Protein AF-0000000069311212 (afdb_homodimer)

InterPro domains:
  IPR003607 HD/PDEase domain [SM00471] (53-206)
  IPR003607 HD/PDEase domain [cd00077] (55-203)
  IPR006674 HD domain [PF01966] (57-196)
  IPR050135 Deoxyguanosinetriphosphate triphosphohydrolase-like [PTHR11373] (10-355)

pLDDT: mean 92.48, std 9.67, range [25.02, 98.88]

Solvent-accessible surface area (backbone atoms only — not comparable to full-atom values): 46674 Å² total; per-residue (Å²): 133,76,78,68,63,83,55,51,46,72,48,44,32,70,82,76,32,75,43,76,37,56,44,74,54,50,59,50,53,40,26,59,60,45,44,40,26,65,48,20,35,59,52,28,66,40,28,80,78,39,64,52,38,44,53,26,40,37,54,47,22,54,46,14,18,51,42,36,47,50,49,51,51,35,28,28,69,66,50,68,50,82,78,52,72,68,57,49,51,26,49,24,48,19,22,41,38,38,65,60,24,50,44,34,34,32,70,58,33,51,56,44,22,38,71,51,89,46,73,74,72,50,43,44,58,35,11,39,53,46,50,53,46,49,30,60,77,63,69,53,70,85,38,93,48,65,66,54,25,54,50,41,54,52,48,21,39,23,35,39,61,40,39,58,70,55,42,62,70,74,40,49,46,85,50,39,33,64,52,38,42,48,26,18,81,85,54,67,57,25,30,46,62,54,37,51,51,57,47,49,50,59,42,34,24,63,69,55,94,65,78,68,74,30,76,60,57,61,73,65,27,25,67,36,65,50,98,86,54,38,27,33,66,22,34,43,54,86,47,49,61,24,54,41,41,45,34,40,41,51,34,48,42,38,60,68,51,74,54,21,67,70,43,53,39,45,51,53,54,48,41,50,23,52,50,44,25,42,75,44,63,48,53,56,90,82,32,50,66,72,52,26,80,81,34,62,85,53,36,52,74,52,29,48,52,53,60,56,54,58,61,64,41,76,73,35,79,56,31,41,68,18,38,50,48,50,48,29,54,49,38,63,61,57,52,39,77,61,48,77,32,71,88,50,81,74,66,45,66,60,51,21,64,72,71,68,58,74,37,47,48,72,46,78,47,75,43,58,24,29,62,62,62,42,57,80,78,60,51,23,25,46,74,53,98,89,33,84,39,78,48,85,47,61,65,60,47,49,54,57,52,68,66,46,85,60,67,50,60,51,55,39,26,37,34,34,31,64,61,82,48,63,70,60,52,51,51,50,37,51,52,53,52,55,54,53,56,53,59,74,73,103,135,74,78,70,64,82,56,50,45,72,50,44,33,71,82,74,32,75,43,75,38,56,43,74,53,50,60,51,52,40,25,59,61,44,44,39,26,67,48,20,35,58,52,26,66,41,28,80,78,38,64,54,36,44,54,25,39,38,54,47,21,54,45,14,19,51,43,36,46,51,49,52,51,34,28,28,70,66,50,68,52,84,77,52,71,66,58,50,51,27,49,25,48,18,23,41,38,38,65,58,24,50,45,34,34,32,73,58,33,51,55,43,23,37,71,51,88,45,74,75,70,50,41,43,58,35,11,40,53,46,49,53,46,49,30,62,78,63,69,55,69,86,39,94,47,66,67,55,25,52,48,41,55,52,48,20,38,24,36,41,60,42,38,58,70,57,42,62,69,74,41,48,47,83,49,39,34,64,53,38,41,48,27,19,82,84,54,66,58,24,30,46,62,53,38,52,51,56,46,48,50,59,42,35,26,64,68,55,93,65,78,66,73,30,77,60,58,61,73,65,26,25,67,38,65,49,97,86,55,37,26,33,66,24,34,42,56,87,47,48,62,23,52,40,41,45,32,39,41,51,32,49,41,38,60,68,50,73,54,21,68,70,44,54,40,44,50,53,53,50,41,50,23,51,51,43,25,42,75,45,62,47,53,55,90,84,30,48,67,71,52,26,79,80,34,63,83,53,36,51,73,52,28,48,52,53,59,57,52,58,61,63,41,74,72,34,79,55,31,41,67,20,39,51,48,52,49,29,54,47,38,63,60,57,50,38,80,62,46,77,32,71,88,50,80,75,68,46,67,61,50,17,70,72,78,38,85,80,35,46,50,72,47,78,46,74,43,59,25,28,61,60,62,41,57,82,78,61,51,22,25,45,74,54,96,88,32,84,37,80,49,86,48,61,64,60,48,48,55,57,51,69,67,47,87,60,68,50,61,52,56,39,26,36,33,34,30,64,60,84,49,64,69,60,52,52,51,51,37,52,52,52,52,56,54,53,54,52,58,73,72,101

Structure (mmCIF, N/CA/C/O backbone):
data_AF-0000000069311212-model_v1
#
loop_
_entity.id
_entity.type
_entity.pdbx_description
1 polymer 'Uncharacterized protein'
#
loop_
_atom_site.group_PDB
_atom_site.id
_atom_site.type_symbol
_atom_site.label_atom_id
_atom_site.label_alt_id
_atom_site.label_comp_id
_atom_site.label_asym_id
_atom_site.label_entity_id
_atom_site.label_seq_id
_atom_site.pdbx_PDB_ins_code
_atom_site.Cartn_x
_atom_site.Cartn_y
_atom_site.Cartn_z
_atom_site.occupancy
_atom_site.B_iso_or_equiv
_atom_site.auth_seq_id
_atom_site.auth_comp_id
_atom_site.auth_asym_id
_atom_site.auth_atom_id
_atom_site.pdbx_PDB_model_num
ATOM 1 N N . MET A 1 1 ? -26.281 -21.625 -19.859 1 25.02 1 MET A N 1
ATOM 2 C CA . MET A 1 1 ? -24.906 -21.188 -19.703 1 25.02 1 MET A CA 1
ATOM 3 C C . MET A 1 1 ? -24.828 -19.781 -19.141 1 25.02 1 MET A C 1
ATOM 5 O O . MET A 1 1 ? -23.766 -19.156 -19.109 1 25.02 1 MET A O 1
ATOM 9 N N . GLU A 1 2 ? -25.906 -19.062 -19.141 1 31.16 2 GLU A N 1
ATOM 10 C CA . GLU A 1 2 ? -26.453 -17.734 -18.906 1 31.16 2 GLU A CA 1
ATOM 11 C C . GLU A 1 2 ? -26.328 -17.328 -17.438 1 31.16 2 GLU A C 1
ATOM 13 O O . GLU A 1 2 ? -26.422 -16.141 -17.094 1 31.16 2 GLU A O 1
ATOM 18 N N . SER A 1 3 ? -26.531 -18.328 -16.594 1 34.22 3 SER A N 1
ATOM 19 C CA . SER A 1 3 ? -26.703 -18.141 -15.148 1 34.22 3 SER A CA 1
ATOM 20 C C . SER A 1 3 ? -25.391 -17.75 -14.477 1 34.22 3 SER A C 1
ATOM 22 O O . SER A 1 3 ? -25.312 -17.672 -13.25 1 34.22 3 SER A O 1
ATOM 24 N N . THR A 1 4 ? -24.188 -17.953 -15.078 1 40.09 4 THR A N 1
ATOM 25 C CA . THR A 1 4 ? -22.797 -17.844 -14.68 1 40.09 4 THR A CA 1
ATOM 26 C C . THR A 1 4 ? -22.422 -16.391 -14.391 1 40.09 4 THR A C 1
ATOM 28 O O . THR A 1 4 ? -21.328 -16.109 -13.891 1 40.09 4 THR A O 1
ATOM 31 N N . THR A 1 5 ? -23.094 -15.406 -15.031 1 45.78 5 THR A N 1
ATOM 32 C CA . THR A 1 5 ? -22.828 -13.977 -15.07 1 45.78 5 THR A CA 1
ATOM 33 C C . THR A 1 5 ? -23.188 -13.312 -13.75 1 45.78 5 THR A C 1
ATOM 35 O O . THR A 1 5 ? -22.656 -12.258 -13.406 1 45.78 5 THR A O 1
ATOM 38 N N . ALA A 1 6 ? -24.406 -13.781 -13.156 1 51.44 6 ALA A N 1
ATOM 39 C CA . ALA A 1 6 ? -25.078 -13.047 -12.094 1 51.44 6 ALA A CA 1
ATOM 40 C C . ALA A 1 6 ? -24.172 -12.867 -10.883 1 51.44 6 ALA A C 1
ATOM 42 O O . ALA A 1 6 ? -24.359 -11.945 -10.086 1 51.44 6 ALA A O 1
ATOM 43 N N . ASN A 1 7 ? -22.969 -13.734 -10.656 1 73.12 7 ASN A N 1
ATOM 44 C CA . ASN A 1 7 ? -22.25 -13.555 -9.398 1 73.12 7 ASN A CA 1
ATOM 45 C C . ASN A 1 7 ? -20.781 -13.219 -9.633 1 73.12 7 ASN A C 1
ATOM 47 O O . ASN A 1 7 ? -19.906 -13.672 -8.891 1 73.12 7 ASN A O 1
ATOM 51 N N . ALA A 1 8 ? -20.594 -12.516 -10.703 1 81.5 8 ALA A N 1
ATOM 52 C CA . ALA A 1 8 ? -19.25 -12.047 -11.016 1 81.5 8 ALA A CA 1
ATOM 53 C C . ALA A 1 8 ? -18.812 -10.961 -10.039 1 81.5 8 ALA A C 1
ATOM 55 O O . ALA A 1 8 ? -19.641 -10.266 -9.453 1 81.5 8 ALA A O 1
ATOM 56 N N . TRP A 1 9 ? -17.5 -11.039 -9.719 1 90.25 9 TRP A N 1
ATOM 57 C CA . TRP A 1 9 ? -16.875 -10.125 -8.773 1 90.25 9 TRP A CA 1
ATOM 58 C C . TRP A 1 9 ? -15.922 -9.172 -9.492 1 90.25 9 TRP A C 1
ATOM 60 O O . TRP A 1 9 ? -15.016 -9.602 -10.211 1 90.25 9 TRP A O 1
ATOM 70 N N . THR A 1 10 ? -16.25 -7.898 -9.422 1 91.5 10 THR A N 1
ATOM 71 C CA . THR A 1 10 ? -15.469 -6.91 -10.156 1 91.5 10 THR A CA 1
ATOM 72 C C . THR A 1 10 ? -14.688 -6.012 -9.203 1 91.5 10 THR A C 1
ATOM 74 O O . THR A 1 10 ? -15.211 -5.586 -8.172 1 91.5 10 THR A O 1
ATOM 77 N N . ILE A 1 11 ? -13.422 -5.812 -9.531 1 91.31 11 ILE A N 1
ATOM 78 C CA . ILE A 1 11 ? -12.602 -4.871 -8.773 1 91.31 11 ILE A CA 1
ATOM 79 C C . ILE A 1 11 ? -11.852 -3.951 -9.734 1 91.31 11 ILE A C 1
ATOM 81 O O . ILE A 1 11 ? -11.719 -4.254 -10.922 1 91.31 11 ILE A O 1
ATOM 85 N N . CYS A 1 12 ? -11.398 -2.834 -9.203 1 90.5 12 CYS A N 1
ATOM 86 C CA . CYS A 1 12 ? -10.547 -1.93 -9.961 1 90.5 12 CYS A CA 1
ATOM 87 C C . CYS A 1 12 ? -9.086 -2.088 -9.547 1 90.5 12 CYS A C 1
ATOM 89 O O . CYS A 1 12 ? -8.758 -1.981 -8.367 1 90.5 12 CYS A O 1
ATOM 91 N N . ASP A 1 13 ? -8.258 -2.4 -10.484 1 93.5 13 ASP A N 1
ATOM 92 C CA . ASP A 1 13 ? -6.824 -2.607 -10.305 1 93.5 13 ASP A CA 1
ATOM 93 C C . ASP A 1 13 ? -6.02 -1.536 -11.039 1 93.5 13 ASP A C 1
ATOM 95 O O . ASP A 1 13 ? -6.23 -1.304 -12.234 1 93.5 13 ASP A O 1
ATOM 99 N N . PRO A 1 14 ? -5.125 -0.872 -10.32 1 91.31 14 PRO A N 1
ATOM 100 C CA . PRO A 1 14 ? -4.391 0.217 -10.977 1 91.31 14 PRO A CA 1
ATOM 101 C C . PRO A 1 14 ? -3.535 -0.263 -12.148 1 91.31 14 PRO A C 1
ATOM 103 O O . PRO A 1 14 ? -3.205 0.523 -13.039 1 91.31 14 PRO A O 1
ATOM 106 N N . VAL A 1 15 ? -3.148 -1.5 -12.188 1 93.38 15 VAL A N 1
ATOM 107 C CA . VAL A 1 15 ? -2.295 -2.043 -13.234 1 93.38 15 VAL A CA 1
ATOM 108 C C . VAL A 1 15 ? -3.156 -2.57 -14.383 1 93.38 15 VAL A C 1
ATOM 110 O O . VAL A 1 15 ? -2.857 -2.33 -15.555 1 93.38 15 VAL A O 1
ATOM 113 N N . HIS A 1 16 ? -4.301 -3.215 -14.047 1 94.94 16 HIS A N 1
ATOM 114 C CA . HIS A 1 16 ? -5.059 -3.955 -15.047 1 94.94 16 HIS A CA 1
ATOM 115 C C . HIS A 1 16 ? -6.387 -3.27 -15.352 1 94.94 16 HIS A C 1
ATOM 117 O O . HIS A 1 16 ? -7.113 -3.689 -16.25 1 94.94 16 HIS A O 1
ATOM 123 N N . GLY A 1 17 ? -6.711 -2.229 -14.664 1 92.12 17 GLY A N 1
ATOM 124 C CA . GLY A 1 17 ? -8.008 -1.598 -14.844 1 92.12 17 GLY A CA 1
ATOM 125 C C . GLY A 1 17 ? -9.141 -2.363 -14.18 1 92.12 17 GLY A C 1
ATOM 126 O O . GLY A 1 17 ? -8.945 -2.988 -13.141 1 92.12 17 GLY A O 1
ATOM 127 N N . LYS A 1 18 ? -10.32 -2.203 -14.719 1 92.12 18 LYS A N 1
ATOM 128 C CA . LYS A 1 18 ? -11.477 -2.924 -14.195 1 92.12 18 LYS A CA 1
ATOM 129 C C . LYS A 1 18 ? -11.398 -4.406 -14.539 1 92.12 18 LYS A C 1
ATOM 131 O O . LYS A 1 18 ? -11.344 -4.773 -15.719 1 92.12 18 LYS A O 1
ATOM 136 N N . VAL A 1 19 ? -11.375 -5.207 -13.562 1 95 19 VAL A N 1
ATOM 137 C CA . VAL A 1 19 ? -11.211 -6.645 -13.742 1 95 19 VAL A CA 1
ATOM 138 C C . VAL A 1 19 ? -12.406 -7.383 -13.148 1 95 19 VAL A C 1
ATOM 140 O O . VAL A 1 19 ? -12.812 -7.109 -12.016 1 95 19 VAL A O 1
ATOM 143 N N . THR A 1 20 ? -12.938 -8.258 -13.883 1 95.5 20 THR A N 1
ATOM 144 C CA . THR A 1 20 ? -14.039 -9.086 -13.414 1 95.5 20 THR A CA 1
ATOM 145 C C . THR A 1 20 ? -13.602 -10.539 -13.266 1 95.5 20 THR A C 1
ATOM 147 O O . THR A 1 20 ? -12.992 -11.102 -14.18 1 95.5 20 THR A O 1
ATOM 150 N N . TYR A 1 21 ? -13.93 -11.125 -12.148 1 96.62 21 TYR A N 1
ATOM 151 C CA . TYR A 1 21 ? -13.57 -12.508 -11.836 1 96.62 21 TYR A CA 1
ATOM 152 C C . TYR A 1 21 ? -14.797 -13.398 -11.797 1 96.62 21 TYR A C 1
ATOM 154 O O . TYR A 1 21 ? -15.883 -12.953 -11.422 1 96.62 21 TYR A O 1
ATOM 162 N N . PRO A 1 22 ? -14.609 -14.688 -12.188 1 95 22 PRO A N 1
ATOM 163 C CA . PRO A 1 22 ? -15.719 -15.633 -12.016 1 95 22 PRO A CA 1
ATOM 164 C C . PRO A 1 22 ? -16.047 -15.891 -10.547 1 95 22 PRO A C 1
ATOM 166 O O . PRO A 1 22 ? -15.219 -15.633 -9.664 1 95 22 PRO A O 1
ATOM 169 N N . ALA A 1 23 ? -17.172 -16.422 -10.312 1 94.12 23 ALA A N 1
ATOM 170 C CA . ALA A 1 23 ? -17.703 -16.625 -8.961 1 94.12 23 ALA A CA 1
ATOM 171 C C . ALA A 1 23 ? -16.797 -17.547 -8.148 1 94.12 23 ALA A C 1
ATOM 173 O O . ALA A 1 23 ? -16.625 -17.375 -6.945 1 94.12 23 ALA A O 1
ATOM 174 N N . TYR A 1 24 ? -16.25 -18.547 -8.828 1 95.38 24 TYR A N 1
ATOM 175 C CA . TYR A 1 24 ? -15.461 -19.516 -8.094 1 95.38 24 TYR A CA 1
ATOM 176 C C . TYR A 1 24 ? -14.172 -18.891 -7.574 1 95.38 24 TYR A C 1
ATOM 178 O O . TYR A 1 24 ? -13.594 -19.375 -6.59 1 95.38 24 TYR A O 1
ATOM 186 N N . VAL A 1 25 ? -13.711 -17.812 -8.234 1 97.5 25 VAL A N 1
ATOM 187 C CA . VAL A 1 25 ? -12.539 -17.078 -7.754 1 97.5 25 VAL A CA 1
ATOM 188 C C . VAL A 1 25 ? -12.891 -16.344 -6.469 1 97.5 25 VAL A C 1
ATOM 190 O O . VAL A 1 25 ? -12.125 -16.359 -5.504 1 97.5 25 VAL A O 1
ATOM 193 N N . ARG A 1 26 ? -14 -15.703 -6.453 1 94.94 26 ARG A N 1
ATOM 194 C CA . ARG A 1 26 ? -14.445 -14.961 -5.277 1 94.94 26 ARG A CA 1
ATOM 195 C C . ARG A 1 26 ? -14.562 -15.875 -4.066 1 94.94 26 ARG A C 1
ATOM 197 O O . ARG A 1 26 ? -14.219 -15.477 -2.947 1 94.94 26 ARG A O 1
ATOM 204 N N . GLU A 1 27 ? -15.055 -17.047 -4.289 1 95 27 GLU A N 1
ATOM 205 C CA . GLU A 1 27 ? -15.203 -18.016 -3.211 1 95 27 GLU A CA 1
ATOM 206 C C . GLU A 1 27 ? -13.859 -18.312 -2.541 1 95 27 GLU A C 1
ATOM 208 O O . GLU A 1 27 ? -13.805 -18.516 -1.327 1 95 27 GLU A O 1
ATOM 213 N N . ILE A 1 28 ? -12.844 -18.328 -3.328 1 97.19 28 ILE A N 1
ATOM 214 C CA . ILE A 1 28 ? -11.508 -18.609 -2.812 1 97.19 28 ILE A CA 1
ATOM 215 C C . ILE A 1 28 ? -10.961 -17.359 -2.111 1 97.19 28 ILE A C 1
ATOM 217 O O . ILE A 1 28 ? -10.383 -17.453 -1.027 1 97.19 28 ILE A O 1
ATOM 221 N N . VAL A 1 29 ? -11.18 -16.203 -2.703 1 96.62 29 VAL A N 1
ATOM 222 C CA . VAL A 1 29 ? -10.68 -14.945 -2.178 1 96.62 29 VAL A CA 1
ATOM 223 C C . VAL A 1 29 ? -11.266 -14.695 -0.79 1 96.62 29 VAL A C 1
ATOM 225 O O . VAL A 1 29 ? -10.586 -14.141 0.083 1 96.62 29 VAL A O 1
ATOM 228 N N . ASP A 1 30 ? -12.5 -15.156 -0.562 1 94.38 30 ASP A N 1
ATOM 229 C CA . ASP A 1 30 ? -13.203 -14.906 0.689 1 94.38 30 ASP A CA 1
ATOM 230 C C . ASP A 1 30 ? -12.914 -16 1.714 1 94.38 30 ASP A C 1
ATOM 232 O O . ASP A 1 30 ? -13.828 -16.5 2.373 1 94.38 30 ASP A O 1
ATOM 236 N N . THR A 1 31 ? -11.742 -16.516 1.776 1 95.62 31 THR A N 1
ATOM 237 C CA . THR A 1 31 ? -11.281 -17.469 2.777 1 95.62 31 THR A CA 1
ATOM 238 C C . THR A 1 31 ? -10.211 -16.844 3.664 1 95.62 31 THR A C 1
ATOM 240 O O . THR A 1 31 ? -9.578 -15.859 3.283 1 95.62 31 THR A O 1
ATOM 243 N N . LEU A 1 32 ? -10.008 -17.422 4.887 1 93.19 32 LEU A N 1
ATOM 244 C CA . LEU A 1 32 ? -9.008 -16.922 5.824 1 93.19 32 LEU A CA 1
ATOM 245 C C . LEU A 1 32 ? -7.609 -17.031 5.234 1 93.19 32 LEU A C 1
ATOM 247 O O . LEU A 1 32 ? -6.785 -16.125 5.41 1 93.19 32 LEU A O 1
ATOM 251 N N . GLN A 1 33 ? -7.414 -18.156 4.516 1 94.94 33 GLN A N 1
ATOM 252 C CA . GLN A 1 33 ? -6.102 -18.422 3.947 1 94.94 33 GLN A CA 1
ATOM 253 C C . GLN A 1 33 ? -5.707 -17.344 2.941 1 94.94 33 GLN A C 1
ATOM 255 O O . GLN A 1 33 ? -4.598 -16.812 3.002 1 94.94 33 GLN A O 1
ATOM 260 N N . PHE A 1 34 ? -6.648 -16.984 2.066 1 97 34 PHE A N 1
ATOM 261 C CA . PHE A 1 34 ? -6.312 -16.031 1.017 1 97 34 PHE A CA 1
ATOM 262 C C . PHE A 1 34 ? -6.258 -14.617 1.571 1 97 34 PHE A C 1
ATOM 264 O O . PHE A 1 34 ? -5.391 -13.828 1.188 1 97 34 PHE A O 1
ATOM 271 N N . GLN A 1 35 ? -7.191 -14.242 2.492 1 95.94 35 GLN A N 1
ATOM 272 C CA . GLN A 1 35 ? -7.266 -12.898 3.059 1 95.94 35 GLN A CA 1
ATOM 273 C C . GLN A 1 35 ? -6.004 -12.57 3.848 1 95.94 35 GLN A C 1
ATOM 275 O O . GLN A 1 35 ? -5.668 -11.391 4.023 1 95.94 35 GLN A O 1
ATOM 280 N N . ARG A 1 36 ? -5.277 -13.57 4.305 1 94.81 36 ARG A N 1
ATOM 281 C CA . ARG A 1 36 ? -4 -13.398 4.988 1 94.81 36 ARG A CA 1
ATOM 282 C C . ARG A 1 36 ? -3.021 -12.609 4.121 1 94.81 36 ARG A C 1
ATOM 284 O O . ARG A 1 36 ? -2.203 -11.844 4.641 1 94.81 36 ARG A O 1
ATOM 291 N N . LEU A 1 37 ? -3.162 -12.727 2.836 1 96.69 37 LEU A N 1
ATOM 292 C CA . LEU A 1 37 ? -2.229 -12.133 1.887 1 96.69 37 LEU A CA 1
ATOM 293 C C . LEU A 1 37 ? -2.293 -10.609 1.943 1 96.69 37 LEU A C 1
ATOM 295 O O . LEU A 1 37 ? -1.37 -9.922 1.492 1 96.69 37 LEU A O 1
ATOM 299 N N . ARG A 1 38 ? -3.365 -10.023 2.539 1 95.56 38 ARG A N 1
ATOM 300 C CA . ARG A 1 38 ? -3.504 -8.578 2.674 1 95.56 38 ARG A CA 1
ATOM 301 C C . ARG A 1 38 ? -2.432 -8.008 3.596 1 95.56 38 ARG A C 1
ATOM 303 O O . ARG A 1 38 ? -2.109 -6.82 3.521 1 95.56 38 ARG A O 1
ATOM 310 N N . ASN A 1 39 ? -1.899 -8.844 4.406 1 95 39 ASN A N 1
ATOM 311 C CA . ASN A 1 39 ? -0.939 -8.383 5.406 1 95 39 ASN A CA 1
ATOM 312 C C . ASN A 1 39 ? 0.479 -8.836 5.066 1 95 39 ASN A C 1
ATOM 314 O O . ASN A 1 39 ? 1.365 -8.805 5.926 1 95 39 ASN A O 1
ATOM 318 N N . LEU A 1 40 ? 0.654 -9.328 3.891 1 96.44 40 LEU A N 1
ATOM 319 C CA . LEU A 1 40 ? 1.978 -9.664 3.375 1 96.44 40 LEU A CA 1
ATOM 320 C C . LEU A 1 40 ? 2.385 -8.703 2.258 1 96.44 40 LEU A C 1
ATOM 322 O O . LEU A 1 40 ? 1.844 -8.773 1.152 1 96.44 40 LEU A O 1
ATOM 326 N N . LYS A 1 41 ? 3.336 -7.848 2.586 1 96 41 LYS A N 1
ATOM 327 C CA . LYS A 1 41 ? 3.82 -6.926 1.559 1 96 41 LYS A CA 1
ATOM 328 C C . LYS A 1 41 ? 4.527 -7.68 0.437 1 96 41 LYS A C 1
ATOM 330 O O . LYS A 1 41 ? 5.297 -8.609 0.694 1 96 41 LYS A O 1
ATOM 335 N N . GLN A 1 42 ? 4.281 -7.277 -0.803 1 96.75 42 GLN A N 1
ATOM 336 C CA . GLN A 1 42 ? 4.887 -7.898 -1.976 1 96.75 42 GLN A CA 1
ATOM 337 C C . GLN A 1 42 ? 6.402 -7.727 -1.97 1 96.75 42 GLN A C 1
ATOM 339 O O . GLN A 1 42 ? 7.141 -8.625 -2.375 1 96.75 42 GLN A O 1
ATOM 344 N N . LEU A 1 43 ? 6.844 -6.594 -1.499 1 95.62 43 LEU A N 1
ATOM 345 C CA . LEU A 1 43 ? 8.266 -6.266 -1.585 1 95.62 43 LEU A CA 1
ATOM 346 C C . LEU A 1 43 ? 8.938 -6.406 -0.225 1 95.62 43 LEU A C 1
ATOM 348 O O . LEU A 1 43 ? 9.992 -5.816 0.013 1 95.62 43 LEU A O 1
ATOM 352 N N . GLY A 1 44 ? 8.281 -7.098 0.658 1 94.25 44 GLY A N 1
ATOM 353 C CA . GLY A 1 44 ? 8.875 -7.402 1.949 1 94.25 44 GLY A CA 1
ATOM 354 C C . GLY A 1 44 ? 9.352 -6.172 2.695 1 94.25 44 GLY A C 1
ATOM 355 O O . GLY A 1 44 ? 8.578 -5.227 2.896 1 94.25 44 GLY A O 1
ATOM 356 N N . THR A 1 45 ? 10.672 -6.125 2.949 1 94.69 45 THR A N 1
ATOM 357 C CA . THR A 1 45 ? 11.242 -5.059 3.768 1 94.69 45 THR A CA 1
ATOM 358 C C . THR A 1 45 ? 11.562 -3.832 2.918 1 94.69 45 THR A C 1
ATOM 360 O O . THR A 1 45 ? 11.914 -2.777 3.449 1 94.69 45 THR A O 1
ATOM 363 N N . SER A 1 46 ? 11.359 -3.879 1.63 1 93.94 46 SER A N 1
ATOM 364 C CA . SER A 1 46 ? 11.75 -2.801 0.73 1 93.94 46 SER A CA 1
ATOM 365 C C . SER A 1 46 ? 10.977 -1.522 1.025 1 93.94 46 SER A C 1
ATOM 367 O O . SER A 1 46 ? 11.445 -0.422 0.728 1 93.94 46 SER A O 1
ATOM 369 N N . SER A 1 47 ? 9.766 -1.644 1.619 1 91.81 47 SER A N 1
ATOM 370 C CA . SER A 1 47 ? 8.969 -0.468 1.941 1 91.81 47 SER A CA 1
ATOM 371 C C . SER A 1 47 ? 9.656 0.396 2.994 1 91.81 47 SER A C 1
ATOM 373 O O . SER A 1 47 ? 9.305 1.564 3.172 1 91.81 47 SER A O 1
ATOM 375 N N . LYS A 1 48 ? 10.586 -0.184 3.701 1 93.19 48 LYS A N 1
ATOM 376 C CA . LYS A 1 48 ? 11.336 0.568 4.703 1 93.19 48 LYS A CA 1
ATOM 377 C C . LYS A 1 48 ? 12.359 1.489 4.047 1 93.19 48 LYS A C 1
ATOM 379 O O . LYS A 1 48 ? 12.852 2.426 4.676 1 93.19 48 LYS A O 1
ATOM 384 N N . VAL A 1 49 ? 12.688 1.229 2.797 1 93.56 49 VAL A N 1
ATOM 385 C CA . VAL A 1 49 ? 13.625 2.049 2.033 1 93.56 49 VAL A CA 1
ATOM 386 C C . VAL A 1 49 ? 12.867 2.859 0.984 1 93.56 49 VAL A C 1
ATOM 388 O O . VAL A 1 49 ? 13.18 4.031 0.75 1 93.56 49 VAL A O 1
ATOM 391 N N . PHE A 1 50 ? 11.93 2.234 0.366 1 94.44 50 PHE A N 1
ATOM 392 C CA . PHE A 1 50 ? 11.047 2.855 -0.612 1 94.44 50 PHE A CA 1
ATOM 393 C C . PHE A 1 50 ? 9.617 2.922 -0.083 1 94.44 50 PHE A C 1
ATOM 395 O O . PHE A 1 50 ? 8.82 2.01 -0.316 1 94.44 50 PHE A O 1
ATOM 402 N N . PRO A 1 51 ? 9.203 4.004 0.464 1 93.5 51 PRO A N 1
ATOM 403 C CA . PRO A 1 51 ? 7.961 4.094 1.229 1 93.5 51 PRO A CA 1
ATOM 404 C C . PRO A 1 51 ? 6.73 3.736 0.398 1 93.5 51 PRO A C 1
ATOM 406 O O . PRO A 1 51 ? 5.723 3.279 0.944 1 93.5 51 PRO A O 1
ATOM 409 N N . SER A 1 52 ? 6.805 3.854 -0.906 1 92.94 52 SER A N 1
ATOM 410 C CA . SER A 1 52 ? 5.637 3.621 -1.751 1 92.94 52 SER A CA 1
ATOM 411 C C . SER A 1 52 ? 5.457 2.137 -2.049 1 92.94 52 SER A C 1
ATOM 413 O O . SER A 1 52 ? 4.426 1.725 -2.584 1 92.94 52 SER A O 1
ATOM 415 N N . GLY A 1 53 ? 6.457 1.3 -1.807 1 94 53 GLY A N 1
ATOM 416 C CA . GLY A 1 53 ? 6.359 -0.129 -2.057 1 94 53 GLY A CA 1
ATOM 417 C C . GLY A 1 53 ? 5.48 -0.851 -1.055 1 94 53 GLY A C 1
ATOM 418 O O . GLY A 1 53 ? 5.918 -1.801 -0.404 1 94 53 GLY A O 1
ATOM 419 N N . THR A 1 54 ? 4.176 -0.443 -0.949 1 94.69 54 THR A N 1
ATOM 420 C CA . THR A 1 54 ? 3.324 -0.905 0.141 1 94.69 54 THR A CA 1
ATOM 421 C C . THR A 1 54 ? 2.324 -1.945 -0.358 1 94.69 54 THR A C 1
ATOM 423 O O . THR A 1 54 ? 1.586 -2.533 0.434 1 94.69 54 THR A O 1
ATOM 426 N N . HIS A 1 55 ? 2.289 -2.191 -1.698 1 96.06 55 HIS A N 1
ATOM 427 C CA . HIS A 1 55 ? 1.32 -3.146 -2.225 1 96.06 55 HIS A CA 1
ATOM 428 C C . HIS A 1 55 ? 1.565 -4.543 -1.665 1 96.06 55 HIS A C 1
ATOM 430 O O . HIS A 1 55 ? 2.648 -4.828 -1.15 1 96.06 55 HIS A O 1
ATOM 436 N N . THR A 1 56 ? 0.537 -5.383 -1.71 1 97.12 56 THR A N 1
ATOM 437 C CA . THR A 1 56 ? 0.562 -6.656 -0.996 1 97.12 56 THR A CA 1
ATOM 438 C C . THR A 1 56 ? 0.485 -7.828 -1.973 1 97.12 56 THR A C 1
ATOM 440 O O . THR A 1 56 ? 0.223 -7.633 -3.162 1 97.12 56 THR A O 1
ATOM 443 N N . ARG A 1 57 ? 0.741 -9.008 -1.448 1 97.69 57 ARG A N 1
ATOM 444 C CA . ARG A 1 57 ? 0.618 -10.219 -2.252 1 97.69 57 ARG A CA 1
ATOM 445 C C . ARG A 1 57 ? -0.836 -10.484 -2.629 1 97.69 57 ARG A C 1
ATOM 447 O O . ARG A 1 57 ? -1.113 -11.18 -3.611 1 97.69 57 ARG A O 1
ATOM 454 N N . PHE A 1 58 ? -1.772 -9.961 -1.844 1 97.69 58 PHE A N 1
ATOM 455 C CA . PHE A 1 58 ? -3.184 -10.055 -2.203 1 97.69 58 PHE A CA 1
ATOM 456 C C . PHE A 1 58 ? -3.432 -9.445 -3.578 1 97.69 58 PHE A C 1
ATOM 458 O O . PHE A 1 58 ? -4.023 -10.086 -4.449 1 97.69 58 PHE A O 1
ATOM 465 N N . GLU A 1 59 ? -2.957 -8.195 -3.781 1 97.38 59 GLU A N 1
ATOM 466 C CA . GLU A 1 59 ? -3.094 -7.512 -5.062 1 97.38 59 GLU A CA 1
ATOM 467 C C . GLU A 1 59 ? -2.41 -8.289 -6.184 1 97.38 59 GLU A C 1
ATOM 469 O O . GLU A 1 59 ? -2.975 -8.453 -7.266 1 97.38 59 GLU A O 1
ATOM 474 N N . HIS A 1 60 ? -1.259 -8.742 -5.871 1 98.31 60 HIS A N 1
ATOM 475 C CA . HIS A 1 60 ? -0.455 -9.461 -6.855 1 98.31 60 HIS A CA 1
ATOM 476 C C . HIS A 1 60 ? -1.154 -10.734 -7.312 1 98.31 60 HIS A C 1
ATOM 478 O O . HIS A 1 60 ? -1.269 -10.992 -8.516 1 98.31 60 HIS A O 1
ATOM 484 N N . CYS A 1 61 ? -1.632 -11.492 -6.348 1 98.62 61 CYS A N 1
ATOM 485 C CA . CYS A 1 61 ? -2.287 -12.758 -6.676 1 98.62 61 CYS A CA 1
ATOM 486 C C . CYS A 1 61 ? -3.533 -12.516 -7.523 1 98.62 61 CYS A C 1
ATOM 488 O O . CYS A 1 61 ? -3.801 -13.266 -8.461 1 98.62 61 CYS A O 1
ATOM 490 N N . LEU A 1 62 ? -4.285 -11.5 -7.207 1 98.38 62 LEU A N 1
ATOM 491 C CA . LEU A 1 62 ? -5.445 -11.156 -8.016 1 98.38 62 LEU A CA 1
ATOM 492 C C . LEU A 1 62 ? -5.031 -10.781 -9.438 1 98.38 62 LEU A C 1
ATOM 494 O O . LEU A 1 62 ? -5.703 -11.156 -10.398 1 98.38 62 LEU A O 1
ATOM 498 N N . GLY A 1 63 ? -3.949 -10.008 -9.508 1 98.38 63 GLY A N 1
ATOM 499 C CA . GLY A 1 63 ? -3.438 -9.648 -10.82 1 98.38 63 GLY A CA 1
ATOM 500 C C . GLY A 1 63 ? -3.004 -10.844 -11.648 1 98.38 63 GLY A C 1
ATOM 501 O O . GLY A 1 63 ? -3.295 -10.922 -12.844 1 98.38 63 GLY A O 1
ATOM 502 N N . VAL A 1 64 ? -2.342 -11.773 -11.016 1 98.81 64 VAL A N 1
ATOM 503 C CA . VAL A 1 64 ? -1.877 -12.969 -11.711 1 98.81 64 VAL A CA 1
ATOM 504 C C . VAL A 1 64 ? -3.074 -13.812 -12.148 1 98.81 64 VAL A C 1
ATOM 506 O O . VAL A 1 64 ? -3.09 -14.344 -13.266 1 98.81 64 VAL A O 1
ATOM 509 N N . CYS A 1 65 ? -4.02 -13.953 -11.281 1 98.75 65 CYS A N 1
ATOM 510 C CA . CYS A 1 65 ? -5.262 -14.648 -11.594 1 98.75 65 CYS A CA 1
ATOM 511 C C . CYS A 1 65 ? -5.898 -14.086 -12.859 1 98.75 65 CYS A C 1
ATOM 513 O O . CYS A 1 65 ? -6.215 -14.828 -13.789 1 98.75 65 CYS A O 1
ATOM 515 N N . HIS A 1 66 ? -6.027 -12.812 -12.891 1 98.31 66 HIS A N 1
ATOM 516 C CA . HIS A 1 66 ? -6.602 -12.125 -14.047 1 98.31 66 HIS A CA 1
ATOM 517 C C . HIS A 1 66 ? -5.754 -12.336 -15.297 1 98.31 66 HIS A C 1
ATOM 519 O O . HIS A 1 66 ? -6.285 -12.617 -16.375 1 98.31 66 HIS A O 1
ATOM 525 N N . SER A 1 67 ? -4.469 -12.211 -15.164 1 98.44 67 SER A N 1
ATOM 526 C CA . SER A 1 67 ? -3.549 -12.336 -16.281 1 98.44 67 SER A CA 1
ATOM 527 C C . SER A 1 67 ? -3.568 -13.75 -16.859 1 98.44 67 SER A C 1
ATOM 529 O O . SER A 1 67 ? -3.432 -13.93 -18.078 1 98.44 67 SER A O 1
ATOM 531 N N . ALA A 1 68 ? -3.691 -14.711 -15.984 1 98.81 68 ALA A N 1
ATOM 532 C CA . ALA A 1 68 ? -3.793 -16.094 -16.438 1 98.81 68 ALA A CA 1
ATOM 533 C C . ALA A 1 68 ? -5.023 -16.297 -17.328 1 98.81 68 ALA A C 1
ATOM 535 O O . ALA A 1 68 ? -4.93 -16.859 -18.406 1 98.81 68 ALA A O 1
ATOM 536 N N . ASP A 1 69 ? -6.141 -15.82 -16.859 1 98.38 69 ASP A N 1
ATOM 537 C CA . ASP A 1 69 ? -7.375 -15.938 -17.641 1 98.38 69 ASP A CA 1
ATOM 538 C C . ASP A 1 69 ? -7.266 -15.188 -18.953 1 98.38 69 ASP A C 1
ATOM 540 O O . ASP A 1 69 ? -7.727 -15.672 -20 1 98.38 69 ASP A O 1
ATOM 544 N N . LYS A 1 70 ? -6.719 -14.031 -18.891 1 98 70 LYS A N 1
ATOM 545 C CA . LYS A 1 70 ? -6.531 -13.219 -20.094 1 98 70 LYS A CA 1
ATOM 546 C C . LYS A 1 70 ? -5.656 -13.945 -21.109 1 98 70 LYS A C 1
ATOM 548 O O . LYS A 1 70 ? -5.949 -13.93 -22.312 1 98 70 LYS A O 1
ATOM 553 N N . LEU A 1 71 ? -4.578 -14.516 -20.656 1 98.69 71 LEU A N 1
ATOM 554 C CA . LEU A 1 71 ? -3.695 -15.242 -21.562 1 98.69 71 LEU A CA 1
ATOM 555 C C . LEU A 1 71 ? -4.406 -16.453 -22.172 1 98.69 71 LEU A C 1
ATOM 557 O O . LEU A 1 71 ? -4.258 -16.734 -23.359 1 98.69 71 LEU A O 1
ATOM 561 N N . LEU A 1 72 ? -5.176 -17.172 -21.359 1 98.81 72 LEU A N 1
ATOM 562 C CA . LEU A 1 72 ? -5.953 -18.297 -21.875 1 98.81 72 LEU A CA 1
ATOM 563 C C . LEU A 1 72 ? -6.879 -17.844 -23.016 1 98.81 72 LEU A C 1
ATOM 565 O O . LEU A 1 72 ? -6.957 -18.5 -24.047 1 98.81 72 LEU A O 1
ATOM 569 N N . LYS A 1 73 ? -7.562 -16.766 -22.781 1 98.5 73 LYS A N 1
ATOM 570 C CA . LYS A 1 73 ? -8.461 -16.234 -23.797 1 98.5 73 LYS A CA 1
ATOM 571 C C . LYS A 1 73 ? -7.695 -15.828 -25.062 1 98.5 73 LYS A C 1
ATOM 573 O O . LYS A 1 73 ? -8.172 -16.047 -26.172 1 98.5 73 LYS A O 1
ATOM 578 N N . THR A 1 74 ? -6.562 -15.219 -24.859 1 98.5 74 THR A N 1
ATOM 579 C CA . THR A 1 74 ? -5.719 -14.836 -25.969 1 98.5 74 THR A CA 1
ATOM 580 C C . THR A 1 74 ? -5.301 -16.047 -26.797 1 98.5 74 THR A C 1
ATOM 582 O O . THR A 1 74 ? -5.352 -16.031 -28.016 1 98.5 74 THR A O 1
ATOM 585 N N . LEU A 1 75 ? -4.887 -17.109 -26.125 1 98.62 75 LEU A N 1
ATOM 586 C CA . LEU A 1 75 ? -4.465 -18.328 -26.797 1 98.62 75 LEU A CA 1
ATOM 587 C C . LEU A 1 75 ? -5.621 -18.953 -27.562 1 98.62 75 LEU A C 1
ATOM 589 O O . LEU A 1 75 ? -5.441 -19.438 -28.688 1 98.62 75 LEU A O 1
ATOM 593 N N . GLU A 1 76 ? -6.812 -18.984 -26.938 1 98.62 76 GLU A N 1
ATOM 594 C CA . GLU A 1 76 ? -7.992 -19.484 -27.641 1 98.62 76 GLU A CA 1
ATOM 595 C C . GLU A 1 76 ? -8.281 -18.656 -28.891 1 98.62 76 GLU A C 1
ATOM 597 O O . GLU A 1 76 ? -8.523 -19.219 -29.953 1 98.62 76 GLU A O 1
ATOM 602 N N . ARG A 1 77 ? -8.234 -17.422 -28.719 1 97.88 77 ARG A N 1
ATOM 603 C CA . ARG A 1 77 ? -8.547 -16.516 -29.812 1 97.88 77 ARG A CA 1
ATOM 604 C C . ARG A 1 77 ? -7.52 -16.641 -30.938 1 97.88 77 ARG A C 1
ATOM 606 O O . ARG A 1 77 ? -7.887 -16.75 -32.125 1 97.88 77 ARG A O 1
ATOM 613 N N . ASN A 1 78 ? -6.273 -16.672 -30.594 1 97 78 ASN A N 1
ATOM 614 C CA . ASN A 1 78 ? -5.199 -16.594 -31.578 1 97 78 ASN A CA 1
ATOM 615 C C . ASN A 1 78 ? -4.926 -17.953 -32.219 1 97 78 ASN A C 1
ATOM 617 O O . ASN A 1 78 ? -4.359 -18.016 -33.312 1 97 78 ASN A O 1
ATOM 621 N N . SER A 1 79 ? -5.25 -19.078 -31.562 1 96.62 79 SER A N 1
ATOM 622 C CA . SER A 1 79 ? -4.836 -20.391 -32.031 1 96.62 79 SER A CA 1
ATOM 623 C C . SER A 1 79 ? -6.047 -21.266 -32.344 1 96.62 79 SER A C 1
ATOM 625 O O . SER A 1 79 ? -5.898 -22.359 -32.906 1 96.62 79 SER A O 1
ATOM 627 N N . GLY A 1 80 ? -7.254 -20.859 -31.953 1 95.12 80 GLY A N 1
ATOM 628 C CA . GLY A 1 80 ? -8.469 -21.625 -32.188 1 95.12 80 GLY A CA 1
ATOM 629 C C . GLY A 1 80 ? -8.578 -22.844 -31.312 1 95.12 80 GLY A C 1
ATOM 630 O O . GLY A 1 80 ? -9.375 -23.75 -31.578 1 95.12 80 GLY A O 1
ATOM 631 N N . VAL A 1 81 ? -7.738 -22.922 -30.359 1 96.19 81 VAL A N 1
ATOM 632 C CA . VAL A 1 81 ? -7.82 -24.047 -29.438 1 96.19 81 VAL A CA 1
ATOM 633 C C . VAL A 1 81 ? -9.008 -23.859 -28.484 1 96.19 81 VAL A C 1
ATOM 635 O O . VAL A 1 81 ? -9.445 -22.734 -28.25 1 96.19 81 VAL A O 1
ATOM 638 N N . GLN A 1 82 ? -9.531 -24.953 -28.047 1 96.81 82 GLN A N 1
ATOM 639 C CA . GLN A 1 82 ? -10.578 -24.938 -27.031 1 96.81 82 GLN A CA 1
ATOM 640 C C . GLN A 1 82 ? -10.062 -25.469 -25.688 1 96.81 82 GLN A C 1
ATOM 642 O O . GLN A 1 82 ? -9.695 -26.641 -25.594 1 96.81 82 GLN A O 1
ATOM 647 N N . ILE A 1 83 ? -10.047 -24.688 -24.75 1 98 83 ILE A N 1
ATOM 648 C CA . ILE A 1 83 ? -9.578 -25.062 -23.422 1 98 83 ILE A CA 1
ATOM 649 C C . ILE A 1 83 ? -10.766 -25.5 -22.562 1 98 83 ILE A C 1
ATOM 651 O O . ILE A 1 83 ? -11.758 -24.766 -22.453 1 98 83 ILE A O 1
ATOM 655 N N . SER A 1 84 ? -10.68 -26.703 -21.984 1 97.75 84 SER A N 1
ATOM 656 C CA . SER A 1 84 ? -11.773 -27.234 -21.172 1 97.75 84 SER A CA 1
ATOM 657 C C . SER A 1 84 ? -12.023 -26.359 -19.938 1 97.75 84 SER A C 1
ATOM 659 O O . SER A 1 84 ? -11.133 -25.641 -19.5 1 97.75 84 SER A O 1
ATOM 661 N N . HIS A 1 85 ? -13.211 -26.484 -19.438 1 96.69 85 HIS A N 1
ATOM 662 C CA . HIS A 1 85 ? -13.586 -25.703 -18.266 1 96.69 85 HIS A CA 1
ATOM 663 C C . HIS A 1 85 ? -12.695 -26.031 -17.078 1 96.69 85 HIS A C 1
ATOM 665 O O . HIS A 1 85 ? -12.273 -25.141 -16.344 1 96.69 85 HIS A O 1
ATOM 671 N N . ILE A 1 86 ? -12.375 -27.297 -16.891 1 97.88 86 ILE A N 1
ATOM 672 C CA . ILE A 1 86 ? -11.594 -27.719 -15.742 1 97.88 86 ILE A CA 1
ATOM 673 C C . ILE A 1 86 ? -10.156 -27.219 -15.875 1 97.88 86 ILE A C 1
ATOM 675 O O . ILE A 1 86 ? -9.539 -26.812 -14.891 1 97.88 86 ILE A O 1
ATOM 679 N N . HIS A 1 87 ? -9.594 -27.266 -17.094 1 98.75 87 HIS A N 1
ATOM 680 C CA . HIS A 1 87 ? -8.242 -26.766 -17.312 1 98.75 87 HIS A CA 1
ATOM 681 C C . HIS A 1 87 ? -8.172 -25.266 -17.094 1 98.75 87 HIS A C 1
ATOM 683 O O . HIS A 1 87 ? -7.234 -24.766 -16.453 1 98.75 87 HIS A O 1
ATOM 689 N N . ARG A 1 88 ? -9.164 -24.562 -17.609 1 98.5 88 ARG A N 1
ATOM 690 C CA . ARG A 1 88 ? -9.219 -23.109 -17.391 1 98.5 88 ARG A CA 1
ATOM 691 C C . ARG A 1 88 ? -9.281 -22.797 -15.891 1 98.5 88 ARG A C 1
ATOM 693 O O . ARG A 1 88 ? -8.523 -21.953 -15.406 1 98.5 88 ARG A O 1
ATOM 700 N N . LYS A 1 89 ? -10.164 -23.484 -15.219 1 98.44 89 LYS A N 1
ATOM 701 C CA . LYS A 1 89 ? -10.328 -23.281 -13.781 1 98.44 89 LYS A CA 1
ATOM 702 C C . LYS A 1 89 ? -9.016 -23.547 -13.039 1 98.44 89 LYS A C 1
ATOM 704 O O . LYS A 1 89 ? -8.625 -22.766 -12.164 1 98.44 89 LYS A O 1
ATOM 709 N N . CYS A 1 90 ? -8.344 -24.578 -13.406 1 98.81 90 CYS A N 1
ATOM 710 C CA . CYS A 1 90 ? -7.102 -24.953 -12.742 1 98.81 90 CYS A CA 1
ATOM 711 C C . CYS A 1 90 ? -6.027 -23.891 -12.977 1 98.81 90 CYS A C 1
ATOM 713 O O . CYS A 1 90 ? -5.316 -23.516 -12.039 1 98.81 90 CYS A O 1
ATOM 715 N N . VAL A 1 91 ? -5.875 -23.391 -14.195 1 98.88 91 VAL A N 1
ATOM 716 C CA . VAL A 1 91 ? -4.848 -22.406 -14.516 1 98.88 91 VAL A CA 1
ATOM 717 C C . VAL A 1 91 ? -5.141 -21.109 -13.789 1 98.88 91 VAL A C 1
ATOM 719 O O . VAL A 1 91 ? -4.242 -20.5 -13.195 1 98.88 91 VAL A O 1
ATOM 722 N N . VAL A 1 92 ? -6.363 -20.703 -13.82 1 98.75 92 VAL A N 1
ATOM 723 C CA . VAL A 1 92 ? -6.797 -19.469 -13.195 1 98.75 92 VAL A CA 1
ATOM 724 C C . VAL A 1 92 ? -6.566 -19.547 -11.688 1 98.75 92 VAL A C 1
ATOM 726 O O . VAL A 1 92 ? -6.008 -18.609 -11.086 1 98.75 92 VAL A O 1
ATOM 729 N N . LEU A 1 93 ? -6.914 -20.625 -11.078 1 98.81 93 LEU A N 1
ATOM 730 C CA . LEU A 1 93 ? -6.766 -20.797 -9.633 1 98.81 93 LEU A CA 1
ATOM 731 C C . LEU A 1 93 ? -5.301 -20.969 -9.258 1 98.81 93 LEU A C 1
ATOM 733 O O . LEU A 1 93 ? -4.871 -20.531 -8.188 1 98.81 93 LEU A O 1
ATOM 737 N N . ALA A 1 94 ? -4.527 -21.641 -10.117 1 98.88 94 ALA A N 1
ATOM 738 C CA . ALA A 1 94 ? -3.088 -21.703 -9.867 1 98.88 94 ALA A CA 1
ATOM 739 C C . ALA A 1 94 ? -2.477 -20.312 -9.82 1 98.88 94 ALA A C 1
ATOM 741 O O . ALA A 1 94 ? -1.622 -20.031 -8.977 1 98.88 94 ALA A O 1
ATOM 742 N N . GLY A 1 95 ? -2.902 -19.469 -10.766 1 98.81 95 GLY A N 1
ATOM 743 C CA . GLY A 1 95 ? -2.461 -18.094 -10.727 1 98.81 95 GLY A CA 1
ATOM 744 C C . GLY A 1 95 ? -2.869 -17.359 -9.453 1 98.81 95 GLY A C 1
ATOM 745 O O . GLY A 1 95 ? -2.066 -16.641 -8.859 1 98.81 95 GLY A O 1
ATOM 746 N N . LEU A 1 96 ? -4.059 -17.578 -8.984 1 98.81 96 LEU A N 1
ATOM 747 C CA . LEU A 1 96 ? -4.605 -16.938 -7.793 1 98.81 96 LEU A CA 1
ATOM 748 C C . LEU A 1 96 ? -3.865 -17.391 -6.543 1 98.81 96 LEU A C 1
ATOM 750 O O . LEU A 1 96 ? -3.621 -16.594 -5.633 1 98.81 96 LEU A O 1
ATOM 754 N N . LEU A 1 97 ? -3.457 -18.672 -6.504 1 98.75 97 LEU A N 1
ATOM 755 C CA . LEU A 1 97 ? -3.055 -19.297 -5.246 1 98.75 97 LEU A CA 1
ATOM 756 C C . LEU A 1 97 ? -1.546 -19.5 -5.203 1 98.75 97 LEU A C 1
ATOM 758 O O . LEU A 1 97 ? -1.011 -19.984 -4.203 1 98.75 97 LEU A O 1
ATOM 762 N N . HIS A 1 98 ? -0.845 -19.125 -6.246 1 98.56 98 HIS A N 1
ATOM 763 C CA . HIS A 1 98 ? 0.557 -19.5 -6.387 1 98.56 98 HIS A CA 1
ATOM 764 C C . HIS A 1 98 ? 1.396 -18.953 -5.242 1 98.56 98 HIS A C 1
ATOM 766 O O . HIS A 1 98 ? 2.404 -19.547 -4.859 1 98.56 98 HIS A O 1
ATOM 772 N N . ASP A 1 99 ? 0.97 -17.828 -4.66 1 97.31 99 ASP A N 1
ATOM 773 C CA . ASP A 1 99 ? 1.767 -17.156 -3.645 1 97.31 99 ASP A CA 1
ATOM 774 C C . ASP A 1 99 ? 1.105 -17.25 -2.271 1 97.31 99 ASP A C 1
ATOM 776 O O . ASP A 1 99 ? 1.519 -16.562 -1.329 1 97.31 99 ASP A O 1
ATOM 780 N N . ILE A 1 100 ? 0.076 -18.078 -2.068 1 97 100 ILE A N 1
ATOM 781 C CA . ILE A 1 100 ? -0.704 -18.109 -0.835 1 97 100 ILE A CA 1
ATOM 782 C C . ILE A 1 100 ? 0.156 -18.672 0.299 1 97 100 ILE A C 1
ATOM 784 O O . ILE A 1 100 ? -0.149 -18.469 1.476 1 97 100 ILE A O 1
ATOM 788 N N . GLY A 1 101 ? 1.267 -19.297 -0.017 1 95.88 101 GLY A N 1
ATOM 789 C CA . GLY A 1 101 ? 2.113 -19.953 0.968 1 95.88 101 GLY A CA 1
ATOM 790 C C . GLY A 1 101 ? 3.283 -19.094 1.412 1 95.88 101 GLY A C 1
ATOM 791 O O . GLY A 1 101 ? 4.109 -19.531 2.215 1 95.88 101 GLY A O 1
ATOM 792 N N . HIS A 1 102 ? 3.4 -17.875 0.963 1 95.88 102 HIS A N 1
ATOM 793 C CA . HIS A 1 102 ? 4.473 -16.984 1.399 1 95.88 102 HIS A CA 1
ATOM 794 C C . HIS A 1 102 ? 4.344 -16.656 2.883 1 95.88 102 HIS A C 1
ATOM 796 O O . HIS A 1 102 ? 3.232 -16.516 3.398 1 95.88 102 HIS A O 1
ATOM 802 N N . GLY A 1 103 ? 5.488 -16.547 3.555 1 94.88 103 GLY A N 1
ATOM 803 C CA . GLY A 1 103 ? 5.527 -16.047 4.922 1 94.88 103 GLY A CA 1
ATOM 804 C C . GLY A 1 103 ? 5.789 -14.562 5.012 1 94.88 103 GLY A C 1
ATOM 805 O O . GLY A 1 103 ? 5.781 -13.859 3.996 1 94.88 103 GLY A O 1
ATOM 806 N N . PRO A 1 104 ? 6.004 -14.086 6.281 1 95.69 104 PRO A N 1
ATOM 807 C CA . PRO A 1 104 ? 6.25 -12.656 6.484 1 95.69 104 PRO A CA 1
ATOM 808 C C . PRO A 1 104 ? 7.438 -12.141 5.676 1 95.69 104 PRO A C 1
ATOM 810 O O . PRO A 1 104 ? 8.445 -12.836 5.547 1 95.69 104 PRO A O 1
ATOM 813 N N . PHE A 1 105 ? 7.32 -10.953 5.074 1 94.06 105 PHE A N 1
ATOM 814 C CA . PHE A 1 105 ? 8.367 -10.219 4.379 1 94.06 105 PHE A CA 1
ATOM 815 C C . PHE A 1 105 ? 8.906 -11.023 3.205 1 94.06 105 PHE A C 1
ATOM 817 O O . PHE A 1 105 ? 10.078 -10.883 2.832 1 94.06 105 PHE A O 1
ATOM 824 N N . SER A 1 106 ? 8.102 -11.883 2.717 1 85.88 106 SER A N 1
ATOM 825 C CA . SER A 1 106 ? 8.258 -12.562 1.437 1 85.88 106 SER A CA 1
ATOM 826 C C . SER A 1 106 ? 9.523 -13.422 1.42 1 85.88 106 SER A C 1
ATOM 828 O O . SER A 1 106 ? 9.688 -14.312 2.252 1 85.88 106 SER A O 1
ATOM 830 N N . HIS A 1 107 ? 10.5 -13.109 0.583 1 84.81 107 HIS A N 1
ATOM 831 C CA . HIS A 1 107 ? 11.633 -13.992 0.343 1 84.81 107 HIS A CA 1
ATOM 832 C C . HIS A 1 107 ? 12.602 -13.992 1.525 1 84.81 107 HIS A C 1
ATOM 834 O O . HIS A 1 107 ? 13.289 -14.977 1.771 1 84.81 107 HIS A O 1
ATOM 840 N N . MET A 1 108 ? 12.578 -12.953 2.252 1 91 108 MET A N 1
ATOM 841 C CA . MET A 1 108 ? 13.398 -12.922 3.459 1 91 108 MET A CA 1
ATOM 842 C C . MET A 1 108 ? 13.008 -14.055 4.41 1 91 108 MET A C 1
ATOM 844 O O . MET A 1 108 ? 13.867 -14.617 5.09 1 91 108 MET A O 1
ATOM 848 N N . TRP A 1 109 ? 11.742 -14.398 4.414 1 93.25 109 TRP A N 1
ATOM 849 C CA . TRP A 1 109 ? 11.242 -15.43 5.32 1 93.25 109 TRP A CA 1
ATOM 850 C C . TRP A 1 109 ? 11.859 -16.781 4.996 1 93.25 109 TRP A C 1
ATOM 852 O O . TRP A 1 109 ? 12.125 -17.578 5.898 1 93.25 109 TRP A O 1
ATOM 862 N N . GLU A 1 110 ? 12.023 -17.031 3.697 1 91.38 110 GLU A N 1
ATOM 863 C CA . GLU A 1 110 ? 12.656 -18.281 3.285 1 91.38 110 GLU A CA 1
ATOM 864 C C . GLU A 1 110 ? 14.062 -18.406 3.863 1 91.38 110 GLU A C 1
ATOM 866 O O . GLU A 1 110 ? 14.445 -19.469 4.352 1 91.38 110 GLU A O 1
ATOM 871 N N . ASP A 1 111 ? 14.773 -17.312 3.826 1 91.31 111 ASP A N 1
ATOM 872 C CA . ASP A 1 111 ? 16.125 -17.297 4.391 1 91.31 111 ASP A CA 1
ATOM 873 C C . ASP A 1 111 ? 16.078 -17.547 5.898 1 91.31 111 ASP A C 1
ATOM 875 O O . ASP A 1 111 ? 16.938 -18.25 6.441 1 91.31 111 ASP A O 1
ATOM 879 N N . PHE A 1 112 ? 15.141 -17.031 6.574 1 94.88 112 PHE A N 1
ATOM 880 C CA . PHE A 1 112 ? 14.969 -17.203 8.016 1 94.88 112 PHE A CA 1
ATOM 881 C C . PHE A 1 112 ? 14.68 -18.672 8.344 1 94.88 112 PHE A C 1
ATOM 883 O O . PHE A 1 112 ? 15.328 -19.25 9.219 1 94.88 112 PHE A O 1
ATOM 890 N N . VAL A 1 113 ? 13.719 -19.266 7.551 1 93.25 113 VAL A N 1
ATOM 891 C CA . VAL A 1 113 ? 13.352 -20.656 7.781 1 93.25 113 VAL A CA 1
ATOM 892 C C . VAL A 1 113 ? 14.555 -21.562 7.512 1 93.25 113 VAL A C 1
ATOM 894 O O . VAL A 1 113 ? 14.797 -22.5 8.258 1 93.25 113 VAL A O 1
ATOM 897 N N . HIS A 1 114 ? 15.305 -21.219 6.508 1 91.25 114 HIS A N 1
ATOM 898 C CA . HIS A 1 114 ? 16.469 -22.016 6.141 1 91.25 114 HIS A CA 1
ATOM 899 C C . HIS A 1 114 ? 17.562 -21.906 7.199 1 91.25 114 HIS A C 1
ATOM 901 O O . HIS A 1 114 ? 18.438 -22.781 7.301 1 91.25 114 HIS A O 1
ATOM 907 N N . SER A 1 115 ? 17.547 -20.781 7.871 1 85.5 115 SER A N 1
ATOM 908 C CA . SER A 1 115 ? 18.516 -20.625 8.945 1 85.5 115 SER A CA 1
ATOM 909 C C . SER A 1 115 ? 18.188 -21.516 10.141 1 85.5 115 SER A C 1
ATOM 911 O O . SER A 1 115 ? 19.047 -21.766 10.984 1 85.5 115 SER A O 1
ATOM 913 N N . GLY A 1 116 ? 16.969 -21.953 10.117 1 81.12 116 GLY A N 1
ATOM 914 C CA . GLY A 1 116 ? 16.562 -22.906 11.133 1 81.12 116 GLY A CA 1
ATOM 915 C C . GLY A 1 116 ? 16.75 -24.344 10.703 1 81.12 116 GLY A C 1
ATOM 916 O O . GLY A 1 116 ? 17.797 -24.719 10.164 1 81.12 116 GLY A O 1
ATOM 917 N N . SER A 1 117 ? 15.695 -25.094 10.984 1 73.62 117 SER A N 1
ATOM 918 C CA . SER A 1 117 ? 15.859 -26.531 10.82 1 73.62 117 SER A CA 1
ATOM 919 C C . SER A 1 117 ? 15.461 -26.984 9.414 1 73.62 117 SER A C 1
ATOM 921 O O . SER A 1 117 ? 15.93 -28.016 8.938 1 73.62 117 SER A O 1
ATOM 923 N N . ASP A 1 118 ? 14.727 -26.266 8.75 1 84.75 118 ASP A N 1
ATOM 924 C CA . ASP A 1 118 ? 14.234 -26.688 7.445 1 84.75 118 ASP A CA 1
ATOM 925 C C . ASP A 1 118 ? 15 -26.016 6.312 1 84.75 118 ASP A C 1
ATOM 927 O O . ASP A 1 118 ? 14.633 -24.906 5.887 1 84.75 118 ASP A O 1
ATOM 931 N N . LYS A 1 119 ? 15.867 -26.656 5.664 1 86 119 LYS A N 1
ATOM 932 C CA . LYS A 1 119 ? 16.766 -26.078 4.664 1 86 119 LYS A CA 1
ATOM 933 C C . LYS A 1 119 ? 16.156 -26.188 3.264 1 86 119 LYS A C 1
ATOM 935 O O . LYS A 1 119 ? 16.656 -25.562 2.322 1 86 119 LYS A O 1
ATOM 940 N N . HIS A 1 120 ? 15.023 -26.828 3.121 1 88.19 120 HIS A N 1
ATOM 941 C CA . HIS A 1 120 ? 14.531 -27.125 1.779 1 88.19 120 HIS A CA 1
ATOM 942 C C . HIS A 1 120 ? 13.141 -26.531 1.563 1 88.19 120 HIS A C 1
ATOM 944 O O . HIS A 1 120 ? 12.602 -26.594 0.456 1 88.19 120 HIS A O 1
ATOM 950 N N . TRP A 1 121 ? 12.664 -25.969 2.547 1 90.12 121 TRP A N 1
ATOM 951 C CA . TRP A 1 121 ? 11.312 -25.422 2.459 1 90.12 121 TRP A CA 1
ATOM 952 C C . TRP A 1 121 ? 11.242 -24.328 1.407 1 90.12 121 TRP A C 1
ATOM 954 O O . TRP A 1 121 ? 12.148 -23.5 1.296 1 90.12 121 TRP A O 1
ATOM 964 N N . THR A 1 122 ? 10.172 -24.359 0.601 1 90.19 122 THR A N 1
ATOM 965 C CA . THR A 1 122 ? 9.867 -23.281 -0.331 1 90.19 122 THR A CA 1
ATOM 966 C C . THR A 1 122 ? 8.445 -22.766 -0.122 1 90.19 122 THR A C 1
ATOM 968 O O . THR A 1 122 ? 7.57 -23.516 0.333 1 90.19 122 THR A O 1
ATOM 971 N N . HIS A 1 123 ? 8.18 -21.5 -0.422 1 91.19 123 HIS A N 1
ATOM 972 C CA . HIS A 1 123 ? 6.828 -20.953 -0.307 1 91.19 123 HIS A CA 1
ATOM 973 C C . HIS A 1 123 ? 5.867 -21.672 -1.257 1 91.19 123 HIS A C 1
ATOM 975 O O . HIS A 1 123 ? 4.672 -21.766 -0.979 1 91.19 123 HIS A O 1
ATOM 981 N N . GLU A 1 124 ? 6.367 -22.219 -2.412 1 90.94 124 GLU A N 1
ATOM 982 C CA . GLU A 1 124 ? 5.516 -22.953 -3.348 1 90.94 124 GLU A CA 1
ATOM 983 C C . GLU A 1 124 ? 4.941 -24.219 -2.705 1 90.94 124 GLU A C 1
ATOM 985 O O . GLU A 1 124 ? 3.768 -24.531 -2.906 1 90.94 124 GLU A O 1
ATOM 990 N N . GLN A 1 125 ? 5.77 -24.859 -1.94 1 90.31 125 GLN A N 1
ATOM 991 C CA . GLN A 1 125 ? 5.289 -26.031 -1.211 1 90.31 125 GLN A CA 1
ATOM 992 C C . GLN A 1 125 ? 4.176 -25.656 -0.236 1 90.31 125 GLN A C 1
ATOM 994 O O . GLN A 1 125 ? 3.145 -26.328 -0.17 1 90.31 125 GLN A O 1
ATOM 999 N N . SER A 1 126 ? 4.418 -24.609 0.472 1 93.12 126 SER A N 1
ATOM 1000 C CA . SER A 1 126 ? 3.406 -24.141 1.413 1 93.12 126 SER A CA 1
ATOM 1001 C C . SER A 1 126 ? 2.154 -23.656 0.687 1 93.12 126 SER A C 1
ATOM 1003 O O . SER A 1 126 ? 1.044 -23.781 1.212 1 93.12 126 SER A O 1
ATOM 1005 N N . SER A 1 127 ? 2.35 -23.109 -0.539 1 96.06 127 SER A N 1
ATOM 1006 C CA . SER A 1 127 ? 1.187 -22.703 -1.316 1 96.06 127 SER A CA 1
ATOM 1007 C C . SER A 1 127 ? 0.289 -23.891 -1.647 1 96.06 127 SER A C 1
ATOM 1009 O O . SER A 1 127 ? -0.935 -23.797 -1.534 1 96.06 127 SER A O 1
ATOM 1011 N N . CYS A 1 128 ? 0.878 -25 -2.021 1 96.62 128 CYS A N 1
ATOM 1012 C CA . CYS A 1 128 ? 0.101 -26.203 -2.309 1 96.62 128 CYS A CA 1
ATOM 1013 C C . CYS A 1 128 ? -0.6 -26.703 -1.056 1 96.62 128 CYS A C 1
ATOM 1015 O O . CYS A 1 128 ? -1.781 -27.047 -1.097 1 96.62 128 CYS A O 1
ATOM 1017 N N . ASP A 1 129 ? 0.15 -26.734 0.057 1 94.94 129 ASP A N 1
ATOM 1018 C CA . ASP A 1 129 ? -0.431 -27.203 1.312 1 94.94 129 ASP A CA 1
ATOM 1019 C C . ASP A 1 129 ? -1.604 -26.312 1.736 1 94.94 129 ASP A C 1
ATOM 1021 O O . ASP A 1 129 ? -2.658 -26.828 2.127 1 94.94 129 ASP A O 1
ATOM 1025 N N . MET A 1 130 ? -1.409 -25.094 1.649 1 95.62 130 MET A N 1
ATOM 1026 C CA . MET A 1 130 ? -2.449 -24.141 2.051 1 95.62 130 MET A CA 1
ATOM 1027 C C . MET A 1 130 ? -3.643 -24.219 1.105 1 95.62 130 MET A C 1
ATOM 1029 O O . MET A 1 130 ? -4.789 -24.062 1.532 1 95.62 130 MET A O 1
ATOM 1033 N N . ALA A 1 131 ? -3.379 -24.391 -0.212 1 96.81 131 ALA A N 1
ATOM 1034 C CA . ALA A 1 131 ? -4.469 -24.531 -1.172 1 96.81 131 ALA A CA 1
ATOM 1035 C C . ALA A 1 131 ? -5.344 -25.734 -0.837 1 96.81 131 ALA A C 1
ATOM 1037 O O . ALA A 1 131 ? -6.57 -25.641 -0.833 1 96.81 131 ALA A O 1
ATOM 1038 N N . ARG A 1 132 ? -4.711 -26.859 -0.535 1 95.44 132 ARG A N 1
ATOM 1039 C CA . ARG A 1 132 ? -5.449 -28.062 -0.189 1 95.44 132 ARG A CA 1
ATOM 1040 C C . ARG A 1 132 ? -6.277 -27.859 1.076 1 95.44 132 ARG A C 1
ATOM 1042 O O . ARG A 1 132 ? -7.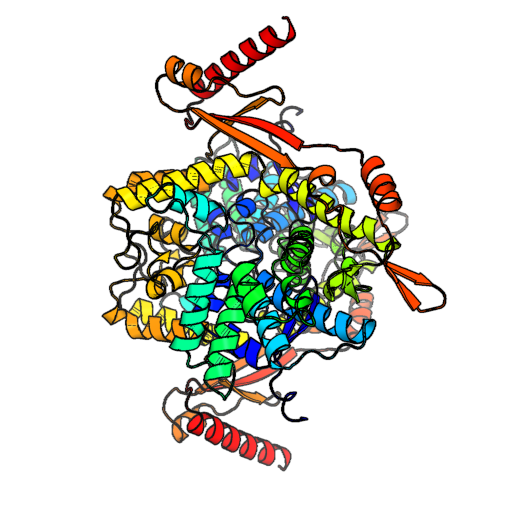434 -28.281 1.145 1 95.44 132 ARG A O 1
ATOM 1049 N N . GLN A 1 133 ? -5.656 -27.234 2.025 1 94.56 133 GLN A N 1
ATOM 1050 C CA . GLN A 1 133 ? -6.371 -26.938 3.264 1 94.56 133 GLN A CA 1
ATOM 1051 C C . GLN A 1 133 ? -7.551 -26 3.01 1 94.56 133 GLN A C 1
ATOM 1053 O O . GLN A 1 133 ? -8.625 -26.172 3.596 1 94.56 133 GLN A O 1
ATOM 1058 N N . LEU A 1 134 ? -7.266 -25.062 2.205 1 95.94 134 LEU A N 1
ATOM 1059 C CA . LEU A 1 134 ? -8.297 -24.094 1.841 1 95.94 134 LEU A CA 1
ATOM 1060 C C . LEU A 1 134 ? -9.5 -24.781 1.225 1 95.94 134 LEU A C 1
ATOM 1062 O O . LEU A 1 134 ? -10.641 -24.531 1.622 1 95.94 134 LEU A O 1
ATOM 1066 N N . PHE A 1 135 ? -9.297 -25.688 0.263 1 96.94 135 PHE A N 1
ATOM 1067 C CA . PHE A 1 135 ? -10.383 -26.406 -0.376 1 96.94 135 PHE A CA 1
ATOM 1068 C C . PHE A 1 135 ? -11.117 -27.281 0.633 1 96.94 135 PHE A C 1
ATOM 1070 O O . PHE A 1 135 ? -12.344 -27.281 0.691 1 96.94 135 PHE A O 1
ATOM 1077 N N . ALA A 1 136 ? -10.359 -27.922 1.431 1 94.69 136 ALA A N 1
ATOM 1078 C CA . ALA A 1 136 ? -10.938 -28.875 2.379 1 94.69 136 ALA A CA 1
ATOM 1079 C C . ALA A 1 136 ? -11.719 -28.156 3.473 1 94.69 136 ALA A C 1
ATOM 1081 O O . ALA A 1 136 ? -12.883 -28.484 3.73 1 94.69 136 ALA A O 1
ATOM 1082 N N . ASN A 1 137 ? -11.07 -27.141 4.109 1 92.31 137 ASN A N 1
ATOM 1083 C CA . ASN A 1 137 ? -11.648 -26.453 5.258 1 92.31 137 ASN A CA 1
ATOM 1084 C C . ASN A 1 137 ? -12.898 -25.672 4.867 1 92.31 137 ASN A C 1
ATOM 1086 O O . ASN A 1 137 ? -13.773 -25.438 5.703 1 92.31 137 ASN A O 1
ATOM 1090 N N . ASN A 1 138 ? -12.984 -25.328 3.648 1 93.19 138 ASN A N 1
ATOM 1091 C CA . ASN A 1 138 ? -14.109 -24.5 3.232 1 93.19 138 ASN A CA 1
ATOM 1092 C C . ASN A 1 138 ? -15.078 -25.266 2.34 1 93.19 138 ASN A C 1
ATOM 1094 O O . ASN A 1 138 ? -15.969 -24.672 1.726 1 93.19 138 ASN A O 1
ATOM 1098 N N . GLU A 1 139 ? -14.859 -26.531 2.182 1 94.19 139 GLU A N 1
ATOM 1099 C CA . GLU A 1 139 ? -15.719 -27.422 1.402 1 94.19 139 GLU A CA 1
ATOM 1100 C C . GLU A 1 139 ? -15.883 -26.922 -0.027 1 94.19 139 GLU A C 1
ATOM 1102 O O . GLU A 1 139 ? -17 -26.859 -0.548 1 94.19 139 GLU A O 1
ATOM 1107 N N . ILE A 1 140 ? -14.82 -26.453 -0.53 1 95.5 140 ILE A N 1
ATOM 1108 C CA . ILE A 1 140 ? -14.82 -25.969 -1.908 1 95.5 140 ILE A CA 1
ATOM 1109 C C . ILE A 1 140 ? -14.562 -27.141 -2.861 1 95.5 140 ILE A C 1
ATOM 1111 O O . ILE A 1 140 ? -13.547 -27.812 -2.752 1 95.5 140 ILE A O 1
ATOM 1115 N N . GLN A 1 141 ? -15.539 -27.328 -3.744 1 95.12 141 GLN A N 1
ATOM 1116 C CA . GLN A 1 141 ? -15.398 -28.359 -4.77 1 95.12 141 GLN A CA 1
ATOM 1117 C C . GLN A 1 141 ? -15.031 -27.75 -6.117 1 95.12 141 GLN A C 1
ATOM 1119 O O . GLN A 1 141 ? -15.789 -26.953 -6.672 1 95.12 141 GLN A O 1
ATOM 1124 N N . LEU A 1 142 ? -13.938 -28.203 -6.602 1 96.69 142 LEU A N 1
ATOM 1125 C CA . LEU A 1 142 ? -13.469 -27.719 -7.891 1 96.69 142 LEU A CA 1
ATOM 1126 C C . LEU A 1 142 ? -14.281 -28.312 -9.031 1 96.69 142 LEU A C 1
ATOM 1128 O O . LEU A 1 142 ? -14.328 -27.75 -10.133 1 96.69 142 LEU A O 1
ATOM 1132 N N . SER A 1 143 ? -14.828 -29.453 -8.812 1 95.81 143 SER A N 1
ATOM 1133 C CA . SER A 1 143 ? -15.75 -30.156 -9.695 1 95.81 143 SER A CA 1
ATOM 1134 C C . SER A 1 143 ? -16.766 -30.984 -8.906 1 95.81 143 SER A C 1
ATOM 1136 O O . SER A 1 143 ? -16.5 -31.359 -7.762 1 95.81 143 SER A O 1
ATOM 1138 N N . GLN A 1 144 ? -17.891 -31.266 -9.547 1 94.12 144 GLN A N 1
ATOM 1139 C CA . GLN A 1 144 ? -18.906 -32.094 -8.906 1 94.12 144 GLN A CA 1
ATOM 1140 C C . GLN A 1 144 ? -18.438 -33.562 -8.828 1 94.12 144 GLN A C 1
ATOM 1142 O O . GLN A 1 144 ? -18.844 -34.281 -7.922 1 94.12 144 GLN A O 1
ATOM 1147 N N . GLU A 1 145 ? -17.656 -33.875 -9.75 1 95.88 145 GLU A N 1
ATOM 1148 C CA . GLU A 1 145 ? -17.125 -35.25 -9.766 1 95.88 145 GLU A CA 1
ATOM 1149 C C . GLU A 1 145 ? -15.867 -35.344 -8.898 1 95.88 145 GLU A C 1
ATOM 1151 O O . GLU A 1 145 ? -14.906 -34.594 -9.094 1 95.88 145 GLU A O 1
ATOM 1156 N N . ALA A 1 146 ? -15.836 -36.312 -8.055 1 94.25 146 ALA A N 1
ATOM 1157 C CA . ALA A 1 146 ? -14.773 -36.469 -7.062 1 94.25 146 ALA A CA 1
ATOM 1158 C C . ALA A 1 146 ? -13.414 -36.656 -7.738 1 94.25 146 ALA A C 1
ATOM 1160 O O . ALA A 1 146 ? -12.414 -36.062 -7.297 1 94.25 146 ALA A O 1
ATOM 1161 N N . TYR A 1 147 ? -13.43 -37.438 -8.703 1 96.12 147 TYR A N 1
ATOM 1162 C CA . TYR A 1 147 ? -12.172 -37.688 -9.398 1 96.12 147 TYR A CA 1
ATOM 1163 C C . TYR A 1 147 ? -11.641 -36.438 -10.047 1 96.12 147 TYR A C 1
ATOM 1165 O O . TYR A 1 147 ? -10.438 -36.156 -10.016 1 96.12 147 TYR A O 1
ATOM 1173 N N . GLU A 1 148 ? -12.5 -35.719 -10.633 1 96.94 148 GLU A N 1
ATOM 1174 C CA . GLU A 1 148 ? -12.109 -34.5 -11.297 1 96.94 148 GLU A CA 1
ATOM 1175 C C . GLU A 1 148 ? -11.648 -33.438 -10.281 1 96.94 148 GLU A C 1
ATOM 1177 O O . GLU A 1 148 ? -10.742 -32.656 -10.562 1 96.94 148 GLU A O 1
ATOM 1182 N N . HIS A 1 149 ? -12.312 -33.406 -9.148 1 97.19 149 HIS A N 1
ATOM 1183 C CA . HIS A 1 149 ? -11.852 -32.531 -8.07 1 97.19 149 HIS A CA 1
ATOM 1184 C C . HIS A 1 149 ? -10.414 -32.875 -7.672 1 97.19 149 HIS A C 1
ATOM 1186 O O . HIS A 1 149 ? -9.586 -31.984 -7.527 1 97.19 149 HIS A O 1
ATOM 1192 N N . TYR A 1 150 ? -10.195 -34.156 -7.465 1 97.19 150 TYR A N 1
ATOM 1193 C CA . TYR A 1 150 ? -8.859 -34.594 -7.09 1 97.19 150 TYR A CA 1
ATOM 1194 C C . TYR A 1 150 ? -7.84 -34.25 -8.164 1 97.19 150 TYR A C 1
ATOM 1196 O O . TYR A 1 150 ? -6.758 -33.75 -7.867 1 97.19 150 TYR A O 1
ATOM 1204 N N . TYR A 1 151 ? -8.203 -34.531 -9.406 1 98.12 151 TYR A N 1
ATOM 1205 C CA . TYR A 1 151 ? -7.363 -34.188 -10.547 1 98.12 151 TYR A CA 1
ATOM 1206 C C . TYR A 1 151 ? -7.031 -32.688 -10.555 1 98.12 151 TYR A C 1
ATOM 1208 O O . TYR A 1 151 ? -5.871 -32.312 -10.727 1 98.12 151 TYR A O 1
ATOM 1216 N N . ALA A 1 152 ? -8.023 -31.906 -10.352 1 98.5 152 ALA A N 1
ATOM 1217 C CA . ALA A 1 152 ? -7.859 -30.453 -10.375 1 98.5 152 ALA A CA 1
ATOM 1218 C C . ALA A 1 152 ? -6.902 -30 -9.273 1 98.5 152 ALA A C 1
ATOM 1220 O O . ALA A 1 152 ? -6.055 -29.125 -9.508 1 98.5 152 ALA A O 1
ATOM 1221 N N . GLU A 1 153 ? -7.055 -30.547 -8.117 1 98.19 153 GLU A N 1
ATOM 1222 C CA . GLU A 1 153 ? -6.16 -30.203 -7.016 1 98.19 153 GLU A CA 1
ATOM 1223 C C . GLU A 1 153 ? -4.707 -30.5 -7.371 1 98.19 153 GLU A C 1
ATOM 1225 O O . GLU A 1 153 ? -3.82 -29.688 -7.113 1 98.19 153 GLU A O 1
ATOM 1230 N N . GLN A 1 154 ? -4.52 -31.672 -7.941 1 98.56 154 GLN A N 1
ATOM 1231 C CA . GLN A 1 154 ? -3.17 -32.062 -8.336 1 98.56 154 GLN A CA 1
ATOM 1232 C C . GLN A 1 154 ? -2.615 -31.141 -9.414 1 98.56 154 GLN A C 1
ATOM 1234 O O . GLN A 1 154 ? -1.45 -30.75 -9.359 1 98.56 154 GLN A O 1
ATOM 1239 N N . LEU A 1 155 ? -3.441 -30.844 -10.367 1 98.81 155 LEU A N 1
ATOM 1240 C CA . LEU A 1 155 ? -2.988 -30 -11.469 1 98.81 155 LEU A CA 1
ATOM 1241 C C . LEU A 1 155 ? -2.664 -28.594 -10.984 1 98.81 155 LEU A C 1
ATOM 1243 O O . LEU A 1 155 ? -1.652 -28.016 -11.383 1 98.81 155 LEU A O 1
ATOM 1247 N N . ILE A 1 156 ? -3.516 -28.016 -10.109 1 98.81 156 ILE A N 1
ATOM 1248 C CA . ILE A 1 156 ? -3.275 -26.688 -9.562 1 98.81 156 ILE A CA 1
ATOM 1249 C C . ILE A 1 156 ? -1.921 -26.656 -8.852 1 98.81 156 ILE A C 1
ATOM 1251 O O . ILE A 1 156 ? -1.102 -25.766 -9.102 1 98.81 156 ILE A O 1
ATOM 1255 N N . CYS A 1 157 ? -1.67 -27.641 -8.039 1 98.62 157 CYS A N 1
ATOM 1256 C CA . CYS A 1 157 ? -0.409 -27.703 -7.305 1 98.62 157 CYS A CA 1
ATOM 1257 C C . CYS A 1 157 ? 0.77 -27.844 -8.258 1 98.62 157 CYS A C 1
ATOM 1259 O O . CYS A 1 157 ? 1.821 -27.234 -8.055 1 98.62 157 CYS A O 1
ATOM 1261 N N . ALA A 1 158 ? 0.586 -28.672 -9.289 1 98.69 158 ALA A N 1
ATOM 1262 C CA . ALA A 1 158 ? 1.651 -28.859 -10.266 1 98.69 158 ALA A CA 1
ATOM 1263 C C . ALA A 1 158 ? 1.945 -27.562 -11.008 1 98.69 158 ALA A C 1
ATOM 1265 O O . ALA A 1 158 ? 3.105 -27.234 -11.273 1 98.69 158 ALA A O 1
ATOM 1266 N N . LEU A 1 159 ? 0.921 -26.844 -11.359 1 98.75 159 LEU A N 1
ATOM 1267 C CA . LEU A 1 159 ? 1.073 -25.562 -12.055 1 98.75 159 LEU A CA 1
ATOM 1268 C C . LEU A 1 159 ? 1.74 -24.531 -11.156 1 98.75 159 LEU A C 1
ATOM 1270 O O . LEU A 1 159 ? 2.49 -23.672 -11.633 1 98.75 159 LEU A O 1
ATOM 1274 N N . ILE A 1 160 ? 1.462 -24.578 -9.836 1 98.5 160 ILE A N 1
ATOM 1275 C CA . ILE A 1 160 ? 2.041 -23.656 -8.867 1 98.5 160 ILE A CA 1
ATOM 1276 C C . ILE A 1 160 ? 3.533 -23.938 -8.711 1 98.5 160 ILE A C 1
ATOM 1278 O O . ILE A 1 160 ? 4.352 -23.016 -8.734 1 98.5 160 ILE A O 1
ATOM 1282 N N . THR A 1 161 ? 3.898 -25.188 -8.625 1 97.25 161 THR A N 1
ATOM 1283 C CA . THR A 1 161 ? 5.273 -25.562 -8.32 1 97.25 161 THR A CA 1
ATOM 1284 C C . THR A 1 161 ? 6.105 -25.625 -9.594 1 97.25 161 THR A C 1
ATOM 1286 O O . THR A 1 161 ? 7.34 -25.594 -9.547 1 97.25 161 THR A O 1
ATOM 1289 N N . GLY A 1 162 ? 5.441 -25.734 -10.719 1 96.38 162 GLY A N 1
ATOM 1290 C CA . GLY A 1 162 ? 6.164 -25.984 -11.953 1 96.38 162 GLY A CA 1
ATOM 1291 C C . GLY A 1 162 ? 6.781 -27.375 -12 1 96.38 162 GLY A C 1
ATOM 1292 O O . GLY A 1 162 ? 7.785 -27.594 -12.688 1 96.38 162 GLY A O 1
ATOM 1293 N N . ASN A 1 163 ? 6.211 -28.281 -11.273 1 96.56 163 ASN A N 1
ATOM 1294 C CA . ASN A 1 163 ? 6.719 -29.641 -11.242 1 96.56 163 ASN A CA 1
ATOM 1295 C C . ASN A 1 163 ? 6.496 -30.359 -12.57 1 96.56 163 ASN A C 1
ATOM 1297 O O . ASN A 1 163 ? 5.414 -30.891 -12.82 1 96.56 163 ASN A O 1
ATOM 1301 N N . GLN A 1 164 ? 7.496 -30.547 -13.32 1 95.88 164 GLN A N 1
ATOM 1302 C CA . GLN A 1 164 ? 7.402 -31.047 -14.688 1 95.88 164 GLN A CA 1
ATOM 1303 C C . GLN A 1 164 ? 6.949 -32.5 -14.711 1 95.88 164 GLN A C 1
ATOM 1305 O O . GLN A 1 164 ? 6.207 -32.906 -15.602 1 95.88 164 GLN A O 1
ATOM 1310 N N . GLU A 1 165 ? 7.445 -33.25 -13.766 1 97.19 165 GLU A N 1
ATOM 1311 C CA . GLU A 1 165 ? 7.027 -34.656 -13.703 1 97.19 165 GLU A CA 1
ATOM 1312 C C . GLU A 1 165 ? 5.52 -34.781 -13.5 1 97.19 165 GLU A C 1
ATOM 1314 O O . GLU A 1 165 ? 4.855 -35.562 -14.188 1 97.19 165 GLU A O 1
ATOM 1319 N N . ALA A 1 166 ? 5.051 -34.031 -12.562 1 97.81 166 ALA A N 1
ATOM 1320 C CA . ALA A 1 166 ? 3.613 -34.062 -12.297 1 97.81 166 ALA A CA 1
ATOM 1321 C C . ALA A 1 166 ? 2.828 -33.531 -13.5 1 97.81 166 ALA A C 1
ATOM 1323 O O . ALA A 1 166 ? 1.798 -34.094 -13.867 1 97.81 166 ALA A O 1
ATOM 1324 N N . LEU A 1 167 ? 3.305 -32.5 -14.133 1 98.31 167 LEU A N 1
ATOM 1325 C CA . LEU A 1 167 ? 2.617 -31.891 -15.273 1 98.31 167 LEU A CA 1
ATOM 1326 C C . LEU A 1 167 ? 2.586 -32.844 -16.453 1 98.31 167 LEU A C 1
ATOM 1328 O O . LEU A 1 167 ? 1.569 -32.969 -17.156 1 98.31 167 LEU A O 1
ATOM 1332 N N . ASN A 1 168 ? 3.666 -33.594 -16.672 1 97.19 168 ASN A N 1
ATOM 1333 C CA . ASN A 1 168 ? 3.73 -34.562 -17.766 1 97.19 168 ASN A CA 1
ATOM 1334 C C . ASN A 1 168 ? 2.734 -35.688 -17.547 1 97.19 168 ASN A C 1
ATOM 1336 O O . ASN A 1 168 ? 2.291 -36.312 -18.516 1 97.19 168 ASN A O 1
ATOM 1340 N N . THR A 1 169 ? 2.461 -35.938 -16.297 1 98.12 169 THR A N 1
ATOM 1341 C CA . THR A 1 169 ? 1.509 -37 -15.969 1 98.12 169 THR A CA 1
ATOM 1342 C C . THR A 1 169 ? 0.075 -36.469 -16.094 1 98.12 169 THR A C 1
ATOM 1344 O O . THR A 1 169 ? -0.814 -37.219 -16.531 1 98.12 169 THR A O 1
ATOM 1347 N N . LEU A 1 170 ? -0.193 -35.25 -15.781 1 98.5 170 LEU A N 1
ATOM 1348 C CA . LEU A 1 170 ? -1.544 -34.719 -15.625 1 98.5 170 LEU A CA 1
ATOM 1349 C C . LEU A 1 170 ? -2.035 -34.094 -16.922 1 98.5 170 LEU A C 1
ATOM 1351 O O . LEU A 1 170 ? -3.24 -33.938 -17.109 1 98.5 170 LEU A O 1
ATOM 1355 N N . LEU A 1 171 ? -1.131 -33.719 -17.781 1 98.5 171 LEU A N 1
ATOM 1356 C CA . LEU A 1 171 ? -1.492 -33.094 -19.047 1 98.5 171 LEU A CA 1
ATOM 1357 C C . LEU A 1 171 ? -1.104 -34 -20.234 1 98.5 171 LEU A C 1
ATOM 1359 O O . LEU A 1 171 ? -0.317 -34.938 -20.078 1 98.5 171 LEU A O 1
ATOM 1363 N N . THR A 1 172 ? -1.687 -33.688 -21.406 1 98 172 THR A N 1
ATOM 1364 C CA . THR A 1 172 ? -1.358 -34.406 -22.641 1 98 172 THR A CA 1
ATOM 1365 C C . THR A 1 172 ? -0.476 -33.531 -23.531 1 98 172 THR A C 1
ATOM 1367 O O . THR A 1 172 ? -0.355 -32.312 -23.312 1 98 172 THR A O 1
ATOM 1370 N N . PRO A 1 173 ? 0.156 -34.094 -24.5 1 97.56 173 PRO A N 1
ATOM 1371 C CA . PRO A 1 173 ? 0.949 -33.312 -25.438 1 97.56 173 PRO A CA 1
ATOM 1372 C C . PRO A 1 173 ? 0.161 -32.156 -26.047 1 97.56 173 PRO A C 1
ATOM 1374 O O . PRO A 1 173 ? 0.735 -31.094 -26.344 1 97.56 173 PRO A O 1
ATOM 1377 N N . ASP A 1 174 ? -1.146 -32.281 -26.141 1 97.69 174 ASP A N 1
ATOM 1378 C CA . ASP A 1 174 ? -1.998 -31.266 -26.75 1 97.69 174 ASP A CA 1
ATOM 1379 C C . ASP A 1 174 ? -2.271 -30.125 -25.781 1 97.69 174 ASP A C 1
ATOM 1381 O O . ASP A 1 174 ? -2.646 -29.031 -26.203 1 97.69 174 ASP A O 1
ATOM 1385 N N . THR A 1 175 ? -2.092 -30.375 -24.438 1 98.5 175 THR A N 1
ATOM 1386 C CA . THR A 1 175 ? -2.475 -29.359 -23.469 1 98.5 175 THR A CA 1
ATOM 1387 C C . THR A 1 175 ? -1.268 -28.906 -22.656 1 98.5 175 THR A C 1
ATOM 1389 O O . THR A 1 175 ? -1.409 -28.141 -21.688 1 98.5 175 THR A O 1
ATOM 1392 N N . MET A 1 176 ? -0.066 -29.297 -23.094 1 98.38 176 MET A N 1
ATOM 1393 C CA . MET A 1 176 ? 1.141 -29.047 -22.312 1 98.38 176 MET A CA 1
ATOM 1394 C C . MET A 1 176 ? 1.442 -27.547 -22.25 1 98.38 176 MET A C 1
ATOM 1396 O O . MET A 1 176 ? 2.135 -27.094 -21.328 1 98.38 176 MET A O 1
ATOM 1400 N N . TYR A 1 177 ? 0.896 -26.688 -23.219 1 98.44 177 TYR A N 1
ATOM 1401 C CA . TYR A 1 177 ? 1.107 -25.25 -23.203 1 98.44 177 TYR A CA 1
ATOM 1402 C C . TYR A 1 177 ? 0.534 -24.625 -21.922 1 98.44 177 TYR A C 1
ATOM 1404 O O . TYR A 1 177 ? 0.96 -23.547 -21.5 1 98.44 177 TYR A O 1
ATOM 1412 N N . LEU A 1 178 ? -0.393 -25.297 -21.234 1 98.81 178 LEU A N 1
ATOM 1413 C CA . LEU A 1 178 ? -0.988 -24.812 -20 1 98.81 178 LEU A CA 1
ATOM 1414 C C . LEU A 1 178 ? 0.054 -24.734 -18.891 1 98.81 178 LEU A C 1
ATOM 1416 O O . LEU A 1 178 ? -0.043 -23.891 -17.984 1 98.81 178 LEU A O 1
ATOM 1420 N N . ALA A 1 179 ? 1.077 -25.609 -18.953 1 98.5 179 ALA A N 1
ATOM 1421 C CA . ALA A 1 179 ? 2.135 -25.688 -17.953 1 98.5 179 ALA A CA 1
ATOM 1422 C C . ALA A 1 179 ? 3.039 -24.469 -18 1 98.5 179 ALA A C 1
ATOM 1424 O O . ALA A 1 179 ? 3.82 -24.219 -17.078 1 98.5 179 ALA A O 1
ATOM 1425 N N . GLU A 1 180 ? 2.883 -23.641 -19.016 1 98.5 180 GLU A N 1
ATOM 1426 C CA . GLU A 1 180 ? 3.809 -22.547 -19.234 1 98.5 180 GLU A CA 1
ATOM 1427 C C . GLU A 1 180 ? 3.17 -21.203 -18.875 1 98.5 180 GLU A C 1
ATOM 1429 O O . GLU A 1 180 ? 3.754 -20.141 -19.125 1 98.5 180 GLU A O 1
ATOM 1434 N N . ILE A 1 181 ? 2.014 -21.219 -18.25 1 98.81 181 ILE A N 1
ATOM 1435 C CA . ILE A 1 181 ? 1.234 -19.984 -18.062 1 98.81 181 ILE A CA 1
ATOM 1436 C C . ILE A 1 181 ? 1.541 -19.375 -16.703 1 98.81 181 ILE A C 1
ATOM 1438 O O . ILE A 1 181 ? 1.877 -18.188 -16.609 1 98.81 181 ILE A O 1
ATOM 1442 N N . VAL A 1 182 ? 1.531 -20.156 -15.633 1 98.69 182 VAL A N 1
ATOM 1443 C CA . VAL A 1 182 ? 1.635 -19.609 -14.281 1 98.69 182 VAL A CA 1
ATOM 1444 C C . VAL A 1 182 ? 3.09 -19.656 -13.812 1 98.69 182 VAL A C 1
ATOM 1446 O O . VAL A 1 182 ? 3.623 -18.656 -13.328 1 98.69 182 VAL A O 1
ATOM 1449 N N . HIS A 1 183 ? 3.689 -20.766 -13.898 1 97.69 183 HIS A N 1
ATOM 1450 C CA . HIS A 1 183 ? 5.082 -21 -13.539 1 97.69 183 HIS A CA 1
ATOM 1451 C C . HIS A 1 183 ? 5.824 -21.734 -14.656 1 97.69 183 HIS A C 1
ATOM 1453 O O . HIS A 1 183 ? 5.82 -22.969 -14.703 1 97.69 183 HIS A O 1
ATOM 1459 N N . ASN A 1 184 ? 6.5 -20.969 -15.453 1 97 184 ASN A N 1
ATOM 1460 C CA . ASN A 1 184 ? 7.188 -21.531 -16.609 1 97 184 ASN A CA 1
ATOM 1461 C C . ASN A 1 184 ? 8.68 -21.703 -16.344 1 97 184 ASN A C 1
ATOM 1463 O O . ASN A 1 184 ? 9.469 -20.781 -16.547 1 97 184 ASN A O 1
ATOM 1467 N N . LYS A 1 185 ? 9.07 -22.859 -15.977 1 92.69 185 LYS A N 1
ATOM 1468 C CA . LYS A 1 185 ? 10.461 -23.156 -15.664 1 92.69 185 LYS A CA 1
ATOM 1469 C C . LYS A 1 185 ? 11.312 -23.234 -16.922 1 92.69 185 LYS A C 1
ATOM 1471 O O . LYS A 1 185 ? 12.516 -22.984 -16.891 1 92.69 185 LYS A O 1
ATOM 1476 N N . ARG A 1 186 ? 10.688 -23.531 -17.984 1 92.62 186 ARG A N 1
ATOM 1477 C CA . ARG A 1 186 ? 11.398 -23.781 -19.234 1 92.62 186 ARG A CA 1
ATOM 1478 C C . ARG A 1 186 ? 11.852 -22.469 -19.875 1 92.62 186 ARG A C 1
ATOM 1480 O O . ARG A 1 186 ? 13.031 -22.297 -20.188 1 92.62 186 ARG A O 1
ATOM 1487 N N . TYR A 1 187 ? 10.938 -21.547 -20.125 1 95.5 187 TYR A N 1
ATOM 1488 C CA . TYR A 1 187 ? 11.25 -20.312 -20.844 1 95.5 187 TYR A CA 1
ATOM 1489 C C . TYR A 1 187 ? 11.281 -19.125 -19.891 1 95.5 187 TYR A C 1
ATOM 1491 O O . TYR A 1 187 ? 11.727 -18.031 -20.281 1 95.5 187 TYR A O 1
ATOM 1499 N N . LYS A 1 188 ? 10.758 -19.281 -18.672 1 96.19 188 LYS A N 1
ATOM 1500 C CA . LYS A 1 188 ? 10.766 -18.266 -17.609 1 96.19 188 LYS A CA 1
ATOM 1501 C C . LYS A 1 188 ? 9.891 -17.078 -17.984 1 96.19 188 LYS A C 1
ATOM 1503 O O . LYS A 1 188 ? 10.172 -15.945 -17.562 1 96.19 188 LYS A O 1
ATOM 1508 N N . ILE A 1 189 ? 9.023 -17.281 -18.938 1 97.81 189 ILE A N 1
ATOM 1509 C CA . ILE A 1 189 ? 8.016 -16.281 -19.297 1 97.81 189 ILE A CA 1
ATOM 1510 C C . ILE A 1 189 ? 6.645 -16.734 -18.797 1 97.81 189 ILE A C 1
ATOM 1512 O O . ILE A 1 189 ? 6.062 -17.688 -19.328 1 97.81 189 ILE A O 1
ATOM 1516 N N . ASP A 1 190 ? 6.211 -16.078 -17.781 1 98.19 190 ASP A N 1
ATOM 1517 C CA . ASP A 1 190 ? 4.926 -16.469 -17.219 1 98.19 190 ASP A CA 1
ATOM 1518 C C . ASP A 1 190 ? 4.168 -15.258 -16.688 1 98.19 190 ASP A C 1
ATOM 1520 O O . ASP A 1 190 ? 4.719 -14.156 -16.641 1 98.19 190 ASP A O 1
ATOM 1524 N N . VAL A 1 191 ? 2.912 -15.438 -16.344 1 98.62 191 VAL A N 1
ATOM 1525 C CA . VAL A 1 191 ? 2.035 -14.336 -15.984 1 98.62 191 VAL A CA 1
ATOM 1526 C C . VAL A 1 191 ? 2.398 -13.828 -14.586 1 98.62 191 VAL A C 1
ATOM 1528 O O . VAL A 1 191 ? 2.137 -12.672 -14.258 1 98.62 191 VAL A O 1
ATOM 1531 N N . ASP A 1 192 ? 2.971 -14.703 -13.727 1 98.31 192 ASP A N 1
ATOM 1532 C CA . ASP A 1 192 ? 3.471 -14.242 -12.438 1 98.31 192 ASP A CA 1
ATOM 1533 C C . ASP A 1 192 ? 4.496 -13.125 -12.609 1 98.31 192 ASP A C 1
ATOM 1535 O O . ASP A 1 192 ? 4.285 -12 -12.148 1 98.31 192 ASP A O 1
ATOM 1539 N N . LYS A 1 193 ? 5.535 -13.422 -13.398 1 97.81 193 LYS A N 1
ATOM 1540 C CA . LYS A 1 193 ? 6.594 -12.453 -13.656 1 97.81 193 LYS A CA 1
ATOM 1541 C C . LYS A 1 193 ? 6.047 -11.211 -14.344 1 97.81 193 LYS A C 1
ATOM 1543 O O . LYS A 1 193 ? 6.461 -10.086 -14.031 1 97.81 193 LYS A O 1
ATOM 1548 N N . TRP A 1 194 ? 5.23 -11.422 -15.258 1 98.06 194 TRP A N 1
ATOM 1549 C CA . TRP A 1 194 ? 4.648 -10.328 -16.016 1 98.06 194 TRP A CA 1
ATOM 1550 C C . TRP A 1 194 ? 3.887 -9.367 -15.109 1 98.06 194 TRP A C 1
ATOM 1552 O O . TRP A 1 194 ? 4.074 -8.148 -15.188 1 98.06 194 TRP A O 1
ATOM 1562 N N . ASP A 1 195 ? 3.123 -9.891 -14.211 1 98.25 195 ASP A N 1
ATOM 1563 C CA . ASP A 1 195 ? 2.311 -9.055 -13.328 1 98.25 195 ASP A CA 1
ATOM 1564 C C . ASP A 1 195 ? 3.182 -8.312 -12.312 1 98.25 195 ASP A C 1
ATOM 1566 O O . ASP A 1 195 ? 3.045 -7.102 -12.141 1 98.25 195 ASP A O 1
ATOM 1570 N N . TYR A 1 196 ? 4.062 -9.094 -11.562 1 97.62 196 TYR A N 1
ATOM 1571 C CA . TYR A 1 196 ? 4.746 -8.422 -10.469 1 97.62 196 TYR A CA 1
ATOM 1572 C C . TYR A 1 196 ? 5.688 -7.344 -10.992 1 97.62 196 TYR A C 1
ATOM 1574 O O . TYR A 1 196 ? 5.906 -6.324 -10.336 1 97.62 196 TYR A O 1
ATOM 1582 N N . LEU A 1 197 ? 6.199 -7.523 -12.172 1 97.5 197 LEU A N 1
ATOM 1583 C CA . LEU A 1 197 ? 7.078 -6.5 -12.727 1 97.5 197 LEU A CA 1
ATOM 1584 C C . LEU A 1 197 ? 6.293 -5.23 -13.055 1 97.5 197 LEU A C 1
ATOM 1586 O O . LEU A 1 197 ? 6.73 -4.125 -12.719 1 97.5 197 LEU A O 1
ATOM 1590 N N . LEU A 1 198 ? 5.117 -5.383 -13.719 1 96.81 198 LEU A N 1
ATOM 1591 C CA . LEU A 1 198 ? 4.289 -4.223 -14.031 1 96.81 198 LEU A CA 1
ATOM 1592 C C . LEU A 1 198 ? 3.809 -3.537 -12.758 1 96.81 198 LEU A C 1
ATOM 1594 O O . LEU A 1 198 ? 3.818 -2.307 -12.672 1 96.81 198 LEU A O 1
ATOM 1598 N N . ARG A 1 199 ? 3.445 -4.336 -11.797 1 96.62 199 ARG A N 1
ATOM 1599 C CA . ARG A 1 199 ? 2.908 -3.822 -10.539 1 96.62 199 ARG A CA 1
ATOM 1600 C C . ARG A 1 199 ? 3.996 -3.139 -9.719 1 96.62 199 ARG A C 1
ATOM 1602 O O . ARG A 1 199 ? 3.773 -2.064 -9.156 1 96.62 199 ARG A O 1
ATOM 1609 N N . ASP A 1 200 ? 5.148 -3.777 -9.609 1 96.62 200 ASP A N 1
ATOM 1610 C CA . ASP A 1 200 ? 6.258 -3.178 -8.883 1 96.62 200 ASP A CA 1
ATOM 1611 C C . ASP A 1 200 ? 6.691 -1.862 -9.523 1 96.62 200 ASP A C 1
ATOM 1613 O O . ASP A 1 200 ? 7.004 -0.895 -8.828 1 96.62 200 ASP A O 1
ATOM 1617 N N . VAL A 1 201 ? 6.766 -1.855 -10.852 1 95.19 201 VAL A N 1
ATOM 1618 C CA . VAL A 1 201 ? 7.129 -0.633 -11.57 1 95.19 201 VAL A CA 1
ATOM 1619 C C . VAL A 1 201 ? 6.121 0.469 -11.242 1 95.19 201 VAL A C 1
ATOM 1621 O O . VAL A 1 201 ? 6.492 1.634 -11.094 1 95.19 201 VAL A O 1
ATOM 1624 N N . PHE A 1 202 ? 4.867 0.147 -11.125 1 93.12 202 PHE A N 1
ATOM 1625 C CA . PHE A 1 202 ? 3.822 1.112 -10.805 1 93.12 202 PHE A CA 1
ATOM 1626 C C . PHE A 1 202 ? 4.039 1.708 -9.422 1 93.12 202 PHE A C 1
ATOM 1628 O O . PHE A 1 202 ? 4.094 2.93 -9.266 1 93.12 202 PHE A O 1
ATOM 1635 N N . TYR A 1 203 ? 4.215 0.896 -8.43 1 93.62 203 TYR A N 1
ATOM 1636 C CA . TYR A 1 203 ? 4.273 1.355 -7.047 1 93.62 203 TYR A CA 1
ATOM 1637 C C . TYR A 1 203 ? 5.613 2.008 -6.742 1 93.62 203 TYR A C 1
ATOM 1639 O O . TYR A 1 203 ? 5.711 2.863 -5.859 1 93.62 203 TYR A O 1
ATOM 1647 N N . LEU A 1 204 ? 6.621 1.606 -7.426 1 93.31 204 LEU A N 1
ATOM 1648 C CA . LEU A 1 204 ? 7.953 2.166 -7.223 1 93.31 204 LEU A CA 1
ATOM 1649 C C . LEU A 1 204 ? 8.242 3.264 -8.242 1 93.31 204 LEU A C 1
ATOM 1651 O O . LEU A 1 204 ? 9.406 3.52 -8.57 1 93.31 204 LEU A O 1
ATOM 1655 N N . SER A 1 205 ? 7.191 3.789 -8.727 1 86.81 205 SER A N 1
ATOM 1656 C CA . SER A 1 205 ? 7.352 4.863 -9.703 1 86.81 205 SER A CA 1
ATOM 1657 C C . SER A 1 205 ? 8.25 5.969 -9.164 1 86.81 205 SER A C 1
ATOM 1659 O O . SER A 1 205 ? 8.102 6.398 -8.016 1 86.81 205 SER A O 1
ATOM 1661 N N . GLY A 1 206 ? 9.211 6.395 -10.008 1 81.69 206 GLY A N 1
ATOM 1662 C CA . GLY A 1 206 ? 10.148 7.438 -9.625 1 81.69 206 GLY A CA 1
ATOM 1663 C C . GLY A 1 206 ? 11.438 6.895 -9.031 1 81.69 206 GLY A C 1
ATOM 1664 O O . GLY A 1 206 ? 12.445 7.602 -8.984 1 81.69 206 GLY A O 1
ATOM 1665 N N . VAL A 1 207 ? 11.328 5.664 -8.477 1 84.12 207 VAL A N 1
ATOM 1666 C CA . VAL A 1 207 ? 12.523 5.051 -7.91 1 84.12 207 VAL A CA 1
ATOM 1667 C C . VAL A 1 207 ? 13.414 4.516 -9.031 1 84.12 207 VAL A C 1
ATOM 1669 O O . VAL A 1 207 ? 14.625 4.746 -9.031 1 84.12 207 VAL A O 1
ATOM 1672 N N . VAL A 1 208 ? 12.711 3.803 -9.906 1 84 208 VAL A N 1
ATOM 1673 C CA . VAL A 1 208 ? 13.43 3.205 -11.023 1 84 208 VAL A CA 1
ATOM 1674 C C . VAL A 1 208 ? 12.727 3.539 -12.336 1 84 208 VAL A C 1
ATOM 1676 O O . VAL A 1 208 ? 11.492 3.51 -12.406 1 84 208 VAL A O 1
ATOM 1679 N N . GLN A 1 209 ? 13.523 3.969 -13.211 1 85.25 209 GLN A N 1
ATOM 1680 C CA . GLN A 1 209 ? 12.977 4.203 -14.539 1 85.25 209 GLN A CA 1
ATOM 1681 C C . GLN A 1 209 ? 13.047 2.938 -15.398 1 85.25 209 GLN A C 1
ATOM 1683 O O . GLN A 1 209 ? 14.133 2.531 -15.82 1 85.25 209 GLN A O 1
ATOM 1688 N N . ILE A 1 210 ? 11.922 2.318 -15.523 1 89.81 210 ILE A N 1
ATOM 1689 C CA . ILE A 1 210 ? 11.852 1.078 -16.297 1 89.81 210 ILE A CA 1
ATOM 1690 C C . ILE A 1 210 ? 10.758 1.188 -17.359 1 89.81 210 ILE A C 1
ATOM 1692 O O . ILE A 1 210 ? 9.617 1.55 -17.047 1 89.81 210 ILE A O 1
ATOM 1696 N N . GLY A 1 211 ? 11.203 1.023 -18.578 1 87.06 211 GLY A N 1
ATOM 1697 C CA . GLY A 1 211 ? 10.203 0.956 -19.641 1 87.06 211 GLY A CA 1
ATOM 1698 C C . GLY A 1 211 ? 9.32 -0.272 -19.547 1 87.06 211 GLY A C 1
ATOM 1699 O O . GLY A 1 211 ? 9.75 -1.316 -19.047 1 87.06 211 GLY A O 1
ATOM 1700 N N . THR A 1 212 ? 8.039 -0.106 -19.938 1 87.5 212 THR A N 1
ATOM 1701 C CA . THR A 1 212 ? 7.098 -1.222 -19.891 1 87.5 212 THR A CA 1
ATOM 1702 C C . THR A 1 212 ? 6.777 -1.726 -21.281 1 87.5 212 THR A C 1
ATOM 1704 O O . THR A 1 212 ? 5.629 -2.055 -21.594 1 87.5 212 THR A O 1
ATOM 1707 N N . GLU A 1 213 ? 7.824 -1.842 -22.062 1 90.56 213 GLU A N 1
ATOM 1708 C CA . GLU A 1 213 ? 7.664 -2.301 -23.438 1 90.56 213 GLU A CA 1
ATOM 1709 C C . GLU A 1 213 ? 7.113 -3.723 -23.484 1 90.56 213 GLU A C 1
ATOM 1711 O O . GLU A 1 213 ? 6.578 -4.152 -24.516 1 90.56 213 GLU A O 1
ATOM 1716 N N . PHE A 1 214 ? 7.207 -4.434 -22.469 1 94.62 214 PHE A N 1
ATOM 1717 C CA . PHE A 1 214 ? 6.797 -5.832 -22.422 1 94.62 214 PHE A CA 1
ATOM 1718 C C . PHE A 1 214 ? 5.332 -5.953 -22.031 1 94.62 214 PHE A C 1
ATOM 1720 O O . PHE A 1 214 ? 4.801 -7.062 -21.922 1 94.62 214 PHE A O 1
ATOM 1727 N N . VAL A 1 215 ? 4.617 -4.836 -21.844 1 95.06 215 VAL A N 1
ATOM 1728 C CA . VAL A 1 215 ? 3.248 -4.824 -21.328 1 95.06 215 VAL A CA 1
ATOM 1729 C C . VAL A 1 215 ? 2.346 -5.621 -22.266 1 95.06 215 VAL A C 1
ATOM 1731 O O . VAL A 1 215 ? 1.396 -6.273 -21.828 1 95.06 215 VAL A O 1
ATOM 1734 N N . ARG A 1 216 ? 2.672 -5.695 -23.578 1 94.88 216 ARG A N 1
ATOM 1735 C CA . ARG A 1 216 ? 1.833 -6.379 -24.562 1 94.88 216 ARG A CA 1
ATOM 1736 C C . ARG A 1 216 ? 2.465 -7.695 -25 1 94.88 216 ARG A C 1
ATOM 1738 O O . ARG A 1 216 ? 2.154 -8.219 -26.062 1 94.88 216 ARG A O 1
ATOM 1745 N N . LEU A 1 217 ? 3.285 -8.211 -24.203 1 95.94 217 LEU A N 1
ATOM 1746 C CA . LEU A 1 217 ? 4.094 -9.375 -24.547 1 95.94 217 LEU A CA 1
ATOM 1747 C C . LEU A 1 217 ? 3.207 -10.562 -24.922 1 95.94 217 LEU A C 1
ATOM 1749 O O . LEU A 1 217 ? 3.551 -11.344 -25.812 1 95.94 217 LEU A O 1
ATOM 1753 N N . PHE A 1 218 ? 2.01 -10.688 -24.359 1 97.12 218 PHE A N 1
ATOM 1754 C CA . PHE A 1 218 ? 1.186 -11.875 -24.516 1 97.12 218 PHE A CA 1
ATOM 1755 C C . PHE A 1 218 ? 0.126 -11.656 -25.594 1 97.12 218 PHE A C 1
ATOM 1757 O O . PHE A 1 218 ? -0.612 -12.578 -25.953 1 97.12 218 PHE A O 1
ATOM 1764 N N . ASP A 1 219 ? 0.078 -10.477 -26.203 1 97.19 219 ASP A N 1
ATOM 1765 C CA . ASP A 1 219 ? -1.016 -10.109 -27.094 1 97.19 219 ASP A CA 1
ATOM 1766 C C . ASP A 1 219 ? -1.052 -11.016 -28.312 1 97.19 219 ASP A C 1
ATOM 1768 O O . ASP A 1 219 ? -2.125 -11.312 -28.844 1 97.19 219 ASP A O 1
ATOM 1772 N N . HIS A 1 220 ? 0.096 -11.453 -28.75 1 97.5 220 HIS A N 1
ATOM 1773 C CA . HIS A 1 220 ? 0.149 -12.25 -29.984 1 97.5 220 HIS A CA 1
ATOM 1774 C C . HIS A 1 220 ? 0.562 -13.688 -29.688 1 97.5 220 HIS A C 1
ATOM 1776 O O . HIS A 1 220 ? 0.922 -14.43 -30.594 1 97.5 220 HIS A O 1
ATOM 1782 N N . ALA A 1 221 ? 0.558 -14.086 -28.453 1 98.25 221 ALA A N 1
ATOM 1783 C CA . ALA A 1 221 ? 0.94 -15.445 -28.078 1 98.25 221 ALA A CA 1
ATOM 1784 C C . ALA A 1 221 ? 0.014 -16.469 -28.719 1 98.25 221 ALA A C 1
ATOM 1786 O O . ALA A 1 221 ? -1.186 -16.219 -28.875 1 98.25 221 ALA A O 1
ATOM 1787 N N . ARG A 1 222 ? 0.559 -17.641 -29.125 1 97.94 222 ARG A N 1
ATOM 1788 C CA . ARG A 1 222 ? -0.184 -18.719 -29.766 1 97.94 222 ARG A CA 1
ATOM 1789 C C . ARG A 1 222 ? 0.262 -20.078 -29.234 1 97.94 222 ARG A C 1
ATOM 1791 O O . ARG A 1 222 ? 1.344 -20.203 -28.656 1 97.94 222 ARG A O 1
ATOM 1798 N N . VAL A 1 223 ? -0.639 -21.016 -29.375 1 98 223 VAL A N 1
ATOM 1799 C CA . VAL A 1 223 ? -0.252 -22.406 -29.125 1 98 223 VAL A CA 1
ATOM 1800 C C . VAL A 1 223 ? 0.452 -22.984 -30.359 1 98 223 VAL A C 1
ATOM 1802 O O . VAL A 1 223 ? -0.083 -22.922 -31.469 1 98 223 VAL A O 1
ATOM 1805 N N . VAL A 1 224 ? 1.653 -23.453 -30.156 1 96.56 224 VAL A N 1
ATOM 1806 C CA . VAL A 1 224 ? 2.416 -24.062 -31.234 1 96.56 224 VAL A CA 1
ATOM 1807 C C . VAL A 1 224 ? 2.85 -25.469 -30.844 1 96.56 224 VAL A C 1
ATOM 1809 O O . VAL A 1 224 ? 2.807 -25.828 -29.656 1 96.56 224 VAL A O 1
ATOM 1812 N N . ARG A 1 225 ? 3.174 -26.25 -31.781 1 94.81 225 ARG A N 1
ATOM 1813 C CA . ARG A 1 225 ? 3.619 -27.625 -31.547 1 94.81 225 ARG A CA 1
ATOM 1814 C C . ARG A 1 225 ? 5.07 -27.797 -31.969 1 94.81 225 ARG A C 1
ATOM 1816 O O . ARG A 1 225 ? 5.469 -27.344 -33.031 1 94.81 225 ARG A O 1
ATOM 1823 N N . ASP A 1 226 ? 5.809 -28.375 -31.047 1 91.56 226 ASP A N 1
ATOM 1824 C CA . ASP A 1 226 ? 7.195 -28.641 -31.422 1 91.56 226 ASP A CA 1
ATOM 1825 C C . ASP A 1 226 ? 7.32 -29.922 -32.219 1 91.56 226 ASP A C 1
ATOM 1827 O O . ASP A 1 226 ? 6.316 -30.547 -32.594 1 91.56 226 ASP A O 1
ATOM 1831 N N . GLY A 1 227 ? 8.594 -30.281 -32.594 1 89.5 227 GLY A N 1
ATOM 1832 C CA . GLY A 1 227 ? 8.844 -31.438 -33.438 1 89.5 227 GLY A CA 1
ATOM 1833 C C . GLY A 1 227 ? 8.367 -32.75 -32.844 1 89.5 227 GLY A C 1
ATOM 1834 O O . GLY A 1 227 ? 8.07 -33.688 -33.562 1 89.5 227 GLY A O 1
ATOM 1835 N N . SER A 1 228 ? 8.211 -32.844 -31.531 1 92.31 228 SER A N 1
ATOM 1836 C CA . SER A 1 228 ? 7.789 -34.031 -30.844 1 92.31 228 SER A CA 1
ATOM 1837 C C . SER A 1 228 ? 6.277 -34.062 -30.641 1 92.31 228 SER A C 1
ATOM 1839 O O . SER A 1 228 ? 5.742 -35 -30.016 1 92.31 228 SER A O 1
ATOM 1841 N N . GLY A 1 229 ? 5.605 -33.094 -31.094 1 94.88 229 GLY A N 1
ATOM 1842 C CA . GLY A 1 229 ? 4.156 -33.031 -31 1 94.88 229 GLY A CA 1
ATOM 1843 C C . GLY A 1 229 ? 3.666 -32.406 -29.703 1 94.88 229 GLY A C 1
ATOM 1844 O O . GLY A 1 229 ? 2.461 -32.375 -29.453 1 94.88 229 GLY A O 1
ATOM 1845 N N . ILE A 1 230 ? 4.562 -31.938 -28.922 1 96.38 230 ILE A N 1
ATOM 1846 C CA . ILE A 1 230 ? 4.215 -31.312 -27.656 1 96.38 230 ILE A CA 1
ATOM 1847 C C . ILE A 1 230 ? 3.877 -29.844 -27.875 1 96.38 230 ILE A C 1
ATOM 1849 O O . ILE A 1 230 ? 4.57 -29.141 -28.609 1 96.38 230 ILE A O 1
ATOM 1853 N N . THR A 1 231 ? 2.789 -29.391 -27.266 1 97.69 231 THR A N 1
ATOM 1854 C CA . THR A 1 231 ? 2.355 -28.016 -27.469 1 97.69 231 THR A CA 1
ATOM 1855 C C . THR A 1 231 ? 3.084 -27.078 -26.5 1 97.69 231 THR A C 1
ATOM 1857 O O . THR A 1 231 ? 3.373 -27.453 -25.359 1 97.69 231 THR A O 1
ATOM 1860 N N . HIS A 1 232 ? 3.406 -25.906 -26.969 1 97.69 232 HIS A N 1
ATOM 1861 C CA . HIS A 1 232 ? 4.027 -24.812 -26.234 1 97.69 232 HIS A CA 1
ATOM 1862 C C . HIS A 1 232 ? 3.361 -23.469 -26.562 1 97.69 232 HIS A C 1
ATOM 1864 O O . HIS A 1 232 ? 2.564 -23.391 -27.5 1 97.69 232 HIS A O 1
ATOM 1870 N N . ILE A 1 233 ? 3.625 -22.516 -25.719 1 98.44 233 ILE A N 1
ATOM 1871 C CA . ILE A 1 233 ? 3.258 -21.141 -26.094 1 98.44 233 ILE A CA 1
ATOM 1872 C C . ILE A 1 233 ? 4.332 -20.547 -26.984 1 98.44 233 ILE A C 1
ATOM 1874 O O . ILE A 1 233 ? 5.512 -20.516 -26.625 1 98.44 233 ILE A O 1
ATOM 1878 N N . GLY A 1 234 ? 3.984 -20.172 -28.156 1 97.81 234 GLY A N 1
ATOM 1879 C CA . GLY A 1 234 ? 4.867 -19.5 -29.094 1 97.81 234 GLY A CA 1
ATOM 1880 C C . GLY A 1 234 ? 4.633 -18 -29.156 1 97.81 234 GLY A C 1
ATOM 1881 O O . GLY A 1 234 ? 3.545 -17.516 -28.828 1 97.81 234 GLY A O 1
ATOM 1882 N N . TYR A 1 235 ? 5.648 -17.281 -29.516 1 97.81 235 TYR A N 1
ATOM 1883 C CA . TYR A 1 235 ? 5.594 -15.836 -29.594 1 97.81 235 TYR A CA 1
ATOM 1884 C C . TYR A 1 235 ? 5.977 -15.352 -31 1 97.81 235 TYR A C 1
ATOM 1886 O O . TYR A 1 235 ? 6.738 -16.016 -31.703 1 97.81 235 TYR A O 1
ATOM 1894 N N . ARG A 1 236 ? 5.367 -14.234 -31.375 1 96.56 236 ARG A N 1
ATOM 1895 C CA . ARG A 1 236 ? 5.758 -13.641 -32.656 1 96.56 236 ARG A CA 1
ATOM 1896 C C . ARG A 1 236 ? 7.223 -13.219 -32.625 1 96.56 236 ARG A C 1
ATOM 1898 O O . ARG A 1 236 ? 7.695 -12.641 -31.656 1 96.56 236 ARG A O 1
ATOM 1905 N N . ALA A 1 237 ? 7.891 -13.492 -33.688 1 96.25 237 ALA A N 1
ATOM 1906 C CA . ALA A 1 237 ? 9.328 -13.242 -33.781 1 96.25 237 ALA A CA 1
ATOM 1907 C C . ALA A 1 237 ? 9.648 -11.781 -33.469 1 96.25 237 ALA A C 1
ATOM 1909 O O . ALA A 1 237 ? 10.633 -11.484 -32.781 1 96.25 237 ALA A O 1
ATOM 1910 N N . SER A 1 238 ? 8.836 -10.859 -33.938 1 93.81 238 SER A N 1
ATOM 1911 C CA . SER A 1 238 ? 9.055 -9.43 -33.75 1 93.81 238 SER A CA 1
ATOM 1912 C C . SER A 1 238 ? 8.844 -9.039 -32.281 1 93.81 238 SER A C 1
ATOM 1914 O O . SER A 1 238 ? 9.25 -7.953 -31.875 1 93.81 238 SER A O 1
ATOM 1916 N N . ASP A 1 239 ? 8.227 -9.898 -31.484 1 96.25 239 ASP A N 1
ATOM 1917 C CA . ASP A 1 239 ? 7.941 -9.602 -30.078 1 96.25 239 ASP A CA 1
ATOM 1918 C C . ASP A 1 239 ? 9.086 -10.047 -29.172 1 96.25 239 ASP A C 1
ATOM 1920 O O . ASP A 1 239 ? 9.039 -9.859 -27.953 1 96.25 239 ASP A O 1
ATOM 1924 N N . TYR A 1 240 ? 10.125 -10.633 -29.781 1 97.25 240 TYR A N 1
ATOM 1925 C CA . TYR A 1 240 ? 11.227 -11.148 -28.969 1 97.25 240 TYR A CA 1
ATOM 1926 C C . TYR A 1 240 ? 11.875 -10.039 -28.156 1 97.25 240 TYR A C 1
ATOM 1928 O O . TYR A 1 240 ? 12.32 -10.258 -27.031 1 97.25 240 TYR A O 1
ATOM 1936 N N . ARG A 1 241 ? 11.945 -8.883 -28.703 1 96.12 241 ARG A N 1
ATOM 1937 C CA . ARG A 1 241 ? 12.523 -7.758 -27.969 1 96.12 241 ARG A CA 1
ATOM 1938 C C . ARG A 1 241 ? 11.727 -7.465 -26.703 1 96.12 241 ARG A C 1
ATOM 1940 O O . ARG A 1 241 ? 12.289 -7.047 -25.688 1 96.12 241 ARG A O 1
ATOM 1947 N N . ALA A 1 242 ? 10.438 -7.605 -26.766 1 97 242 ALA A N 1
ATOM 1948 C CA . ALA A 1 242 ? 9.586 -7.414 -25.594 1 97 242 ALA A CA 1
ATOM 1949 C C . ALA A 1 242 ? 9.898 -8.445 -24.516 1 97 242 ALA A C 1
ATOM 1951 O O . ALA A 1 242 ? 9.852 -8.141 -23.328 1 97 242 ALA A O 1
ATOM 1952 N N . ILE A 1 243 ? 10.211 -9.664 -24.922 1 97.56 243 ILE A N 1
ATOM 1953 C CA . ILE A 1 243 ? 10.625 -10.695 -23.984 1 97.56 243 ILE A CA 1
ATOM 1954 C C . ILE A 1 243 ? 11.898 -10.258 -23.25 1 97.56 243 ILE A C 1
ATOM 1956 O O . ILE A 1 243 ? 11.977 -10.328 -22.031 1 97.56 243 ILE A O 1
ATOM 1960 N N . VAL A 1 244 ? 12.828 -9.797 -24.031 1 97.25 244 VAL A N 1
ATOM 1961 C CA . VAL A 1 244 ? 14.102 -9.367 -23.453 1 97.25 244 VAL A CA 1
ATOM 1962 C C . VAL A 1 244 ? 13.867 -8.18 -22.531 1 97.25 244 VAL A C 1
ATOM 1964 O O . VAL A 1 244 ? 14.469 -8.102 -21.453 1 97.25 244 VAL A O 1
ATOM 1967 N N . ALA A 1 245 ? 12.984 -7.258 -22.938 1 96.62 245 ALA A N 1
ATOM 1968 C CA . ALA A 1 245 ? 12.656 -6.098 -22.125 1 96.62 245 ALA A CA 1
ATOM 1969 C C . ALA A 1 245 ? 12.109 -6.523 -20.766 1 96.62 245 ALA A C 1
ATOM 1971 O O . ALA A 1 245 ? 12.352 -5.859 -19.75 1 96.62 245 ALA A O 1
ATOM 1972 N N . LEU A 1 246 ? 11.359 -7.582 -20.734 1 97.69 246 LEU A N 1
ATOM 1973 C CA . LEU A 1 246 ? 10.836 -8.141 -19.5 1 97.69 246 LEU A CA 1
ATOM 1974 C C . LEU A 1 246 ? 11.977 -8.492 -18.547 1 97.69 246 LEU A C 1
ATOM 1976 O O . LEU A 1 246 ? 11.93 -8.148 -17.359 1 97.69 246 LEU A O 1
ATOM 1980 N N . PHE A 1 247 ? 12.93 -9.133 -19.016 1 97.62 247 PHE A N 1
ATOM 1981 C CA . PHE A 1 247 ? 14.047 -9.562 -18.188 1 97.62 247 PHE A CA 1
ATOM 1982 C C . PHE A 1 247 ? 14.953 -8.383 -17.844 1 97.62 247 PHE A C 1
ATOM 1984 O O . PHE A 1 247 ? 15.586 -8.367 -16.797 1 97.62 247 PHE A O 1
ATOM 1991 N N . GLU A 1 248 ? 15.047 -7.383 -18.734 1 96.62 248 GLU A N 1
ATOM 1992 C CA . GLU A 1 248 ? 15.758 -6.152 -18.391 1 96.62 248 GLU A CA 1
ATOM 1993 C C . GLU A 1 248 ? 15.102 -5.441 -17.219 1 96.62 248 GLU A C 1
ATOM 1995 O O . GLU A 1 248 ? 15.789 -4.945 -16.328 1 96.62 248 GLU A O 1
ATOM 2000 N N . ALA A 1 249 ? 13.805 -5.395 -17.281 1 96.44 249 ALA A N 1
ATOM 2001 C CA . ALA A 1 249 ? 13.055 -4.793 -16.188 1 96.44 249 ALA A CA 1
ATOM 2002 C C . ALA A 1 249 ? 13.344 -5.52 -14.867 1 96.44 249 ALA A C 1
ATOM 2004 O O . ALA A 1 249 ? 13.555 -4.883 -13.836 1 96.44 249 ALA A O 1
ATOM 2005 N N . ARG A 1 250 ? 13.344 -6.832 -14.914 1 97.31 250 ARG A N 1
ATOM 2006 C CA . ARG A 1 250 ? 13.633 -7.637 -13.734 1 97.31 250 ARG A CA 1
ATOM 2007 C C . ARG A 1 250 ? 15.023 -7.328 -13.195 1 97.31 250 ARG A C 1
ATOM 2009 O O . ARG A 1 250 ? 15.203 -7.141 -11.984 1 97.31 250 ARG A O 1
ATOM 2016 N N . THR A 1 251 ? 15.961 -7.309 -14.062 1 96.94 251 THR A N 1
ATOM 2017 C CA . THR A 1 251 ? 17.344 -7.031 -13.68 1 96.94 251 THR A CA 1
ATOM 2018 C C . THR A 1 251 ? 17.438 -5.668 -13 1 96.94 251 THR A C 1
ATOM 2020 O O . THR A 1 251 ? 18.062 -5.539 -11.945 1 96.94 251 THR A O 1
ATOM 2023 N N . LYS A 1 252 ? 16.859 -4.723 -13.586 1 96.19 252 LYS A N 1
ATOM 2024 C CA . LYS A 1 252 ? 16.922 -3.363 -13.062 1 96.19 252 LYS A CA 1
ATOM 2025 C C . LYS A 1 252 ? 16.281 -3.27 -11.688 1 96.19 252 LYS A C 1
ATOM 2027 O O . LYS A 1 252 ? 16.797 -2.605 -10.789 1 96.19 252 LYS A O 1
ATOM 2032 N N . LEU A 1 253 ? 15.18 -3.861 -11.508 1 96.75 253 LEU A N 1
ATOM 2033 C CA . LEU A 1 253 ? 14.5 -3.857 -10.219 1 96.75 253 LEU A CA 1
ATOM 2034 C C . LEU A 1 253 ? 15.344 -4.555 -9.156 1 96.75 253 LEU A C 1
ATOM 2036 O O . LEU A 1 253 ? 15.383 -4.121 -8.008 1 96.75 253 LEU A O 1
ATOM 2040 N N . HIS A 1 254 ? 15.969 -5.637 -9.531 1 96.75 254 HIS A N 1
ATOM 2041 C CA . HIS A 1 254 ? 16.844 -6.324 -8.586 1 96.75 254 HIS A CA 1
ATOM 2042 C C . HIS A 1 254 ? 18.016 -5.445 -8.18 1 96.75 254 HIS A C 1
ATOM 2044 O O . HIS A 1 254 ? 18.391 -5.387 -7.004 1 96.75 254 HIS A O 1
ATOM 2050 N N . ILE A 1 255 ? 18.578 -4.824 -9.156 1 95.88 255 ILE A N 1
ATOM 2051 C CA . ILE A 1 255 ? 19.766 -4.023 -8.898 1 95.88 255 ILE A CA 1
ATOM 2052 C C . ILE A 1 255 ? 19.406 -2.797 -8.062 1 95.88 255 ILE A C 1
ATOM 2054 O O . ILE A 1 255 ? 20.047 -2.51 -7.055 1 95.88 255 ILE A O 1
ATOM 2058 N N . GLU A 1 256 ? 18.359 -2.164 -8.406 1 94.5 256 GLU A N 1
ATOM 2059 C CA . GLU A 1 256 ? 18.094 -0.839 -7.852 1 94.5 256 GLU A CA 1
ATOM 2060 C C . GLU A 1 256 ? 17.156 -0.919 -6.648 1 94.5 256 GLU A C 1
ATOM 2062 O O . GLU A 1 256 ? 17.156 -0.033 -5.793 1 94.5 256 GLU A O 1
ATOM 2067 N N . CYS A 1 257 ? 16.344 -1.995 -6.562 1 94.88 257 CYS A N 1
ATOM 2068 C CA . CYS A 1 257 ? 15.32 -1.997 -5.523 1 94.88 257 CYS A CA 1
ATOM 2069 C C . CYS A 1 257 ? 15.43 -3.246 -4.656 1 94.88 257 CYS A C 1
ATOM 2071 O O . CYS A 1 257 ? 15.844 -3.17 -3.498 1 94.88 257 CYS A O 1
ATOM 2073 N N . TYR A 1 258 ? 15.227 -4.445 -5.242 1 95.69 258 TYR A N 1
ATOM 2074 C CA . TYR A 1 258 ? 15.086 -5.664 -4.453 1 95.69 258 TYR A CA 1
ATOM 2075 C C . TYR A 1 258 ? 16.344 -5.926 -3.627 1 95.69 258 TYR A C 1
ATOM 2077 O O . TYR A 1 258 ? 16.25 -6.363 -2.477 1 95.69 258 TYR A O 1
ATOM 2085 N N . GLN A 1 259 ? 17.438 -5.68 -4.215 1 96 259 GLN A N 1
ATOM 2086 C CA . GLN A 1 259 ? 18.703 -5.98 -3.557 1 96 259 GLN A CA 1
ATOM 2087 C C . GLN A 1 259 ? 19.484 -4.707 -3.256 1 96 259 GLN A C 1
ATOM 2089 O O . GLN A 1 259 ? 20.719 -4.691 -3.344 1 96 259 GLN A O 1
ATOM 2094 N N . HIS A 1 260 ? 18.719 -3.607 -3.096 1 95.38 260 HIS A N 1
ATOM 2095 C CA . HIS A 1 260 ? 19.359 -2.396 -2.59 1 95.38 260 HIS A CA 1
ATOM 2096 C C . HIS A 1 260 ? 20.188 -2.688 -1.345 1 95.38 260 HIS A C 1
ATOM 2098 O O . HIS A 1 260 ? 19.75 -3.441 -0.468 1 95.38 260 HIS A O 1
ATOM 2104 N N . PRO A 1 261 ? 21.375 -2.127 -1.241 1 96.12 261 PRO A N 1
ATOM 2105 C CA . PRO A 1 261 ? 22.281 -2.475 -0.143 1 96.12 261 PRO A CA 1
ATOM 2106 C C . PRO A 1 261 ? 21.641 -2.266 1.231 1 96.12 261 PRO A C 1
ATOM 2108 O O . PRO A 1 261 ? 21.859 -3.068 2.143 1 96.12 261 PRO A O 1
ATOM 2111 N N . THR A 1 262 ? 20.891 -1.198 1.391 1 95.56 262 THR A N 1
ATOM 2112 C CA . THR A 1 262 ? 20.234 -0.938 2.664 1 95.56 262 THR A CA 1
ATOM 2113 C C . THR A 1 262 ? 19.266 -2.062 3.006 1 95.56 262 THR A C 1
ATOM 2115 O O . THR A 1 262 ? 19.125 -2.447 4.168 1 95.56 262 THR A O 1
ATOM 2118 N N . ILE A 1 263 ? 18.594 -2.594 2.018 1 95.69 263 ILE A N 1
ATOM 2119 C CA . ILE A 1 263 ? 17.625 -3.664 2.205 1 95.69 263 ILE A CA 1
ATOM 2120 C C . ILE A 1 263 ? 18.344 -4.953 2.592 1 95.69 263 ILE A C 1
ATOM 2122 O O . ILE A 1 263 ? 17.906 -5.668 3.496 1 95.69 263 ILE A O 1
ATOM 2126 N N . LEU A 1 264 ? 19.453 -5.223 1.918 1 96.19 264 LEU A N 1
ATOM 2127 C CA . LEU A 1 264 ? 20.219 -6.43 2.205 1 96.19 264 LEU A CA 1
ATOM 2128 C C . LEU A 1 264 ? 20.672 -6.449 3.658 1 96.19 264 LEU A C 1
ATOM 2130 O O . LEU A 1 264 ? 20.547 -7.469 4.34 1 96.19 264 LEU A O 1
ATOM 2134 N N . GLY A 1 265 ? 21.188 -5.324 4.102 1 95.81 265 GLY A N 1
ATOM 2135 C CA . GLY A 1 265 ? 21.594 -5.223 5.496 1 95.81 265 GLY A CA 1
ATOM 2136 C C . GLY A 1 265 ? 20.438 -5.332 6.461 1 95.81 265 GLY A C 1
ATOM 2137 O O . GLY A 1 265 ? 20.531 -6.02 7.48 1 95.81 265 GLY A O 1
ATOM 2138 N N . LEU A 1 266 ? 19.359 -4.672 6.129 1 96.25 266 LEU A N 1
ATOM 2139 C CA . LEU A 1 266 ? 18.141 -4.664 6.941 1 96.25 266 LEU A CA 1
ATOM 2140 C C . LEU A 1 266 ? 17.578 -6.07 7.086 1 96.25 266 LEU A C 1
ATOM 2142 O O . LEU A 1 266 ? 17.141 -6.461 8.172 1 96.25 266 LEU A O 1
ATOM 2146 N N . GLU A 1 267 ? 17.562 -6.836 6.031 1 96 267 GLU A N 1
ATOM 2147 C CA . GLU A 1 267 ? 17.016 -8.195 6.059 1 96 267 GLU A CA 1
ATOM 2148 C C . GLU A 1 267 ? 17.828 -9.094 6.98 1 96 267 GLU A C 1
ATOM 2150 O O . GLU A 1 267 ? 17.281 -9.938 7.691 1 96 267 GLU A O 1
ATOM 2155 N N . LYS A 1 268 ? 19.141 -8.906 6.961 1 95.62 268 LYS A N 1
ATOM 2156 C CA . LYS A 1 268 ? 19.969 -9.68 7.875 1 95.62 268 LYS A CA 1
ATOM 2157 C C . LYS A 1 268 ? 19.656 -9.336 9.328 1 95.62 268 LYS A C 1
ATOM 2159 O O . LYS A 1 268 ? 19.641 -10.219 10.188 1 95.62 268 LYS A O 1
ATOM 2164 N N . MET A 1 269 ? 19.484 -8.078 9.578 1 95.75 269 MET A N 1
ATOM 2165 C CA . MET A 1 269 ? 19.125 -7.617 10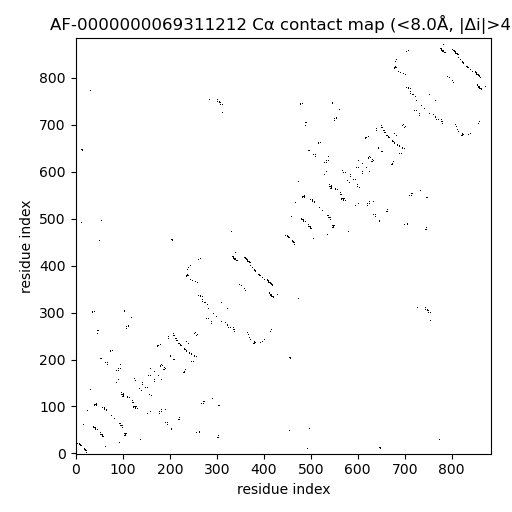.922 1 95.75 269 MET A CA 1
ATOM 2166 C C . MET A 1 269 ? 17.797 -8.211 11.359 1 95.75 269 MET A C 1
ATOM 2168 O O . MET A 1 269 ? 17.656 -8.648 12.5 1 95.75 269 MET A O 1
ATOM 2172 N N . MET A 1 270 ? 16.844 -8.258 10.516 1 96.25 270 MET A N 1
ATOM 2173 C CA . MET A 1 270 ? 15.516 -8.789 10.805 1 96.25 270 MET A CA 1
ATOM 2174 C C . MET A 1 270 ? 15.578 -10.289 11.07 1 96.25 270 MET A C 1
ATOM 2176 O O . MET A 1 270 ? 14.93 -10.789 11.992 1 96.25 270 MET A O 1
ATOM 2180 N N . ILE A 1 271 ? 16.312 -10.984 10.227 1 95.94 271 ILE A N 1
ATOM 2181 C CA . ILE A 1 271 ? 16.469 -12.422 10.414 1 95.94 271 ILE A CA 1
ATOM 2182 C C . ILE A 1 271 ? 17.094 -12.695 11.781 1 95.94 271 ILE A C 1
ATOM 2184 O O . ILE A 1 271 ? 16.656 -13.602 12.5 1 95.94 271 ILE A O 1
ATOM 2188 N N . GLU A 1 272 ? 18.078 -11.914 12.156 1 95.06 272 GLU A N 1
ATOM 2189 C CA . GLU A 1 272 ? 18.703 -12.055 13.469 1 95.06 272 GLU A CA 1
ATOM 2190 C C . GLU A 1 272 ? 17.688 -11.797 14.578 1 95.06 272 GLU A C 1
ATOM 2192 O O . GLU A 1 272 ? 17.672 -12.5 15.594 1 95.06 272 GLU A O 1
ATOM 2197 N N . ALA A 1 273 ? 16.859 -10.797 14.398 1 96.19 273 ALA A N 1
ATOM 2198 C CA . ALA A 1 273 ? 15.836 -10.477 15.391 1 96.19 273 ALA A CA 1
ATOM 2199 C C . ALA A 1 273 ? 14.852 -11.625 15.555 1 96.19 273 ALA A C 1
ATOM 2201 O O . ALA A 1 273 ? 14.484 -11.984 16.688 1 96.19 273 ALA A O 1
ATOM 2202 N N . PHE A 1 274 ? 14.422 -12.25 14.477 1 96 274 PHE A N 1
ATOM 2203 C CA . PHE A 1 274 ? 13.484 -13.359 14.523 1 96 274 PHE A CA 1
ATOM 2204 C C . PHE A 1 274 ? 14.125 -14.586 15.172 1 96 274 PHE A C 1
ATOM 2206 O O . PHE A 1 274 ? 13.484 -15.289 15.953 1 96 274 PHE A O 1
ATOM 2213 N N . THR A 1 275 ? 15.359 -14.781 14.82 1 95.19 275 THR A N 1
ATOM 2214 C CA . THR A 1 275 ? 16.094 -15.898 15.406 1 95.19 275 THR A CA 1
ATOM 2215 C C . THR A 1 275 ? 16.203 -15.742 16.922 1 95.19 275 THR A C 1
ATOM 2217 O O . THR A 1 275 ? 15.938 -16.672 17.672 1 95.19 275 THR A O 1
ATOM 2220 N N . LEU A 1 276 ? 16.594 -14.539 17.344 1 94.56 276 LEU A N 1
ATOM 2221 C CA . LEU A 1 276 ? 16.734 -14.242 18.766 1 94.56 276 LEU A CA 1
ATOM 2222 C C . LEU A 1 276 ? 15.391 -14.398 19.469 1 94.56 276 LEU A C 1
ATOM 2224 O O . LEU A 1 276 ? 15.336 -14.906 20.594 1 94.56 276 LEU A O 1
ATOM 2228 N N . ALA A 1 277 ? 14.312 -13.945 18.812 1 94.88 277 ALA A N 1
ATOM 2229 C CA . ALA A 1 277 ? 12.984 -14.062 19.406 1 94.88 277 ALA A CA 1
ATOM 2230 C C . ALA A 1 277 ? 12.609 -15.523 19.641 1 94.88 277 ALA A C 1
ATOM 2232 O O . ALA A 1 277 ? 12.164 -15.891 20.734 1 94.88 277 ALA A O 1
ATOM 2233 N N . GLU A 1 278 ? 12.812 -16.312 18.625 1 93.31 278 GLU A N 1
ATOM 2234 C CA . GLU A 1 278 ? 12.484 -17.719 18.734 1 93.31 278 GLU A CA 1
ATOM 2235 C C . GLU A 1 278 ? 13.336 -18.422 19.781 1 93.31 278 GLU A C 1
ATOM 2237 O O . GLU A 1 278 ? 12.836 -19.219 20.562 1 93.31 278 GLU A O 1
ATOM 2242 N N . GLU A 1 279 ? 14.594 -18.125 19.828 1 92.94 279 GLU A N 1
ATOM 2243 C CA . GLU A 1 279 ? 15.508 -18.719 20.797 1 92.94 279 GLU A CA 1
ATOM 2244 C C . GLU A 1 279 ? 15.156 -18.297 22.219 1 92.94 279 GLU A C 1
ATOM 2246 O O . GLU A 1 279 ? 15.383 -19.062 23.172 1 92.94 279 GLU A O 1
ATOM 2251 N N . SER A 1 280 ? 14.594 -17.141 22.297 1 93.12 280 SER A N 1
ATOM 2252 C CA . SER A 1 280 ? 14.242 -16.609 23.594 1 93.12 280 SER A CA 1
ATOM 2253 C C . SER A 1 280 ? 12.867 -17.078 24.047 1 93.12 280 SER A C 1
ATOM 2255 O O . SER A 1 280 ? 12.352 -16.625 25.078 1 93.12 280 SER A O 1
ATOM 2257 N N . GLY A 1 281 ? 12.234 -17.859 23.234 1 90.62 281 GLY A N 1
ATOM 2258 C CA . GLY A 1 281 ? 11.023 -18.531 23.688 1 90.62 281 GLY A CA 1
ATOM 2259 C C . GLY A 1 281 ? 9.766 -18 23.016 1 90.62 281 GLY A C 1
ATOM 2260 O O . GLY A 1 281 ? 8.664 -18.469 23.312 1 90.62 281 GLY A O 1
ATOM 2261 N N . PHE A 1 282 ? 9.898 -17.078 22.125 1 92.69 282 PHE A N 1
ATOM 2262 C CA . PHE A 1 282 ? 8.719 -16.578 21.438 1 92.69 282 PHE A CA 1
ATOM 2263 C C . PHE A 1 282 ? 8.062 -17.688 20.609 1 92.69 282 PHE A C 1
ATOM 2265 O O . PHE A 1 282 ? 8.75 -18.438 19.922 1 92.69 282 PHE A O 1
ATOM 2272 N N . ARG A 1 283 ? 6.797 -17.766 20.766 1 90.81 283 ARG A N 1
ATOM 2273 C CA . ARG A 1 283 ? 6.008 -18.734 20.016 1 90.81 283 ARG A CA 1
ATOM 2274 C C . ARG A 1 283 ? 4.727 -18.109 19.484 1 90.81 283 ARG A C 1
ATOM 2276 O O . ARG A 1 283 ? 4.164 -17.203 20.109 1 90.81 283 ARG A O 1
ATOM 2283 N N . LEU A 1 284 ? 4.363 -18.5 18.312 1 89.62 284 LEU A N 1
ATOM 2284 C CA . LEU A 1 284 ? 3.049 -18.156 17.781 1 89.62 284 LEU A CA 1
ATOM 2285 C C . LEU A 1 284 ? 2.055 -19.297 18.016 1 89.62 284 LEU A C 1
ATOM 2287 O O . LEU A 1 284 ? 2.154 -20.359 17.406 1 89.62 284 LEU A O 1
ATOM 2291 N N . ARG A 1 285 ? 1.133 -19.047 18.844 1 85.19 285 ARG A N 1
ATOM 2292 C CA . ARG A 1 285 ? 0.161 -20.062 19.25 1 85.19 285 ARG A CA 1
ATOM 2293 C C . ARG A 1 285 ? 0.854 -21.359 19.641 1 85.19 285 ARG A C 1
ATOM 2295 O O . ARG A 1 285 ? 0.485 -22.422 19.141 1 85.19 285 ARG A O 1
ATOM 2302 N N . GLY A 1 286 ? 1.879 -21.219 20.312 1 86.69 286 GLY A N 1
ATOM 2303 C CA . GLY A 1 286 ? 2.584 -22.359 20.875 1 86.69 286 GLY A CA 1
ATOM 2304 C C . GLY A 1 286 ? 3.59 -22.969 19.922 1 86.69 286 GLY A C 1
ATOM 2305 O O . GLY A 1 286 ? 4.297 -23.906 20.281 1 86.69 286 GLY A O 1
ATOM 2306 N N . THR A 1 287 ? 3.787 -22.406 18.766 1 91.44 287 THR A N 1
ATOM 2307 C CA . THR A 1 287 ? 4.645 -23 17.734 1 91.44 287 THR A CA 1
ATOM 2308 C C . THR A 1 287 ? 5.809 -22.078 17.406 1 91.44 287 THR A C 1
ATOM 2310 O O . THR A 1 287 ? 5.645 -20.844 17.359 1 91.44 287 THR A O 1
ATOM 2313 N N . LYS A 1 288 ? 6.973 -22.734 17.203 1 92.44 288 LYS A N 1
ATOM 2314 C CA . LYS A 1 288 ? 8.102 -21.953 16.703 1 92.44 288 LYS A CA 1
ATOM 2315 C C . LYS A 1 288 ? 7.762 -21.312 15.359 1 92.44 288 LYS A C 1
ATOM 2317 O O . LYS A 1 288 ? 7.203 -21.953 14.469 1 92.44 288 LYS A O 1
ATOM 2322 N N . ILE A 1 289 ? 8.18 -20.078 15.25 1 92.5 289 ILE A N 1
ATOM 2323 C CA . ILE A 1 289 ? 7.777 -19.359 14.039 1 92.5 289 ILE A CA 1
ATOM 2324 C C . ILE A 1 289 ? 8.5 -19.953 12.828 1 92.5 289 ILE A C 1
ATOM 2326 O O . ILE A 1 289 ? 7.957 -19.953 11.719 1 92.5 289 ILE A O 1
ATOM 2330 N N . SER A 1 290 ? 9.711 -20.5 12.945 1 93.38 290 SER A N 1
ATOM 2331 C CA . SER A 1 290 ? 10.461 -21.109 11.859 1 93.38 290 SER A CA 1
ATOM 2332 C C . SER A 1 290 ? 9.836 -22.438 11.43 1 93.38 290 SER A C 1
ATOM 2334 O O . SER A 1 290 ? 10.156 -22.969 10.367 1 93.38 290 SER A O 1
ATOM 2336 N N . GLU A 1 291 ? 8.883 -22.906 12.211 1 93.31 291 GLU A N 1
ATOM 2337 C CA . GLU A 1 291 ? 8.234 -24.188 11.922 1 93.31 291 GLU A CA 1
ATOM 2338 C C . GLU A 1 291 ? 6.738 -24 11.688 1 93.31 291 GLU A C 1
ATOM 2340 O O . GLU A 1 291 ? 5.996 -24.969 11.562 1 93.31 291 GLU A O 1
ATOM 2345 N N . ALA A 1 292 ? 6.352 -22.797 11.648 1 91.94 292 ALA A N 1
ATOM 2346 C CA . ALA A 1 292 ? 4.926 -22.5 11.523 1 91.94 292 ALA A CA 1
ATOM 2347 C C . ALA A 1 292 ? 4.359 -23.078 10.227 1 91.94 292 ALA A C 1
ATOM 2349 O O . ALA A 1 292 ? 3.184 -23.438 10.164 1 91.94 292 ALA A O 1
ATOM 2350 N N . HIS A 1 293 ? 5.195 -23.188 9.141 1 90.5 293 HIS A N 1
ATOM 2351 C CA . HIS A 1 293 ? 4.746 -23.656 7.84 1 90.5 293 HIS A CA 1
ATOM 2352 C C . HIS A 1 293 ? 4.316 -25.125 7.906 1 90.5 293 HIS A C 1
ATOM 2354 O O . HIS A 1 293 ? 3.613 -25.609 7.016 1 90.5 293 HIS A O 1
ATOM 2360 N N . LEU A 1 294 ? 4.641 -25.797 8.977 1 90.94 294 LEU A N 1
ATOM 2361 C CA . LEU A 1 294 ? 4.281 -27.188 9.141 1 90.94 294 LEU A CA 1
ATOM 2362 C C . LEU A 1 294 ? 2.848 -27.328 9.648 1 90.94 294 LEU A C 1
ATOM 2364 O O . LEU A 1 294 ? 2.268 -28.422 9.602 1 90.94 294 LEU A O 1
ATOM 2368 N N . SER A 1 295 ? 2.336 -26.266 10.125 1 88.75 295 SER A N 1
ATOM 2369 C CA . SER A 1 295 ? 0.954 -26.25 10.594 1 88.75 295 SER A CA 1
ATOM 2370 C C . SER A 1 295 ? 0.144 -25.172 9.875 1 88.75 295 SER A C 1
ATOM 2372 O O . SER A 1 295 ? 0.106 -24.016 10.305 1 88.75 295 SER A O 1
ATOM 2374 N N . PRO A 1 296 ? -0.603 -25.609 8.961 1 85.12 296 PRO A N 1
ATOM 2375 C CA . PRO A 1 296 ? -1.385 -24.641 8.195 1 85.12 296 PRO A CA 1
ATOM 2376 C C . PRO A 1 296 ? -2.336 -23.828 9.07 1 85.12 296 PRO A C 1
ATOM 2378 O O . PRO A 1 296 ? -2.613 -22.672 8.766 1 85.12 296 PRO A O 1
ATOM 2381 N N . ASP A 1 297 ? -2.785 -24.438 10.18 1 86.5 297 ASP A N 1
ATOM 2382 C CA . ASP A 1 297 ? -3.717 -23.75 11.07 1 86.5 297 ASP A CA 1
ATOM 2383 C C . ASP A 1 297 ? -3.035 -22.594 11.789 1 86.5 297 ASP A C 1
ATOM 2385 O O . ASP A 1 297 ? -3.693 -21.625 12.18 1 86.5 297 ASP A O 1
ATOM 2389 N N . ILE A 1 298 ? -1.77 -22.75 11.992 1 88.88 298 ILE A N 1
ATOM 2390 C CA . ILE A 1 298 ? -0.994 -21.688 12.633 1 88.88 298 ILE A CA 1
ATOM 2391 C C . ILE A 1 298 ? -0.495 -20.703 11.578 1 88.88 298 ILE A C 1
ATOM 2393 O O . ILE A 1 298 ? -0.465 -19.5 11.82 1 88.88 298 ILE A O 1
ATOM 2397 N N . TYR A 1 299 ? -0.168 -21.266 10.398 1 91.06 299 TYR A N 1
ATOM 2398 C CA . TYR A 1 299 ? 0.404 -20.484 9.312 1 91.06 299 TYR A CA 1
ATOM 2399 C C . TYR A 1 299 ? -0.576 -19.422 8.836 1 91.06 299 TYR A C 1
ATOM 2401 O O . TYR A 1 299 ? -0.166 -18.375 8.328 1 91.06 299 TYR A O 1
ATOM 2409 N N . LEU A 1 300 ? -1.867 -19.641 9.117 1 88.69 300 LEU A N 1
ATOM 2410 C CA . LEU A 1 300 ? -2.934 -18.719 8.727 1 88.69 300 LEU A CA 1
ATOM 2411 C C . LEU A 1 300 ? -2.787 -17.375 9.438 1 88.69 300 LEU A C 1
ATOM 2413 O O . LEU A 1 300 ? -3.305 -16.359 8.969 1 88.69 300 LEU A O 1
ATOM 2417 N N . TYR A 1 301 ? -2.029 -17.344 10.531 1 88.25 301 TYR A N 1
ATOM 2418 C CA . TYR A 1 301 ? -1.923 -16.141 11.344 1 88.25 301 TYR A CA 1
ATOM 2419 C C . TYR A 1 301 ? -0.542 -15.508 11.203 1 88.25 301 TYR A C 1
ATOM 2421 O O . TYR A 1 301 ? -0.238 -14.516 11.867 1 88.25 301 TYR A O 1
ATOM 2429 N N . LEU A 1 302 ? 0.224 -16.156 10.375 1 92.75 302 LEU A N 1
ATOM 2430 C CA . LEU A 1 302 ? 1.592 -15.68 10.211 1 92.75 302 LEU A CA 1
ATOM 2431 C C . LEU A 1 302 ? 1.68 -14.672 9.07 1 92.75 302 LEU A C 1
ATOM 2433 O O . LEU A 1 302 ? 1.525 -15.039 7.902 1 92.75 302 LEU A O 1
ATOM 2437 N N . ASP A 1 303 ? 1.876 -13.438 9.352 1 94.75 303 ASP A N 1
ATOM 2438 C CA . ASP A 1 303 ? 2.047 -12.367 8.375 1 94.75 303 ASP A CA 1
ATOM 2439 C C . ASP A 1 303 ? 3.004 -11.297 8.891 1 94.75 303 ASP A C 1
ATOM 2441 O O . ASP A 1 303 ? 3.73 -11.523 9.867 1 94.75 303 ASP A O 1
ATOM 2445 N N . ASP A 1 304 ? 3.092 -10.148 8.305 1 95.44 304 ASP A N 1
ATOM 2446 C CA . ASP A 1 304 ? 4.102 -9.141 8.609 1 95.44 304 ASP A CA 1
ATOM 2447 C C . ASP A 1 304 ? 3.885 -8.555 10 1 95.44 304 ASP A C 1
ATOM 2449 O O . ASP A 1 304 ? 4.77 -7.891 10.547 1 95.44 304 ASP A O 1
ATOM 2453 N N . SER A 1 305 ? 2.73 -8.82 10.609 1 92.88 305 SER A N 1
ATOM 2454 C CA . SER A 1 305 ? 2.443 -8.305 11.945 1 92.88 305 SER A CA 1
ATOM 2455 C C . SER A 1 305 ? 3.268 -9.023 13.008 1 92.88 305 SER A C 1
ATOM 2457 O O . SER A 1 305 ? 3.242 -8.648 14.18 1 92.88 305 SER A O 1
ATOM 2459 N N . ILE A 1 306 ? 4.043 -10.031 12.594 1 93.31 306 ILE A N 1
ATOM 2460 C CA . ILE A 1 306 ? 4.879 -10.797 13.508 1 93.31 306 ILE A CA 1
ATOM 2461 C C . ILE A 1 306 ? 5.832 -9.859 14.242 1 93.31 306 ILE A C 1
ATOM 2463 O O . ILE A 1 306 ? 6.164 -10.086 15.406 1 93.31 306 ILE A O 1
ATOM 2467 N N . VAL A 1 307 ? 6.262 -8.797 13.594 1 93.06 307 VAL A N 1
ATOM 2468 C CA . VAL A 1 307 ? 7.152 -7.816 14.211 1 93.06 307 VAL A CA 1
ATOM 2469 C C . VAL A 1 307 ? 6.477 -7.188 15.422 1 93.06 307 VAL A C 1
ATOM 2471 O O . VAL A 1 307 ? 7.059 -7.129 16.516 1 93.06 307 VAL A O 1
ATOM 2474 N N . ASN A 1 308 ? 5.238 -6.762 15.234 1 90.19 308 ASN A N 1
ATOM 2475 C CA . ASN A 1 308 ? 4.492 -6.148 16.328 1 90.19 308 ASN A CA 1
ATOM 2476 C C . ASN A 1 308 ? 4.176 -7.156 17.422 1 90.19 308 ASN A C 1
ATOM 2478 O O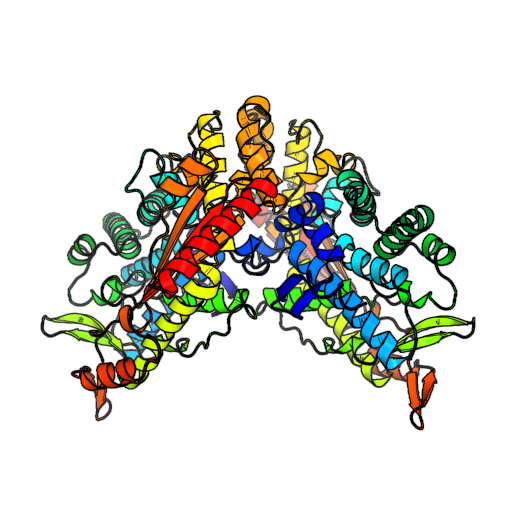 . ASN A 1 308 ? 4.113 -6.793 18.609 1 90.19 308 ASN A O 1
ATOM 2482 N N . LEU A 1 309 ? 3.914 -8.383 17.016 1 90.06 309 LEU A N 1
ATOM 2483 C CA . LEU A 1 309 ? 3.656 -9.438 18 1 90.06 309 LEU A CA 1
ATOM 2484 C C . LEU A 1 309 ? 4.863 -9.633 18.906 1 90.06 309 LEU A C 1
ATOM 2486 O O . LEU A 1 309 ? 4.707 -9.773 20.125 1 90.06 309 LEU A O 1
ATOM 2490 N N . ILE A 1 310 ? 6.004 -9.602 18.328 1 91.62 310 ILE A N 1
ATOM 2491 C CA . ILE A 1 310 ? 7.23 -9.766 19.094 1 91.62 310 ILE A CA 1
ATOM 2492 C C . ILE A 1 310 ? 7.465 -8.531 19.953 1 91.62 310 ILE A C 1
ATOM 2494 O O . ILE A 1 310 ? 7.777 -8.648 21.141 1 91.62 310 ILE A O 1
ATOM 2498 N N . GLU A 1 311 ? 7.266 -7.367 19.406 1 89.25 311 GLU A N 1
ATOM 2499 C CA . GLU A 1 311 ? 7.543 -6.105 20.094 1 89.25 311 GLU A CA 1
ATOM 2500 C C . GLU A 1 311 ? 6.637 -5.926 21.312 1 89.25 311 GLU A C 1
ATOM 2502 O O . GLU A 1 311 ? 7.047 -5.336 22.312 1 89.25 311 GLU A O 1
ATOM 2507 N N . THR A 1 312 ? 5.395 -6.422 21.219 1 85.56 312 THR A N 1
ATOM 2508 C CA . THR A 1 312 ? 4.418 -6.152 22.266 1 85.56 312 THR A CA 1
ATOM 2509 C C . THR A 1 312 ? 4.309 -7.34 23.219 1 85.56 312 THR A C 1
ATOM 2511 O O . THR A 1 312 ? 3.527 -7.305 24.172 1 85.56 312 THR A O 1
ATOM 2514 N N . SER A 1 313 ? 5.043 -8.375 22.969 1 83.81 313 SER A N 1
ATOM 2515 C CA . SER A 1 313 ? 4.98 -9.555 23.828 1 83.81 313 SER A CA 1
ATOM 2516 C C . SER A 1 313 ? 5.539 -9.258 25.219 1 83.81 313 SER A C 1
ATOM 2518 O O . SER A 1 313 ? 6.516 -8.516 25.344 1 83.81 313 SER A O 1
ATOM 2520 N N . SER A 1 314 ? 4.75 -9.531 26.312 1 69.88 314 SER A N 1
ATOM 2521 C CA . SER A 1 314 ? 5.074 -9.25 27.703 1 69.88 314 SER A CA 1
ATOM 2522 C C . SER A 1 314 ? 6.273 -10.078 28.156 1 69.88 314 SER A C 1
ATOM 2524 O O . SER A 1 314 ? 6.941 -9.719 29.141 1 69.88 314 SER A O 1
ATOM 2526 N N . GLU A 1 315 ? 6.41 -11.375 27.609 1 62.66 315 GLU A N 1
ATOM 2527 C CA . GLU A 1 315 ? 7.535 -12.156 28.109 1 62.66 315 GLU A CA 1
ATOM 2528 C C . GLU A 1 315 ? 8.859 -11.422 27.891 1 62.66 315 GLU A C 1
ATOM 2530 O O . GLU A 1 315 ? 9.859 -12.039 27.516 1 62.66 315 GLU A O 1
ATOM 2535 N N . SER A 1 316 ? 8.664 -10.125 28.203 1 61.16 316 SER A N 1
ATOM 2536 C CA . SER A 1 316 ? 9.516 -9.031 27.75 1 61.16 316 SER A CA 1
ATOM 2537 C C . SER A 1 316 ? 10.945 -9.211 28.25 1 61.16 316 SER A C 1
ATOM 2539 O O . SER A 1 316 ? 11.898 -8.969 27.5 1 61.16 316 SER A O 1
ATOM 2541 N N . SER A 1 317 ? 11.117 -9.875 29.297 1 73.56 317 SER A N 1
ATOM 2542 C CA . SER A 1 317 ? 12.523 -9.828 29.703 1 73.56 317 SER A CA 1
ATOM 2543 C C . SER A 1 317 ? 13.375 -10.766 28.859 1 73.56 317 SER A C 1
ATOM 2545 O O . SER A 1 317 ? 14.516 -10.445 28.516 1 73.56 317 SER A O 1
ATOM 2547 N N . GLN A 1 318 ? 12.742 -11.805 28.406 1 80.44 318 GLN A N 1
ATOM 2548 C CA . GLN A 1 318 ? 13.5 -12.781 27.625 1 80.44 318 GLN A CA 1
ATOM 2549 C C . GLN A 1 318 ? 13.648 -12.328 26.172 1 80.44 318 GLN A C 1
ATOM 2551 O O . GLN A 1 318 ? 14.656 -12.602 25.531 1 80.44 318 GLN A O 1
ATOM 2556 N N . LEU A 1 319 ? 12.656 -11.539 25.828 1 90.44 319 LEU A N 1
ATOM 2557 C CA . LEU A 1 319 ? 12.617 -11.156 24.406 1 90.44 319 LEU A CA 1
ATOM 2558 C C . LEU A 1 319 ? 13.297 -9.812 24.203 1 90.44 319 LEU A C 1
ATOM 2560 O O . LEU A 1 319 ? 13.25 -9.258 23.094 1 90.44 319 LEU A O 1
ATOM 2564 N N . LEU A 1 320 ? 13.992 -9.375 25.172 1 90.25 320 LEU A N 1
ATOM 2565 C CA . LEU A 1 320 ? 14.562 -8.031 25.156 1 90.25 320 LEU A CA 1
ATOM 2566 C C . LEU A 1 320 ? 15.539 -7.871 24 1 90.25 320 LEU A C 1
ATOM 2568 O O . LEU A 1 320 ? 15.547 -6.836 23.328 1 90.25 320 LEU A O 1
ATOM 2572 N N . GLY A 1 321 ? 16.375 -8.883 23.797 1 91.81 321 GLY A N 1
ATOM 2573 C CA . GLY A 1 321 ? 17.344 -8.805 22.703 1 91.81 321 GLY A CA 1
ATOM 2574 C C . GLY A 1 321 ? 16.688 -8.625 21.344 1 91.81 321 GLY A C 1
ATOM 2575 O O . GLY A 1 321 ? 17.109 -7.766 20.562 1 91.81 321 GLY A O 1
ATOM 2576 N N . ALA A 1 322 ? 15.703 -9.438 21.062 1 94.56 322 ALA A N 1
ATOM 2577 C CA . ALA A 1 322 ? 14.977 -9.359 19.797 1 94.56 322 ALA A CA 1
ATOM 2578 C C . ALA A 1 322 ? 14.242 -8.023 19.672 1 94.56 322 ALA A C 1
ATOM 2580 O O . ALA A 1 322 ? 14.258 -7.395 18.625 1 94.56 322 ALA A O 1
ATOM 2581 N N . GLN A 1 323 ? 13.633 -7.605 20.766 1 92.94 323 GLN A N 1
ATOM 2582 C CA . GLN A 1 323 ? 12.883 -6.352 20.797 1 92.94 323 GLN A CA 1
ATOM 2583 C C . GLN A 1 323 ? 13.805 -5.156 20.594 1 92.94 323 GLN A C 1
ATOM 2585 O O . GLN A 1 323 ? 13.445 -4.195 19.906 1 92.94 323 GLN A O 1
ATOM 2590 N N . GLN A 1 324 ? 14.992 -5.234 21.125 1 92.25 324 GLN A N 1
ATOM 2591 C CA . GLN A 1 324 ? 15.969 -4.16 20.953 1 92.25 324 GLN A CA 1
ATOM 2592 C C . GLN A 1 324 ? 16.422 -4.07 19.5 1 92.25 324 GLN A C 1
ATOM 2594 O O . GLN A 1 324 ? 16.594 -2.975 18.953 1 92.25 324 GLN A O 1
ATOM 2599 N N . LEU A 1 325 ? 16.641 -5.172 18.906 1 94.19 325 LEU A N 1
ATOM 2600 C CA . LEU A 1 325 ? 17.062 -5.18 17.5 1 94.19 325 LEU A CA 1
ATOM 2601 C C . LEU A 1 325 ? 15.961 -4.621 16.609 1 94.19 325 LEU A C 1
ATOM 2603 O O . LEU A 1 325 ? 16.234 -3.869 15.672 1 94.19 325 LEU A O 1
ATOM 2607 N N . LEU A 1 326 ? 14.742 -5.031 16.891 1 93.62 326 LEU A N 1
ATOM 2608 C CA . LEU A 1 326 ? 13.617 -4.512 16.125 1 93.62 326 LEU A CA 1
ATOM 2609 C C . LEU A 1 326 ? 13.469 -3.008 16.328 1 93.62 326 LEU A C 1
ATOM 2611 O O . LEU A 1 326 ? 13.148 -2.277 15.391 1 93.62 326 LEU A O 1
ATOM 2615 N N . ALA A 1 327 ? 13.711 -2.566 17.516 1 91.38 327 ALA A N 1
ATOM 2616 C CA . ALA A 1 327 ? 13.672 -1.133 17.797 1 91.38 327 ALA A CA 1
ATOM 2617 C C . ALA A 1 327 ? 14.742 -0.391 17.016 1 91.38 327 ALA A C 1
ATOM 2619 O O . ALA A 1 327 ? 14.516 0.716 16.516 1 91.38 327 ALA A O 1
ATOM 2620 N N . ARG A 1 328 ? 15.906 -0.988 16.922 1 93.62 328 ARG A N 1
ATOM 2621 C CA . ARG A 1 328 ? 16.969 -0.406 16.125 1 93.62 328 ARG A CA 1
ATOM 2622 C C . ARG A 1 328 ? 16.531 -0.22 14.672 1 93.62 328 ARG A C 1
ATOM 2624 O O . ARG A 1 328 ? 16.844 0.8 14.055 1 93.62 328 ARG A O 1
ATOM 2631 N N . ILE A 1 329 ? 15.859 -1.2 14.18 1 93.5 329 ILE A N 1
ATOM 2632 C CA . ILE A 1 329 ? 15.391 -1.139 12.805 1 93.5 329 ILE A CA 1
ATOM 2633 C C . ILE A 1 329 ? 14.406 0.021 12.648 1 93.5 329 ILE A C 1
ATOM 2635 O O . ILE A 1 329 ? 14.508 0.802 11.695 1 93.5 329 ILE A O 1
ATOM 2639 N N . ARG A 1 330 ? 13.492 0.174 13.594 1 89.69 330 ARG A N 1
ATOM 2640 C CA . ARG A 1 330 ? 12.516 1.263 13.555 1 89.69 330 ARG A CA 1
ATOM 2641 C C . ARG A 1 330 ? 13.211 2.619 13.633 1 89.69 330 ARG A C 1
ATOM 2643 O O . ARG A 1 330 ? 12.797 3.572 12.969 1 89.69 330 ARG A O 1
ATOM 2650 N N . LEU A 1 331 ? 14.297 2.674 14.367 1 89.75 331 LEU A N 1
ATOM 2651 C CA . LEU A 1 331 ? 15.031 3.916 14.586 1 89.75 331 LEU A CA 1
ATOM 2652 C C . LEU A 1 331 ? 16.016 4.168 13.453 1 89.75 331 LEU A C 1
ATOM 2654 O O . LEU A 1 331 ? 16.766 5.145 13.484 1 89.75 331 LEU A O 1
ATOM 2658 N N . ARG A 1 332 ? 16.078 3.291 12.555 1 90.88 332 ARG A N 1
ATOM 2659 C CA . ARG A 1 332 ? 16.953 3.365 11.391 1 90.88 332 ARG A CA 1
ATOM 2660 C C . ARG A 1 332 ? 18.422 3.303 11.805 1 90.88 332 ARG A C 1
ATOM 2662 O O . ARG A 1 332 ? 19.281 3.963 11.203 1 90.88 332 ARG A O 1
ATOM 2669 N N . LYS A 1 333 ? 18.641 2.723 12.898 1 92.88 333 LYS A N 1
ATOM 2670 C CA . LYS A 1 333 ? 20 2.379 13.297 1 92.88 333 LYS A CA 1
ATOM 2671 C C . LYS A 1 333 ? 20.406 1.012 12.75 1 92.88 333 LYS A C 1
ATOM 2673 O O . LYS A 1 333 ? 20.625 0.073 13.516 1 92.88 333 LYS A O 1
ATOM 2678 N N . LEU A 1 334 ? 20.609 0.989 11.461 1 95.19 334 LEU A N 1
ATOM 2679 C CA . LEU A 1 334 ? 20.797 -0.245 10.703 1 95.19 334 LEU A CA 1
ATOM 2680 C C . LEU A 1 334 ? 22.266 -0.649 10.68 1 95.19 334 LEU A C 1
ATOM 2682 O O . LEU A 1 334 ? 23.141 0.127 11.086 1 95.19 334 LEU A O 1
ATOM 2686 N N . TYR A 1 335 ? 22.5 -1.903 10.289 1 95.56 335 TYR A N 1
ATOM 2687 C CA . TYR A 1 335 ? 23.875 -2.297 10.008 1 95.56 335 TYR A CA 1
ATOM 2688 C C . TYR A 1 335 ? 24.5 -1.385 8.961 1 95.56 335 TYR A C 1
ATOM 2690 O O . TYR A 1 335 ? 23.859 -1.051 7.961 1 95.56 335 TYR A O 1
ATOM 2698 N N . THR A 1 336 ? 25.672 -0.975 9.219 1 95 336 THR A N 1
ATOM 2699 C CA . THR A 1 336 ? 26.297 0.051 8.391 1 95 336 THR A CA 1
ATOM 2700 C C . THR A 1 336 ? 27.078 -0.582 7.242 1 95 336 THR A C 1
ATOM 2702 O O . THR A 1 336 ? 27.875 -1.495 7.461 1 95 336 THR A O 1
ATOM 2705 N N . ARG A 1 337 ? 26.797 -0.097 6.051 1 95.31 337 ARG A N 1
ATOM 2706 C CA . ARG A 1 337 ? 27.594 -0.486 4.898 1 95.31 337 ARG A CA 1
ATOM 2707 C C . ARG A 1 337 ? 28.984 0.147 4.953 1 95.31 337 ARG A C 1
ATOM 2709 O O . ARG A 1 337 ? 29.109 1.372 4.98 1 95.31 337 ARG A O 1
ATOM 2716 N N . LEU A 1 338 ? 30 -0.622 4.883 1 94.69 338 LEU A N 1
ATOM 2717 C CA . LEU A 1 338 ? 31.359 -0.117 5.055 1 94.69 338 LEU A CA 1
ATOM 2718 C C . LEU A 1 338 ? 32.062 0.009 3.711 1 94.69 338 LEU A C 1
ATOM 2720 O O . LEU A 1 338 ? 32.875 0.929 3.508 1 94.69 338 LEU A O 1
ATOM 2724 N N . HIS A 1 339 ? 31.797 -1.008 2.953 1 92.94 339 HIS A N 1
ATOM 2725 C CA . HIS A 1 339 ? 32.562 -1.107 1.719 1 92.94 339 HIS A CA 1
ATOM 2726 C C . HIS A 1 339 ? 31.828 -1.928 0.669 1 92.94 339 HIS A C 1
ATOM 2728 O O . HIS A 1 339 ? 31.109 -2.877 1.006 1 92.94 339 HIS A O 1
ATOM 2734 N N . THR A 1 340 ? 31.938 -1.47 -0.562 1 94.12 340 THR A N 1
ATOM 2735 C CA . THR A 1 340 ? 31.422 -2.209 -1.708 1 94.12 340 THR A CA 1
ATOM 2736 C C . THR A 1 340 ? 32.531 -2.465 -2.73 1 94.12 340 THR A C 1
ATOM 2738 O O . THR A 1 340 ? 33.219 -1.535 -3.143 1 94.12 340 THR A O 1
ATOM 2741 N N . SER A 1 341 ? 32.688 -3.715 -3.09 1 92.75 341 SER A N 1
ATOM 2742 C CA . SER A 1 341 ? 33.719 -4.074 -4.066 1 92.75 341 SER A CA 1
ATOM 2743 C C . SER A 1 341 ? 33.094 -4.816 -5.254 1 92.75 341 SER A C 1
ATOM 2745 O O . SER A 1 341 ? 32.156 -5.598 -5.09 1 92.75 341 SER A O 1
ATOM 2747 N N . THR A 1 342 ? 33.656 -4.59 -6.418 1 91.75 342 THR A N 1
ATOM 2748 C CA . THR A 1 342 ? 33.25 -5.32 -7.609 1 91.75 342 THR A CA 1
ATOM 2749 C C . THR A 1 342 ? 34.312 -6.328 -8.023 1 91.75 342 THR A C 1
ATOM 2751 O O . THR A 1 342 ? 34.094 -7.148 -8.914 1 91.75 342 THR A O 1
ATOM 2754 N N . ASP A 1 343 ? 35.438 -6.293 -7.414 1 88.94 343 ASP A N 1
ATOM 2755 C CA . ASP A 1 343 ? 36.594 -7.086 -7.844 1 88.94 343 ASP A CA 1
ATOM 2756 C C . ASP A 1 343 ? 36.656 -8.422 -7.102 1 88.94 343 ASP A C 1
ATOM 2758 O O . ASP A 1 343 ? 37.406 -9.312 -7.465 1 88.94 343 ASP A O 1
ATOM 2762 N N . GLY A 1 344 ? 35.906 -8.562 -6.082 1 90.69 344 GLY A N 1
ATOM 2763 C CA . GLY A 1 344 ? 35.906 -9.797 -5.324 1 90.69 344 GLY A CA 1
ATOM 2764 C C . GLY A 1 344 ? 35.562 -9.609 -3.863 1 90.69 344 GLY A C 1
ATOM 2765 O O . GLY A 1 344 ? 35.312 -8.484 -3.422 1 90.69 344 GLY A O 1
ATOM 2766 N N . PRO A 1 345 ? 35.531 -10.734 -3.166 1 92.62 345 PRO A N 1
ATOM 2767 C CA . PRO A 1 345 ? 35.125 -10.68 -1.756 1 92.62 345 PRO A CA 1
ATOM 2768 C C . PRO A 1 345 ? 36.25 -10.109 -0.858 1 92.62 345 PRO A C 1
ATOM 2770 O O . PRO A 1 345 ? 37.438 -10.242 -1.169 1 92.62 345 PRO A O 1
ATOM 2773 N N . CYS A 1 346 ? 35.781 -9.469 0.221 1 90.69 346 CYS A N 1
ATOM 2774 C CA . CYS A 1 346 ? 36.656 -9.016 1.279 1 90.69 346 CYS A CA 1
ATOM 2775 C C . CYS A 1 346 ? 36.875 -10.117 2.316 1 90.69 346 CYS A C 1
ATOM 2777 O O . CYS A 1 346 ? 36.031 -10.977 2.496 1 90.69 346 CYS A O 1
ATOM 2779 N N . ASP A 1 347 ? 38 -10.156 2.926 1 90 347 ASP A N 1
ATOM 2780 C CA . ASP A 1 347 ? 38.281 -11.109 4.004 1 90 347 ASP A CA 1
ATOM 2781 C C . ASP A 1 347 ? 37.625 -10.656 5.305 1 90 347 ASP A C 1
ATOM 2783 O O . ASP A 1 347 ? 38.281 -10.094 6.18 1 90 347 ASP A O 1
ATOM 2787 N N . VAL A 1 348 ? 36.438 -10.977 5.41 1 91.5 348 VAL A N 1
ATOM 2788 C CA . VAL A 1 348 ? 35.656 -10.547 6.551 1 91.5 348 VAL A CA 1
ATOM 2789 C C . VAL A 1 348 ? 36.125 -11.234 7.82 1 91.5 348 VAL A C 1
ATOM 2791 O O . VAL A 1 348 ? 36.062 -10.672 8.914 1 91.5 348 VAL A O 1
ATOM 2794 N N . GLU A 1 349 ? 36.656 -12.422 7.691 1 91 349 GLU A N 1
ATOM 2795 C CA . GLU A 1 349 ? 37.188 -13.133 8.844 1 91 349 GLU A CA 1
ATOM 2796 C C . GLU A 1 349 ? 38.375 -12.367 9.453 1 91 349 GLU A C 1
ATOM 2798 O O . GLU A 1 349 ? 38.469 -12.273 10.68 1 91 349 GLU A O 1
ATOM 2803 N N . GLU A 1 350 ? 39.188 -11.945 8.625 1 89.69 350 GLU A N 1
ATOM 2804 C CA . GLU A 1 350 ? 40.312 -11.125 9.094 1 89.69 350 GLU A CA 1
ATOM 2805 C C . GLU A 1 350 ? 39.812 -9.859 9.789 1 89.69 350 GLU A C 1
ATOM 2807 O O . GLU A 1 350 ? 40.406 -9.438 10.797 1 89.69 350 GLU A O 1
ATOM 2812 N N . LEU A 1 351 ? 38.812 -9.305 9.203 1 89.69 351 LEU A N 1
ATOM 2813 C CA . LEU A 1 351 ? 38.25 -8.102 9.789 1 89.69 351 LEU A CA 1
ATOM 2814 C C . LEU A 1 351 ? 37.688 -8.398 11.18 1 89.69 351 LEU A C 1
ATOM 2816 O O . LEU A 1 351 ? 37.875 -7.609 12.109 1 89.69 351 LEU A O 1
ATOM 2820 N N . ASN A 1 352 ? 37 -9.469 11.305 1 93 352 ASN A N 1
ATOM 2821 C CA . ASN A 1 352 ? 36.406 -9.859 12.578 1 93 352 ASN A CA 1
ATOM 2822 C C . ASN A 1 352 ? 37.469 -10.188 13.617 1 93 352 ASN A C 1
ATOM 2824 O O . ASN A 1 352 ? 37.281 -9.938 14.812 1 93 352 ASN A O 1
ATOM 2828 N N . LYS A 1 353 ? 38.531 -10.773 13.203 1 89.88 353 LYS A N 1
ATOM 2829 C CA . LYS A 1 353 ? 39.625 -11.07 14.102 1 89.88 353 LYS A CA 1
ATOM 2830 C C . LYS A 1 353 ? 40.281 -9.789 14.609 1 89.88 353 LYS A C 1
ATOM 2832 O O . LYS A 1 353 ? 40.688 -9.703 15.773 1 89.88 353 LYS A O 1
ATOM 2837 N N . ARG A 1 354 ? 40.375 -8.922 13.773 1 87.12 354 ARG A N 1
ATOM 2838 C CA . ARG A 1 354 ? 41.062 -7.672 14.07 1 87.12 354 ARG A CA 1
ATOM 2839 C C . ARG A 1 354 ? 40.25 -6.824 15.047 1 87.12 354 ARG A C 1
ATOM 2841 O O . ARG A 1 354 ? 40.812 -6.18 15.938 1 87.12 354 ARG A O 1
ATOM 2848 N N . PHE A 1 355 ? 39 -6.84 14.875 1 86.38 355 PHE A N 1
ATOM 2849 C CA . PHE A 1 355 ? 38.188 -5.914 15.664 1 86.38 355 PHE A CA 1
ATOM 2850 C C . PHE A 1 355 ? 37.438 -6.652 16.766 1 86.38 355 PHE A C 1
ATOM 2852 O O . PHE A 1 355 ? 36.812 -6.027 17.625 1 86.38 355 PHE A O 1
ATOM 2859 N N . GLY A 1 356 ? 37.5 -8 16.953 1 70.81 356 GLY A N 1
ATOM 2860 C CA . GLY A 1 356 ? 37.125 -8.82 18.094 1 70.81 356 GLY A CA 1
ATOM 2861 C C . GLY A 1 356 ? 35.625 -9.078 18.172 1 70.81 356 GLY A C 1
ATOM 2862 O O . GLY A 1 356 ? 35.125 -9.617 19.172 1 70.81 356 GLY A O 1
ATOM 2863 N N . SER A 1 357 ? 34.688 -8.805 17.359 1 68.19 357 SER A N 1
ATOM 2864 C CA . SER A 1 357 ? 33.281 -8.938 17.812 1 68.19 357 SER A CA 1
ATOM 2865 C C . SER A 1 357 ? 32.406 -9.555 16.734 1 68.19 357 SER A C 1
ATOM 2867 O O . SER A 1 357 ? 31.188 -9.547 16.859 1 68.19 357 SER A O 1
ATOM 2869 N N . GLU A 1 358 ? 32.969 -10.383 15.953 1 86.5 358 GLU A N 1
ATOM 2870 C CA . GLU A 1 358 ? 32.125 -10.945 14.922 1 86.5 358 GLU A CA 1
ATOM 2871 C C . GLU A 1 358 ? 31.062 -9.938 14.461 1 86.5 358 GLU A C 1
ATOM 2873 O O . GLU A 1 358 ? 29.875 -10.258 14.367 1 86.5 358 GLU A O 1
ATOM 2878 N N . GLU A 1 359 ? 31.438 -8.789 14.328 1 90.88 359 GLU A N 1
ATOM 2879 C CA . GLU A 1 359 ? 30.562 -7.672 14.023 1 90.88 359 GLU A CA 1
ATOM 2880 C C . GLU A 1 359 ? 30.484 -7.422 12.516 1 90.88 359 GLU A C 1
ATOM 2882 O O . GLU A 1 359 ? 29.766 -6.531 12.062 1 90.88 359 GLU A O 1
ATOM 2887 N N . PHE A 1 360 ? 31.203 -8.25 11.789 1 94.81 360 PHE A N 1
ATOM 2888 C CA . PHE A 1 360 ? 31.234 -7.938 10.367 1 94.81 360 PHE A CA 1
ATOM 2889 C C . PHE A 1 360 ? 30.719 -9.109 9.547 1 94.81 360 PHE A C 1
ATOM 2891 O O . PHE A 1 360 ? 30.969 -10.273 9.883 1 94.81 360 PHE A O 1
ATOM 2898 N N . PHE A 1 361 ? 30 -8.781 8.516 1 95.38 361 PHE A N 1
ATOM 2899 C CA . PHE A 1 361 ? 29.562 -9.781 7.547 1 95.38 361 PHE A CA 1
ATOM 2900 C C . PHE A 1 361 ? 29.531 -9.203 6.141 1 95.38 361 PHE A C 1
ATOM 2902 O O . PHE A 1 361 ? 29.688 -7.992 5.961 1 95.38 361 PHE A O 1
ATOM 2909 N N . GLN A 1 362 ? 29.516 -10.031 5.176 1 96.06 362 GLN A N 1
ATOM 2910 C CA . 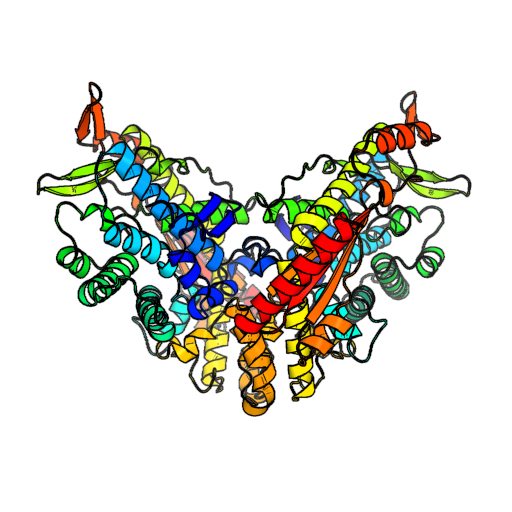GLN A 1 362 ? 29.5 -9.594 3.785 1 96.06 362 GLN A CA 1
ATOM 2911 C C . GLN A 1 362 ? 28.344 -10.242 3.02 1 96.06 362 GLN A C 1
ATOM 2913 O O . GLN A 1 362 ? 27.922 -11.352 3.361 1 96.06 362 GLN A O 1
ATOM 2918 N N . VAL A 1 363 ? 27.797 -9.531 2.1 1 96 363 VAL A N 1
ATOM 2919 C CA . VAL A 1 363 ? 26.75 -10.047 1.226 1 96 363 VAL A CA 1
ATOM 2920 C C . VAL A 1 363 ? 27.203 -9.961 -0.23 1 96 363 VAL A C 1
ATOM 2922 O O . VAL A 1 363 ? 27.734 -8.938 -0.664 1 96 363 VAL A O 1
ATOM 2925 N N . ARG A 1 364 ? 27.062 -11.055 -0.914 1 95.56 364 ARG A N 1
ATOM 2926 C CA . ARG A 1 364 ? 27.344 -11.078 -2.346 1 95.56 364 ARG A CA 1
ATOM 2927 C C . ARG A 1 364 ? 26.078 -10.789 -3.154 1 95.56 364 ARG A C 1
ATOM 2929 O O . ARG A 1 364 ? 25.094 -11.523 -3.057 1 95.56 364 ARG A O 1
ATOM 2936 N N . LYS A 1 365 ? 26.094 -9.727 -3.809 1 94.81 365 LYS A N 1
ATOM 2937 C CA . LYS A 1 365 ? 25.047 -9.367 -4.758 1 94.81 365 LYS A CA 1
ATOM 2938 C C . LYS A 1 365 ? 25.406 -9.812 -6.172 1 94.81 365 LYS A C 1
ATOM 2940 O O . LYS A 1 365 ? 26.25 -9.188 -6.824 1 94.81 365 LYS A O 1
ATOM 2945 N N . ARG A 1 366 ? 24.875 -10.906 -6.633 1 96.38 366 ARG A N 1
ATOM 2946 C CA . ARG A 1 366 ? 25.094 -11.406 -7.984 1 96.38 366 ARG A CA 1
ATOM 2947 C C . ARG A 1 366 ? 23.781 -11.516 -8.758 1 96.38 366 ARG A C 1
ATOM 2949 O O . ARG A 1 366 ? 22.984 -12.422 -8.508 1 96.38 366 ARG A O 1
ATOM 2956 N N . ILE A 1 367 ? 23.562 -10.664 -9.703 1 97.38 367 ILE A N 1
ATOM 2957 C CA . ILE A 1 367 ? 22.312 -10.555 -10.438 1 97.38 367 ILE A CA 1
ATOM 2958 C C . ILE A 1 367 ? 22.562 -10.773 -11.93 1 97.38 367 ILE A C 1
ATOM 2960 O O . ILE A 1 367 ? 23.344 -10.047 -12.547 1 97.38 367 ILE A O 1
ATOM 2964 N N . PRO A 1 368 ? 22 -11.789 -12.469 1 97.5 368 PRO A N 1
ATOM 2965 C CA . PRO A 1 368 ? 22.156 -11.969 -13.914 1 97.5 368 PRO A CA 1
ATOM 2966 C C . PRO A 1 368 ? 21.5 -10.859 -14.727 1 97.5 368 PRO A C 1
ATOM 2968 O O . PRO A 1 368 ? 20.391 -10.43 -14.406 1 97.5 368 PRO A O 1
ATOM 2971 N N . TYR A 1 369 ? 22.172 -10.344 -15.758 1 97.69 369 TYR A N 1
ATOM 2972 C CA . TYR A 1 369 ? 21.547 -9.422 -16.703 1 97.69 369 TYR A CA 1
ATOM 2973 C C . TYR A 1 369 ? 20.578 -10.148 -17.625 1 97.69 369 TYR A C 1
ATOM 2975 O O . TYR A 1 369 ? 20.531 -11.383 -17.625 1 97.69 369 TYR A O 1
ATOM 2983 N N . ALA A 1 370 ? 19.797 -9.414 -18.312 1 96.62 370 ALA A N 1
ATOM 2984 C CA . ALA A 1 370 ? 18.844 -9.984 -19.25 1 96.62 370 ALA A CA 1
ATOM 2985 C C . ALA A 1 370 ? 19.531 -10.906 -20.25 1 96.62 370 ALA A C 1
ATOM 2987 O O . ALA A 1 370 ? 18.969 -11.914 -20.672 1 96.62 370 ALA A O 1
ATOM 2988 N N . SER A 1 371 ? 20.781 -10.602 -20.609 1 96 371 SER A N 1
ATOM 2989 C CA . SER A 1 371 ? 21.562 -11.375 -21.562 1 96 371 SER A CA 1
ATOM 2990 C C . SER A 1 371 ? 21.75 -12.812 -21.094 1 96 371 SER A C 1
ATOM 2992 O O . SER A 1 371 ? 21.938 -13.727 -21.891 1 96 371 SER A O 1
ATOM 2994 N N . GLN A 1 372 ? 21.656 -13 -19.797 1 95 372 GLN A N 1
ATOM 2995 C CA . GLN A 1 372 ? 21.875 -14.32 -19.203 1 95 372 GLN A CA 1
ATOM 2996 C C . GLN A 1 372 ? 20.547 -15 -18.891 1 95 372 GLN A C 1
ATOM 2998 O O . GLN A 1 372 ? 20.469 -16.234 -18.812 1 95 372 GLN A O 1
ATOM 3003 N N . MET A 1 373 ? 19.531 -14.242 -18.688 1 95.5 373 MET A N 1
ATOM 3004 C CA . MET A 1 373 ? 18.312 -14.797 -18.125 1 95.5 373 MET A CA 1
ATOM 3005 C C . MET A 1 373 ? 17.266 -15.023 -19.219 1 95.5 373 MET A C 1
ATOM 3007 O O . MET A 1 373 ? 16.469 -15.961 -19.125 1 95.5 373 MET A O 1
ATOM 3011 N N . ALA A 1 374 ? 17.234 -14.125 -20.188 1 96.44 374 ALA A N 1
ATOM 3012 C CA . ALA A 1 374 ? 16.219 -14.234 -21.234 1 96.44 374 ALA A CA 1
ATOM 3013 C C . ALA A 1 374 ? 16.359 -15.547 -22 1 96.44 374 ALA A C 1
ATOM 3015 O O . ALA A 1 374 ? 17.469 -15.992 -22.281 1 96.44 374 ALA A O 1
ATOM 3016 N N . PRO A 1 375 ? 15.234 -16.172 -22.25 1 96.38 375 PRO A N 1
ATOM 3017 C CA . PRO A 1 375 ? 15.32 -17.453 -22.938 1 96.38 375 PRO A CA 1
ATOM 3018 C C . PRO A 1 375 ? 15.766 -17.328 -24.391 1 96.38 375 PRO A C 1
ATOM 3020 O O . PRO A 1 375 ? 15.312 -16.422 -25.094 1 96.38 375 PRO A O 1
ATOM 3023 N N . ARG A 1 376 ? 16.547 -18.234 -24.828 1 95.69 376 ARG A N 1
ATOM 3024 C CA . ARG A 1 376 ? 17.062 -18.219 -26.203 1 95.69 376 ARG A CA 1
ATOM 3025 C C . ARG A 1 376 ? 16.328 -19.25 -27.062 1 95.69 376 ARG A C 1
ATOM 3027 O O . ARG A 1 376 ? 16.438 -19.234 -28.281 1 95.69 376 ARG A O 1
ATOM 3034 N N . ASN A 1 377 ? 15.594 -20.109 -26.438 1 94 377 ASN A N 1
ATOM 3035 C CA . ASN A 1 377 ? 14.984 -21.234 -27.141 1 94 377 ASN A CA 1
ATOM 3036 C C . ASN A 1 377 ? 13.461 -21.109 -27.172 1 94 377 ASN A C 1
ATOM 3038 O O . ASN A 1 377 ? 12.766 -22.109 -27.344 1 94 377 ASN A O 1
ATOM 3042 N N . VAL A 1 378 ? 12.945 -19.953 -26.891 1 96 378 VAL A N 1
ATOM 3043 C CA . VAL A 1 378 ? 11.5 -19.766 -26.922 1 96 378 VAL A CA 1
ATOM 3044 C C . VAL A 1 378 ? 10.984 -19.953 -28.344 1 96 378 VAL A C 1
ATOM 3046 O O . VAL A 1 378 ? 11.617 -19.531 -29.312 1 96 378 VAL A O 1
ATOM 3049 N N . PRO A 1 379 ? 9.867 -20.703 -28.484 1 97 379 PRO A N 1
ATOM 3050 C CA . PRO A 1 379 ? 9.32 -20.859 -29.828 1 97 379 PRO A CA 1
ATOM 3051 C C . PRO A 1 379 ? 8.898 -19.531 -30.453 1 97 379 PRO A C 1
ATOM 3053 O O . PRO A 1 379 ? 8.094 -18.797 -29.875 1 97 379 PRO A O 1
ATOM 3056 N N . LEU A 1 380 ? 9.43 -19.266 -31.609 1 97.31 380 LEU A N 1
ATOM 3057 C CA . LEU A 1 380 ? 9.109 -18.047 -32.344 1 97.31 380 LEU A CA 1
ATOM 3058 C C . LEU A 1 380 ? 8.414 -18.359 -33.656 1 97.31 380 LEU A C 1
ATOM 3060 O O . LEU A 1 380 ? 8.734 -19.359 -34.312 1 97.31 380 LEU A O 1
ATOM 3064 N N . TYR A 1 381 ? 7.422 -17.594 -33.938 1 96.44 381 TYR A N 1
ATOM 3065 C CA . TYR A 1 381 ? 6.723 -17.797 -35.188 1 96.44 381 TYR A CA 1
ATOM 3066 C C . TYR A 1 381 ? 6.633 -16.5 -36 1 96.44 381 TYR A C 1
ATOM 3068 O O . TYR A 1 381 ? 6.879 -15.422 -35.438 1 96.44 381 TYR A O 1
ATOM 3076 N N . GLU A 1 382 ? 6.379 -16.609 -37.281 1 94.56 382 GLU A N 1
ATOM 3077 C CA . GLU A 1 382 ? 6.027 -15.5 -38.156 1 94.56 382 GLU A CA 1
ATOM 3078 C C . GLU A 1 382 ? 4.746 -15.805 -38.938 1 94.56 382 GLU A C 1
ATOM 3080 O O . GLU A 1 382 ? 4.332 -16.969 -39.031 1 94.56 382 GLU A O 1
ATOM 3085 N N . LEU A 1 383 ? 4.105 -14.742 -39.219 1 89.88 383 LEU A N 1
ATOM 3086 C CA . LEU A 1 383 ? 2.938 -14.906 -40.062 1 89.88 383 LEU A CA 1
ATOM 3087 C C . LEU A 1 383 ? 3.328 -14.805 -41.531 1 89.88 383 LEU A C 1
ATOM 3089 O O . LEU A 1 383 ? 3.873 -13.789 -41.969 1 89.88 383 LEU A O 1
ATOM 3093 N N . VAL A 1 384 ? 3.195 -15.93 -42.25 1 88.44 384 VAL A N 1
ATOM 3094 C CA . VAL A 1 384 ? 3.42 -15.977 -43.688 1 88.44 384 VAL A CA 1
ATOM 3095 C C . VAL A 1 384 ? 2.107 -16.281 -44.406 1 88.44 384 VAL A C 1
ATOM 3097 O O . VAL A 1 384 ? 1.543 -17.359 -44.25 1 88.44 384 VAL A O 1
ATOM 3100 N N . ASP A 1 385 ? 1.693 -15.422 -45.312 1 88.31 385 ASP A N 1
ATOM 3101 C CA . ASP A 1 385 ? 0.414 -15.555 -46 1 88.31 385 ASP A CA 1
ATOM 3102 C C . ASP A 1 385 ? -0.706 -15.891 -45 1 88.31 385 ASP A C 1
ATOM 3104 O O . ASP A 1 385 ? -1.457 -16.844 -45.219 1 88.31 385 ASP A O 1
ATOM 3108 N N . ASN A 1 386 ? -0.692 -15.25 -43.812 1 83.56 386 ASN A N 1
ATOM 3109 C CA . ASN A 1 386 ? -1.689 -15.352 -42.75 1 83.56 386 ASN A CA 1
ATOM 3110 C C . ASN A 1 386 ? -1.643 -16.719 -42.062 1 83.56 386 ASN A C 1
ATOM 3112 O O . ASN A 1 386 ? -2.609 -17.125 -41.438 1 83.56 386 ASN A O 1
ATOM 3116 N N . GLU A 1 387 ? -0.564 -17.375 -42.406 1 88.12 387 GLU A N 1
ATOM 3117 C CA . GLU A 1 387 ? -0.364 -18.656 -41.719 1 88.12 387 GLU A CA 1
ATOM 3118 C C . GLU A 1 387 ? 0.789 -18.594 -40.719 1 88.12 387 GLU A C 1
ATOM 3120 O O . GLU A 1 387 ? 1.803 -17.938 -41 1 88.12 387 GLU A O 1
ATOM 3125 N N . VAL A 1 388 ? 0.575 -19.266 -39.656 1 90.12 388 VAL A N 1
ATOM 3126 C CA . VAL A 1 388 ? 1.57 -19.281 -38.594 1 90.12 388 VAL A CA 1
ATOM 3127 C C . VAL A 1 388 ? 2.666 -20.297 -38.938 1 90.12 388 VAL A C 1
ATOM 3129 O O . VAL A 1 388 ? 2.383 -21.469 -39.188 1 90.12 388 VAL A O 1
ATOM 3132 N N . ARG A 1 389 ? 3.883 -19.828 -39 1 91.94 389 ARG A N 1
ATOM 3133 C CA . ARG A 1 389 ? 5.027 -20.688 -39.281 1 91.94 389 ARG A CA 1
ATOM 3134 C C . ARG A 1 389 ? 6.098 -20.531 -38.219 1 91.94 389 ARG A C 1
ATOM 3136 O O . ARG A 1 389 ? 6.625 -19.438 -38 1 91.94 389 ARG A O 1
ATOM 3143 N N . LEU A 1 390 ? 6.344 -21.656 -37.594 1 94.38 390 LEU A N 1
ATOM 3144 C CA . LEU A 1 390 ? 7.457 -21.656 -36.656 1 94.38 390 LEU A CA 1
ATOM 3145 C C . LEU A 1 390 ? 8.781 -21.438 -37.375 1 94.38 390 LEU A C 1
ATOM 3147 O O . LEU A 1 390 ? 9 -22 -38.438 1 94.38 390 LEU A O 1
ATOM 3151 N N . ILE A 1 391 ? 9.609 -20.625 -36.781 1 93.31 391 ILE A N 1
ATOM 3152 C CA . ILE A 1 391 ? 10.883 -20.344 -37.438 1 93.31 391 ILE A CA 1
ATOM 3153 C C . ILE A 1 391 ? 12.039 -20.656 -36.469 1 93.31 391 ILE A C 1
ATOM 3155 O O . ILE A 1 391 ? 11.836 -20.797 -35.281 1 93.31 391 ILE A O 1
ATOM 3159 N N . ASP A 1 392 ? 13.211 -20.906 -37.156 1 92 392 ASP A N 1
ATOM 3160 C CA . ASP A 1 392 ? 14.438 -20.906 -36.375 1 92 392 ASP A CA 1
ATOM 3161 C C . ASP A 1 392 ? 14.789 -19.5 -35.906 1 92 392 ASP A C 1
ATOM 3163 O O . ASP A 1 392 ? 15.227 -18.672 -36.688 1 92 392 ASP A O 1
ATOM 3167 N N . GLY A 1 393 ? 14.523 -19.219 -34.719 1 91 393 GLY A N 1
ATOM 3168 C CA . GLY A 1 393 ? 14.664 -17.875 -34.156 1 91 393 GLY A CA 1
ATOM 3169 C C . GLY A 1 393 ? 16.094 -17.516 -33.812 1 91 393 GLY A C 1
ATOM 3170 O O . GLY A 1 393 ? 16.344 -16.484 -33.219 1 91 393 GLY A O 1
ATOM 3171 N N . SER A 1 394 ? 17.094 -18.312 -34.188 1 94.44 394 SER A N 1
ATOM 3172 C CA . SER A 1 394 ? 18.469 -18.141 -33.75 1 94.44 394 SER A CA 1
ATOM 3173 C C . SER A 1 394 ? 19.016 -16.797 -34.219 1 94.44 394 SER A C 1
ATOM 3175 O O . SER A 1 394 ? 19.719 -16.109 -33.438 1 94.44 394 SER A O 1
ATOM 3177 N N . GLU A 1 395 ? 18.75 -16.391 -35.438 1 94.81 395 GLU A N 1
ATOM 3178 C CA . GLU A 1 395 ? 19.25 -15.125 -35.938 1 94.81 395 GLU A CA 1
ATOM 3179 C C . GLU A 1 395 ? 18.641 -13.945 -35.188 1 94.81 395 GLU A C 1
ATOM 3181 O O . GLU A 1 395 ? 19.359 -12.992 -34.844 1 94.81 395 GLU A O 1
ATOM 3186 N N . ILE A 1 396 ? 17.422 -13.984 -35.031 1 95.5 396 ILE A N 1
ATOM 3187 C CA . ILE A 1 396 ? 16.719 -12.922 -34.312 1 95.5 396 ILE A CA 1
ATOM 3188 C C . ILE A 1 396 ? 17.234 -12.828 -32.875 1 95.5 396 ILE A C 1
ATOM 3190 O O . ILE A 1 396 ? 17.484 -11.734 -32.375 1 95.5 396 ILE A O 1
ATOM 3194 N N . VAL A 1 397 ? 17.312 -13.93 -32.156 1 96.56 397 VAL A N 1
ATOM 3195 C CA . VAL A 1 397 ? 17.781 -14 -30.797 1 96.56 397 VAL A CA 1
ATOM 3196 C C . VAL A 1 397 ? 19.188 -13.406 -30.703 1 96.56 397 VAL A C 1
ATOM 3198 O O . VAL A 1 397 ? 19.469 -12.594 -29.828 1 96.56 397 VAL A O 1
ATOM 3201 N N . GLU A 1 398 ? 20.016 -13.828 -31.609 1 95.69 398 GLU A N 1
ATOM 3202 C CA . GLU A 1 398 ? 21.391 -13.336 -31.609 1 95.69 398 GLU A CA 1
ATOM 3203 C C . GLU A 1 398 ? 21.422 -11.828 -31.844 1 95.69 398 GLU A C 1
ATOM 3205 O O . GLU A 1 398 ? 22.203 -11.117 -31.203 1 95.69 398 GLU A O 1
ATOM 3210 N N . GLU A 1 399 ? 20.703 -11.367 -32.75 1 95.94 399 GLU A N 1
ATOM 3211 C CA . GLU A 1 399 ? 20.656 -9.945 -33.062 1 95.94 399 GLU A CA 1
ATOM 3212 C C . GLU A 1 399 ? 20.25 -9.125 -31.844 1 95.94 399 GLU A C 1
ATOM 3214 O O . GLU A 1 399 ? 20.891 -8.133 -31.516 1 95.94 399 GLU A O 1
ATOM 3219 N N . VAL A 1 400 ? 19.188 -9.555 -31.172 1 96 400 VAL A N 1
ATOM 3220 C CA . VAL A 1 400 ? 18.656 -8.812 -30.047 1 96 400 VAL A CA 1
ATOM 3221 C C . VAL A 1 400 ? 19.625 -8.898 -28.859 1 96 400 VAL A C 1
ATOM 3223 O O . VAL A 1 400 ? 19.938 -7.891 -28.219 1 96 400 VAL A O 1
ATOM 3226 N N . MET A 1 401 ? 20.109 -10.094 -28.594 1 95.44 401 MET A N 1
ATOM 3227 C CA . MET A 1 401 ? 20.969 -10.328 -27.438 1 95.44 401 MET A CA 1
ATOM 3228 C C . MET A 1 401 ? 22.312 -9.625 -27.594 1 95.44 401 MET A C 1
ATOM 3230 O O . MET A 1 401 ? 22.859 -9.094 -26.625 1 95.44 401 MET A O 1
ATOM 3234 N N . SER A 1 402 ? 22.812 -9.602 -28.812 1 94.38 402 SER A N 1
ATOM 3235 C CA . SER A 1 402 ? 24.094 -8.984 -29.078 1 94.38 402 SER A CA 1
ATOM 3236 C C . SER A 1 402 ? 24.016 -7.465 -28.938 1 94.38 402 SER A C 1
ATOM 3238 O O . SER A 1 402 ? 25.031 -6.805 -28.688 1 94.38 402 SER A O 1
ATOM 3240 N N . ALA A 1 403 ? 22.891 -6.934 -29.125 1 94 403 ALA A N 1
ATOM 3241 C CA . ALA A 1 403 ? 22.703 -5.484 -29.078 1 94 403 ALA A CA 1
ATOM 3242 C C . ALA A 1 403 ? 22.578 -4.992 -27.641 1 94 403 ALA A C 1
ATOM 3244 O O . ALA A 1 403 ? 22.656 -3.787 -27.391 1 94 403 ALA A O 1
ATOM 3245 N N . LEU A 1 404 ? 22.469 -5.914 -26.719 1 95.12 404 LEU A N 1
ATOM 3246 C CA . LEU A 1 404 ? 22.359 -5.516 -25.312 1 95.12 404 LEU A CA 1
ATOM 3247 C C . LEU A 1 404 ? 23.672 -4.953 -24.797 1 95.12 404 LEU A C 1
ATOM 3249 O O . LEU A 1 404 ? 24.734 -5.48 -25.109 1 95.12 404 LEU A O 1
ATOM 3253 N N . GLU A 1 405 ? 23.594 -3.912 -24.062 1 91.88 405 GLU A N 1
ATOM 3254 C CA . GLU A 1 405 ? 24.781 -3.266 -23.531 1 91.88 405 GLU A CA 1
ATOM 3255 C C . GLU A 1 405 ? 25.391 -4.086 -22.391 1 91.88 405 GLU A C 1
ATOM 3257 O O . GLU A 1 405 ? 26.609 -4.223 -22.297 1 91.88 405 GLU A O 1
ATOM 3262 N N . GLU A 1 406 ? 24.547 -4.59 -21.578 1 92.75 406 GLU A N 1
ATOM 3263 C CA . GLU A 1 406 ? 25 -5.324 -20.391 1 92.75 406 GLU A CA 1
ATOM 3264 C C . GLU A 1 406 ? 24.984 -6.828 -20.641 1 92.75 406 GLU A C 1
ATOM 3266 O O . GLU A 1 406 ? 23.953 -7.395 -21.016 1 92.75 406 GLU A O 1
ATOM 3271 N N . GLN A 1 407 ? 26.172 -7.406 -20.359 1 94.5 407 GLN A N 1
ATOM 3272 C CA . GLN A 1 407 ? 26.328 -8.852 -20.531 1 94.5 407 GLN A CA 1
ATOM 3273 C C . GLN A 1 407 ? 26.734 -9.516 -19.219 1 94.5 407 GLN A C 1
ATOM 3275 O O . GLN A 1 407 ? 27.406 -8.898 -18.391 1 94.5 407 GLN A O 1
ATOM 3280 N N . GLY A 1 408 ? 26.297 -10.695 -19.094 1 95.19 408 GLY A N 1
ATOM 3281 C CA . GLY A 1 408 ? 26.719 -11.484 -17.953 1 95.19 408 GLY A CA 1
ATOM 3282 C C . GLY A 1 408 ? 25.984 -11.133 -16.672 1 95.19 408 GLY A C 1
ATOM 3283 O O . GLY A 1 408 ? 24.75 -11.172 -16.641 1 95.19 408 GLY A O 1
ATOM 3284 N N . PHE A 1 409 ? 26.812 -10.805 -15.609 1 96.62 409 PHE A N 1
ATOM 3285 C CA . PHE A 1 409 ? 26.219 -10.617 -14.289 1 96.62 409 PHE A CA 1
ATOM 3286 C C . PHE A 1 409 ? 26.641 -9.281 -13.688 1 96.62 409 PHE A C 1
ATOM 3288 O O . PHE A 1 409 ? 27.75 -8.812 -13.938 1 96.62 409 PHE A O 1
ATOM 3295 N N . PHE A 1 410 ? 25.719 -8.617 -13 1 96.38 410 PHE A N 1
ATOM 3296 C CA . PHE A 1 410 ? 26.047 -7.555 -12.055 1 96.38 410 PHE A CA 1
ATOM 3297 C C . PHE A 1 410 ? 26.5 -8.133 -10.719 1 96.38 410 PHE A C 1
ATOM 3299 O O . PHE A 1 410 ? 25.75 -8.867 -10.062 1 96.38 410 PHE A O 1
ATOM 3306 N N . GLU A 1 411 ? 27.734 -7.91 -10.336 1 95.94 411 GLU A N 1
ATOM 3307 C CA . GLU A 1 411 ? 28.25 -8.547 -9.133 1 95.94 411 GLU A CA 1
ATOM 3308 C C . GLU A 1 411 ? 28.906 -7.52 -8.203 1 95.94 411 GLU A C 1
ATOM 3310 O O . GLU A 1 411 ? 29.672 -6.672 -8.664 1 95.94 411 GLU A O 1
ATOM 3315 N N . GLN A 1 412 ? 28.531 -7.504 -6.973 1 96.62 412 GLN A N 1
ATOM 3316 C CA . GLN A 1 412 ? 29.109 -6.668 -5.922 1 96.62 412 GLN A CA 1
ATOM 3317 C C . GLN A 1 412 ? 29.234 -7.438 -4.613 1 96.62 412 GLN A C 1
ATOM 3319 O O . GLN A 1 412 ? 28.438 -8.344 -4.34 1 96.62 412 GLN A O 1
ATOM 3324 N N . TYR A 1 413 ? 30.281 -7.133 -3.883 1 96.62 413 TYR A N 1
ATOM 3325 C CA . TYR A 1 413 ? 30.469 -7.609 -2.516 1 96.62 413 TYR A CA 1
ATOM 3326 C C . TYR A 1 413 ? 30.359 -6.461 -1.519 1 96.62 413 TYR A C 1
ATOM 3328 O O . TYR A 1 413 ? 31.109 -5.488 -1.599 1 96.62 413 TYR A O 1
ATOM 3336 N N . ILE A 1 414 ? 29.453 -6.562 -0.631 1 97.12 414 ILE A N 1
ATOM 3337 C CA . ILE A 1 414 ? 29.172 -5.465 0.283 1 97.12 414 ILE A CA 1
ATOM 3338 C C . ILE A 1 414 ? 29.469 -5.891 1.717 1 97.12 414 ILE A C 1
ATOM 3340 O O . ILE A 1 414 ? 28.938 -6.891 2.203 1 97.12 414 ILE A O 1
ATOM 3344 N N . VAL A 1 415 ? 30.297 -5.152 2.402 1 96.5 415 VAL A N 1
ATOM 3345 C CA . VAL A 1 415 ? 30.672 -5.441 3.779 1 96.5 415 VAL A CA 1
ATOM 3346 C C . VAL A 1 415 ? 29.859 -4.562 4.734 1 96.5 415 VAL A C 1
ATOM 3348 O O . VAL A 1 415 ? 29.766 -3.348 4.539 1 96.5 415 VAL A O 1
ATOM 3351 N N . TYR A 1 416 ? 29.281 -5.246 5.73 1 96.62 416 TYR A N 1
ATOM 3352 C CA . TYR A 1 416 ? 28.484 -4.535 6.723 1 96.62 416 TYR A CA 1
ATOM 3353 C C . TYR A 1 416 ? 29.094 -4.656 8.109 1 96.62 416 TYR A C 1
ATOM 3355 O O . TYR A 1 416 ? 29.812 -5.621 8.398 1 96.62 416 TYR A O 1
ATOM 3363 N N . CYS A 1 417 ? 28.891 -3.668 8.914 1 95.88 417 CYS A N 1
ATOM 3364 C CA . CYS A 1 417 ? 29.234 -3.68 10.328 1 95.88 417 CYS A CA 1
ATOM 3365 C C . CYS A 1 417 ? 27.984 -3.674 11.195 1 95.88 417 CYS A C 1
ATOM 3367 O O . CYS A 1 417 ? 27.109 -2.818 11.023 1 95.88 417 CYS A O 1
ATOM 3369 N N . LYS A 1 418 ? 27.875 -4.59 12.156 1 94.56 418 LYS A N 1
ATOM 3370 C CA . LYS A 1 418 ? 26.703 -4.715 13.031 1 94.56 418 LYS A CA 1
ATOM 3371 C C . LYS A 1 418 ? 26.75 -3.68 14.148 1 94.56 418 LYS A C 1
ATOM 3373 O O . LYS A 1 418 ? 25.703 -3.26 14.656 1 94.56 418 LYS A O 1
ATOM 3378 N N . SER A 1 419 ? 27.922 -3.26 14.461 1 90.38 419 SER A N 1
ATOM 3379 C CA . SER A 1 419 ? 28.109 -2.328 15.57 1 90.38 419 SER A CA 1
ATOM 3380 C C . SER A 1 419 ? 27.641 -0.924 15.195 1 90.38 419 SER A C 1
ATOM 3382 O O . SER A 1 419 ? 27.844 -0.484 14.062 1 90.38 419 SER A O 1
ATOM 3384 N N . SER A 1 420 ? 27.109 -0.235 16.188 1 87.88 420 SER A N 1
ATOM 3385 C CA . SER A 1 420 ? 26.734 1.161 15.984 1 87.88 420 SER A CA 1
ATOM 3386 C C . SER A 1 420 ? 27.812 2.102 16.5 1 87.88 420 SER A C 1
ATOM 3388 O O . SER A 1 420 ? 27.672 3.324 16.453 1 87.88 420 SER A O 1
ATOM 3390 N N . ASN A 1 421 ? 28.812 1.52 17.047 1 88.12 421 ASN A N 1
ATOM 3391 C CA . ASN A 1 421 ? 29.906 2.316 17.594 1 88.12 421 ASN A CA 1
ATOM 3392 C C . ASN A 1 421 ? 30.703 3.014 16.484 1 88.12 421 ASN A C 1
ATOM 3394 O O . ASN A 1 421 ? 31.359 2.357 15.68 1 88.12 421 ASN A O 1
ATOM 3398 N N . PRO A 1 422 ? 30.656 4.309 16.547 1 91.56 422 PRO A N 1
ATOM 3399 C CA . PRO A 1 422 ? 31.328 5.051 15.469 1 91.56 422 PRO A CA 1
ATOM 3400 C C . PRO A 1 422 ? 32.812 4.766 15.398 1 91.56 422 PRO A C 1
ATOM 3402 O O . PRO A 1 422 ? 33.406 4.801 14.312 1 91.56 422 PRO A O 1
ATOM 3405 N N . LYS A 1 423 ? 33.469 4.523 16.531 1 90.62 423 LYS A N 1
ATOM 3406 C CA . LYS A 1 423 ? 34.906 4.238 16.547 1 90.62 423 LYS A CA 1
ATOM 3407 C C . LYS A 1 423 ? 35.219 2.965 15.773 1 90.62 423 LYS A C 1
ATOM 3409 O O . LYS A 1 423 ? 36.188 2.92 15.016 1 90.62 423 LYS A O 1
ATOM 3414 N N . VAL A 1 424 ? 34.375 1.975 16 1 90 424 VAL A N 1
ATOM 3415 C CA . VAL A 1 424 ? 34.562 0.703 15.312 1 90 424 VAL A CA 1
ATOM 3416 C C . VAL A 1 424 ? 34.312 0.891 13.82 1 90 424 VAL A C 1
ATOM 3418 O O . VAL A 1 424 ? 35.094 0.414 12.992 1 90 424 VAL A O 1
ATOM 3421 N N . ILE A 1 425 ? 33.281 1.569 13.422 1 92.56 425 ILE A N 1
ATOM 3422 C CA . ILE A 1 425 ? 32.875 1.797 12.039 1 92.56 425 ILE A CA 1
ATOM 3423 C C . ILE A 1 425 ? 34 2.557 11.312 1 92.56 425 ILE A C 1
ATOM 3425 O O . ILE A 1 425 ? 34.406 2.15 10.227 1 92.56 425 ILE A O 1
ATOM 3429 N N . ASN A 1 426 ? 34.469 3.588 11.953 1 93.31 426 ASN A N 1
ATOM 3430 C CA . ASN A 1 426 ? 35.469 4.426 11.32 1 93.31 426 ASN A CA 1
ATOM 3431 C C . ASN A 1 426 ? 36.781 3.686 11.18 1 93.31 426 ASN A C 1
ATOM 3433 O O . ASN A 1 426 ? 37.469 3.803 10.156 1 93.31 426 ASN A O 1
ATOM 3437 N N . SER A 1 427 ? 37.156 2.977 12.227 1 91.31 427 SER A N 1
ATOM 3438 C CA . SER A 1 427 ? 38.375 2.209 12.18 1 91.31 427 SER A CA 1
ATOM 3439 C C . SER A 1 427 ? 38.344 1.144 11.094 1 91.31 427 SER A C 1
ATOM 3441 O O . SER A 1 427 ? 39.312 0.936 10.375 1 91.31 427 SER A O 1
ATOM 3443 N N . ALA A 1 428 ? 37.25 0.485 11 1 91.38 428 ALA A N 1
ATOM 3444 C CA . ALA A 1 428 ? 37.094 -0.562 10 1 91.38 428 ALA A CA 1
ATOM 3445 C C . ALA A 1 428 ? 37.094 0.024 8.586 1 91.38 428 ALA A C 1
ATOM 3447 O O . ALA A 1 428 ? 37.656 -0.561 7.668 1 91.38 428 ALA A O 1
ATOM 3448 N N . ARG A 1 429 ? 36.406 1.155 8.398 1 91.88 429 ARG A N 1
ATOM 3449 C CA . ARG A 1 429 ? 36.375 1.827 7.102 1 91.88 429 ARG A CA 1
ATOM 3450 C C . ARG A 1 429 ? 37.781 2.195 6.652 1 91.88 429 ARG A C 1
ATOM 3452 O O . ARG A 1 429 ? 38.156 2.029 5.48 1 91.88 429 ARG A O 1
ATOM 3459 N N . GLU A 1 430 ? 38.5 2.719 7.59 1 91.31 430 GLU A N 1
ATOM 3460 C CA . GLU A 1 430 ? 39.906 3.104 7.289 1 91.31 430 GLU A CA 1
ATOM 3461 C C . GLU A 1 430 ? 40.719 1.888 6.91 1 91.31 430 GLU A C 1
ATOM 3463 O O . GLU A 1 430 ? 41.562 1.954 5.992 1 91.31 430 GLU A O 1
ATOM 3468 N N . TYR A 1 431 ? 40.562 0.906 7.629 1 90.44 431 TYR A N 1
ATOM 3469 C CA . TYR A 1 431 ? 41.281 -0.327 7.352 1 90.44 431 TYR A CA 1
ATOM 3470 C C . TYR A 1 431 ? 40.938 -0.847 5.953 1 90.44 431 TYR A C 1
ATOM 3472 O O . TYR A 1 431 ? 41.844 -1.212 5.195 1 90.44 431 TYR A O 1
ATOM 3480 N N . LEU A 1 432 ? 39.719 -0.859 5.523 1 90.19 432 LEU A N 1
ATOM 3481 C CA . LEU A 1 432 ? 39.281 -1.395 4.242 1 90.19 432 LEU A CA 1
ATOM 3482 C C . LEU A 1 432 ? 39.719 -0.5 3.094 1 90.19 432 LEU A C 1
ATOM 3484 O O . LEU A 1 432 ? 40.031 -0.991 2.006 1 90.19 432 LEU A O 1
ATOM 3488 N N . ARG A 1 433 ? 39.719 0.792 3.373 1 87.5 433 ARG A N 1
ATOM 3489 C CA . ARG A 1 433 ? 40.188 1.727 2.365 1 87.5 433 ARG A CA 1
ATOM 3490 C C . ARG A 1 433 ? 41.688 1.514 2.098 1 87.5 433 ARG A C 1
ATOM 3492 O O . ARG A 1 433 ? 42.125 1.617 0.954 1 87.5 433 ARG A O 1
ATOM 3499 N N . SER A 1 434 ? 42.406 1.303 3.102 1 84.69 434 SER A N 1
ATOM 3500 C CA . SER A 1 434 ? 43.844 1.101 2.971 1 84.69 434 SER A CA 1
ATOM 3501 C C . SER A 1 434 ? 44.156 -0.181 2.205 1 84.69 434 SER A C 1
ATOM 3503 O O . SER A 1 434 ? 45.156 -0.246 1.468 1 84.69 434 SER A O 1
ATOM 3505 N N . LYS A 1 435 ? 43.406 -1.15 2.35 1 81.38 435 LYS A N 1
ATOM 3506 C CA . LYS A 1 435 ? 43.594 -2.422 1.659 1 81.38 435 LYS A CA 1
ATOM 3507 C C . LYS A 1 435 ? 43.25 -2.307 0.181 1 81.38 435 LYS A C 1
ATOM 3509 O O . LYS A 1 435 ? 43.812 -2.998 -0.66 1 81.38 435 LYS A O 1
ATOM 3514 N N . SER A 1 436 ? 42.188 -1.531 -0.172 1 75.81 436 SER A N 1
ATOM 3515 C CA . SER A 1 436 ? 41.75 -1.358 -1.555 1 75.81 436 SER A CA 1
ATOM 3516 C C . SER A 1 436 ? 42.75 -0.568 -2.361 1 75.81 436 SER A C 1
ATOM 3518 O O . SER A 1 436 ? 42.969 -0.831 -3.549 1 75.81 436 SER A O 1
ATOM 3520 N N . THR A 1 437 ? 43.344 0.425 -1.736 1 65.81 437 THR A N 1
ATOM 3521 C CA . THR A 1 437 ? 44.375 1.217 -2.391 1 65.81 437 THR A CA 1
ATOM 3522 C C . THR A 1 437 ? 45.625 0.373 -2.646 1 65.81 437 THR A C 1
ATOM 3524 O O . THR A 1 437 ? 46.281 0.529 -3.676 1 65.81 437 THR A O 1
ATOM 3527 N N . ASN A 1 438 ? 45.875 -0.471 -1.836 1 58.38 438 ASN A N 1
ATOM 3528 C CA . ASN A 1 438 ? 47.031 -1.321 -2.014 1 58.38 438 ASN A CA 1
ATOM 3529 C C . ASN A 1 438 ? 46.844 -2.352 -3.119 1 58.38 438 ASN A C 1
ATOM 3531 O O . ASN A 1 438 ? 47.781 -2.744 -3.801 1 58.38 438 ASN A O 1
ATOM 3535 N N . GLN A 1 439 ? 45.656 -2.748 -3.344 1 54.31 439 GLN A N 1
ATOM 3536 C CA . GLN A 1 439 ? 45.375 -3.691 -4.418 1 54.31 439 GLN A CA 1
ATOM 3537 C C . GLN A 1 439 ? 45.375 -2.996 -5.777 1 54.31 439 GLN A C 1
ATOM 3539 O O . GLN A 1 439 ? 45.719 -3.605 -6.789 1 54.31 439 GLN A O 1
ATOM 3544 N N . SER A 1 440 ? 45.031 -1.732 -5.859 1 46.5 440 SER A N 1
ATOM 3545 C CA . SER A 1 440 ? 45.094 -0.991 -7.113 1 46.5 440 SER A CA 1
ATOM 3546 C C . SER A 1 440 ? 46.531 -0.646 -7.473 1 46.5 440 SER A C 1
ATOM 3548 O O . SER A 1 440 ? 46.844 -0.296 -8.617 1 46.5 440 SER A O 1
ATOM 3550 N N . VAL A 1 441 ? 47.469 -0.619 -6.562 1 44.91 441 VAL A N 1
ATOM 3551 C CA . VAL A 1 441 ? 48.844 -0.3 -6.828 1 44.91 441 VAL A CA 1
ATOM 3552 C C . VAL A 1 441 ? 49.625 -1.578 -7.152 1 44.91 441 VAL A C 1
ATOM 3554 O O . VAL A 1 441 ? 50.719 -1.526 -7.746 1 44.91 441 VAL A O 1
ATOM 3557 N N . GLN A 1 442 ? 49.125 -2.609 -6.801 1 34.53 442 GLN A N 1
ATOM 3558 C CA . GLN A 1 442 ? 49.812 -3.84 -7.215 1 34.53 442 GLN A CA 1
ATOM 3559 C C . GLN A 1 442 ? 49.281 -4.316 -8.57 1 34.53 442 GLN A C 1
ATOM 3561 O O . GLN A 1 442 ? 50.062 -4.832 -9.383 1 34.53 442 GLN A O 1
ATOM 3566 N N . MET B 1 1 ? 26.922 28.797 4.828 1 25.02 1 MET B N 1
ATOM 3567 C CA . MET B 1 1 ? 25.531 28.406 4.586 1 25.02 1 MET B CA 1
ATOM 3568 C C . MET B 1 1 ? 25.469 27.062 3.85 1 25.02 1 MET B C 1
ATOM 3570 O O . MET B 1 1 ? 24.406 26.672 3.367 1 25.02 1 MET B O 1
ATOM 3574 N N . GLU B 1 2 ? 26.516 26.594 3.299 1 30.88 2 GLU B N 1
ATOM 3575 C CA . GLU B 1 2 ? 27.094 25.594 2.406 1 30.88 2 GLU B CA 1
ATOM 3576 C C . GLU B 1 2 ? 26.938 24.188 2.982 1 30.88 2 GLU B C 1
ATOM 3578 O O . GLU B 1 2 ? 27.016 23.203 2.252 1 30.88 2 GLU B O 1
ATOM 3583 N N . SER B 1 3 ? 27.125 24.125 4.297 1 34.16 3 SER B N 1
ATOM 3584 C CA . SER B 1 3 ? 27.312 22.859 5.023 1 34.16 3 SER B CA 1
ATOM 3585 C C . SER B 1 3 ? 26 22.094 5.145 1 34.16 3 SER B C 1
ATOM 3587 O O . SER B 1 3 ? 25.922 21.078 5.84 1 34.16 3 SER B O 1
ATOM 3589 N N . THR B 1 4 ? 24.797 22.703 4.961 1 40.03 4 THR B N 1
ATOM 3590 C CA . THR B 1 4 ? 23.406 22.312 5.145 1 40.03 4 THR B CA 1
ATOM 3591 C C . THR B 1 4 ? 23.016 21.203 4.172 1 40.03 4 THR B C 1
ATOM 3593 O O . THR B 1 4 ? 21.922 20.656 4.254 1 40.03 4 THR B O 1
ATOM 3596 N N . THR B 1 5 ? 23.672 21.125 2.984 1 45.75 5 THR B N 1
ATOM 3597 C CA . THR B 1 5 ? 23.375 20.281 1.824 1 45.75 5 THR B CA 1
ATOM 3598 C C . THR B 1 5 ? 23.734 18.828 2.094 1 45.75 5 THR B C 1
ATOM 3600 O O . THR B 1 5 ? 23.203 17.922 1.46 1 45.75 5 THR B O 1
ATOM 3603 N N . ALA B 1 6 ? 24.953 18.641 2.811 1 51.38 6 ALA B N 1
ATOM 3604 C CA . ALA B 1 6 ? 25.641 17.344 2.867 1 51.38 6 ALA B CA 1
ATOM 3605 C C . ALA B 1 6 ? 24.719 16.281 3.477 1 51.38 6 ALA B C 1
ATOM 3607 O O . ALA B 1 6 ? 24.906 15.094 3.227 1 51.38 6 ALA B O 1
ATOM 3608 N N . ASN B 1 7 ? 23.531 16.641 4.301 1 73.31 7 ASN B N 1
ATOM 3609 C CA . ASN B 1 7 ? 22.828 15.531 4.934 1 73.31 7 ASN B CA 1
ATOM 3610 C C . ASN B 1 7 ? 21.344 15.508 4.535 1 73.31 7 ASN B C 1
ATOM 3612 O O . ASN B 1 7 ? 20.484 15.18 5.348 1 73.31 7 ASN B O 1
ATOM 3616 N N . ALA B 1 8 ? 21.156 15.953 3.332 1 81.62 8 ALA B N 1
ATOM 3617 C CA . ALA B 1 8 ? 19.797 15.906 2.775 1 81.62 8 ALA B CA 1
ATOM 3618 C C . ALA B 1 8 ? 19.359 14.469 2.496 1 81.62 8 ALA B C 1
ATOM 3620 O O . ALA B 1 8 ? 20.203 13.594 2.287 1 81.62 8 ALA B O 1
ATOM 3621 N N . TRP B 1 9 ? 18.062 14.258 2.76 1 90.25 9 TRP B N 1
ATOM 3622 C CA . TRP B 1 9 ? 17.438 12.953 2.6 1 90.25 9 TRP B CA 1
ATOM 3623 C C . TRP B 1 9 ? 16.484 12.945 1.41 1 90.25 9 TRP B C 1
ATOM 3625 O O . TRP B 1 9 ? 15.578 13.773 1.334 1 90.25 9 TRP B O 1
ATOM 3635 N N . THR B 1 10 ? 16.812 12.125 0.439 1 91.5 10 THR B N 1
ATOM 3636 C CA . THR B 1 10 ? 16.016 12.117 -0.789 1 91.5 10 THR B CA 1
ATOM 3637 C C . THR B 1 10 ? 15.242 10.805 -0.927 1 91.5 10 THR B C 1
ATOM 3639 O O . THR B 1 10 ? 15.773 9.734 -0.648 1 91.5 10 THR B O 1
ATOM 3642 N N . ILE B 1 11 ? 13.969 10.938 -1.28 1 91.31 11 ILE B N 1
ATOM 3643 C CA . ILE B 1 11 ? 13.156 9.766 -1.571 1 91.31 11 ILE B CA 1
ATOM 3644 C C . ILE B 1 11 ? 12.398 9.977 -2.879 1 91.31 11 ILE B C 1
ATOM 3646 O O . ILE B 1 11 ? 12.258 11.109 -3.348 1 91.31 11 ILE B O 1
ATOM 3650 N N . CYS B 1 12 ? 11.961 8.883 -3.451 1 90.56 12 CYS B N 1
ATOM 3651 C CA . CYS B 1 12 ? 11.094 8.938 -4.625 1 90.56 12 CYS B CA 1
ATOM 3652 C C . CYS B 1 12 ? 9.641 8.703 -4.238 1 90.56 12 CYS B C 1
ATOM 3654 O O . CYS B 1 12 ? 9.312 7.691 -3.611 1 90.56 12 CYS B O 1
ATOM 3656 N N . ASP B 1 13 ? 8.805 9.641 -4.547 1 93.5 13 ASP B N 1
ATOM 3657 C CA . ASP B 1 13 ? 7.375 9.617 -4.27 1 93.5 13 ASP B CA 1
ATOM 3658 C C . ASP B 1 13 ? 6.566 9.547 -5.562 1 93.5 13 ASP B C 1
ATOM 3660 O O . ASP B 1 13 ? 6.762 10.359 -6.469 1 93.5 13 ASP B O 1
ATOM 3664 N N . PRO B 1 14 ? 5.676 8.578 -5.645 1 91.38 14 PRO B N 1
ATOM 3665 C CA . PRO B 1 14 ? 4.938 8.43 -6.902 1 91.38 14 PRO B CA 1
ATOM 3666 C C . PRO B 1 14 ? 4.074 9.648 -7.223 1 91.38 14 PRO B C 1
ATOM 3668 O O . PRO B 1 14 ? 3.73 9.875 -8.383 1 91.38 14 PRO B O 1
ATOM 3671 N N . VAL B 1 15 ? 3.688 10.43 -6.262 1 93.44 15 VAL B N 1
ATOM 3672 C CA . VAL B 1 15 ? 2.826 11.586 -6.461 1 93.44 15 VAL B CA 1
ATOM 3673 C C . VAL B 1 15 ? 3.682 12.82 -6.738 1 93.44 15 VAL B C 1
ATOM 3675 O O . VAL B 1 15 ? 3.377 13.609 -7.641 1 93.44 15 VAL B O 1
ATOM 3678 N N . HIS B 1 16 ? 4.828 12.945 -6.02 1 94.94 16 HIS B N 1
ATOM 3679 C CA . HIS B 1 16 ? 5.582 14.195 -6.043 1 94.94 16 HIS B CA 1
ATOM 3680 C C . HIS B 1 16 ? 6.91 14.031 -6.773 1 94.94 16 HIS B C 1
ATOM 3682 O O . HIS B 1 16 ? 7.633 15 -6.984 1 94.94 16 HIS B O 1
ATOM 3688 N N . GLY B 1 17 ? 7.23 12.852 -7.191 1 92.19 17 GLY B N 1
ATOM 3689 C CA . GLY B 1 17 ? 8.523 12.625 -7.809 1 92.19 17 GLY B CA 1
ATOM 3690 C C . GLY B 1 17 ? 9.664 12.562 -6.805 1 92.19 17 GLY B C 1
ATOM 3691 O O . GLY B 1 17 ? 9.477 12.102 -5.676 1 92.19 17 GLY B O 1
ATOM 3692 N N . LYS B 1 18 ? 10.836 12.891 -7.262 1 92.19 18 LYS B N 1
ATOM 3693 C CA . LYS B 1 18 ? 11.992 12.914 -6.375 1 92.19 18 LYS B CA 1
ATOM 3694 C C . LYS B 1 18 ? 11.922 14.086 -5.402 1 92.19 18 LYS B C 1
ATOM 3696 O O . LYS B 1 18 ? 11.852 15.242 -5.816 1 92.19 18 LYS B O 1
ATOM 3701 N N . VAL B 1 19 ? 11.898 13.789 -4.172 1 95.06 19 VAL B N 1
ATOM 3702 C CA . VAL B 1 19 ? 11.734 14.805 -3.133 1 95.06 19 VAL B CA 1
ATOM 3703 C C . VAL B 1 19 ? 12.938 14.781 -2.191 1 95.06 19 VAL B C 1
ATOM 3705 O O . VAL B 1 19 ? 13.352 13.711 -1.728 1 95.06 19 VAL B O 1
ATOM 3708 N N . THR B 1 20 ? 13.477 15.891 -1.943 1 95.5 20 THR B N 1
ATOM 3709 C CA . THR B 1 20 ? 14.578 16.016 -1.005 1 95.5 20 THR B CA 1
ATOM 3710 C C . THR B 1 20 ? 14.148 16.781 0.247 1 95.5 20 THR B C 1
ATOM 3712 O O . THR B 1 20 ? 13.531 17.844 0.153 1 95.5 20 THR B O 1
ATOM 3715 N N . TYR B 1 21 ? 14.477 16.234 1.387 1 96.62 21 TYR B N 1
ATOM 3716 C CA . TYR B 1 21 ? 14.117 16.812 2.676 1 96.62 21 TYR B CA 1
ATOM 3717 C C . TYR B 1 21 ? 15.352 17.328 3.408 1 96.62 21 TYR B C 1
ATOM 3719 O O . TYR B 1 21 ? 16.438 16.766 3.271 1 96.62 21 TYR B O 1
ATOM 3727 N N . PRO B 1 22 ? 15.172 18.422 4.195 1 94.94 22 PRO B N 1
ATOM 3728 C CA . PRO B 1 22 ? 16.281 18.859 5.051 1 94.94 22 PRO B CA 1
ATOM 3729 C C . PRO B 1 22 ? 16.609 17.844 6.137 1 94.94 22 PRO B C 1
ATOM 3731 O O . PRO B 1 22 ? 15.789 16.984 6.469 1 94.94 22 PRO B O 1
ATOM 3734 N N . ALA B 1 23 ? 17.75 17.969 6.703 1 94.12 23 ALA B N 1
ATOM 3735 C CA . ALA B 1 23 ? 18.281 17.016 7.668 1 94.12 23 ALA B CA 1
ATOM 3736 C C . ALA B 1 23 ? 17.391 16.922 8.898 1 94.12 23 ALA B C 1
ATOM 3738 O O . ALA B 1 23 ? 17.234 15.844 9.477 1 94.12 23 ALA B O 1
ATOM 3739 N N . TYR B 1 24 ? 16.844 18.078 9.289 1 95.38 24 TYR B N 1
ATOM 3740 C CA . TYR B 1 24 ? 16.047 18.062 10.516 1 95.38 24 TYR B CA 1
ATOM 3741 C C . TYR B 1 24 ? 14.766 17.266 10.336 1 95.38 24 TYR B C 1
ATOM 3743 O O . TYR B 1 24 ? 14.195 16.766 11.305 1 95.38 24 TYR B O 1
ATOM 3751 N N . VAL B 1 25 ? 14.305 17.141 9.07 1 97.5 25 VAL B N 1
ATOM 3752 C CA . VAL B 1 25 ? 13.133 16.312 8.797 1 97.5 25 VAL B CA 1
ATOM 3753 C C . VAL B 1 25 ? 13.484 14.836 8.969 1 97.5 25 VAL B C 1
ATOM 3755 O O . VAL B 1 25 ? 12.727 14.07 9.57 1 97.5 25 VAL B O 1
ATOM 3758 N N . ARG B 1 26 ? 14.594 14.445 8.469 1 95 26 ARG B N 1
ATOM 3759 C CA . ARG B 1 26 ? 15.039 13.062 8.586 1 95 26 ARG B CA 1
ATOM 3760 C C . ARG B 1 26 ? 15.164 12.648 10.047 1 95 26 ARG B C 1
ATOM 3762 O O . ARG B 1 26 ? 14.828 11.516 10.406 1 95 26 ARG B O 1
ATOM 3769 N N . GLU B 1 27 ? 15.656 13.531 10.844 1 95.06 27 GLU B N 1
ATOM 3770 C CA . GLU B 1 27 ? 15.812 13.266 12.273 1 95.06 27 GLU B CA 1
ATOM 3771 C C . GLU B 1 27 ? 14.477 12.898 12.914 1 95.06 27 GLU B C 1
ATOM 3773 O O . GLU B 1 27 ? 14.422 12.055 13.812 1 95.06 27 GLU B O 1
ATOM 3778 N N . ILE B 1 28 ? 13.453 13.539 12.461 1 97.19 28 ILE B N 1
ATOM 3779 C CA . ILE B 1 28 ? 12.117 13.289 12.992 1 97.19 28 ILE B CA 1
ATOM 3780 C C . ILE B 1 28 ? 11.57 11.977 12.43 1 97.19 28 ILE B C 1
ATOM 3782 O O . ILE B 1 28 ? 10.992 11.172 13.164 1 97.19 28 ILE B O 1
ATOM 3786 N N . VAL B 1 29 ? 11.789 11.758 11.156 1 96.62 29 VAL B N 1
ATOM 3787 C CA . VAL B 1 29 ? 11.289 10.578 10.469 1 96.62 29 VAL B CA 1
ATOM 3788 C C . VAL B 1 29 ? 11.875 9.32 11.102 1 96.62 29 VAL B C 1
ATOM 3790 O O . VAL B 1 29 ? 11.203 8.289 11.195 1 96.62 29 VAL B O 1
ATOM 3793 N N . ASP B 1 30 ? 13.117 9.422 11.594 1 94.44 30 ASP B N 1
ATOM 3794 C CA . ASP B 1 30 ? 13.836 8.273 12.148 1 94.44 30 ASP B CA 1
ATOM 3795 C C . ASP B 1 30 ? 13.555 8.125 13.641 1 94.44 30 ASP B C 1
ATOM 3797 O O . ASP B 1 30 ? 14.469 7.914 14.438 1 94.44 30 ASP B O 1
ATOM 3801 N N . THR B 1 31 ? 12.375 8.367 14.094 1 95.69 31 THR B N 1
ATOM 3802 C CA . THR B 1 31 ? 11.922 8.141 15.469 1 95.69 31 THR B CA 1
ATOM 3803 C C . THR B 1 31 ? 10.852 7.059 15.508 1 95.69 31 THR B C 1
ATOM 3805 O O . THR B 1 31 ? 10.219 6.758 14.492 1 95.69 31 THR B O 1
ATOM 3808 N N . LEU B 1 32 ? 10.648 6.43 16.703 1 93.31 32 LEU B N 1
ATOM 3809 C CA . LEU B 1 32 ? 9.656 5.379 16.875 1 93.31 32 LEU B CA 1
ATOM 3810 C C . LEU B 1 32 ? 8.25 5.91 16.609 1 93.31 32 LEU B C 1
ATOM 3812 O O . LEU B 1 32 ? 7.43 5.223 15.992 1 93.31 32 LEU B O 1
ATOM 3816 N N . GLN B 1 33 ? 8.062 7.168 17.062 1 95 33 GLN B N 1
ATOM 3817 C CA . GLN B 1 33 ? 6.742 7.785 16.938 1 95 33 GLN B CA 1
ATOM 3818 C C . GLN B 1 33 ? 6.348 7.93 15.469 1 95 33 GLN B C 1
ATOM 3820 O O . GLN B 1 33 ? 5.242 7.543 15.078 1 95 33 GLN B O 1
ATOM 3825 N N . PHE B 1 34 ? 7.285 8.414 14.648 1 97 34 PHE B N 1
ATOM 3826 C CA . PHE B 1 34 ? 6.941 8.672 13.258 1 97 34 PHE B CA 1
ATOM 3827 C C . PHE B 1 34 ? 6.895 7.371 12.461 1 97 34 PHE B C 1
ATOM 3829 O O . PHE B 1 34 ? 6.027 7.195 11.602 1 97 34 PHE B O 1
ATOM 3836 N N . GLN B 1 35 ? 7.828 6.422 12.719 1 96 35 GLN B N 1
ATOM 3837 C CA . GLN B 1 35 ? 7.902 5.16 11.992 1 96 35 GLN B CA 1
ATOM 3838 C C . GLN B 1 35 ? 6.645 4.324 12.211 1 96 35 GLN B C 1
ATOM 3840 O O . GLN B 1 35 ? 6.305 3.477 11.383 1 96 35 GLN B O 1
ATOM 3845 N N . ARG B 1 36 ? 5.93 4.555 13.289 1 94.94 36 ARG B N 1
ATOM 3846 C CA . ARG B 1 36 ? 4.652 3.902 13.57 1 94.94 36 ARG B CA 1
ATOM 3847 C C . ARG B 1 36 ? 3.668 4.113 12.422 1 94.94 36 ARG B C 1
ATOM 3849 O O . ARG B 1 36 ? 2.854 3.236 12.125 1 94.94 36 ARG B O 1
ATOM 3856 N N . LEU B 1 37 ? 3.801 5.219 11.734 1 96.75 37 LEU B N 1
ATOM 3857 C CA . LEU B 1 37 ? 2.861 5.613 10.695 1 96.75 37 LEU B CA 1
ATOM 3858 C C . LEU B 1 37 ? 2.926 4.652 9.508 1 96.75 37 LEU B C 1
ATOM 3860 O O . LEU B 1 37 ? 1.999 4.598 8.703 1 96.75 37 LEU B O 1
ATOM 3864 N N . ARG B 1 38 ? 4 3.826 9.398 1 95.62 38 ARG B N 1
ATOM 3865 C CA . ARG B 1 38 ? 4.141 2.848 8.328 1 95.62 38 ARG B CA 1
ATOM 3866 C C . ARG B 1 38 ? 3.07 1.766 8.43 1 95.62 38 ARG B C 1
ATOM 3868 O O . ARG B 1 38 ? 2.744 1.111 7.438 1 95.62 38 ARG B O 1
ATOM 3875 N N . ASN B 1 39 ? 2.539 1.625 9.586 1 95.06 39 ASN B N 1
ATOM 3876 C CA . ASN B 1 39 ? 1.582 0.549 9.828 1 95.06 39 ASN B CA 1
ATOM 3877 C C . ASN B 1 39 ? 0.163 1.086 9.992 1 95.06 39 ASN B C 1
ATOM 3879 O O . ASN B 1 39 ? -0.719 0.38 10.484 1 95.06 39 ASN B O 1
ATOM 3883 N N . LEU B 1 40 ? -0.018 2.312 9.68 1 96.5 40 LEU B N 1
ATOM 3884 C CA . LEU B 1 40 ? -1.343 2.922 9.641 1 96.5 40 LEU B CA 1
ATOM 3885 C C . LEU B 1 40 ? -1.759 3.234 8.211 1 96.5 40 LEU B C 1
ATOM 3887 O O . LEU B 1 40 ? -1.227 4.16 7.59 1 96.5 40 LEU B O 1
ATOM 3891 N N . LYS B 1 41 ? -2.717 2.453 7.715 1 96.06 41 LYS B N 1
ATOM 3892 C CA . LYS B 1 41 ? -3.209 2.717 6.367 1 96.06 41 LYS B CA 1
ATOM 3893 C C . LYS B 1 41 ? -3.93 4.059 6.297 1 96.06 41 LYS B C 1
ATOM 3895 O O . LYS B 1 41 ? -4.711 4.398 7.188 1 96.06 41 LYS B O 1
ATOM 3900 N N . GLN B 1 42 ? -3.67 4.82 5.242 1 96.75 42 GLN B N 1
ATOM 3901 C CA . GLN B 1 42 ? -4.281 6.129 5.039 1 96.75 42 GLN B CA 1
ATOM 3902 C C . GLN B 1 42 ? -5.797 6.016 4.906 1 96.75 42 GLN B C 1
ATOM 3904 O O . GLN B 1 42 ? -6.531 6.875 5.398 1 96.75 42 GLN B O 1
ATOM 3909 N N . LEU B 1 43 ? -6.234 4.961 4.277 1 95.62 43 LEU B N 1
ATOM 3910 C CA . LEU B 1 43 ? -7.652 4.828 3.967 1 95.62 43 LEU B CA 1
ATOM 3911 C C . LEU B 1 43 ? -8.32 3.834 4.91 1 95.62 43 LEU B C 1
ATOM 3913 O O . LEU B 1 43 ? -9.391 3.303 4.602 1 95.62 43 LEU B O 1
ATOM 3917 N N . GLY B 1 44 ? -7.66 3.533 5.984 1 94.31 44 GLY B N 1
ATOM 3918 C CA . GLY B 1 44 ? -8.25 2.691 7.016 1 94.31 44 GLY B CA 1
ATOM 3919 C C . GLY B 1 44 ? -8.734 1.354 6.488 1 94.31 44 GLY B C 1
ATOM 3920 O O . GLY B 1 44 ? -7.977 0.624 5.84 1 94.31 44 GLY B O 1
ATOM 3921 N N . THR B 1 45 ? -10.055 1.128 6.621 1 94.75 45 THR B N 1
ATOM 3922 C CA . THR B 1 45 ? -10.633 -0.164 6.273 1 94.75 45 THR B CA 1
ATOM 3923 C C . THR B 1 45 ? -10.961 -0.228 4.785 1 94.75 45 THR B C 1
ATOM 3925 O O . THR B 1 45 ? -11.305 -1.289 4.262 1 94.75 45 THR B O 1
ATOM 3928 N N . SER B 1 46 ? -10.758 0.83 4.043 1 93.94 46 SER B N 1
ATOM 3929 C CA . SER B 1 46 ? -11.148 0.892 2.639 1 93.94 46 SER B CA 1
ATOM 3930 C C . SER B 1 46 ? -10.367 -0.112 1.802 1 93.94 46 SER B C 1
ATOM 3932 O O . SER B 1 46 ? -10.836 -0.546 0.746 1 93.94 46 SER B O 1
ATOM 3934 N N . SER B 1 47 ? -9.164 -0.499 2.25 1 91.94 47 SER B N 1
ATOM 3935 C CA . SER B 1 47 ? -8.359 -1.463 1.509 1 91.94 47 SER B CA 1
ATOM 3936 C C . SER B 1 47 ? -9.039 -2.828 1.455 1 91.94 47 SER B C 1
ATOM 3938 O O . SER B 1 47 ? -8.68 -3.672 0.632 1 91.94 47 SER B O 1
ATOM 3940 N N . LYS B 1 48 ? -9.961 -3.053 2.352 1 93.25 48 LYS B N 1
ATOM 3941 C CA . LYS B 1 48 ? -10.703 -4.309 2.357 1 93.25 48 LYS B CA 1
ATOM 3942 C C . LYS B 1 48 ? -11.734 -4.348 1.233 1 93.25 48 LYS B C 1
ATOM 3944 O O . LYS B 1 48 ? -12.227 -5.418 0.867 1 93.25 48 LYS B O 1
ATOM 3949 N N . VAL B 1 49 ? -12.078 -3.203 0.689 1 93.62 49 VAL B N 1
ATOM 3950 C CA . VAL B 1 49 ? -13.023 -3.096 -0.419 1 93.62 49 VAL B CA 1
ATOM 3951 C C . VAL B 1 49 ? -12.273 -2.746 -1.704 1 93.62 49 VAL B C 1
ATOM 3953 O O . VAL B 1 49 ? -12.594 -3.268 -2.775 1 93.62 49 VAL B O 1
ATOM 3956 N N . PHE B 1 50 ? -11.344 -1.875 -1.595 1 94.44 50 PHE B N 1
ATOM 3957 C CA . PHE B 1 50 ? -10.461 -1.469 -2.686 1 94.44 50 PHE B CA 1
ATOM 3958 C C . PHE B 1 50 ? -9.031 -1.928 -2.43 1 94.44 50 PHE B C 1
ATOM 3960 O O . PHE B 1 50 ? -8.234 -1.191 -1.848 1 94.44 50 PHE B O 1
ATOM 3967 N N . PRO B 1 51 ? -8.617 -3.016 -2.967 1 93.5 51 PRO B N 1
ATOM 3968 C CA . PRO B 1 51 ? -7.375 -3.682 -2.582 1 93.5 51 PRO B CA 1
ATOM 3969 C C . PRO B 1 51 ? -6.145 -2.805 -2.805 1 93.5 51 PRO B C 1
ATOM 3971 O O . PRO B 1 51 ? -5.133 -2.963 -2.115 1 93.5 51 PRO B O 1
ATOM 3974 N N . SER B 1 52 ? -6.223 -1.831 -3.686 1 92.94 52 SER B N 1
ATOM 3975 C CA . SER B 1 52 ? -5.059 -1.017 -4.016 1 92.94 52 SER B CA 1
ATOM 3976 C C . SER B 1 52 ? -4.879 0.12 -3.014 1 92.94 52 SER B C 1
ATOM 3978 O O . SER B 1 52 ? -3.848 0.797 -3.016 1 92.94 52 SER B O 1
ATOM 3980 N N . GLY B 1 53 ? -5.871 0.429 -2.201 1 93.94 53 GLY B N 1
ATOM 3981 C CA . GLY B 1 53 ? -5.773 1.493 -1.214 1 93.94 53 GLY B CA 1
ATOM 3982 C C . GLY B 1 53 ? -4.887 1.134 -0.036 1 93.94 53 GLY B C 1
ATOM 3983 O O . GLY B 1 53 ? -5.324 1.192 1.116 1 93.94 53 GLY B O 1
ATOM 3984 N N . THR B 1 54 ? -3.58 0.809 -0.305 1 94.69 54 THR B N 1
ATOM 3985 C CA . THR B 1 54 ? -2.723 0.223 0.719 1 94.69 54 THR B CA 1
ATOM 3986 C C . THR B 1 54 ? -1.722 1.251 1.239 1 94.69 54 THR B C 1
ATOM 3988 O O . THR B 1 54 ? -0.977 0.977 2.184 1 94.69 54 THR B O 1
ATOM 3991 N N . HIS B 1 55 ? -1.695 2.473 0.626 1 96.06 55 HIS B N 1
ATOM 3992 C CA . HIS B 1 55 ? -0.729 3.473 1.066 1 96.06 55 HIS B CA 1
ATOM 3993 C C . HIS B 1 55 ? -0.967 3.865 2.52 1 96.06 55 HIS B C 1
ATOM 3995 O O . HIS B 1 55 ? -2.047 3.623 3.064 1 96.06 55 HIS B O 1
ATOM 4001 N N . THR B 1 56 ? 0.065 4.414 3.16 1 97.12 56 THR B N 1
ATOM 4002 C CA . THR B 1 56 ? 0.047 4.609 4.605 1 97.12 56 THR B CA 1
ATOM 4003 C C . THR B 1 56 ? 0.119 6.094 4.953 1 97.12 56 THR B C 1
ATOM 4005 O O . THR B 1 56 ? 0.375 6.93 4.082 1 97.12 56 THR B O 1
ATOM 4008 N N . ARG B 1 57 ? -0.127 6.383 6.223 1 97.69 57 ARG B N 1
ATOM 4009 C CA . ARG B 1 57 ? -0.007 7.754 6.703 1 97.69 57 ARG B CA 1
ATOM 4010 C C . ARG B 1 57 ? 1.445 8.219 6.676 1 97.69 57 ARG B C 1
ATOM 4012 O O . ARG B 1 57 ? 1.718 9.422 6.637 1 97.69 57 ARG B O 1
ATOM 4019 N N . PHE B 1 58 ? 2.385 7.277 6.727 1 97.75 58 PHE B N 1
ATOM 4020 C CA . PHE B 1 58 ? 3.793 7.621 6.574 1 97.75 58 PHE B CA 1
ATOM 4021 C C . PHE B 1 58 ? 4.035 8.352 5.258 1 97.75 58 PHE B C 1
ATOM 4023 O O . PHE B 1 58 ? 4.625 9.43 5.242 1 97.75 58 PHE B O 1
ATOM 4030 N N . GLU B 1 59 ? 3.547 7.77 4.141 1 97.38 59 GLU B N 1
ATOM 4031 C CA . GLU B 1 59 ? 3.674 8.375 2.82 1 97.38 59 GLU B CA 1
ATOM 4032 C C . GLU B 1 59 ? 2.988 9.734 2.771 1 97.38 59 GLU B C 1
ATOM 4034 O O . GLU B 1 59 ? 3.547 10.703 2.244 1 97.38 59 GLU B O 1
ATOM 4039 N N . HIS B 1 60 ? 1.842 9.758 3.328 1 98.31 60 HIS B N 1
ATOM 4040 C CA . HIS B 1 60 ? 1.034 10.977 3.311 1 98.31 60 HIS B CA 1
ATOM 4041 C C . HIS B 1 60 ? 1.733 12.109 4.051 1 98.31 60 HIS B C 1
ATOM 4043 O O . HIS B 1 60 ? 1.843 13.219 3.525 1 98.31 60 HIS B O 1
ATOM 4049 N N . CYS B 1 61 ? 2.225 11.797 5.238 1 98.62 61 CYS B N 1
ATOM 4050 C CA . CYS B 1 61 ? 2.883 12.82 6.043 1 98.62 61 CYS B CA 1
ATOM 4051 C C . CYS B 1 61 ? 4.121 13.359 5.336 1 98.62 61 CYS B 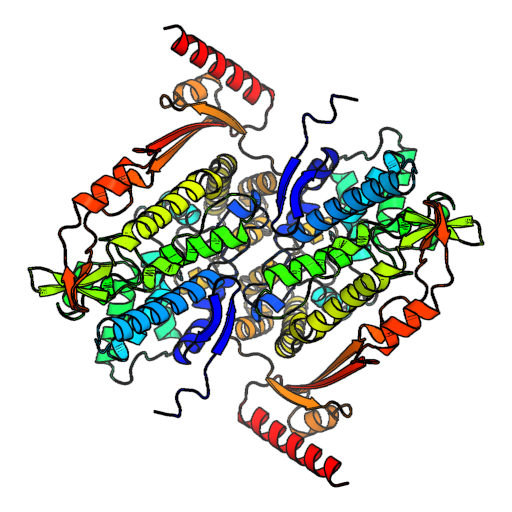C 1
ATOM 4053 O O . CYS B 1 61 ? 4.387 14.562 5.367 1 98.62 61 CYS B O 1
ATOM 4055 N N . LEU B 1 62 ? 4.863 12.492 4.707 1 98.38 62 LEU B N 1
ATOM 4056 C CA . LEU B 1 62 ? 6.02 12.93 3.938 1 98.38 62 LEU B CA 1
ATOM 4057 C C . LEU B 1 62 ? 5.598 13.836 2.787 1 98.38 62 LEU B C 1
ATOM 4059 O O . LEU B 1 62 ? 6.266 14.836 2.5 1 98.38 62 LEU B O 1
ATOM 4063 N N . GLY B 1 63 ? 4.516 13.43 2.125 1 98.38 63 GLY B N 1
ATOM 4064 C CA . GLY B 1 63 ? 3.992 14.258 1.048 1 98.38 63 GLY B CA 1
ATOM 4065 C C . GLY B 1 63 ? 3.561 15.633 1.507 1 98.38 63 GLY B C 1
ATOM 4066 O O . GLY B 1 63 ? 3.848 16.625 0.845 1 98.38 63 GLY B O 1
ATOM 4067 N N . VAL B 1 64 ? 2.91 15.688 2.641 1 98.81 64 VAL B N 1
ATOM 4068 C CA . VAL B 1 64 ? 2.443 16.969 3.18 1 98.81 64 VAL B CA 1
ATOM 4069 C C . VAL B 1 64 ? 3.641 17.828 3.576 1 98.81 64 VAL B C 1
ATOM 4071 O O . VAL B 1 64 ? 3.652 19.031 3.332 1 98.81 64 VAL B O 1
ATOM 4074 N N . CYS B 1 65 ? 4.582 17.219 4.203 1 98.75 65 CYS B N 1
ATOM 4075 C CA . CYS B 1 65 ? 5.828 17.891 4.562 1 98.75 65 CYS B CA 1
ATOM 4076 C C . CYS B 1 65 ? 6.457 18.562 3.348 1 98.75 65 CYS B C 1
ATOM 4078 O O . CYS B 1 65 ? 6.773 19.75 3.383 1 98.75 65 CYS B O 1
ATOM 4080 N N . HIS B 1 66 ? 6.582 17.828 2.316 1 98.25 66 HIS B N 1
ATOM 4081 C CA . HIS B 1 66 ? 7.148 18.328 1.07 1 98.25 66 HIS B CA 1
ATOM 4082 C C . HIS B 1 66 ? 6.293 19.453 0.49 1 98.25 66 HIS B C 1
ATOM 4084 O O . HIS B 1 66 ? 6.82 20.484 0.064 1 98.25 66 HIS B O 1
ATOM 4090 N N . SER B 1 67 ? 5.012 19.266 0.478 1 98.44 67 SER B N 1
ATOM 4091 C CA . SER B 1 67 ? 4.082 20.234 -0.097 1 98.44 67 SER B CA 1
ATOM 4092 C C . SER B 1 67 ? 4.105 21.547 0.674 1 98.44 67 SER B C 1
ATOM 4094 O O . SER B 1 67 ? 3.967 22.625 0.085 1 98.44 67 SER B O 1
ATOM 4096 N N . ALA B 1 68 ? 4.234 21.422 1.969 1 98.75 68 ALA B N 1
ATOM 4097 C CA . ALA B 1 68 ? 4.336 22.625 2.793 1 98.75 68 ALA B CA 1
ATOM 4098 C C . ALA B 1 68 ? 5.566 23.453 2.412 1 98.75 68 ALA B C 1
ATOM 4100 O O . ALA B 1 68 ? 5.469 24.672 2.217 1 98.75 68 ALA B O 1
ATOM 4101 N N . ASP B 1 69 ? 6.684 22.797 2.314 1 98.31 69 ASP B N 1
ATOM 4102 C CA . ASP B 1 69 ? 7.914 23.484 1.937 1 98.31 69 ASP B CA 1
ATOM 4103 C C . ASP B 1 69 ? 7.801 24.078 0.537 1 98.31 69 ASP B C 1
ATOM 4105 O O . ASP B 1 69 ? 8.258 25.203 0.294 1 98.31 69 ASP B O 1
ATOM 4109 N N . LYS B 1 70 ? 7.246 23.344 -0.335 1 97.94 70 LYS B N 1
ATOM 4110 C CA . LYS B 1 70 ? 7.051 23.812 -1.703 1 97.94 70 LYS B CA 1
ATOM 4111 C C . LYS B 1 70 ? 6.176 25.062 -1.736 1 97.94 70 LYS B C 1
ATOM 4113 O O . LYS B 1 70 ? 6.465 26 -2.467 1 97.94 70 LYS B O 1
ATOM 4118 N N . LEU B 1 71 ? 5.102 25.047 -1.005 1 98.69 71 LEU B N 1
ATOM 4119 C CA . LEU B 1 71 ? 4.215 26.203 -0.966 1 98.69 71 LEU B CA 1
ATOM 4120 C C . LEU B 1 71 ? 4.93 27.422 -0.373 1 98.69 71 LEU B C 1
ATOM 4122 O O . LEU B 1 71 ? 4.773 28.531 -0.865 1 98.69 71 LEU B O 1
ATOM 4126 N N . LEU B 1 72 ? 5.707 27.203 0.689 1 98.81 72 LEU B N 1
ATOM 4127 C CA . LEU B 1 72 ? 6.488 28.297 1.269 1 98.81 72 LEU B CA 1
ATOM 4128 C C . LEU B 1 72 ? 7.406 28.922 0.225 1 98.81 72 LEU B C 1
ATOM 4130 O O . LEU B 1 72 ? 7.484 30.141 0.117 1 98.81 72 LEU B O 1
ATOM 4134 N N . LYS B 1 73 ? 8.086 28.094 -0.505 1 98.5 73 LYS B N 1
ATOM 4135 C CA . LYS B 1 73 ? 8.984 28.578 -1.552 1 98.5 73 LYS B CA 1
ATOM 4136 C C . LYS B 1 73 ? 8.211 29.344 -2.627 1 98.5 73 LYS B C 1
ATOM 4138 O O . LYS B 1 73 ? 8.68 30.359 -3.131 1 98.5 73 LYS B O 1
ATOM 4143 N N . THR B 1 74 ? 7.074 28.812 -2.977 1 98.5 74 THR B N 1
ATOM 4144 C CA . THR B 1 74 ? 6.223 29.469 -3.961 1 98.5 74 THR B CA 1
ATOM 4145 C C . THR B 1 74 ? 5.809 30.859 -3.477 1 98.5 74 THR B C 1
ATOM 4147 O O . THR B 1 74 ? 5.852 31.828 -4.238 1 98.5 74 THR B O 1
ATOM 4150 N N . LEU B 1 75 ? 5.398 30.953 -2.238 1 98.62 75 LEU B N 1
ATOM 4151 C CA . LEU B 1 75 ? 4.977 32.219 -1.667 1 98.62 75 LEU B CA 1
ATOM 4152 C C . LEU B 1 75 ? 6.133 33.219 -1.635 1 98.62 75 LEU B C 1
ATOM 4154 O O . LEU B 1 75 ? 5.949 34.406 -1.926 1 98.62 75 LEU B O 1
ATOM 4158 N N . GLU B 1 76 ? 7.324 32.719 -1.24 1 98.62 76 GLU B N 1
ATOM 4159 C CA . GLU B 1 76 ? 8.5 33.594 -1.266 1 98.62 76 GLU B CA 1
ATOM 4160 C C . GLU B 1 76 ? 8.789 34.094 -2.678 1 98.62 76 GLU B C 1
ATOM 4162 O O . GLU B 1 76 ? 9.031 35.281 -2.881 1 98.62 76 GLU B O 1
ATOM 4167 N N . ARG B 1 77 ? 8.734 33.219 -3.564 1 97.88 77 ARG B N 1
ATOM 4168 C CA . ARG B 1 77 ? 9.039 33.562 -4.957 1 97.88 77 ARG B CA 1
ATOM 4169 C C . ARG B 1 77 ? 8.008 34.531 -5.527 1 97.88 77 ARG B C 1
ATOM 4171 O O . ARG B 1 77 ? 8.367 35.531 -6.152 1 97.88 77 ARG B O 1
ATOM 4178 N N . ASN B 1 78 ? 6.766 34.25 -5.281 1 97 78 ASN B N 1
ATOM 4179 C CA . ASN B 1 78 ? 5.688 35 -5.934 1 97 78 ASN B CA 1
ATOM 4180 C C . ASN B 1 78 ? 5.414 36.312 -5.238 1 97 78 ASN B C 1
ATOM 4182 O O . ASN B 1 78 ? 4.852 37.25 -5.844 1 97 78 ASN B O 1
ATOM 4186 N N . SER B 1 79 ? 5.734 36.469 -3.947 1 96.56 79 SER B N 1
ATOM 4187 C CA . SER B 1 79 ? 5.324 37.656 -3.191 1 96.56 79 SER B CA 1
ATOM 4188 C C . SER B 1 79 ? 6.535 38.438 -2.691 1 96.56 79 SER B C 1
ATOM 4190 O O . SER B 1 79 ? 6.391 39.531 -2.162 1 96.56 79 SER B O 1
ATOM 4192 N N . GLY B 1 80 ? 7.742 37.875 -2.781 1 95 80 GLY B N 1
ATOM 4193 C CA . GLY B 1 80 ? 8.953 38.531 -2.32 1 95 80 GLY B CA 1
ATOM 4194 C C . GLY B 1 80 ? 9.078 38.562 -0.808 1 95 80 GLY B C 1
ATOM 4195 O O . GLY B 1 80 ? 9.875 39.312 -0.26 1 95 80 GLY B O 1
ATOM 4196 N N . VAL B 1 81 ? 8.242 37.844 -0.168 1 96.06 81 VAL B N 1
ATOM 4197 C CA . VAL B 1 81 ? 8.328 37.781 1.287 1 96.06 81 VAL B CA 1
ATOM 4198 C C . VAL B 1 81 ? 9.516 36.938 1.7 1 96.06 81 VAL B C 1
ATOM 4200 O O . VAL B 1 81 ? 9.961 36.062 0.94 1 96.06 81 VAL B O 1
ATOM 4203 N N . GLN B 1 82 ? 10.055 37.25 2.842 1 96.75 82 GLN B N 1
ATOM 4204 C CA . GLN B 1 82 ? 11.102 36.438 3.439 1 96.75 82 GLN B CA 1
ATOM 4205 C C . GLN B 1 82 ? 10.594 35.688 4.672 1 96.75 82 GLN B C 1
ATOM 4207 O O . GLN B 1 82 ? 10.234 36.312 5.672 1 96.75 82 GLN B O 1
ATOM 4212 N N . ILE B 1 83 ? 10.57 34.469 4.613 1 98 83 ILE B N 1
ATOM 4213 C CA . ILE B 1 83 ? 10.109 33.625 5.723 1 98 83 ILE B CA 1
ATOM 4214 C C . ILE B 1 83 ? 11.297 33.188 6.578 1 98 83 ILE B C 1
ATOM 4216 O O . ILE B 1 83 ? 12.289 32.656 6.066 1 98 83 ILE B O 1
ATOM 4220 N N . SER B 1 84 ? 11.211 33.469 7.895 1 97.75 84 SER B N 1
ATOM 4221 C CA . SER B 1 84 ? 12.312 33.156 8.797 1 97.75 84 SER B CA 1
ATOM 4222 C C . SER B 1 84 ? 12.562 31.641 8.852 1 97.75 84 SER B C 1
ATOM 4224 O O . SER B 1 84 ? 11.664 30.844 8.547 1 97.75 84 SER B O 1
ATOM 4226 N N . HIS B 1 85 ? 13.75 31.312 9.234 1 96.62 85 HIS B N 1
ATOM 4227 C CA . HIS B 1 85 ? 14.133 29.906 9.32 1 96.62 85 HIS B CA 1
ATOM 4228 C C . HIS B 1 85 ? 13.242 29.156 10.305 1 96.62 85 HIS B C 1
ATOM 4230 O O . HIS B 1 85 ? 12.828 28.031 10.031 1 96.62 85 HIS B O 1
ATOM 4236 N N . ILE B 1 86 ? 12.93 29.766 11.422 1 97.88 86 ILE B N 1
ATOM 4237 C CA . ILE B 1 86 ? 12.148 29.109 12.461 1 97.88 86 ILE B CA 1
ATOM 4238 C C . ILE B 1 86 ? 10.711 28.906 11.992 1 97.88 86 ILE B C 1
ATOM 4240 O O . ILE B 1 86 ? 10.102 27.875 12.25 1 97.88 86 ILE B O 1
ATOM 4244 N N . HIS B 1 87 ? 10.156 29.906 11.289 1 98.75 87 HIS B N 1
ATOM 4245 C CA . HIS B 1 87 ? 8.797 29.766 10.766 1 98.75 87 HIS B CA 1
ATOM 4246 C C . HIS B 1 87 ? 8.727 28.688 9.703 1 98.75 87 HIS B C 1
ATOM 4248 O O . HIS B 1 87 ? 7.793 27.875 9.695 1 98.75 87 HIS B O 1
ATOM 4254 N N . ARG B 1 88 ? 9.719 28.672 8.82 1 98.5 88 ARG B N 1
ATOM 4255 C CA . ARG B 1 88 ? 9.773 27.625 7.805 1 98.5 88 ARG B CA 1
ATOM 4256 C C . ARG B 1 88 ? 9.836 26.25 8.445 1 98.5 88 ARG B C 1
ATOM 4258 O O . ARG B 1 88 ? 9.086 25.344 8.07 1 98.5 88 ARG B O 1
ATOM 4265 N N . LYS B 1 89 ? 10.727 26.125 9.398 1 98.38 89 LYS B N 1
ATOM 4266 C CA . LYS B 1 89 ? 10.891 24.859 10.109 1 98.38 89 LYS B CA 1
ATOM 4267 C C . LYS B 1 89 ? 9.586 24.422 10.773 1 98.38 89 LYS B C 1
ATOM 4269 O O . LYS B 1 89 ? 9.195 23.266 10.68 1 98.38 89 LYS B O 1
ATOM 4274 N N . CYS B 1 90 ? 8.914 25.344 11.375 1 98.81 90 CYS B N 1
ATOM 4275 C CA . CYS B 1 90 ? 7.668 25.031 12.07 1 98.81 90 CYS B CA 1
ATOM 4276 C C . CYS B 1 90 ? 6.59 24.578 11.102 1 98.81 90 CYS B C 1
ATOM 4278 O O . CYS B 1 90 ? 5.887 23.609 11.359 1 98.81 90 CYS B O 1
ATOM 4280 N N . VAL B 1 91 ? 6.438 25.25 9.969 1 98.88 91 VAL B N 1
ATOM 4281 C CA . VAL B 1 91 ? 5.406 24.906 8.992 1 98.88 91 VAL B CA 1
ATOM 4282 C C . VAL B 1 91 ? 5.699 23.547 8.383 1 98.88 91 VAL B C 1
ATOM 4284 O O . VAL B 1 91 ? 4.805 22.703 8.273 1 98.88 91 VAL B O 1
ATOM 4287 N N . VAL B 1 92 ? 6.922 23.328 8.039 1 98.75 92 VAL B N 1
ATOM 4288 C CA . VAL B 1 92 ? 7.359 22.078 7.43 1 98.75 92 VAL B CA 1
ATOM 4289 C C . VAL B 1 92 ? 7.133 20.922 8.406 1 98.75 92 VAL B C 1
ATOM 4291 O O . VAL B 1 92 ? 6.574 19.891 8.031 1 98.75 92 VAL B O 1
ATOM 4294 N N . LEU B 1 93 ? 7.492 21.094 9.641 1 98.88 93 LEU B N 1
ATOM 4295 C CA . LEU B 1 93 ? 7.352 20.047 10.641 1 98.88 93 LEU B CA 1
ATOM 4296 C C . LEU B 1 93 ? 5.891 19.844 11.016 1 98.88 93 LEU B C 1
ATOM 4298 O O . LEU B 1 93 ? 5.465 18.734 11.312 1 98.88 93 LEU B O 1
ATOM 4302 N N . ALA B 1 94 ? 5.105 20.938 11.039 1 98.88 94 ALA B N 1
ATOM 4303 C CA . ALA B 1 94 ? 3.672 20.781 11.25 1 98.88 94 ALA B CA 1
ATOM 4304 C C . ALA B 1 94 ? 3.057 19.891 10.164 1 98.88 94 ALA B C 1
ATOM 4306 O O . ALA B 1 94 ? 2.207 19.047 10.453 1 98.88 94 ALA B O 1
ATOM 4307 N N . GLY B 1 95 ? 3.477 20.141 8.922 1 98.81 95 GLY B N 1
ATOM 4308 C CA . GLY B 1 95 ? 3.031 19.281 7.848 1 98.81 95 GLY B CA 1
ATOM 4309 C C . GLY B 1 95 ? 3.445 17.828 8.031 1 98.81 95 GLY B C 1
ATOM 4310 O O . GLY B 1 95 ? 2.645 16.922 7.82 1 98.81 95 GLY B O 1
ATOM 4311 N N . LEU B 1 96 ? 4.641 17.578 8.492 1 98.81 96 LEU B N 1
ATOM 4312 C CA . LEU B 1 96 ? 5.188 16.25 8.688 1 98.81 96 LEU B CA 1
ATOM 4313 C C . LEU B 1 96 ? 4.457 15.523 9.812 1 98.81 96 LEU B C 1
ATOM 4315 O O . LEU B 1 96 ? 4.219 14.32 9.727 1 98.81 96 LEU B O 1
ATOM 4319 N N . LEU B 1 97 ? 4.055 16.25 10.852 1 98.75 97 LEU B N 1
ATOM 4320 C CA . LEU B 1 97 ? 3.662 15.625 12.109 1 98.75 97 LEU B CA 1
ATOM 4321 C C . LEU B 1 97 ? 2.154 15.719 12.32 1 98.75 97 LEU B C 1
ATOM 4323 O O . LEU B 1 97 ? 1.626 15.219 13.312 1 98.75 97 LEU B O 1
ATOM 4327 N N . HIS B 1 98 ? 1.447 16.328 11.391 1 98.56 98 HIS B N 1
ATOM 4328 C CA . HIS B 1 98 ? 0.046 16.656 11.609 1 98.56 98 HIS B CA 1
ATOM 4329 C C . HIS B 1 98 ? -0.79 15.406 11.859 1 98.56 98 HIS B C 1
ATOM 4331 O O . HIS B 1 98 ? -1.792 15.461 12.578 1 98.56 98 HIS B O 1
ATOM 4337 N N . ASP B 1 99 ? -0.358 14.273 11.32 1 97.31 99 ASP B N 1
ATOM 4338 C CA . ASP B 1 99 ? -1.15 13.047 11.391 1 97.31 99 ASP B CA 1
ATOM 4339 C C . ASP B 1 99 ? -0.483 12.016 12.297 1 97.31 99 ASP B C 1
ATOM 4341 O O . ASP B 1 99 ? -0.896 10.852 12.328 1 97.31 99 ASP B O 1
ATOM 4345 N N . ILE B 1 100 ? 0.547 12.352 13.07 1 97 100 ILE B N 1
ATOM 4346 C CA . ILE B 1 100 ? 1.336 11.398 13.836 1 97 100 ILE B CA 1
ATOM 4347 C C . ILE B 1 100 ? 0.487 10.82 14.969 1 97 100 ILE B C 1
ATOM 4349 O O . ILE B 1 100 ? 0.801 9.758 15.508 1 97 100 ILE B O 1
ATOM 4353 N N . GLY B 1 101 ? -0.626 11.445 15.297 1 95.88 101 GLY B N 1
ATOM 4354 C CA . GLY B 1 101 ? -1.462 11.047 16.422 1 95.88 101 GLY B CA 1
ATOM 4355 C C . GLY B 1 101 ? -2.631 10.172 16.016 1 95.88 101 GLY B C 1
ATOM 4356 O O . GLY B 1 101 ? -3.449 9.789 16.844 1 95.88 101 GLY B O 1
ATOM 4357 N N . HIS B 1 102 ? -2.746 9.789 14.766 1 95.88 102 HIS B N 1
ATOM 4358 C CA . HIS B 1 102 ? -3.818 8.906 14.328 1 95.88 102 HIS B CA 1
ATOM 4359 C C . HIS B 1 102 ? -3.682 7.523 14.945 1 95.88 102 HIS B C 1
ATOM 4361 O O . HIS B 1 102 ? -2.566 7.035 15.148 1 95.88 102 HIS B O 1
ATOM 4367 N N . GLY B 1 103 ? -4.824 6.918 15.266 1 94.88 103 GLY B N 1
ATOM 4368 C CA . GLY B 1 103 ? -4.855 5.527 15.695 1 94.88 103 GLY B CA 1
ATOM 4369 C C . GLY B 1 103 ? -5.125 4.562 14.562 1 94.88 103 GLY B C 1
ATOM 4370 O O . GLY B 1 103 ? -5.125 4.953 13.391 1 94.88 103 GLY B O 1
ATOM 4371 N N . PRO B 1 104 ? -5.344 3.258 14.945 1 95.69 104 PRO B N 1
ATOM 4372 C CA . PRO B 1 104 ? -5.594 2.234 13.93 1 95.69 104 PRO B CA 1
ATOM 4373 C C . PRO B 1 104 ? -6.789 2.568 13.039 1 95.69 104 PRO B C 1
ATOM 4375 O O . PRO B 1 104 ? -7.797 3.09 13.523 1 95.69 104 PRO B O 1
ATOM 4378 N N . PHE B 1 105 ? -6.688 2.328 11.727 1 94.06 105 PHE B N 1
ATOM 4379 C CA . PHE B 1 105 ? -7.746 2.434 10.727 1 94.06 105 PHE B CA 1
ATOM 4380 C C . PHE B 1 105 ? -8.289 3.857 10.656 1 94.06 105 PHE B C 1
ATOM 4382 O O . PHE B 1 105 ? -9.461 4.066 10.344 1 94.06 105 PHE B O 1
ATOM 4389 N N . SER B 1 106 ? -7.469 4.773 11.023 1 85.62 106 SER B N 1
ATOM 4390 C CA . SER B 1 106 ? -7.629 6.203 10.789 1 85.62 106 SER B CA 1
ATOM 4391 C C . SER B 1 106 ? -8.883 6.734 11.469 1 85.62 106 SER B C 1
ATOM 4393 O O . SER B 1 106 ? -9.039 6.605 12.688 1 85.62 106 SER B O 1
ATOM 4395 N N . HIS B 1 107 ? -9.867 7.219 10.727 1 84.69 107 HIS B N 1
ATOM 4396 C CA . HIS B 1 107 ? -10.992 7.949 11.297 1 84.69 107 HIS B CA 1
ATOM 4397 C C . HIS B 1 107 ? -11.953 7.004 12.016 1 84.69 107 HIS B C 1
ATOM 4399 O O . HIS B 1 107 ? -12.633 7.41 12.961 1 84.69 107 HIS B O 1
ATOM 4405 N N . MET B 1 108 ? -11.93 5.801 11.625 1 90.94 108 MET B N 1
ATOM 4406 C CA . MET B 1 108 ? -12.75 4.82 12.336 1 90.94 108 MET B CA 1
ATOM 4407 C C . MET B 1 108 ? -12.359 4.75 13.812 1 90.94 108 MET B C 1
ATOM 4409 O O . MET B 1 108 ? -13.211 4.547 14.672 1 90.94 108 MET B O 1
ATOM 4413 N N . TRP B 1 109 ? -11.094 4.957 14.086 1 93.19 109 TRP B N 1
ATOM 4414 C CA . TRP B 1 109 ? -10.586 4.852 15.453 1 93.19 109 TRP B CA 1
ATOM 4415 C C . TRP B 1 109 ? -11.203 5.918 16.344 1 93.19 109 TRP B C 1
ATOM 4417 O O . TRP B 1 109 ? -11.453 5.676 17.531 1 93.19 109 TRP B O 1
ATOM 4427 N N . GLU B 1 110 ? -11.375 7.102 15.75 1 91.44 110 GLU B N 1
ATOM 4428 C CA . GLU B 1 110 ? -12.008 8.18 16.516 1 91.44 110 GLU B CA 1
ATOM 4429 C C . GLU B 1 110 ? -13.406 7.785 16.969 1 91.44 110 GLU B C 1
ATOM 4431 O O . GLU B 1 110 ? -13.781 8.031 18.109 1 91.44 110 GLU B O 1
ATOM 4436 N N . ASP B 1 111 ? -14.125 7.156 16.078 1 91.25 111 ASP B N 1
ATOM 4437 C CA . ASP B 1 111 ? -15.461 6.688 16.422 1 91.25 111 ASP B CA 1
ATOM 4438 C C . ASP B 1 111 ? -15.414 5.633 17.531 1 91.25 111 ASP B C 1
ATOM 4440 O O . ASP B 1 111 ? -16.266 5.625 18.422 1 91.25 111 ASP B O 1
ATOM 4444 N N . PHE B 1 112 ? -14.477 4.797 17.516 1 94.88 112 PHE B N 1
ATOM 4445 C CA . PHE B 1 112 ? -14.297 3.76 18.531 1 94.88 112 PHE B CA 1
ATOM 4446 C C . PHE B 1 112 ? -14 4.375 19.891 1 94.88 112 PHE B C 1
ATOM 4448 O O . PHE B 1 112 ? -14.633 4.023 20.891 1 94.88 112 PHE B O 1
ATOM 4455 N N . VAL B 1 113 ? -13.039 5.359 19.875 1 93.12 113 VAL B N 1
ATOM 4456 C CA . VAL B 1 113 ? -12.656 6.016 21.125 1 93.12 113 VAL B CA 1
ATOM 4457 C C . VAL B 1 113 ? -13.852 6.766 21.688 1 93.12 113 VAL B C 1
ATOM 4459 O O . VAL B 1 113 ? -14.094 6.734 22.906 1 93.12 113 VAL B O 1
ATOM 4462 N N . HIS B 1 114 ? -14.617 7.367 20.828 1 91.25 114 HIS B N 1
ATOM 4463 C CA . HIS B 1 114 ? -15.781 8.133 21.25 1 91.25 114 HIS B CA 1
ATOM 4464 C C . HIS B 1 114 ? -16.875 7.215 21.812 1 91.25 114 HIS B C 1
ATOM 4466 O O . HIS B 1 114 ? -17.734 7.656 22.578 1 91.25 114 HIS B O 1
ATOM 4472 N N . SER B 1 115 ? -16.844 5.996 21.328 1 85.44 115 SER B N 1
ATOM 4473 C CA . SER B 1 115 ? -17.812 5.031 21.844 1 85.44 115 SER B CA 1
ATOM 4474 C C . SER B 1 115 ? -17.453 4.613 23.281 1 85.44 115 SER B C 1
ATOM 4476 O O . SER B 1 115 ? -18.297 4.082 24 1 85.44 115 SER B O 1
ATOM 4478 N N . GLY B 1 116 ? -16.25 4.906 23.594 1 81.19 116 GLY B N 1
ATOM 4479 C CA . GLY B 1 116 ? -15.828 4.664 24.969 1 81.19 116 GLY B CA 1
ATOM 4480 C C . GLY B 1 116 ? -16 5.871 25.875 1 81.19 116 GLY B C 1
ATOM 4481 O O . GLY B 1 116 ? -17.062 6.508 25.859 1 81.19 116 GLY B O 1
ATOM 4482 N N . SER B 1 117 ? -14.938 6.102 26.609 1 73.94 117 SER B N 1
ATOM 4483 C CA . SER B 1 117 ? -15.094 7.09 27.672 1 73.94 117 SER B CA 1
ATOM 4484 C C . SER B 1 117 ? -14.719 8.484 27.188 1 73.94 117 SER B C 1
ATOM 4486 O O . SER B 1 117 ? -15.172 9.484 27.75 1 73.94 117 SER B O 1
ATOM 4488 N N . ASP B 1 118 ? -14 8.594 26.188 1 84.62 118 ASP B N 1
ATOM 4489 C CA . ASP B 1 118 ? -13.523 9.906 25.75 1 84.62 118 ASP B CA 1
ATOM 4490 C C . ASP B 1 118 ? -14.297 10.391 24.531 1 84.62 118 ASP B C 1
ATOM 4492 O O . ASP B 1 118 ? -13.938 10.078 23.391 1 84.62 118 ASP B O 1
ATOM 4496 N N . LYS B 1 119 ? -15.172 11.289 24.672 1 86.06 119 LYS B N 1
ATOM 4497 C CA . LYS B 1 119 ? -16.078 11.742 23.609 1 86.06 119 LYS B CA 1
ATOM 4498 C C . LYS B 1 119 ? -15.484 12.93 22.844 1 86.06 119 LYS B C 1
ATOM 4500 O O . LYS B 1 119 ? -15.984 13.305 21.797 1 86.06 119 LYS B O 1
ATOM 4505 N N . HIS B 1 120 ? -14.344 13.422 23.266 1 88.25 120 HIS B N 1
ATOM 4506 C CA . HIS B 1 120 ? -13.852 14.672 22.688 1 88.25 120 HIS B CA 1
ATOM 4507 C C . HIS B 1 120 ? -12.469 14.492 22.078 1 88.25 120 HIS B C 1
ATOM 4509 O O . HIS B 1 120 ? -11.938 15.414 21.453 1 88.25 120 HIS B O 1
ATOM 4515 N N . TRP B 1 121 ? -11.984 13.359 22.234 1 90.12 121 TRP B N 1
ATOM 4516 C CA . TRP B 1 121 ? -10.633 13.109 21.734 1 90.12 121 TRP B CA 1
ATOM 4517 C C . TRP B 1 121 ? -10.578 13.281 20.219 1 90.12 121 TRP B C 1
ATOM 4519 O O . TRP B 1 121 ? -11.492 12.875 19.5 1 90.12 121 TRP B O 1
ATOM 4529 N N . THR B 1 122 ? -9.508 13.953 19.75 1 90.31 122 THR B N 1
ATOM 4530 C CA . THR B 1 122 ? -9.211 14.047 18.312 1 90.31 122 THR B CA 1
ATOM 4531 C C . THR B 1 122 ? -7.785 13.578 18.031 1 90.31 122 THR B C 1
ATOM 4533 O O . THR B 1 122 ? -6.914 13.664 18.891 1 90.31 122 THR B O 1
ATOM 4536 N N . HIS B 1 123 ? -7.535 13.07 16.828 1 91.12 123 HIS B N 1
ATOM 4537 C CA . HIS B 1 123 ? -6.184 12.656 16.469 1 91.12 123 HIS B CA 1
ATOM 4538 C C . HIS B 1 123 ? -5.23 13.844 16.453 1 91.12 123 HIS B C 1
ATOM 4540 O O . HIS B 1 123 ? -4.027 13.688 16.688 1 91.12 123 HIS B O 1
ATOM 4546 N N . GLU B 1 124 ? -5.734 15.102 16.203 1 90.88 124 GLU B N 1
ATOM 4547 C CA . GLU B 1 124 ? -4.891 16.297 16.203 1 90.88 124 GLU B CA 1
ATOM 4548 C C . GLU B 1 124 ? -4.305 16.547 17.594 1 90.88 124 GLU B C 1
ATOM 4550 O O . GLU B 1 124 ? -3.135 16.906 17.719 1 90.88 124 GLU B O 1
ATOM 4555 N N . GLN B 1 125 ? -5.129 16.328 18.594 1 90.31 125 GLN B N 1
ATOM 4556 C CA . GLN B 1 125 ? -4.645 16.453 19.953 1 90.31 125 GLN B CA 1
ATOM 4557 C C . GLN B 1 125 ? -3.529 15.445 20.234 1 90.31 125 GLN B C 1
ATOM 4559 O O . GLN B 1 125 ? -2.496 15.805 20.812 1 90.31 125 GLN B O 1
ATOM 4564 N N . SER B 1 126 ? -3.77 14.25 19.844 1 93.19 126 SER B N 1
ATOM 4565 C CA . SER B 1 126 ? -2.754 13.219 20.031 1 93.19 126 SER B CA 1
ATOM 4566 C C . SER B 1 126 ? -1.507 13.516 19.203 1 93.19 126 SER B C 1
ATOM 4568 O O . SER B 1 126 ? -0.395 13.172 19.609 1 93.19 126 SER B O 1
ATOM 4570 N N . SER B 1 127 ? -1.709 14.164 18.031 1 96.06 127 SER B N 1
ATOM 4571 C CA . SER B 1 127 ? -0.552 14.531 17.219 1 96.06 127 SER B CA 1
ATOM 4572 C C . SER B 1 127 ? 0.345 15.516 17.953 1 96.06 127 SER B C 1
ATOM 4574 O O . SER B 1 127 ? 1.57 15.383 17.953 1 96.06 127 SER B O 1
ATOM 4576 N N . CYS B 1 128 ? -0.238 16.484 18.625 1 96.56 128 CYS B N 1
ATOM 4577 C CA . CYS B 1 128 ? 0.539 17.438 19.406 1 96.56 128 CYS B CA 1
ATOM 4578 C C . CYS B 1 128 ? 1.249 16.75 20.562 1 96.56 128 CYS B C 1
ATOM 4580 O O . CYS B 1 128 ? 2.432 17 20.812 1 96.56 128 CYS B O 1
ATOM 4582 N N . ASP B 1 129 ? 0.503 15.875 21.25 1 94.88 129 ASP B N 1
ATOM 4583 C CA . ASP B 1 129 ? 1.094 15.156 22.375 1 94.88 129 ASP B CA 1
ATOM 4584 C C . ASP B 1 129 ? 2.266 14.289 21.922 1 94.88 129 ASP B C 1
ATOM 4586 O O . ASP B 1 129 ? 3.322 14.289 22.562 1 94.88 129 ASP B O 1
ATOM 4590 N N . MET B 1 130 ? 2.068 13.625 20.891 1 95.62 130 MET B N 1
ATOM 4591 C CA . MET B 1 130 ? 3.107 12.742 20.375 1 95.62 130 MET B CA 1
ATOM 4592 C C . MET B 1 130 ? 4.297 13.547 19.859 1 95.62 130 MET B C 1
ATOM 4594 O O . MET B 1 130 ? 5.445 13.109 19.984 1 95.62 130 MET B O 1
ATOM 4598 N N . ALA B 1 131 ? 4.023 14.703 19.203 1 96.75 131 ALA B N 1
ATOM 4599 C CA . ALA B 1 131 ? 5.109 15.555 18.734 1 96.75 131 ALA B CA 1
ATOM 4600 C C . ALA B 1 131 ? 5.984 16.016 19.891 1 96.75 131 ALA B C 1
ATOM 4602 O O . ALA B 1 131 ? 7.211 15.961 19.812 1 96.75 131 ALA B O 1
ATOM 4603 N N . ARG B 1 132 ? 5.359 16.438 20.969 1 95.44 132 ARG B N 1
ATOM 4604 C CA . ARG B 1 132 ? 6.102 16.891 22.141 1 95.44 132 ARG B CA 1
ATOM 4605 C C . ARG B 1 132 ? 6.934 15.766 22.734 1 95.44 132 ARG B C 1
ATOM 4607 O O . ARG B 1 132 ? 8.094 15.977 23.109 1 95.44 132 ARG B O 1
ATOM 4614 N N . GLN B 1 133 ? 6.32 14.625 22.812 1 94.56 133 GLN B N 1
ATOM 4615 C CA . GLN B 1 133 ? 7.039 13.461 23.328 1 94.56 133 GLN B CA 1
ATOM 4616 C C . GLN B 1 133 ? 8.219 13.109 22.422 1 94.56 133 GLN B C 1
ATOM 4618 O O . GLN B 1 133 ? 9.289 12.742 22.906 1 94.56 133 GLN B O 1
ATOM 4623 N N . LEU B 1 134 ? 7.926 13.18 21.188 1 95.94 134 LEU B N 1
ATOM 4624 C CA . LEU B 1 134 ? 8.953 12.891 20.188 1 95.94 134 LEU B CA 1
ATOM 4625 C C . LEU B 1 134 ? 10.156 13.805 20.359 1 95.94 134 LEU B C 1
ATOM 4627 O O . LEU B 1 134 ? 11.297 13.336 20.391 1 95.94 134 LEU B O 1
ATOM 4631 N N . PHE B 1 135 ? 9.945 15.109 20.484 1 96.94 135 PHE B N 1
ATOM 4632 C CA . PHE B 1 135 ? 11.031 16.062 20.672 1 96.94 135 PHE B CA 1
ATOM 4633 C C . PHE B 1 135 ? 11.773 15.789 21.984 1 96.94 135 PHE B C 1
ATOM 4635 O O . PHE B 1 135 ? 13 15.742 22.016 1 96.94 135 PHE B O 1
ATOM 4642 N N . ALA B 1 136 ? 11.023 15.531 22.969 1 94.69 136 ALA B N 1
ATOM 4643 C CA . ALA B 1 136 ? 11.602 15.352 24.297 1 94.69 136 ALA B CA 1
ATOM 4644 C C . ALA B 1 136 ? 12.391 14.047 24.391 1 94.69 136 ALA B C 1
ATOM 4646 O O . ALA B 1 136 ? 13.547 14.039 24.797 1 94.69 136 ALA B O 1
ATOM 4647 N N . ASN B 1 137 ? 11.734 12.93 23.969 1 92.38 137 ASN B N 1
ATOM 4648 C CA . ASN B 1 137 ? 12.328 11.602 24.109 1 92.38 137 ASN B CA 1
ATOM 4649 C C . ASN B 1 137 ? 13.57 11.445 23.234 1 92.38 137 ASN B C 1
ATOM 4651 O O . ASN B 1 137 ? 14.453 10.641 23.562 1 92.38 137 ASN B O 1
ATOM 4655 N N . ASN B 1 138 ? 13.648 12.203 22.219 1 93.31 138 ASN B N 1
ATOM 4656 C CA . ASN B 1 138 ? 14.773 12.039 21.312 1 93.31 138 ASN B CA 1
ATOM 4657 C C . ASN B 1 138 ? 15.727 13.227 21.391 1 93.31 138 ASN B C 1
ATOM 4659 O O . ASN B 1 138 ? 16.609 13.367 20.547 1 93.31 138 ASN B O 1
ATOM 4663 N N . GLU B 1 139 ? 15.508 14.117 22.297 1 94.25 139 GLU B N 1
ATOM 4664 C CA . GLU B 1 139 ? 16.359 15.281 22.531 1 94.25 139 GLU B CA 1
ATOM 4665 C C . GLU B 1 139 ? 16.516 16.109 21.266 1 94.25 139 GLU B C 1
ATOM 4667 O O . GLU B 1 139 ? 17.625 16.516 20.922 1 94.25 139 GLU B O 1
ATOM 4672 N N . ILE B 1 140 ? 15.453 16.234 20.594 1 95.56 140 ILE B N 1
ATOM 4673 C CA . ILE B 1 140 ? 15.445 17.031 19.375 1 95.56 140 ILE B CA 1
ATOM 4674 C C . ILE B 1 140 ? 15.18 18.5 19.734 1 95.56 140 ILE B C 1
ATOM 4676 O O . ILE B 1 140 ? 14.164 18.812 20.359 1 95.56 140 ILE B O 1
ATOM 4680 N N . GLN B 1 141 ? 16.156 19.328 19.375 1 95.12 141 GLN B N 1
ATOM 4681 C CA . GLN B 1 141 ? 16 20.766 19.578 1 95.12 141 GLN B CA 1
ATOM 4682 C C . GLN B 1 141 ? 15.633 21.469 18.281 1 95.12 141 GLN B C 1
ATOM 4684 O O . GLN B 1 141 ? 16.391 21.438 17.312 1 95.12 141 GLN B O 1
ATOM 4689 N N . LEU B 1 142 ? 14.547 22.125 18.344 1 96.69 142 LEU B N 1
ATOM 4690 C CA . LEU B 1 142 ? 14.078 22.859 17.172 1 96.69 142 LEU B CA 1
ATOM 4691 C C . LEU B 1 142 ? 14.883 24.141 16.953 1 96.69 142 LEU B C 1
ATOM 4693 O O . LEU B 1 142 ? 14.93 24.672 15.852 1 96.69 142 LEU B O 1
ATOM 4697 N N . SER B 1 143 ? 15.43 24.656 18.016 1 95.75 143 SER B N 1
ATOM 4698 C CA . SER B 1 143 ? 16.344 25.781 18.031 1 95.75 143 SER B CA 1
ATOM 4699 C C . SER B 1 143 ? 17.359 25.656 19.172 1 95.75 143 SER B C 1
ATOM 4701 O O . SER B 1 143 ? 17.109 24.969 20.156 1 95.75 143 SER B O 1
ATOM 4703 N N . GLN B 1 144 ? 18.484 26.312 19 1 94.12 144 GLN B N 1
ATOM 4704 C CA . GLN B 1 144 ? 19.5 26.312 20.047 1 94.12 144 GLN B CA 1
ATOM 4705 C C . GLN B 1 144 ? 19.031 27.125 21.25 1 94.12 144 GLN B C 1
ATOM 4707 O O . GLN B 1 144 ? 19.453 26.844 22.391 1 94.12 144 GLN B O 1
ATOM 4712 N N . GLU B 1 145 ? 18.25 28.062 20.969 1 95.88 145 GLU B N 1
ATOM 4713 C CA . GLU B 1 145 ? 17.719 28.906 22.047 1 95.88 145 GLU B CA 1
ATOM 4714 C C . GLU B 1 145 ? 16.469 28.266 22.656 1 95.88 145 GLU B C 1
ATOM 4716 O O . GLU B 1 145 ? 15.5 27.969 21.953 1 95.88 145 GLU B O 1
ATOM 4721 N N . ALA B 1 146 ? 16.438 28.172 23.938 1 94.25 146 ALA B N 1
ATOM 4722 C CA . ALA B 1 146 ? 15.375 27.484 24.656 1 94.25 146 ALA B CA 1
ATOM 4723 C C . ALA B 1 146 ? 14.016 28.125 24.406 1 94.25 146 ALA B C 1
ATOM 4725 O O . ALA B 1 146 ? 13.016 27.422 24.219 1 94.25 146 ALA B O 1
ATOM 4726 N N . TYR B 1 147 ? 14.031 29.375 24.453 1 96.12 147 TYR B N 1
ATOM 4727 C CA . TYR B 1 147 ? 12.773 30.078 24.25 1 96.12 147 TYR B CA 1
ATOM 4728 C C . TYR B 1 147 ? 12.242 29.828 22.844 1 96.12 147 TYR B C 1
ATOM 4730 O O . TYR B 1 147 ? 11.039 29.641 22.641 1 96.12 147 TYR B O 1
ATOM 4738 N N . GLU B 1 148 ? 13.094 29.875 21.922 1 96.94 148 GLU B N 1
ATOM 4739 C CA . GLU B 1 148 ? 12.695 29.641 20.531 1 96.94 148 GLU B CA 1
ATOM 4740 C C . GLU B 1 148 ? 12.234 28.203 20.312 1 96.94 148 GLU B C 1
ATOM 4742 O O . GLU B 1 148 ? 11.336 27.953 19.516 1 96.94 148 GLU B O 1
ATOM 4747 N N . HIS B 1 149 ? 12.906 27.297 20.969 1 97.19 149 HIS B N 1
ATOM 4748 C CA . HIS B 1 149 ? 12.453 25.906 20.922 1 97.19 149 HIS B CA 1
ATOM 4749 C C . HIS B 1 149 ? 11.023 25.781 21.438 1 97.19 149 HIS B C 1
ATOM 4751 O O . HIS B 1 149 ? 10.188 25.125 20.812 1 97.19 149 HIS B O 1
ATOM 4757 N N . TYR B 1 150 ? 10.805 26.391 22.578 1 97.19 150 TYR B N 1
ATOM 4758 C CA . TYR B 1 150 ? 9.469 26.359 23.172 1 97.19 150 TYR B CA 1
ATOM 4759 C C . TYR B 1 150 ? 8.445 27 22.234 1 97.19 150 TYR B C 1
ATOM 4761 O O . TYR B 1 150 ? 7.363 26.453 22.016 1 97.19 150 TYR B O 1
ATOM 4769 N N . TYR B 1 151 ? 8.82 28.156 21.719 1 98.12 151 TYR B N 1
ATOM 4770 C CA . TYR B 1 151 ? 7.969 28.859 20.75 1 98.12 151 TYR B CA 1
ATOM 4771 C C . TYR B 1 151 ? 7.633 27.969 19.562 1 98.12 151 TYR B C 1
ATOM 4773 O O . TYR B 1 151 ? 6.473 27.875 19.156 1 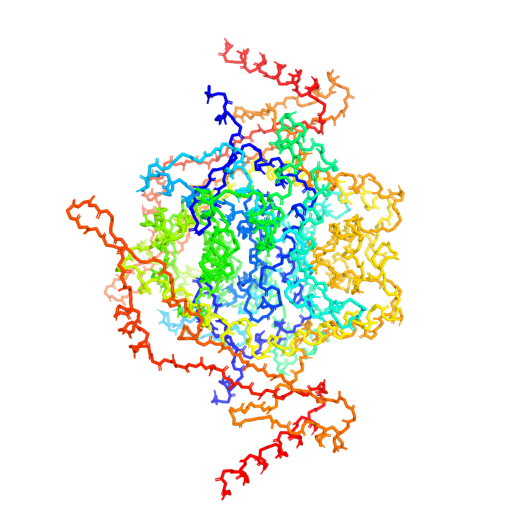98.12 151 TYR B O 1
ATOM 4781 N N . ALA B 1 152 ? 8.617 27.328 19.062 1 98.5 152 ALA B N 1
ATOM 4782 C CA . ALA B 1 152 ? 8.453 26.469 17.891 1 98.5 152 ALA B CA 1
ATOM 4783 C C . ALA B 1 152 ? 7.5 25.312 18.188 1 98.5 152 ALA B C 1
ATOM 4785 O O . ALA B 1 152 ? 6.648 24.969 17.375 1 98.5 152 ALA B O 1
ATOM 4786 N N . GLU B 1 153 ? 7.66 24.719 19.328 1 98.19 153 GLU B N 1
ATOM 4787 C CA . GLU B 1 153 ? 6.77 23.625 19.719 1 98.19 153 GLU B CA 1
ATOM 4788 C C . GLU B 1 153 ? 5.316 24.094 19.75 1 98.19 153 GLU B C 1
ATOM 4790 O O . GLU B 1 153 ? 4.426 23.391 19.266 1 98.19 153 GLU B O 1
ATOM 4795 N N . GLN B 1 154 ? 5.133 25.25 20.344 1 98.56 154 GLN B N 1
ATOM 4796 C CA . GLN B 1 154 ? 3.783 25.797 20.438 1 98.56 154 GLN B CA 1
ATOM 4797 C C . GLN B 1 154 ? 3.221 26.094 19.047 1 98.56 154 GLN B C 1
ATOM 4799 O O . GLN B 1 154 ? 2.055 25.812 18.766 1 98.56 154 GLN B O 1
ATOM 4804 N N . LEU B 1 155 ? 4.043 26.688 18.219 1 98.81 155 LEU B N 1
ATOM 4805 C CA . LEU B 1 155 ? 3.582 27.062 16.891 1 98.81 155 LEU B CA 1
ATOM 4806 C C . LEU B 1 155 ? 3.256 25.812 16.062 1 98.81 155 LEU B C 1
ATOM 4808 O O . LEU B 1 155 ? 2.242 25.781 15.359 1 98.81 155 LEU B O 1
ATOM 4812 N N . ILE B 1 156 ? 4.105 24.766 16.125 1 98.81 156 ILE B N 1
ATOM 4813 C CA . ILE B 1 156 ? 3.865 23.531 15.398 1 98.81 156 ILE B CA 1
ATOM 4814 C C . ILE B 1 156 ? 2.516 22.938 15.805 1 98.81 156 ILE B C 1
ATOM 4816 O O . ILE B 1 156 ? 1.691 22.609 14.953 1 98.81 156 ILE B O 1
ATOM 4820 N N . CYS B 1 157 ? 2.273 22.891 17.094 1 98.62 157 CYS B N 1
ATOM 4821 C CA . CYS B 1 157 ? 1.017 22.328 17.578 1 98.62 157 CYS B CA 1
ATOM 4822 C C . CYS B 1 157 ? -0.166 23.188 17.125 1 98.62 157 CYS B C 1
ATOM 4824 O O . CYS B 1 157 ? -1.218 22.641 16.781 1 98.62 157 CYS B O 1
ATOM 4826 N N . ALA B 1 158 ? 0.016 24.5 17.172 1 98.69 158 ALA B N 1
ATOM 4827 C CA . ALA B 1 158 ? -1.054 25.391 16.734 1 98.69 158 ALA B CA 1
ATOM 4828 C C . ALA B 1 158 ? -1.354 25.203 15.25 1 98.69 158 ALA B C 1
ATOM 4830 O O . ALA B 1 158 ? -2.518 25.219 14.836 1 98.69 158 ALA B O 1
ATOM 4831 N N . LEU B 1 159 ? -0.329 25.047 14.461 1 98.75 159 LEU B N 1
ATOM 4832 C CA . LEU B 1 159 ? -0.489 24.828 13.023 1 98.75 159 LEU B CA 1
ATOM 4833 C C . LEU B 1 159 ? -1.153 23.484 12.75 1 98.75 159 LEU B C 1
ATOM 4835 O O . LEU B 1 159 ? -1.91 23.359 11.789 1 98.75 159 LEU B O 1
ATOM 4839 N N . ILE B 1 160 ? -0.877 22.469 13.57 1 98.5 160 ILE B N 1
ATOM 4840 C CA . ILE B 1 160 ? -1.453 21.125 13.422 1 98.5 160 ILE B CA 1
ATOM 4841 C C . ILE B 1 160 ? -2.943 21.172 13.75 1 98.5 160 ILE B C 1
ATOM 4843 O O . ILE B 1 160 ? -3.764 20.625 13.008 1 98.5 160 ILE B O 1
ATOM 4847 N N . THR B 1 161 ? -3.307 21.859 14.797 1 97.25 161 THR B N 1
ATOM 4848 C CA . THR B 1 161 ? -4.68 21.844 15.289 1 97.25 161 THR B CA 1
ATOM 4849 C C . THR B 1 161 ? -5.52 22.906 14.586 1 97.25 161 THR B C 1
ATOM 4851 O O . THR B 1 161 ? -6.75 22.828 14.594 1 97.25 161 THR B O 1
ATOM 4854 N N . GLY B 1 162 ? -4.859 23.859 13.992 1 96.44 162 GLY B N 1
ATOM 4855 C CA . GLY B 1 162 ? -5.586 25 13.453 1 96.44 162 GLY B CA 1
ATOM 4856 C C . GLY B 1 162 ? -6.199 25.875 14.531 1 96.44 162 GLY B C 1
ATOM 4857 O O . GLY B 1 162 ? -7.211 26.531 14.297 1 96.44 162 GLY B O 1
ATOM 4858 N N . ASN B 1 163 ? -5.613 25.828 15.688 1 96.56 163 ASN B N 1
ATOM 4859 C CA . ASN B 1 163 ? -6.117 26.625 16.812 1 96.56 163 ASN B CA 1
ATOM 4860 C C . ASN B 1 163 ? -5.902 28.125 16.578 1 96.56 163 ASN B C 1
ATOM 4862 O O . ASN B 1 163 ? -4.82 28.641 16.844 1 96.56 163 ASN B O 1
ATOM 4866 N N . GLN B 1 164 ? -6.91 28.828 16.266 1 95.88 164 GLN B N 1
ATOM 4867 C CA . GLN B 1 164 ? -6.828 30.219 15.852 1 95.88 164 GLN B CA 1
ATOM 4868 C C . GLN B 1 164 ? -6.367 31.109 17 1 95.88 164 GLN B C 1
ATOM 4870 O O . GLN B 1 164 ? -5.633 32.062 16.781 1 95.88 164 GLN B O 1
ATOM 4875 N N . GLU B 1 165 ? -6.848 30.812 18.156 1 97.19 165 GLU B N 1
ATOM 4876 C CA . GLU B 1 165 ? -6.43 31.609 19.312 1 97.19 165 GLU B CA 1
ATOM 4877 C C . GLU B 1 165 ? -4.922 31.531 19.531 1 97.19 165 GLU B C 1
ATOM 4879 O O . GLU B 1 165 ? -4.258 32.531 19.719 1 97.19 165 GLU B O 1
ATOM 4884 N N . ALA B 1 166 ? -4.441 30.328 19.5 1 97.81 166 ALA B N 1
ATOM 4885 C CA . ALA B 1 166 ? -3.002 30.125 19.656 1 97.81 166 ALA B CA 1
ATOM 4886 C C . ALA B 1 166 ? -2.229 30.781 18.516 1 97.81 166 ALA B C 1
ATOM 4888 O O . ALA B 1 166 ? -1.201 31.422 18.734 1 97.81 166 ALA B O 1
ATOM 4889 N N . LEU B 1 167 ? -2.725 30.672 17.312 1 98.31 167 LEU B N 1
ATOM 4890 C CA . LEU B 1 167 ? -2.049 31.219 16.141 1 98.31 167 LEU B CA 1
ATOM 4891 C C . LEU B 1 167 ? -2.023 32.75 16.188 1 98.31 167 LEU B C 1
ATOM 4893 O O . LEU B 1 167 ? -1.013 33.344 15.836 1 98.31 167 LEU B O 1
ATOM 4897 N N . ASN B 1 168 ? -3.094 33.344 16.641 1 97.25 168 ASN B N 1
ATOM 4898 C CA . ASN B 1 168 ? -3.162 34.812 16.766 1 97.25 168 ASN B CA 1
ATOM 4899 C C . ASN B 1 168 ? -2.16 35.312 17.797 1 97.25 168 ASN B C 1
ATOM 4901 O O . ASN B 1 168 ? -1.724 36.469 17.719 1 97.25 168 ASN B O 1
ATOM 4905 N N . THR B 1 169 ? -1.874 34.469 18.734 1 98.12 169 THR B N 1
ATOM 4906 C CA . THR B 1 169 ? -0.917 34.844 19.781 1 98.12 169 THR B CA 1
ATOM 4907 C C . THR B 1 169 ? 0.515 34.656 19.281 1 98.12 169 THR B C 1
ATOM 4909 O O . THR B 1 169 ? 1.404 35.438 19.609 1 98.12 169 THR B O 1
ATOM 4912 N N . LEU B 1 170 ? 0.771 33.656 18.484 1 98.5 170 LEU B N 1
ATOM 4913 C CA . LEU B 1 170 ? 2.121 33.219 18.156 1 98.5 170 LEU B CA 1
ATOM 4914 C C . LEU B 1 170 ? 2.605 33.875 16.875 1 98.5 170 LEU B C 1
ATOM 4916 O O . LEU B 1 170 ? 3.809 33.906 16.609 1 98.5 170 LEU B O 1
ATOM 4920 N N . LEU B 1 171 ? 1.698 34.344 16.062 1 98.5 171 LEU B N 1
ATOM 4921 C CA . LEU B 1 171 ? 2.053 34.969 14.797 1 98.5 171 LEU B CA 1
ATOM 4922 C C . LEU B 1 171 ? 1.658 36.438 14.797 1 98.5 171 LEU B C 1
ATOM 4924 O O . LEU B 1 171 ? 0.872 36.875 15.633 1 98.5 171 LEU B O 1
ATOM 4928 N N . THR B 1 172 ? 2.238 37.188 13.852 1 98 172 THR B N 1
ATOM 4929 C CA . THR B 1 172 ? 1.902 38.594 13.664 1 98 172 THR B CA 1
ATOM 4930 C C . THR B 1 172 ? 1.01 38.781 12.438 1 98 172 THR B C 1
ATOM 4932 O O . THR B 1 172 ? 0.885 37.875 11.609 1 98 172 THR B O 1
ATOM 4935 N N . PRO B 1 173 ? 0.374 39.906 12.312 1 97.56 173 PRO B N 1
ATOM 4936 C CA . PRO B 1 173 ? -0.426 40.156 11.117 1 97.56 173 PRO B CA 1
ATOM 4937 C C . PRO B 1 173 ? 0.356 39.938 9.828 1 97.56 173 PRO B C 1
ATOM 4939 O O . PRO B 1 173 ? -0.221 39.562 8.805 1 97.56 173 PRO B O 1
ATOM 4942 N N . ASP B 1 174 ? 1.661 40.125 9.867 1 97.69 174 ASP B N 1
ATOM 4943 C CA . ASP B 1 174 ? 2.508 40 8.68 1 97.69 174 ASP B CA 1
ATOM 4944 C C . ASP B 1 174 ? 2.785 38.531 8.352 1 97.69 174 ASP B C 1
ATOM 4946 O O . ASP B 1 174 ? 3.156 38.219 7.223 1 97.69 174 ASP B O 1
ATOM 4950 N N . THR B 1 175 ? 2.609 37.594 9.359 1 98.5 175 THR B N 1
ATOM 4951 C CA . THR B 1 175 ? 2.996 36.219 9.133 1 98.5 175 THR B CA 1
ATOM 4952 C C . THR B 1 175 ? 1.793 35.281 9.273 1 98.5 175 THR B C 1
ATOM 4954 O O . THR B 1 175 ? 1.938 34.062 9.25 1 98.5 175 THR B O 1
ATOM 4957 N N . MET B 1 176 ? 0.593 35.875 9.336 1 98.38 176 MET B N 1
ATOM 4958 C CA . MET B 1 176 ? -0.61 35.094 9.609 1 98.38 176 MET B CA 1
ATOM 4959 C C . MET B 1 176 ? -0.914 34.156 8.453 1 98.38 176 MET B C 1
ATOM 4961 O O . MET B 1 176 ? -1.603 33.125 8.641 1 98.38 176 MET B O 1
ATOM 4965 N N . TYR B 1 177 ? -0.372 34.406 7.18 1 98.44 177 TYR B N 1
ATOM 4966 C CA . TYR B 1 177 ? -0.583 33.531 6.043 1 98.44 177 TYR B CA 1
ATOM 4967 C C . TYR B 1 177 ? -0.005 32.125 6.316 1 98.44 177 TYR B C 1
ATOM 4969 O O . TYR B 1 177 ? -0.433 31.141 5.715 1 98.44 177 TYR B O 1
ATOM 4977 N N . LEU B 1 178 ? 0.924 31.984 7.262 1 98.81 178 LEU B N 1
ATOM 4978 C CA . LEU B 1 178 ? 1.524 30.703 7.617 1 98.81 178 LEU B CA 1
ATOM 4979 C C . LEU B 1 178 ? 0.487 29.766 8.234 1 98.81 178 LEU B C 1
ATOM 4981 O O . LEU B 1 178 ? 0.588 28.547 8.102 1 98.81 178 LEU B O 1
ATOM 4985 N N . ALA B 1 179 ? -0.531 30.344 8.891 1 98.56 179 ALA B N 1
ATOM 4986 C CA . ALA B 1 179 ? -1.583 29.594 9.57 1 98.56 179 ALA B CA 1
ATOM 4987 C C . ALA B 1 179 ? -2.49 28.891 8.562 1 98.56 179 ALA B C 1
ATOM 4989 O O . ALA B 1 179 ? -3.266 28.016 8.93 1 98.56 179 ALA B O 1
ATOM 4990 N N . GLU B 1 180 ? -2.342 29.219 7.297 1 98.5 180 GLU B N 1
ATOM 4991 C CA . GLU B 1 180 ? -3.27 28.719 6.281 1 98.5 180 GLU B CA 1
ATOM 4992 C C . GLU B 1 180 ? -2.631 27.625 5.43 1 98.5 180 GLU B C 1
ATOM 4994 O O . GLU B 1 180 ? -3.219 27.172 4.449 1 98.5 180 GLU B O 1
ATOM 4999 N N . ILE B 1 181 ? -1.467 27.141 5.809 1 98.81 181 ILE B N 1
ATOM 5000 C CA . ILE B 1 181 ? -0.69 26.266 4.941 1 98.81 181 ILE B CA 1
ATOM 5001 C C . ILE B 1 181 ? -0.992 24.812 5.273 1 98.81 181 ILE B C 1
ATOM 5003 O O . ILE B 1 181 ? -1.334 24.016 4.391 1 98.81 181 ILE B O 1
ATOM 5007 N N . VAL B 1 182 ? -0.974 24.422 6.543 1 98.69 182 VAL B N 1
ATOM 5008 C CA . VAL B 1 182 ? -1.074 23.016 6.926 1 98.69 182 VAL B CA 1
ATOM 5009 C C . VAL B 1 182 ? -2.527 22.672 7.246 1 98.69 182 VAL B C 1
ATOM 5011 O O . VAL B 1 182 ? -3.062 21.672 6.738 1 98.69 182 VAL B O 1
ATOM 5014 N N . HIS B 1 183 ? -3.127 23.406 8.094 1 97.62 183 HIS B N 1
ATOM 5015 C CA . HIS B 1 183 ? -4.52 23.25 8.5 1 97.62 183 HIS B CA 1
ATOM 5016 C C . HIS B 1 183 ? -5.266 24.578 8.406 1 97.62 183 HIS B C 1
ATOM 5018 O O . HIS B 1 183 ? -5.258 25.375 9.359 1 97.62 183 HIS B O 1
ATOM 5024 N N . ASN B 1 184 ? -5.953 24.75 7.328 1 97 184 ASN B N 1
ATOM 5025 C CA . ASN B 1 184 ? -6.645 26.016 7.066 1 97 184 ASN B CA 1
ATOM 5026 C C . ASN B 1 184 ? -8.133 25.906 7.371 1 97 184 ASN B C 1
ATOM 5028 O O . ASN B 1 184 ? -8.922 25.5 6.516 1 97 184 ASN B O 1
ATOM 5032 N N . LYS B 1 185 ? -8.523 26.312 8.516 1 92.62 185 LYS B N 1
ATOM 5033 C CA . LYS B 1 185 ? -9.914 26.234 8.938 1 92.62 185 LYS B CA 1
ATOM 5034 C C . LYS B 1 185 ? -10.766 27.281 8.234 1 92.62 185 LYS B C 1
ATOM 5036 O O . LYS B 1 185 ? -11.977 27.094 8.055 1 92.62 185 LYS B O 1
ATOM 5041 N N . ARG B 1 186 ? -10.148 28.312 7.832 1 92.62 186 ARG B N 1
ATOM 5042 C CA . ARG B 1 186 ? -10.867 29.438 7.273 1 92.62 186 ARG B CA 1
ATOM 5043 C C . ARG B 1 186 ? -11.32 29.156 5.848 1 92.62 186 ARG B C 1
ATOM 5045 O O . ARG B 1 186 ? -12.508 29.297 5.527 1 92.62 186 ARG B O 1
ATOM 5052 N N . TYR B 1 187 ? -10.414 28.797 4.969 1 95.5 187 TYR B N 1
ATOM 5053 C CA . TYR B 1 187 ? -10.727 28.625 3.553 1 95.5 187 TYR B CA 1
ATOM 5054 C C . TYR B 1 187 ? -10.75 27.156 3.172 1 95.5 187 TYR B C 1
ATOM 5056 O O . TYR B 1 187 ? -11.203 26.797 2.082 1 95.5 187 TYR B O 1
ATOM 5064 N N . LYS B 1 188 ? -10.219 26.281 4.035 1 96.19 188 LYS B N 1
ATOM 5065 C CA . LYS B 1 188 ? -10.211 24.828 3.875 1 96.19 188 LYS B CA 1
ATOM 5066 C C . LYS B 1 188 ? -9.336 24.406 2.695 1 96.19 188 LYS B C 1
ATOM 5068 O O . LYS B 1 188 ? -9.609 23.391 2.045 1 96.19 188 LYS B O 1
ATOM 5073 N N . ILE B 1 189 ? -8.469 25.312 2.27 1 97.81 189 ILE B N 1
ATOM 5074 C CA . ILE B 1 189 ? -7.469 25.016 1.255 1 97.81 189 ILE B CA 1
ATOM 5075 C C . ILE B 1 189 ? -6.094 24.891 1.911 1 97.81 189 ILE B C 1
ATOM 5077 O O . ILE B 1 189 ? -5.512 25.875 2.35 1 97.81 189 ILE B O 1
ATOM 5081 N N . ASP B 1 190 ? -5.664 23.672 2.006 1 98.19 190 ASP B N 1
ATOM 5082 C CA . ASP B 1 190 ? -4.375 23.469 2.658 1 98.19 190 ASP B CA 1
ATOM 5083 C C . ASP B 1 190 ? -3.617 22.312 2.01 1 98.19 190 ASP B C 1
ATOM 5085 O O . ASP B 1 190 ? -4.164 21.594 1.165 1 98.19 190 ASP B O 1
ATOM 5089 N N . VAL B 1 191 ? -2.365 22.141 2.359 1 98.56 191 VAL B N 1
ATOM 5090 C CA . VAL B 1 191 ? -1.487 21.188 1.697 1 98.56 191 VAL B CA 1
ATOM 5091 C C . VAL B 1 191 ? -1.846 19.766 2.137 1 98.56 191 VAL B C 1
ATOM 5093 O O . VAL B 1 191 ? -1.58 18.797 1.419 1 98.56 191 VAL B O 1
ATOM 5096 N N . ASP B 1 192 ? -2.42 19.609 3.355 1 98.31 192 ASP B N 1
ATOM 5097 C CA . ASP B 1 192 ? -2.916 18.312 3.768 1 98.31 192 ASP B CA 1
ATOM 5098 C C . ASP B 1 192 ? -3.939 17.766 2.77 1 98.31 192 ASP B C 1
ATOM 5100 O O . ASP B 1 192 ? -3.723 16.719 2.152 1 98.31 192 ASP B O 1
ATOM 5104 N N . LYS B 1 193 ? -4.98 18.578 2.525 1 97.75 193 LYS B N 1
ATOM 5105 C CA . LYS B 1 193 ? -6.039 18.188 1.596 1 97.75 193 LYS B CA 1
ATOM 5106 C C . LYS B 1 193 ? -5.488 18 0.187 1 97.75 193 LYS B C 1
ATOM 5108 O O . LYS B 1 193 ? -5.898 17.078 -0.522 1 97.75 193 LYS B O 1
ATOM 5113 N N . TRP B 1 194 ? -4.676 18.859 -0.19 1 98.06 194 TRP B N 1
ATOM 5114 C CA . TRP B 1 194 ? -4.086 18.812 -1.524 1 98.06 194 TRP B CA 1
ATOM 5115 C C . TRP B 1 194 ? -3.326 17.5 -1.739 1 98.06 194 TRP B C 1
ATOM 5117 O O . TRP B 1 194 ? -3.508 16.828 -2.756 1 98.06 194 TRP B O 1
ATOM 5127 N N . ASP B 1 195 ? -2.566 17.094 -0.78 1 98.25 195 ASP B N 1
ATOM 5128 C CA . ASP B 1 195 ? -1.756 15.891 -0.916 1 98.25 195 ASP B CA 1
ATOM 5129 C C . ASP B 1 195 ? -2.627 14.633 -0.893 1 98.25 195 ASP B C 1
ATOM 5131 O O . ASP B 1 195 ? -2.49 13.766 -1.752 1 98.25 195 ASP B O 1
ATOM 5135 N N . TYR B 1 196 ? -3.506 14.5 0.194 1 97.56 196 TYR B N 1
ATOM 5136 C CA . TYR B 1 196 ? -4.188 13.219 0.317 1 97.56 196 TYR B CA 1
ATOM 5137 C C . TYR B 1 196 ? -5.133 12.984 -0.857 1 97.56 196 TYR B C 1
ATOM 5139 O O . TYR B 1 196 ? -5.363 11.844 -1.263 1 97.56 196 TYR B O 1
ATOM 5147 N N . LEU B 1 197 ? -5.645 14.039 -1.424 1 97.5 197 LEU B N 1
ATOM 5148 C CA . LEU B 1 197 ? -6.523 13.867 -2.574 1 97.5 197 LEU B CA 1
ATOM 5149 C C . LEU B 1 197 ? -5.742 13.359 -3.781 1 97.5 197 LEU B C 1
ATOM 5151 O O . LEU B 1 197 ? -6.176 12.422 -4.461 1 97.5 197 LEU B O 1
ATOM 5155 N N . LEU B 1 198 ? -4.566 13.984 -4.062 1 96.81 198 LEU B N 1
ATOM 5156 C CA . LEU B 1 198 ? -3.736 13.531 -5.18 1 96.81 198 LEU B CA 1
ATOM 5157 C C . LEU B 1 198 ? -3.258 12.102 -4.961 1 96.81 198 LEU B C 1
ATOM 5159 O O . LEU B 1 198 ? -3.27 11.289 -5.887 1 96.81 198 LEU B O 1
ATOM 5163 N N . ARG B 1 199 ? -2.889 11.812 -3.744 1 96.62 199 ARG B N 1
ATOM 5164 C CA . ARG B 1 199 ? -2.35 10.5 -3.4 1 96.62 199 ARG B CA 1
ATOM 5165 C C . ARG B 1 199 ? -3.438 9.438 -3.449 1 96.62 199 ARG B C 1
ATOM 5167 O O . ARG B 1 199 ? -3.215 8.336 -3.967 1 96.62 199 ARG B O 1
ATOM 5174 N N . ASP B 1 200 ? -4.59 9.727 -2.865 1 96.56 200 ASP B N 1
ATOM 5175 C CA . ASP B 1 200 ? -5.699 8.781 -2.902 1 96.56 200 ASP B CA 1
ATOM 5176 C C . ASP B 1 200 ? -6.133 8.508 -4.34 1 96.56 200 ASP B C 1
ATOM 5178 O O . ASP B 1 200 ? -6.445 7.367 -4.691 1 96.56 200 ASP B O 1
ATOM 5182 N N . VAL B 1 201 ? -6.215 9.562 -5.145 1 95.12 201 VAL B N 1
ATOM 5183 C CA . VAL B 1 201 ? -6.578 9.391 -6.547 1 95.12 201 VAL B CA 1
ATOM 5184 C C . VAL B 1 201 ? -5.57 8.477 -7.234 1 95.12 201 VAL B C 1
ATOM 5186 O O . VAL B 1 201 ? -5.945 7.645 -8.07 1 95.12 201 VAL B O 1
ATOM 5189 N N . PHE B 1 202 ? -4.312 8.57 -6.91 1 93.06 202 PHE B N 1
ATOM 5190 C CA . PHE B 1 202 ? -3.268 7.734 -7.488 1 93.06 202 PHE B CA 1
ATOM 5191 C C . PHE B 1 202 ? -3.484 6.273 -7.121 1 93.06 202 PHE B C 1
ATOM 5193 O O . PHE B 1 202 ? -3.545 5.41 -8 1 93.06 202 PHE B O 1
ATOM 5200 N N . TYR B 1 203 ? -3.664 5.973 -5.875 1 93.56 203 TYR B N 1
ATOM 5201 C CA . TYR B 1 203 ? -3.719 4.594 -5.406 1 93.56 203 TYR B CA 1
ATOM 5202 C C . TYR B 1 203 ? -5.062 3.955 -5.738 1 93.56 203 TYR B C 1
ATOM 5204 O O . TYR B 1 203 ? -5.16 2.734 -5.879 1 93.56 203 TYR B O 1
ATOM 5212 N N . LEU B 1 204 ? -6.07 4.742 -5.824 1 93.31 204 LEU B N 1
ATOM 5213 C CA . LEU B 1 204 ? -7.402 4.242 -6.145 1 93.31 204 LEU B CA 1
ATOM 5214 C C . LEU B 1 204 ? -7.699 4.395 -7.633 1 93.31 204 LEU B C 1
ATOM 5216 O O . LEU B 1 204 ? -8.859 4.504 -8.031 1 93.31 204 LEU B O 1
ATOM 5220 N N . SER B 1 205 ? -6.641 4.465 -8.344 1 86.75 205 SER B N 1
ATOM 5221 C CA . SER B 1 205 ? -6.809 4.598 -9.789 1 86.75 205 SER B CA 1
ATOM 5222 C C . SER B 1 205 ? -7.711 3.5 -10.344 1 86.75 205 SER B C 1
ATOM 5224 O O . SER B 1 205 ? -7.555 2.326 -9.992 1 86.75 205 SER B O 1
ATOM 5226 N N . GLY B 1 206 ? -8.688 3.908 -11.188 1 81.56 206 GLY B N 1
ATOM 5227 C CA . GLY B 1 206 ? -9.625 2.971 -11.781 1 81.56 206 GLY B CA 1
ATOM 5228 C C . GLY B 1 206 ? -10.914 2.824 -10.992 1 81.56 206 GLY B C 1
ATOM 5229 O O . GLY B 1 206 ? -11.922 2.355 -11.516 1 81.56 206 GLY B O 1
ATOM 5230 N N . VAL B 1 207 ? -10.789 3.113 -9.664 1 83.94 207 VAL B N 1
ATOM 5231 C CA . VAL B 1 207 ? -11.984 3.029 -8.828 1 83.94 207 VAL B CA 1
ATOM 5232 C C . VAL B 1 207 ? -12.875 4.242 -9.078 1 83.94 207 VAL B C 1
ATOM 5234 O O . VAL B 1 207 ? -14.086 4.102 -9.266 1 83.94 207 VAL B O 1
ATOM 5237 N N . VAL B 1 208 ? -12.18 5.383 -9.055 1 83.75 208 VAL B N 1
ATOM 5238 C CA . VAL B 1 208 ? -12.906 6.633 -9.25 1 83.75 208 VAL B CA 1
ATOM 5239 C C . VAL B 1 208 ? -12.195 7.477 -10.312 1 83.75 208 VAL B C 1
ATOM 5241 O O . VAL B 1 208 ? -10.961 7.559 -10.328 1 83.75 208 VAL B O 1
ATOM 5244 N N . GLN B 1 209 ? -12.992 7.906 -11.188 1 85.06 209 GLN B N 1
ATOM 5245 C CA . GLN B 1 209 ? -12.445 8.828 -12.18 1 85.06 209 GLN B CA 1
ATOM 5246 C C . GLN B 1 209 ? -12.523 10.273 -11.688 1 85.06 209 GLN B C 1
ATOM 5248 O O . GLN B 1 209 ? -13.617 10.844 -11.617 1 85.06 209 GLN B O 1
ATOM 5253 N N . ILE B 1 210 ? -11.398 10.758 -11.273 1 89.75 210 ILE B N 1
ATOM 5254 C CA . ILE B 1 210 ? -11.336 12.117 -10.75 1 89.75 210 ILE B CA 1
ATOM 5255 C C . ILE B 1 210 ? -10.258 12.914 -11.484 1 89.75 210 ILE B C 1
ATOM 5257 O O . ILE B 1 210 ? -9.117 12.461 -11.594 1 89.75 210 ILE B O 1
ATOM 5261 N N . GLY B 1 211 ? -10.703 13.977 -12.078 1 87.12 211 GLY B N 1
ATOM 5262 C CA . GLY B 1 211 ? -9.719 14.875 -12.672 1 87.12 211 GLY B CA 1
ATOM 5263 C C . GLY B 1 211 ? -8.828 15.547 -11.641 1 87.12 211 GLY B C 1
ATOM 5264 O O . GLY B 1 211 ? -9.25 15.773 -10.5 1 87.12 211 GLY B O 1
ATOM 5265 N N . THR B 1 212 ? -7.551 15.766 -12.008 1 87.81 212 THR B N 1
ATOM 5266 C CA . THR B 1 212 ? -6.609 16.406 -11.094 1 87.81 212 THR B CA 1
ATOM 5267 C C . THR B 1 212 ? -6.289 17.828 -11.547 1 87.81 212 THR B C 1
ATOM 5269 O O . THR B 1 212 ? -5.141 18.266 -11.477 1 87.81 212 THR B O 1
ATOM 5272 N N . GLU B 1 213 ? -7.344 18.516 -11.914 1 90.69 213 GLU B N 1
ATOM 5273 C CA . GLU B 1 213 ? -7.184 19.891 -12.383 1 90.69 213 GLU B CA 1
ATOM 5274 C C . GLU B 1 213 ? -6.621 20.781 -11.281 1 90.69 213 GLU B C 1
ATOM 5276 O O . GLU B 1 213 ? -6.086 21.859 -11.555 1 90.69 213 GLU B O 1
ATOM 5281 N N . PHE B 1 214 ? -6.711 20.391 -10.094 1 94.62 214 PHE B N 1
ATOM 5282 C CA . PHE B 1 214 ? -6.293 21.188 -8.953 1 94.62 214 PHE B CA 1
ATOM 5283 C C . PHE B 1 214 ? -4.824 20.953 -8.625 1 94.62 214 PHE B C 1
ATOM 5285 O O . PHE B 1 214 ? -4.285 21.531 -7.684 1 94.62 214 PHE B O 1
ATOM 5292 N N . VAL B 1 215 ? -4.105 20.125 -9.406 1 95.12 215 VAL B N 1
ATOM 5293 C CA . VAL B 1 215 ? -2.732 19.719 -9.117 1 95.12 215 VAL B CA 1
ATOM 5294 C C . VAL B 1 215 ? -1.83 20.938 -9.047 1 95.12 215 VAL B C 1
ATOM 5296 O O . VAL B 1 215 ? -0.876 20.969 -8.266 1 95.12 215 VAL B O 1
ATOM 5299 N N . ARG B 1 216 ? -2.16 22.031 -9.773 1 94.88 216 ARG B N 1
ATOM 5300 C CA . ARG B 1 216 ? -1.321 23.219 -9.82 1 94.88 216 ARG B CA 1
ATOM 5301 C C . ARG B 1 216 ? -1.953 24.375 -9.031 1 94.88 216 ARG B C 1
ATOM 5303 O O . ARG B 1 216 ? -1.645 25.547 -9.273 1 94.88 216 ARG B O 1
ATOM 5310 N N . LEU B 1 217 ? -2.775 24.047 -8.141 1 95.88 217 LEU B N 1
ATOM 5311 C CA . LEU B 1 217 ? -3.582 25.031 -7.426 1 95.88 217 LEU B CA 1
ATOM 5312 C C . LEU B 1 217 ? -2.697 26.047 -6.707 1 95.88 217 LEU B C 1
ATOM 5314 O O . LEU B 1 217 ? -3.045 27.219 -6.613 1 95.88 217 LEU B O 1
ATOM 5318 N N . PHE B 1 218 ? -1.499 25.672 -6.266 1 97.06 218 PHE B N 1
ATOM 5319 C CA . PHE B 1 218 ? -0.673 26.516 -5.418 1 97.06 218 PHE B CA 1
ATOM 5320 C C . PHE B 1 218 ? 0.385 27.25 -6.246 1 97.06 218 PHE B C 1
ATOM 5322 O O . PHE B 1 218 ? 1.122 28.078 -5.723 1 97.06 218 PHE B O 1
ATOM 5329 N N . ASP B 1 219 ? 0.427 27.016 -7.547 1 97.19 219 ASP B N 1
ATOM 5330 C CA . ASP B 1 219 ? 1.52 27.5 -8.383 1 97.19 219 ASP B CA 1
ATOM 5331 C C . ASP B 1 219 ? 1.555 29.031 -8.398 1 97.19 219 ASP B C 1
ATOM 5333 O O . ASP B 1 219 ? 2.629 29.625 -8.484 1 97.19 219 ASP B O 1
ATOM 5337 N N . HIS B 1 220 ? 0.403 29.641 -8.312 1 97.5 220 HIS B N 1
ATOM 5338 C CA . HIS B 1 220 ? 0.348 31.094 -8.422 1 97.5 220 HIS B CA 1
ATOM 5339 C C . HIS B 1 220 ? -0.062 31.734 -7.098 1 97.5 220 HIS B C 1
ATOM 5341 O O . HIS B 1 220 ? -0.421 32.906 -7.055 1 97.5 220 HIS B O 1
ATOM 5347 N N . ALA B 1 221 ? -0.055 30.984 -6.035 1 98.25 221 ALA B N 1
ATOM 5348 C CA . ALA B 1 221 ? -0.438 31.5 -4.727 1 98.25 221 ALA B CA 1
ATOM 5349 C C . ALA B 1 221 ? 0.486 32.625 -4.301 1 98.25 221 ALA B C 1
ATOM 5351 O O . ALA B 1 221 ? 1.686 32.625 -4.586 1 98.25 221 ALA B O 1
ATOM 5352 N N . ARG B 1 222 ? -0.055 33.656 -3.609 1 97.94 222 ARG B N 1
ATOM 5353 C CA . ARG B 1 222 ? 0.686 34.844 -3.131 1 97.94 222 ARG B CA 1
ATOM 5354 C C . ARG B 1 222 ? 0.241 35.219 -1.728 1 97.94 222 ARG B C 1
ATOM 5356 O O . ARG B 1 222 ? -0.84 34.844 -1.281 1 97.94 222 ARG B O 1
ATOM 5363 N N . VAL B 1 223 ? 1.14 35.906 -1.057 1 98 223 VAL B N 1
ATOM 5364 C CA . VAL B 1 223 ? 0.753 36.531 0.201 1 98 223 VAL B CA 1
ATOM 5365 C C . VAL B 1 223 ? 0.041 37.875 -0.08 1 98 223 VAL B C 1
ATOM 5367 O O . VAL B 1 223 ? 0.57 38.719 -0.791 1 98 223 VAL B O 1
ATOM 5370 N N . VAL B 1 224 ? -1.153 38 0.427 1 96.56 224 VAL B N 1
ATOM 5371 C CA . VAL B 1 224 ? -1.922 39.219 0.261 1 96.56 224 VAL B CA 1
ATOM 5372 C C . VAL B 1 224 ? -2.357 39.75 1.627 1 96.56 224 VAL B C 1
ATOM 5374 O O . VAL B 1 224 ? -2.312 39 2.623 1 96.56 224 VAL B O 1
ATOM 5377 N N . ARG B 1 225 ? -2.689 40.969 1.67 1 94.75 225 ARG B N 1
ATOM 5378 C CA . ARG B 1 225 ? -3.135 41.594 2.906 1 94.75 225 ARG B CA 1
ATOM 5379 C C . ARG B 1 225 ? -4.59 42.031 2.797 1 94.75 225 ARG B C 1
ATOM 5381 O O . ARG B 1 225 ? -4.992 42.625 1.785 1 94.75 225 ARG B O 1
ATOM 5388 N N . ASP B 1 226 ? -5.324 41.656 3.812 1 91.44 226 ASP B N 1
ATOM 5389 C CA . ASP B 1 226 ? -6.715 42.094 3.799 1 91.44 226 ASP B CA 1
ATOM 5390 C C . ASP B 1 226 ? -6.844 43.531 4.355 1 91.44 226 ASP B C 1
ATOM 5392 O O . ASP B 1 226 ? -5.836 44.188 4.621 1 91.44 226 ASP B O 1
ATOM 5396 N N . GLY B 1 227 ? -8.117 44.031 4.422 1 89.44 227 GLY B N 1
ATOM 5397 C CA . GLY B 1 227 ? -8.375 45.406 4.836 1 89.44 227 GLY B CA 1
ATOM 5398 C C . GLY B 1 227 ? -7.898 45.688 6.242 1 89.44 227 GLY B C 1
ATOM 5399 O O . GLY B 1 227 ? -7.594 46.844 6.574 1 89.44 227 GLY B O 1
ATOM 5400 N N . SER B 1 228 ? -7.727 44.719 7.078 1 92.38 228 SER B N 1
ATOM 5401 C CA . SER B 1 228 ? -7.305 44.875 8.469 1 92.38 228 SER B CA 1
ATOM 5402 C C . SER B 1 228 ? -5.793 44.75 8.602 1 92.38 228 SER B C 1
ATOM 5404 O O . SER B 1 228 ? -5.254 44.812 9.711 1 92.38 228 SER B O 1
ATOM 5406 N N . GLY B 1 229 ? -5.121 44.5 7.555 1 94.88 229 GLY B N 1
ATOM 5407 C CA . GLY B 1 229 ? -3.672 44.406 7.566 1 94.88 229 GLY B CA 1
ATOM 5408 C C . GLY B 1 229 ? -3.174 43 7.844 1 94.88 229 GLY B C 1
ATOM 5409 O O . GLY B 1 229 ? -1.969 42.781 7.957 1 94.88 229 GLY B O 1
ATOM 5410 N N . ILE B 1 230 ? -4.07 42.094 7.945 1 96.38 230 ILE B N 1
ATOM 5411 C CA . ILE B 1 230 ? -3.715 40.719 8.219 1 96.38 230 ILE B CA 1
ATOM 5412 C C . ILE B 1 230 ? -3.375 40 6.906 1 96.38 230 ILE B C 1
ATOM 5414 O O . ILE B 1 230 ? -4.07 40.188 5.902 1 96.38 230 ILE B O 1
ATOM 5418 N N . THR B 1 231 ? -2.281 39.25 6.902 1 97.69 231 THR B N 1
ATOM 5419 C CA . THR B 1 231 ? -1.85 38.594 5.684 1 97.69 231 THR B CA 1
ATOM 5420 C C . THR B 1 231 ? -2.57 37.25 5.516 1 97.69 231 THR B C 1
ATOM 5422 O O . THR B 1 231 ? -2.852 36.562 6.496 1 97.69 231 THR B O 1
ATOM 5425 N N . HIS B 1 232 ? -2.9 36.906 4.293 1 97.69 232 HIS B N 1
ATOM 5426 C CA . HIS B 1 232 ? -3.52 35.656 3.859 1 97.69 232 HIS B CA 1
ATOM 5427 C C . HIS B 1 232 ? -2.854 35.125 2.598 1 97.69 232 HIS B C 1
ATOM 5429 O O . HIS B 1 232 ? -2.059 35.812 1.964 1 97.69 232 HIS B O 1
ATOM 5435 N N . ILE B 1 233 ? -3.111 33.875 2.342 1 98.44 233 ILE B N 1
ATOM 5436 C CA . ILE B 1 233 ? -2.742 33.344 1.033 1 98.44 233 ILE B CA 1
ATOM 5437 C C . ILE B 1 233 ? -3.818 33.688 0.01 1 98.44 233 ILE B C 1
ATOM 5439 O O . ILE B 1 233 ? -4.996 33.406 0.207 1 98.44 233 ILE B O 1
ATOM 5443 N N . GLY B 1 234 ? -3.469 34.406 -0.99 1 97.81 234 GLY B N 1
ATOM 5444 C CA . GLY B 1 234 ? -4.355 34.75 -2.094 1 97.81 234 GLY B CA 1
ATOM 5445 C C . GLY B 1 234 ? -4.121 33.906 -3.326 1 97.81 234 GLY B C 1
ATOM 5446 O O . GLY B 1 234 ? -3.031 33.344 -3.51 1 97.81 234 GLY B O 1
ATOM 5447 N N . TYR B 1 235 ? -5.148 33.75 -4.105 1 97.81 235 TYR B N 1
ATOM 5448 C CA . TYR B 1 235 ? -5.094 32.938 -5.316 1 97.81 235 TYR B CA 1
ATOM 5449 C C . TYR B 1 235 ? -5.48 33.75 -6.543 1 97.81 235 TYR B C 1
ATOM 5451 O O . TYR B 1 235 ? -6.246 34.719 -6.438 1 97.81 235 TYR B O 1
ATOM 5459 N N . ARG B 1 236 ? -4.875 33.406 -7.668 1 96.56 236 ARG B N 1
ATOM 5460 C CA . ARG B 1 236 ? -5.27 34.062 -8.906 1 96.56 236 ARG B CA 1
ATOM 5461 C C . ARG B 1 236 ? -6.734 33.781 -9.234 1 96.56 236 ARG B C 1
ATOM 5463 O O . ARG B 1 236 ? -7.207 32.656 -9.094 1 96.56 236 ARG B O 1
ATOM 5470 N N . ALA B 1 237 ? -7.406 34.812 -9.656 1 96.12 237 ALA B N 1
ATOM 5471 C CA . ALA B 1 237 ? -8.844 34.719 -9.914 1 96.12 237 ALA B CA 1
ATOM 5472 C C . ALA B 1 237 ? -9.156 33.594 -10.883 1 96.12 237 ALA B C 1
ATOM 5474 O O . ALA B 1 237 ? -10.141 32.875 -10.711 1 96.12 237 ALA B O 1
ATOM 5475 N N . SER B 1 238 ? -8.336 33.406 -11.906 1 93.69 238 SER B N 1
ATOM 5476 C CA . SER B 1 238 ? -8.555 32.375 -12.922 1 93.69 238 SER B CA 1
ATOM 5477 C C . SER B 1 238 ? -8.344 30.984 -12.352 1 93.69 238 SER B C 1
ATOM 5479 O O . SER B 1 238 ? -8.742 29.984 -12.969 1 93.69 238 SER B O 1
ATOM 5481 N N . ASP B 1 239 ? -7.723 30.859 -11.172 1 96.19 239 ASP B N 1
ATOM 5482 C CA . ASP B 1 239 ? -7.434 29.562 -10.57 1 96.19 239 ASP B CA 1
ATOM 5483 C C . ASP B 1 239 ? -8.578 29.109 -9.672 1 96.19 239 ASP B C 1
ATOM 5485 O O . ASP B 1 239 ? -8.531 28.031 -9.086 1 96.19 239 ASP B O 1
ATOM 5489 N N . TYR B 1 240 ? -9.625 29.938 -9.562 1 97.19 240 TYR B N 1
ATOM 5490 C CA . TYR B 1 240 ? -10.727 29.609 -8.664 1 97.19 240 TYR B CA 1
ATOM 5491 C C . TYR B 1 240 ? -11.375 28.297 -9.062 1 97.19 240 TYR B C 1
ATOM 5493 O O . TYR B 1 240 ? -11.812 27.531 -8.203 1 97.19 240 TYR B O 1
ATOM 5501 N N . ARG B 1 241 ? -11.445 28.016 -10.305 1 96.12 241 ARG B N 1
ATOM 5502 C CA . ARG B 1 241 ? -12.016 26.75 -10.758 1 96.12 241 ARG B CA 1
ATOM 5503 C C . ARG B 1 241 ? -11.219 25.562 -10.219 1 96.12 241 ARG B C 1
ATOM 5505 O O . ARG B 1 241 ? -11.781 24.516 -9.945 1 96.12 241 ARG B O 1
ATOM 5512 N N . ALA B 1 242 ? -9.922 25.703 -10.156 1 97 242 ALA B N 1
ATOM 5513 C CA . ALA B 1 242 ? -9.07 24.656 -9.602 1 97 242 ALA B CA 1
ATOM 5514 C C . ALA B 1 242 ? -9.383 24.422 -8.133 1 97 242 ALA B C 1
ATOM 5516 O O . ALA B 1 242 ? -9.328 23.281 -7.652 1 97 242 ALA B O 1
ATOM 5517 N N . ILE B 1 243 ? -9.695 25.484 -7.398 1 97.56 243 ILE B N 1
ATOM 5518 C CA . ILE B 1 243 ? -10.102 25.359 -6.008 1 97.56 243 ILE B CA 1
ATOM 5519 C C . ILE B 1 243 ? -11.375 24.516 -5.918 1 97.56 243 ILE B C 1
ATOM 5521 O O . ILE B 1 243 ? -11.453 23.578 -5.121 1 97.56 243 ILE B O 1
ATOM 5525 N N . VAL B 1 244 ? -12.305 24.859 -6.75 1 97.25 244 VAL B N 1
ATOM 5526 C CA . VAL B 1 244 ? -13.578 24.141 -6.746 1 97.25 244 VAL B CA 1
ATOM 5527 C C . VAL B 1 244 ? -13.344 22.672 -7.125 1 97.25 244 VAL B C 1
ATOM 5529 O O . VAL B 1 244 ? -13.945 21.781 -6.539 1 97.25 244 VAL B O 1
ATOM 5532 N N . ALA B 1 245 ? -12.461 22.453 -8.109 1 96.69 245 ALA B N 1
ATOM 5533 C CA . ALA B 1 245 ? -12.133 21.094 -8.539 1 96.69 245 ALA B CA 1
ATOM 5534 C C . ALA B 1 245 ? -11.578 20.266 -7.383 1 96.69 245 ALA B C 1
ATOM 5536 O O . ALA B 1 245 ? -11.82 19.062 -7.301 1 96.69 245 ALA B O 1
ATOM 5537 N N . LEU B 1 246 ? -10.836 20.906 -6.531 1 97.69 246 LEU B N 1
ATOM 5538 C CA . LEU B 1 246 ? -10.312 20.25 -5.336 1 97.69 246 LEU B CA 1
ATOM 5539 C C . LEU B 1 246 ? -11.445 19.703 -4.477 1 97.69 246 LEU B C 1
ATOM 5541 O O . LEU B 1 246 ? -11.398 18.547 -4.039 1 97.69 246 LEU B O 1
ATOM 5545 N N . PHE B 1 247 ? -12.398 20.469 -4.258 1 97.62 247 PHE B N 1
ATOM 5546 C CA . PHE B 1 247 ? -13.516 20.062 -3.414 1 97.62 247 PHE B CA 1
ATOM 5547 C C . PHE B 1 247 ? -14.422 19.078 -4.145 1 97.62 247 PHE B C 1
ATOM 5549 O O . PHE B 1 247 ? -15.047 18.219 -3.518 1 97.62 247 PHE B O 1
ATOM 5556 N N . GLU B 1 248 ? -14.516 19.172 -5.469 1 96.62 248 GLU B N 1
ATOM 5557 C CA . GLU B 1 248 ? -15.227 18.156 -6.246 1 96.62 248 GLU B CA 1
ATOM 5558 C C . GLU B 1 248 ? -14.57 16.781 -6.102 1 96.62 248 GLU B C 1
ATOM 5560 O O . GLU B 1 248 ? -15.258 15.773 -5.953 1 96.62 248 GLU B O 1
ATOM 5565 N N . ALA B 1 249 ? -13.273 16.812 -6.184 1 96.44 249 ALA B N 1
ATOM 5566 C CA . ALA B 1 249 ? -12.531 15.578 -5.996 1 96.44 249 ALA B CA 1
ATOM 5567 C C . ALA B 1 249 ? -12.805 14.969 -4.625 1 96.44 249 ALA B C 1
ATOM 5569 O O . ALA B 1 249 ? -13.016 13.758 -4.504 1 96.44 249 ALA B O 1
ATOM 5570 N N . ARG B 1 250 ? -12.805 15.805 -3.611 1 97.25 250 ARG B N 1
ATOM 5571 C CA . ARG B 1 250 ? -13.094 15.344 -2.256 1 97.25 250 ARG B CA 1
ATOM 5572 C C . ARG B 1 250 ? -14.484 14.727 -2.168 1 97.25 250 ARG B C 1
ATOM 5574 O O . ARG B 1 250 ? -14.656 13.648 -1.588 1 97.25 250 ARG B O 1
ATOM 5581 N N . THR B 1 251 ? -15.414 15.406 -2.707 1 96.88 251 THR B N 1
ATOM 5582 C CA . THR B 1 251 ? -16.797 14.922 -2.689 1 96.88 251 THR B CA 1
ATOM 5583 C C . THR B 1 251 ? -16.891 13.562 -3.365 1 96.88 251 THR B C 1
ATOM 5585 O O . THR B 1 251 ? -17.516 12.641 -2.826 1 96.88 251 THR B O 1
ATOM 5588 N N . LYS B 1 252 ? -16.312 13.461 -4.477 1 96.12 252 LYS B N 1
ATOM 5589 C CA . LYS B 1 252 ? -16.391 12.219 -5.242 1 96.12 252 LYS B CA 1
ATOM 5590 C C . LYS B 1 252 ? -15.727 11.07 -4.484 1 96.12 252 LYS B C 1
ATOM 5592 O O . LYS B 1 252 ? -16.25 9.953 -4.473 1 96.12 252 LYS B O 1
ATOM 5597 N N . LEU B 1 253 ? -14.625 11.289 -3.91 1 96.75 253 LEU B N 1
ATOM 5598 C CA . LEU B 1 253 ? -13.945 10.266 -3.135 1 96.75 253 LEU B CA 1
ATOM 5599 C C . LEU B 1 253 ? -14.781 9.836 -1.936 1 96.75 253 LEU B C 1
ATOM 5601 O O . LEU B 1 253 ? -14.82 8.656 -1.582 1 96.75 253 LEU B O 1
ATOM 5605 N N . HIS B 1 254 ? -15.422 10.789 -1.298 1 96.75 254 HIS B N 1
ATOM 5606 C CA . HIS B 1 254 ? -16.281 10.445 -0.175 1 96.75 254 HIS B CA 1
ATOM 5607 C C . HIS B 1 254 ? -17.469 9.594 -0.628 1 96.75 254 HIS B C 1
ATOM 5609 O O . HIS B 1 254 ? -17.812 8.609 0.034 1 96.75 254 HIS B O 1
ATOM 5615 N N . ILE B 1 255 ? -18.016 9.977 -1.706 1 95.75 255 ILE B N 1
ATOM 5616 C CA . ILE B 1 255 ? -19.203 9.289 -2.186 1 95.75 255 ILE B CA 1
ATOM 5617 C C . ILE B 1 255 ? -18.828 7.887 -2.66 1 95.75 255 ILE B C 1
ATOM 5619 O O . ILE B 1 255 ? -19.484 6.906 -2.283 1 95.75 255 ILE B O 1
ATOM 5623 N N . GLU B 1 256 ? -17.797 7.773 -3.361 1 94.38 256 GLU B N 1
ATOM 5624 C CA . GLU B 1 256 ? -17.531 6.531 -4.082 1 94.38 256 GLU B CA 1
ATOM 5625 C C . GLU B 1 256 ? -16.578 5.625 -3.295 1 94.38 256 GLU B C 1
ATOM 5627 O O . GLU B 1 256 ? -16.578 4.406 -3.482 1 94.38 256 GLU B O 1
ATOM 5632 N N . CYS B 1 257 ? -15.781 6.211 -2.391 1 94.75 257 CYS B N 1
ATOM 5633 C CA . CYS B 1 257 ? -14.75 5.387 -1.759 1 94.75 257 CYS B CA 1
ATOM 5634 C C . CYS B 1 257 ? -14.859 5.457 -0.24 1 94.75 257 CYS B C 1
ATOM 5636 O O . CYS B 1 257 ? -15.266 4.488 0.403 1 94.75 257 CYS B O 1
ATOM 5638 N N . TYR B 1 258 ? -14.656 6.648 0.349 1 95.56 258 TYR B N 1
ATOM 5639 C CA . TYR B 1 258 ? -14.516 6.766 1.796 1 95.56 258 TYR B CA 1
ATOM 5640 C C . TYR B 1 258 ? -15.766 6.262 2.508 1 95.56 258 TYR B C 1
ATOM 5642 O O . TYR B 1 258 ? -15.672 5.617 3.557 1 95.56 258 TYR B O 1
ATOM 5650 N N . GLN B 1 259 ? -16.875 6.57 1.949 1 95.94 259 GLN B N 1
ATOM 5651 C CA . GLN B 1 259 ? -18.141 6.223 2.594 1 95.94 259 GLN B CA 1
ATOM 5652 C C . GLN B 1 259 ? -18.922 5.207 1.766 1 95.94 259 GLN B C 1
ATOM 5654 O O . GLN B 1 259 ? -20.141 5.258 1.707 1 95.94 259 GLN B O 1
ATOM 5659 N N . HIS B 1 260 ? -18.156 4.418 0.986 1 95.25 260 HIS B N 1
ATOM 5660 C CA . HIS B 1 260 ? -18.781 3.277 0.331 1 95.25 260 HIS B CA 1
ATOM 5661 C C . HIS B 1 260 ? -19.609 2.459 1.321 1 95.25 260 HIS B C 1
ATOM 5663 O O . HIS B 1 260 ? -19.172 2.219 2.447 1 95.25 260 HIS B O 1
ATOM 5669 N N . PRO B 1 261 ? -20.781 2.035 0.945 1 96.06 261 PRO B N 1
ATOM 5670 C CA . PRO B 1 261 ? -21.688 1.365 1.891 1 96.06 261 PRO B CA 1
ATOM 5671 C C . PRO B 1 261 ? -21.047 0.145 2.549 1 96.06 261 PRO B C 1
ATOM 5673 O O . PRO B 1 261 ? -21.25 -0.098 3.74 1 96.06 261 PRO B O 1
ATOM 5676 N N . THR B 1 262 ? -20.297 -0.62 1.794 1 95.5 262 THR B N 1
ATOM 5677 C CA . THR B 1 262 ? -19.625 -1.79 2.35 1 95.5 262 THR B CA 1
ATOM 5678 C C . THR B 1 262 ? -18.641 -1.383 3.449 1 95.5 262 THR B C 1
ATOM 5680 O O . THR B 1 262 ? -18.516 -2.078 4.457 1 95.5 262 THR B O 1
ATOM 5683 N N . ILE B 1 263 ? -17.984 -0.268 3.271 1 95.62 263 ILE B N 1
ATOM 5684 C CA . ILE B 1 263 ? -17 0.231 4.23 1 95.62 263 ILE B CA 1
ATOM 5685 C C . ILE B 1 263 ? -17.719 0.696 5.5 1 95.62 263 ILE B C 1
ATOM 5687 O O . ILE B 1 263 ? -17.281 0.401 6.613 1 95.62 263 ILE B O 1
ATOM 5691 N N . LEU B 1 264 ? -18.828 1.394 5.316 1 96.12 264 LEU B N 1
ATOM 5692 C CA . LEU B 1 264 ? -19.578 1.893 6.457 1 96.12 264 LEU B CA 1
ATOM 5693 C C . LEU B 1 264 ? -20.047 0.744 7.348 1 96.12 264 LEU B C 1
ATOM 5695 O O . LEU B 1 264 ? -19.906 0.81 8.57 1 96.12 264 LEU B O 1
ATOM 5699 N N . GLY B 1 265 ? -20.578 -0.288 6.723 1 95.69 265 GLY B N 1
ATOM 5700 C CA . GLY B 1 265 ? -20.969 -1.463 7.48 1 95.69 265 GLY B CA 1
ATOM 5701 C C . GLY B 1 265 ? -19.797 -2.168 8.148 1 95.69 265 GLY B C 1
ATOM 5702 O O . GLY B 1 265 ? -19.891 -2.568 9.305 1 95.69 265 GLY B O 1
ATOM 5703 N N . LEU B 1 266 ? -18.734 -2.297 7.418 1 96.25 266 LEU B N 1
ATOM 5704 C CA . LEU B 1 266 ? -17.516 -2.949 7.895 1 96.25 266 LEU B CA 1
ATOM 5705 C C . LEU B 1 266 ? -16.938 -2.215 9.102 1 96.25 266 LEU B C 1
ATOM 5707 O O . LEU B 1 266 ? -16.516 -2.846 10.07 1 96.25 266 LEU B O 1
ATOM 5711 N N . GLU B 1 267 ? -16.938 -0.91 9.0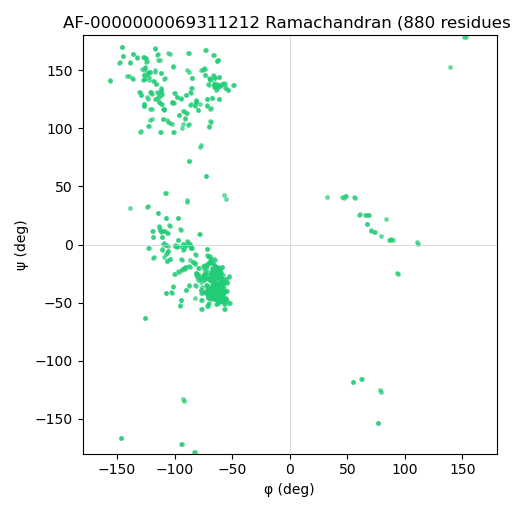7 1 95.94 267 GLU B N 1
ATOM 5712 C CA . GLU B 1 267 ? -16.391 -0.114 10.164 1 95.94 267 GLU B CA 1
ATOM 5713 C C . GLU B 1 267 ? -17.188 -0.305 11.445 1 95.94 267 GLU B C 1
ATOM 5715 O O . GLU B 1 267 ? -16.625 -0.365 12.539 1 95.94 267 GLU B O 1
ATOM 5720 N N . LYS B 1 268 ? -18.5 -0.406 11.289 1 95.56 268 LYS B N 1
ATOM 5721 C CA . LYS B 1 268 ? -19.328 -0.668 12.461 1 95.56 268 LYS B CA 1
ATOM 5722 C C . LYS B 1 268 ? -19.016 -2.035 13.062 1 95.56 268 LYS B C 1
ATOM 5724 O O . LYS B 1 268 ? -18.969 -2.188 14.289 1 95.56 268 LYS B O 1
ATOM 5729 N N . MET B 1 269 ? -18.844 -2.996 12.219 1 95.69 269 MET B N 1
ATOM 5730 C CA . MET B 1 269 ? -18.484 -4.344 12.656 1 95.69 269 MET B CA 1
ATOM 5731 C C . MET B 1 269 ? -17.141 -4.336 13.383 1 95.69 269 MET B C 1
ATOM 5733 O O . MET B 1 269 ? -17 -4.988 14.422 1 95.69 269 MET B O 1
ATOM 5737 N N . MET B 1 270 ? -16.188 -3.635 12.906 1 96.25 270 MET B N 1
ATOM 5738 C CA . MET B 1 270 ? -14.867 -3.549 13.5 1 96.25 270 MET B CA 1
ATOM 5739 C C . MET B 1 270 ? -14.922 -2.855 14.859 1 96.25 270 MET B C 1
ATOM 5741 O O . MET B 1 270 ? -14.266 -3.287 15.812 1 96.25 270 MET B O 1
ATOM 5745 N N . ILE B 1 271 ? -15.641 -1.766 14.906 1 95.94 271 ILE B N 1
ATOM 5746 C CA . ILE B 1 271 ? -15.805 -1.05 16.172 1 95.94 271 ILE B CA 1
ATOM 5747 C C . ILE B 1 271 ? -16.422 -1.979 17.219 1 95.94 271 ILE B C 1
ATOM 5749 O O . ILE B 1 271 ? -15.977 -2.002 18.359 1 95.94 271 ILE B O 1
ATOM 5753 N N . GLU B 1 272 ? -17.406 -2.74 16.812 1 95.19 272 GLU B N 1
ATOM 5754 C CA . GLU B 1 272 ? -18.016 -3.705 17.719 1 95.19 272 GLU B CA 1
ATOM 5755 C C . GLU B 1 272 ? -17 -4.75 18.188 1 95.19 272 GLU B C 1
ATOM 5757 O O . GLU B 1 272 ? -16.984 -5.129 19.359 1 95.19 272 GLU B O 1
ATOM 5762 N N . ALA B 1 273 ? -16.188 -5.199 17.266 1 96.12 273 ALA B N 1
ATOM 5763 C CA . ALA B 1 273 ? -15.156 -6.188 17.609 1 96.12 273 ALA B CA 1
ATOM 5764 C C . ALA B 1 273 ? -14.172 -5.621 18.625 1 96.12 273 ALA B C 1
ATOM 5766 O O . ALA B 1 273 ? -13.797 -6.305 19.578 1 96.12 273 ALA B O 1
ATOM 5767 N N . PHE B 1 274 ? -13.742 -4.395 18.469 1 96 274 PHE B N 1
ATOM 5768 C CA . PHE B 1 274 ? -12.797 -3.756 19.375 1 96 274 PHE B CA 1
ATOM 5769 C C . PHE B 1 274 ? -13.438 -3.539 20.75 1 96 274 PHE B C 1
ATOM 5771 O O . PHE B 1 274 ? -12.789 -3.738 21.781 1 96 274 PHE B O 1
ATOM 5778 N N . THR B 1 275 ? -14.672 -3.141 20.703 1 95.19 275 THR B N 1
ATOM 5779 C CA . THR B 1 275 ? -15.391 -2.934 21.953 1 95.19 275 THR B CA 1
ATOM 5780 C C . THR B 1 275 ? -15.508 -4.238 22.734 1 95.19 275 THR B C 1
ATOM 5782 O O . THR B 1 275 ? -15.234 -4.277 23.938 1 95.19 275 THR B O 1
ATOM 5785 N N . LEU B 1 276 ? -15.898 -5.293 22.031 1 94.5 276 LEU B N 1
ATOM 5786 C CA . LEU B 1 276 ? -16.031 -6.609 22.641 1 94.5 276 LEU B CA 1
ATOM 5787 C C . LEU B 1 276 ? -14.688 -7.082 23.188 1 94.5 276 LEU B C 1
ATOM 5789 O O . LEU B 1 276 ? -14.625 -7.676 24.281 1 94.5 276 LEU B O 1
ATOM 5793 N N . ALA B 1 277 ? -13.617 -6.832 22.438 1 94.88 277 ALA B N 1
ATOM 5794 C CA . ALA B 1 277 ? -12.281 -7.23 22.891 1 94.88 277 ALA B CA 1
ATOM 5795 C C . ALA B 1 277 ? -11.906 -6.539 24.188 1 94.88 277 ALA B C 1
ATOM 5797 O O . ALA B 1 277 ? -11.453 -7.188 25.141 1 94.88 277 ALA B O 1
ATOM 5798 N N . GLU B 1 278 ? -12.117 -5.262 24.203 1 93.25 278 GLU B N 1
ATOM 5799 C CA . GLU B 1 278 ? -11.781 -4.488 25.391 1 93.25 278 GLU B CA 1
ATOM 5800 C C . GLU B 1 278 ? -12.633 -4.914 26.594 1 93.25 278 GLU B C 1
ATOM 5802 O O . GLU B 1 278 ? -12.125 -5.059 27.703 1 93.25 278 GLU B O 1
ATOM 5807 N N . GLU B 1 279 ? -13.883 -5.125 26.375 1 92.94 279 GLU B N 1
ATOM 5808 C CA . GLU B 1 279 ? -14.797 -5.543 27.438 1 92.94 279 GLU B CA 1
ATOM 5809 C C . GLU B 1 279 ? -14.438 -6.934 27.969 1 92.94 279 GLU B C 1
ATOM 5811 O O . GLU B 1 279 ? -14.648 -7.234 29.141 1 92.94 279 GLU B O 1
ATOM 5816 N N . SER B 1 280 ? -13.875 -7.68 27.078 1 93.12 280 SER B N 1
ATOM 5817 C CA . SER B 1 280 ? -13.523 -9.055 27.438 1 93.12 280 SER B CA 1
ATOM 5818 C C . SER B 1 280 ? -12.141 -9.125 28.078 1 93.12 280 SER B C 1
ATOM 5820 O O . SER B 1 280 ? -11.617 -10.211 28.328 1 93.12 280 SER B O 1
ATOM 5822 N N . GLY B 1 281 ? -11.5 -7.996 28.203 1 90.69 281 GLY B N 1
ATOM 5823 C CA . GLY B 1 281 ? -10.289 -7.961 29 1 90.69 281 GLY B CA 1
ATOM 5824 C C . GLY B 1 281 ? -9.039 -7.734 28.172 1 90.69 281 GLY B C 1
ATOM 5825 O O . GLY B 1 281 ? -7.93 -7.691 28.719 1 90.69 281 GLY B O 1
ATOM 5826 N N . PHE B 1 282 ? -9.172 -7.59 26.906 1 92.62 282 PHE B N 1
ATOM 5827 C CA . PHE B 1 282 ? -7.996 -7.332 26.094 1 92.62 282 PHE B CA 1
ATOM 5828 C C . PHE B 1 282 ? -7.348 -6.008 26.484 1 92.62 282 PHE B C 1
ATOM 5830 O O . PHE B 1 282 ? -8.039 -5 26.656 1 92.62 282 PHE B O 1
ATOM 5837 N N . ARG B 1 283 ? -6.078 -6.086 26.625 1 90.88 283 ARG B N 1
ATOM 5838 C CA . ARG B 1 283 ? -5.293 -4.898 26.938 1 90.88 283 ARG B CA 1
ATOM 5839 C C . ARG B 1 283 ? -4.008 -4.852 26.109 1 90.88 283 ARG B C 1
ATOM 5841 O O . ARG B 1 283 ? -3.445 -5.895 25.781 1 90.88 283 ARG B O 1
ATOM 5848 N N . LEU B 1 284 ? -3.65 -3.688 25.719 1 89.69 284 LEU B N 1
ATOM 5849 C CA . LEU B 1 284 ? -2.338 -3.465 25.125 1 89.69 284 LEU B CA 1
ATOM 5850 C C . LEU B 1 284 ? -1.342 -2.975 26.172 1 89.69 284 LEU B C 1
ATOM 5852 O O . LEU B 1 284 ? -1.444 -1.842 26.641 1 89.69 284 LEU B O 1
ATOM 5856 N N . ARG B 1 285 ? -0.419 -3.785 26.469 1 85.19 285 ARG B N 1
ATOM 5857 C CA . ARG B 1 285 ? 0.556 -3.494 27.516 1 85.19 285 ARG B CA 1
ATOM 5858 C C . ARG B 1 285 ? -0.133 -3.012 28.781 1 85.19 285 ARG B C 1
ATOM 5860 O O . ARG B 1 285 ? 0.237 -1.978 29.344 1 85.19 285 ARG B O 1
ATOM 5867 N N . GLY B 1 286 ? -1.155 -3.637 29.078 1 86.69 286 GLY B N 1
ATOM 5868 C CA . GLY B 1 286 ? -1.855 -3.402 30.328 1 86.69 286 GLY B CA 1
ATOM 5869 C C . GLY B 1 286 ? -2.863 -2.273 30.25 1 86.69 286 GLY B C 1
ATOM 5870 O O . GLY B 1 286 ? -3.57 -1.992 31.219 1 86.69 286 GLY B O 1
ATOM 5871 N N . THR B 1 287 ? -3.07 -1.684 29.109 1 91.38 287 THR B N 1
ATOM 5872 C CA . THR B 1 287 ? -3.932 -0.515 28.953 1 91.38 287 THR B CA 1
ATOM 5873 C C . THR B 1 287 ? -5.098 -0.814 28.031 1 91.38 287 THR B C 1
ATOM 5875 O O . THR B 1 287 ? -4.934 -1.508 27.016 1 91.38 287 THR B O 1
ATOM 5878 N N . LYS B 1 288 ? -6.246 -0.256 28.438 1 92.38 288 LYS B N 1
ATOM 5879 C CA . LYS B 1 288 ? -7.383 -0.314 27.516 1 92.38 288 LYS B CA 1
ATOM 5880 C C . LYS B 1 288 ? -7.047 0.364 26.188 1 92.38 288 LYS B C 1
ATOM 5882 O O . LYS B 1 288 ? -6.488 1.462 26.172 1 92.38 288 LYS B O 1
ATOM 5887 N N . ILE B 1 289 ? -7.469 -0.287 25.141 1 92.5 289 ILE B N 1
ATOM 5888 C CA . ILE B 1 289 ? -7.074 0.244 23.828 1 92.5 289 ILE B CA 1
ATOM 5889 C C . ILE B 1 289 ? -7.797 1.563 23.578 1 92.5 289 ILE B C 1
ATOM 5891 O O . ILE B 1 289 ? -7.258 2.455 22.906 1 92.5 289 ILE B O 1
ATOM 5895 N N . SER B 1 290 ? -9.008 1.803 24.094 1 93.38 290 SER B N 1
ATOM 5896 C CA . SER B 1 290 ? -9.758 3.045 23.922 1 93.38 290 SER B CA 1
ATOM 5897 C C . SER B 1 290 ? -9.133 4.18 24.734 1 93.38 290 SER B C 1
ATOM 5899 O O . SER B 1 290 ? -9.453 5.352 24.516 1 93.38 290 SER B O 1
ATOM 5901 N N . GLU B 1 291 ? -8.18 3.836 25.578 1 93.31 291 GLU B N 1
ATOM 5902 C CA . GLU B 1 291 ? -7.523 4.836 26.422 1 93.31 291 GLU B CA 1
ATOM 5903 C C . GLU B 1 291 ? -6.031 4.914 26.125 1 93.31 291 GLU B C 1
ATOM 5905 O O . GLU B 1 291 ? -5.285 5.59 26.828 1 93.31 291 GLU B O 1
ATOM 5910 N N . ALA B 1 292 ? -5.645 4.227 25.141 1 92 292 ALA B N 1
ATOM 5911 C CA . ALA B 1 292 ? -4.219 4.148 24.828 1 92 292 ALA B CA 1
ATOM 5912 C C . ALA B 1 292 ? -3.652 5.523 24.5 1 92 292 ALA B C 1
ATOM 5914 O O . ALA B 1 292 ? -2.475 5.793 24.75 1 92 292 ALA B O 1
ATOM 5915 N N . HIS B 1 293 ? -4.496 6.461 23.938 1 90.62 293 HIS B N 1
ATOM 5916 C CA . HIS B 1 293 ? -4.051 7.789 23.547 1 90.62 293 HIS B CA 1
ATOM 5917 C C . HIS B 1 293 ? -3.611 8.609 24.75 1 90.62 293 HIS B C 1
ATOM 5919 O O . HIS B 1 293 ? -2.91 9.609 24.594 1 90.62 293 HIS B O 1
ATOM 5925 N N . LEU B 1 294 ? -3.932 8.156 25.922 1 90.88 294 LEU B N 1
ATOM 5926 C CA . LEU B 1 294 ? -3.564 8.859 27.141 1 90.88 294 LEU B CA 1
ATOM 5927 C C . LEU B 1 294 ? -2.131 8.539 27.547 1 90.88 294 LEU B C 1
ATOM 5929 O O . LEU B 1 294 ? -1.546 9.227 28.391 1 90.88 294 LEU B O 1
ATOM 5933 N N . SER B 1 295 ? -1.623 7.5 26.984 1 88.69 295 SER B N 1
ATOM 5934 C CA . SER B 1 295 ? -0.242 7.109 27.25 1 88.69 295 SER B CA 1
ATOM 5935 C C . SER B 1 295 ? 0.569 7.051 25.953 1 88.69 295 SER B C 1
ATOM 5937 O O . SER B 1 295 ? 0.596 6.02 25.281 1 88.69 295 SER B O 1
ATOM 5939 N N . PRO B 1 296 ? 1.321 8.047 25.766 1 84.88 296 PRO B N 1
ATOM 5940 C CA . PRO B 1 296 ? 2.104 8.078 24.531 1 84.88 296 PRO B CA 1
ATOM 5941 C C . PRO B 1 296 ? 3.045 6.887 24.391 1 84.88 296 PRO B C 1
ATOM 5943 O O . PRO B 1 296 ? 3.311 6.434 23.281 1 84.88 296 PRO B O 1
ATOM 5946 N N . ASP B 1 297 ? 3.492 6.355 25.547 1 86.12 297 ASP B N 1
ATOM 5947 C CA . ASP B 1 297 ? 4.422 5.23 25.516 1 86.12 297 ASP B CA 1
ATOM 5948 C C . ASP B 1 297 ? 3.734 3.961 25.016 1 86.12 297 ASP B C 1
ATOM 5950 O O . ASP B 1 297 ? 4.387 3.072 24.469 1 86.12 297 ASP B O 1
ATOM 5954 N N . ILE B 1 298 ? 2.469 3.9 25.266 1 88.88 298 ILE B N 1
ATOM 5955 C CA . ILE B 1 298 ? 1.689 2.756 24.797 1 88.88 298 ILE B CA 1
ATOM 5956 C C . ILE B 1 298 ? 1.188 3.012 23.391 1 88.88 298 ILE B C 1
ATOM 5958 O O . ILE B 1 298 ? 1.152 2.1 22.562 1 88.88 298 ILE B O 1
ATOM 5962 N N . TYR B 1 299 ? 0.87 4.289 23.125 1 91 299 TYR B N 1
ATOM 5963 C CA . TYR B 1 299 ? 0.297 4.691 21.844 1 91 299 TYR B CA 1
ATOM 5964 C C . TYR B 1 299 ? 1.274 4.43 20.703 1 91 299 TYR B C 1
ATOM 5966 O O . TYR B 1 299 ? 0.863 4.211 19.562 1 91 299 TYR B O 1
ATOM 5974 N N . LEU B 1 300 ? 2.566 4.332 21.062 1 88.69 300 LEU B N 1
ATOM 5975 C CA . LEU B 1 300 ? 3.631 4.098 20.094 1 88.69 300 LEU B CA 1
ATOM 5976 C C . LEU B 1 300 ? 3.48 2.727 19.438 1 88.69 300 LEU B C 1
ATOM 5978 O O . LEU B 1 300 ? 3.998 2.494 18.344 1 88.69 300 LEU B O 1
ATOM 5982 N N . TYR B 1 301 ? 2.717 1.845 20.062 1 88.19 301 TYR B N 1
ATOM 5983 C CA . TYR B 1 301 ? 2.609 0.471 19.594 1 88.19 301 TYR B CA 1
ATOM 5984 C C . TYR B 1 301 ? 1.227 0.203 19 1 88.19 301 TYR B C 1
ATOM 5986 O O . TYR B 1 301 ? 0.918 -0.925 18.609 1 88.19 301 TYR B O 1
ATOM 5994 N N . LEU B 1 302 ? 0.466 1.257 19.031 1 92.81 302 LEU B N 1
ATOM 5995 C CA . LEU B 1 302 ? -0.905 1.101 18.562 1 92.81 302 LEU B CA 1
ATOM 5996 C C . LEU B 1 302 ? -1.002 1.406 17.062 1 92.81 302 LEU B C 1
ATOM 5998 O O . LEU B 1 302 ? -0.859 2.559 16.656 1 92.81 302 LEU B O 1
ATOM 6002 N N . ASP B 1 303 ? -1.196 0.43 16.25 1 94.75 303 ASP B N 1
ATOM 6003 C CA . ASP B 1 303 ? -1.377 0.565 14.812 1 94.75 303 ASP B CA 1
ATOM 6004 C C . ASP B 1 303 ? -2.336 -0.495 14.273 1 94.75 303 ASP B C 1
ATOM 6006 O O . ASP B 1 303 ? -3.059 -1.132 15.047 1 94.75 303 ASP B O 1
ATOM 6010 N N . ASP B 1 304 ? -2.434 -0.72 13 1 95.44 304 ASP B N 1
ATOM 6011 C CA . ASP B 1 304 ? -3.443 -1.575 12.391 1 95.44 304 ASP B CA 1
ATOM 6012 C C . ASP B 1 304 ? -3.225 -3.039 12.758 1 95.44 304 ASP B C 1
ATOM 6014 O O . ASP B 1 304 ? -4.109 -3.875 12.562 1 95.44 304 ASP B O 1
ATOM 6018 N N . SER B 1 305 ? -2.066 -3.361 13.328 1 92.88 305 SER B N 1
ATOM 6019 C CA . SER B 1 305 ? -1.776 -4.738 13.719 1 92.88 305 SER B CA 1
ATOM 6020 C C . SER B 1 305 ? -2.594 -5.152 14.938 1 92.88 305 SER B C 1
ATOM 6022 O O . SER B 1 305 ? -2.564 -6.316 15.344 1 92.88 305 SER B O 1
ATOM 6024 N N . ILE B 1 306 ? -3.355 -4.215 15.5 1 93.31 306 ILE B N 1
ATOM 6025 C CA . ILE B 1 306 ? -4.184 -4.484 16.672 1 93.31 306 ILE B CA 1
ATOM 6026 C C . ILE B 1 306 ? -5.141 -5.637 16.375 1 93.31 306 ILE B C 1
ATOM 6028 O O . ILE B 1 306 ? -5.469 -6.426 17.25 1 93.31 306 ILE B O 1
ATOM 6032 N N . VAL B 1 307 ? -5.586 -5.758 15.133 1 93 307 VAL B N 1
ATOM 6033 C CA . VAL B 1 307 ? -6.48 -6.836 14.727 1 93 307 VAL B CA 1
ATOM 6034 C C . VAL B 1 307 ? -5.797 -8.188 14.953 1 93 307 VAL B C 1
ATOM 6036 O O . VAL B 1 307 ? -6.379 -9.086 15.555 1 93 307 VAL B O 1
ATOM 6039 N N . ASN B 1 308 ? -4.562 -8.289 14.492 1 90.12 308 ASN B N 1
ATOM 6040 C CA . ASN B 1 308 ? 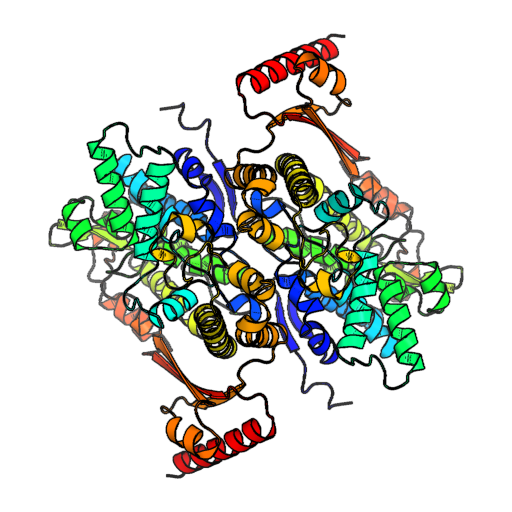-3.812 -9.523 14.656 1 90.12 308 ASN B CA 1
ATOM 6041 C C . ASN B 1 308 ? -3.49 -9.797 16.125 1 90.12 308 ASN B C 1
ATOM 6043 O O . ASN B 1 308 ? -3.432 -10.953 16.547 1 90.12 308 ASN B O 1
ATOM 6047 N N . LEU B 1 309 ? -3.221 -8.727 16.844 1 90 309 LEU B N 1
ATOM 6048 C CA . LEU B 1 309 ? -2.953 -8.875 18.281 1 90 309 LEU B CA 1
ATOM 6049 C C . LEU B 1 309 ? -4.152 -9.484 19 1 90 309 LEU B C 1
ATOM 6051 O O . LEU B 1 309 ? -3.994 -10.367 19.828 1 90 309 LEU B O 1
ATOM 6055 N N . ILE B 1 310 ? -5.301 -9.039 18.625 1 91.56 310 ILE B N 1
ATOM 6056 C CA . ILE B 1 310 ? -6.523 -9.555 19.234 1 91.56 310 ILE B CA 1
ATOM 6057 C C . ILE B 1 310 ? -6.762 -10.984 18.766 1 91.56 310 ILE B C 1
ATOM 6059 O O . ILE B 1 310 ? -7.066 -11.867 19.578 1 91.56 310 ILE B O 1
ATOM 6063 N N . GLU B 1 311 ? -6.574 -11.25 17.5 1 89 311 GLU B N 1
ATOM 6064 C CA . GLU B 1 311 ? -6.852 -12.555 16.906 1 89 311 GLU B CA 1
ATOM 6065 C C . GLU B 1 311 ? -5.941 -13.633 17.5 1 89 311 GLU B C 1
ATOM 6067 O O . GLU B 1 311 ? -6.348 -14.789 17.641 1 89 311 GLU B O 1
ATOM 6072 N N . THR B 1 312 ? -4.699 -13.266 17.828 1 85.44 312 THR B N 1
ATOM 6073 C CA . THR B 1 312 ? -3.721 -14.266 18.25 1 85.44 312 THR B CA 1
ATOM 6074 C C . THR B 1 312 ? -3.596 -14.305 19.766 1 85.44 312 THR B C 1
ATOM 6076 O O . THR B 1 312 ? -2.809 -15.086 20.312 1 85.44 312 THR B O 1
ATOM 6079 N N . SER B 1 313 ? -4.332 -13.484 20.438 1 83.69 313 SER B N 1
ATOM 6080 C CA . SER B 1 313 ? -4.25 -13.453 21.891 1 83.69 313 SER B CA 1
ATOM 6081 C C . SER B 1 313 ? -4.789 -14.742 22.5 1 83.69 313 SER B C 1
ATOM 6083 O O . SER B 1 313 ? -5.762 -15.312 22 1 83.69 313 SER B O 1
ATOM 6085 N N . SER B 1 314 ? -3.984 -15.43 23.375 1 68.94 314 SER B N 1
ATOM 6086 C CA . SER B 1 314 ? -4.293 -16.703 24.016 1 68.94 314 SER B CA 1
ATOM 6087 C C . SER B 1 314 ? -5.5 -16.578 24.938 1 68.94 314 SER B C 1
ATOM 6089 O O . SER B 1 314 ? -6.16 -17.578 25.25 1 68.94 314 SER B O 1
ATOM 6091 N N . GLU B 1 315 ? -5.652 -15.352 25.641 1 62.78 315 GLU B N 1
ATOM 6092 C CA . GLU B 1 315 ? -6.785 -15.273 26.547 1 62.78 315 GLU B CA 1
ATOM 6093 C C . GLU B 1 315 ? -8.102 -15.578 25.844 1 62.78 315 GLU B C 1
ATOM 6095 O O . GLU B 1 315 ? -9.125 -14.961 26.125 1 62.78 315 GLU B O 1
ATOM 6100 N N . SER B 1 316 ? -7.883 -16.578 24.984 1 61.53 316 SER B N 1
ATOM 6101 C CA . SER B 1 316 ? -8.727 -16.922 23.844 1 61.53 316 SER B CA 1
ATOM 6102 C C . SER B 1 316 ? -10.148 -17.234 24.281 1 61.53 316 SER B C 1
ATOM 6104 O O . SER B 1 316 ? -11.109 -16.797 23.641 1 61.53 316 SER B O 1
ATOM 6106 N N . SER B 1 317 ? -10.305 -17.641 25.438 1 73.75 317 SER B N 1
ATOM 6107 C CA . SER B 1 317 ? -11.703 -18.016 25.672 1 73.75 317 SER B CA 1
ATOM 6108 C C . SER B 1 317 ? -12.562 -16.781 25.938 1 73.75 317 SER B C 1
ATOM 6110 O O . SER B 1 317 ? -13.711 -16.719 25.484 1 73.75 317 SER B O 1
ATOM 6112 N N . GLN B 1 318 ? -11.953 -15.797 26.5 1 80.62 318 GLN B N 1
ATOM 6113 C CA . GLN B 1 318 ? -12.711 -14.586 26.812 1 80.62 318 GLN B CA 1
ATOM 6114 C C . GLN B 1 318 ? -12.875 -13.703 25.578 1 80.62 318 GLN B C 1
ATOM 6116 O O . GLN B 1 318 ? -13.891 -13.031 25.422 1 80.62 318 GLN B O 1
ATOM 6121 N N . LEU B 1 319 ? -11.891 -13.875 24.734 1 90.38 319 LEU B N 1
ATOM 6122 C CA . LEU B 1 319 ? -11.867 -12.984 23.578 1 90.38 319 LEU B CA 1
ATOM 6123 C C . LEU B 1 319 ? -12.555 -13.625 22.375 1 90.38 319 LEU B C 1
ATOM 6125 O O . LEU B 1 319 ? -12.516 -13.078 21.281 1 90.38 319 LEU B O 1
ATOM 6129 N N . LEU B 1 320 ? -13.242 -14.672 22.625 1 90.25 320 LEU B N 1
ATOM 6130 C CA . LEU B 1 320 ? -13.812 -15.477 21.547 1 90.25 320 LEU B CA 1
ATOM 6131 C C . LEU B 1 320 ? -14.797 -14.648 20.719 1 90.25 320 LEU B C 1
ATOM 6133 O O . LEU B 1 320 ? -14.812 -14.734 19.484 1 90.25 320 LEU B O 1
ATOM 6137 N N . GLY B 1 321 ? -15.648 -13.875 21.406 1 91.75 321 GLY B N 1
ATOM 6138 C CA . GLY B 1 321 ? -16.625 -13.055 20.703 1 91.75 321 GLY B CA 1
ATOM 6139 C C . GLY B 1 321 ? -15.984 -12.078 19.734 1 91.75 321 GLY B C 1
ATOM 6140 O O . GLY B 1 321 ? -16.406 -11.969 18.578 1 91.75 321 GLY B O 1
ATOM 6141 N N . ALA B 1 322 ? -14.992 -11.359 20.203 1 94.56 322 ALA B N 1
ATOM 6142 C CA . ALA B 1 322 ? -14.273 -10.398 19.375 1 94.56 322 ALA B CA 1
ATOM 6143 C C . ALA B 1 322 ? -13.547 -11.102 18.234 1 94.56 322 ALA B C 1
ATOM 6145 O O . ALA B 1 322 ? -13.57 -10.633 17.094 1 94.56 322 ALA B O 1
ATOM 6146 N N . GLN B 1 323 ? -12.938 -12.219 18.562 1 92.88 323 GLN B N 1
ATOM 6147 C CA . GLN B 1 323 ? -12.195 -12.977 17.562 1 92.88 323 GLN B CA 1
ATOM 6148 C C . GLN B 1 323 ? -13.117 -13.539 16.484 1 92.88 323 GLN B C 1
ATOM 6150 O O . GLN B 1 323 ? -12.766 -13.57 15.312 1 92.88 323 GLN B O 1
ATOM 6155 N N . GLN B 1 324 ? -14.281 -13.938 16.875 1 92.19 324 GLN B N 1
ATOM 6156 C CA . GLN B 1 324 ? -15.266 -14.438 15.922 1 92.19 324 GLN B CA 1
ATOM 6157 C C . GLN B 1 324 ? -15.734 -13.336 14.984 1 92.19 324 GLN B C 1
ATOM 6159 O O . GLN B 1 324 ? -15.914 -13.57 13.781 1 92.19 324 GLN B O 1
ATOM 6164 N N . LEU B 1 325 ? -15.961 -12.195 15.508 1 94.12 325 LEU B N 1
ATOM 6165 C CA . LEU B 1 325 ? -16.391 -11.078 14.672 1 94.12 325 LEU B CA 1
ATOM 6166 C C . LEU B 1 325 ? -15.297 -10.688 13.68 1 94.12 325 LEU B C 1
ATOM 6168 O O . LEU B 1 325 ? -15.586 -10.391 12.523 1 94.12 325 LEU B O 1
ATOM 6172 N N . LEU B 1 326 ? -14.07 -10.664 14.172 1 93.56 326 LEU B N 1
ATOM 6173 C CA . LEU B 1 326 ? -12.945 -10.367 13.289 1 93.56 326 LEU B CA 1
ATOM 6174 C C . LEU B 1 326 ? -12.805 -11.43 12.211 1 93.56 326 LEU B C 1
ATOM 6176 O O . LEU B 1 326 ? -12.492 -11.117 11.062 1 93.56 326 LEU B O 1
ATOM 6180 N N . ALA B 1 327 ? -13.039 -12.648 12.578 1 91.25 327 ALA B N 1
ATOM 6181 C CA . ALA B 1 327 ? -13.008 -13.734 11.602 1 91.25 327 ALA B CA 1
ATOM 6182 C C . ALA B 1 327 ? -14.094 -13.555 10.539 1 91.25 327 ALA B C 1
ATOM 6184 O O . ALA B 1 327 ? -13.867 -13.828 9.359 1 91.25 327 ALA B O 1
ATOM 6185 N N . ARG B 1 328 ? -15.25 -13.125 10.977 1 93.56 328 ARG B N 1
ATOM 6186 C CA . ARG B 1 328 ? -16.328 -12.836 10.031 1 93.56 328 ARG B CA 1
ATOM 6187 C C . ARG B 1 328 ? -15.898 -11.797 9.008 1 93.56 328 ARG B C 1
ATOM 6189 O O . ARG B 1 328 ? -16.219 -11.914 7.824 1 93.56 328 ARG B O 1
ATOM 6196 N N . ILE B 1 329 ? -15.219 -10.812 9.492 1 93.5 329 ILE B N 1
ATOM 6197 C CA . ILE B 1 329 ? -14.758 -9.75 8.609 1 93.5 329 ILE B CA 1
ATOM 6198 C C . ILE B 1 329 ? -13.781 -10.32 7.578 1 93.5 329 ILE B C 1
ATOM 6200 O O . ILE B 1 329 ? -13.891 -10.039 6.383 1 93.5 329 ILE B O 1
ATOM 6204 N N . ARG B 1 330 ? -12.859 -11.164 8.016 1 89.56 330 ARG B N 1
ATOM 6205 C CA . ARG B 1 330 ? -11.891 -11.789 7.117 1 89.56 330 ARG B CA 1
ATOM 6206 C C . ARG B 1 330 ? -12.586 -12.672 6.09 1 89.56 330 ARG B C 1
ATOM 6208 O O . ARG B 1 330 ? -12.18 -12.727 4.926 1 89.56 330 ARG B O 1
ATOM 6215 N N . LEU B 1 331 ? -13.664 -13.289 6.496 1 89.62 331 LEU B N 1
ATOM 6216 C CA . LEU B 1 331 ? -14.406 -14.219 5.645 1 89.62 331 LEU B CA 1
ATOM 6217 C C . LEU B 1 331 ? -15.398 -13.461 4.762 1 89.62 331 LEU B C 1
ATOM 6219 O O . LEU B 1 331 ? -16.156 -14.078 4.004 1 89.62 331 LEU B O 1
ATOM 6223 N N . ARG B 1 332 ? -15.469 -12.227 4.922 1 90.88 332 ARG B N 1
ATOM 6224 C CA . ARG B 1 332 ? -16.344 -11.344 4.164 1 90.88 332 ARG B CA 1
ATOM 6225 C C . ARG B 1 332 ? -17.812 -11.633 4.473 1 90.88 332 ARG B C 1
ATOM 6227 O O . ARG B 1 332 ? -18.672 -11.547 3.588 1 90.88 332 ARG B O 1
ATOM 6234 N N . LYS B 1 333 ? -18.016 -12.156 5.598 1 92.81 333 LYS B N 1
ATOM 6235 C CA . LYS B 1 333 ? -19.375 -12.266 6.113 1 92.81 333 LYS B CA 1
ATOM 6236 C C . LYS B 1 333 ? -19.781 -11.008 6.875 1 92.81 333 LYS B C 1
ATOM 6238 O O . LYS B 1 333 ? -20 -11.047 8.086 1 92.81 333 LYS B O 1
ATOM 6243 N N . LEU B 1 334 ? -19.984 -9.961 6.109 1 95.19 334 LEU B N 1
ATOM 6244 C CA . LEU B 1 334 ? -20.172 -8.617 6.637 1 95.19 334 LEU B CA 1
ATOM 6245 C C . LEU B 1 334 ? -21.641 -8.352 6.953 1 95.19 334 LEU B C 1
ATOM 6247 O O . LEU B 1 334 ? -22.516 -9.133 6.578 1 95.19 334 LEU B O 1
ATOM 6251 N N . TYR B 1 335 ? -21.859 -7.273 7.738 1 95.88 335 TYR B N 1
ATOM 6252 C CA . TYR B 1 335 ? -23.234 -6.812 7.887 1 95.88 335 TYR B CA 1
ATOM 6253 C C . TYR B 1 335 ? -23.875 -6.523 6.527 1 95.88 335 TYR B C 1
ATOM 6255 O O . TYR B 1 335 ? -23.234 -5.922 5.66 1 95.88 335 TYR B O 1
ATOM 6263 N N . THR B 1 336 ? -25.047 -6.977 6.363 1 95.06 336 THR B N 1
ATOM 6264 C CA . THR B 1 336 ? -25.672 -6.934 5.047 1 95.06 336 THR B CA 1
ATOM 6265 C C . THR B 1 336 ? -26.453 -5.641 4.863 1 95.06 336 THR B C 1
ATOM 6267 O O . THR B 1 336 ? -27.25 -5.266 5.727 1 95.06 336 THR B O 1
ATOM 6270 N N . ARG B 1 337 ? -26.172 -4.98 3.748 1 95.44 337 ARG B N 1
ATOM 6271 C CA . ARG B 1 337 ? -26.984 -3.826 3.365 1 95.44 337 ARG B CA 1
ATOM 6272 C C . ARG B 1 337 ? -28.359 -4.254 2.902 1 95.44 337 ARG B C 1
ATOM 6274 O O . ARG B 1 337 ? -28.5 -5.012 1.938 1 95.44 337 ARG B O 1
ATOM 6281 N N . LEU B 1 338 ? -29.391 -3.732 3.49 1 94.69 338 LEU B N 1
ATOM 6282 C CA . LEU B 1 338 ? -30.75 -4.172 3.199 1 94.69 338 LEU B CA 1
ATOM 6283 C C . LEU B 1 338 ? -31.453 -3.178 2.287 1 94.69 338 LEU B C 1
ATOM 6285 O O . LEU B 1 338 ? -32.25 -3.572 1.432 1 94.69 338 LEU B O 1
ATOM 6289 N N . HIS B 1 339 ? -31.188 -1.964 2.635 1 92.94 339 HIS B N 1
ATOM 6290 C CA . HIS B 1 339 ? -31.953 -0.921 1.972 1 92.94 339 HIS B CA 1
ATOM 6291 C C . HIS B 1 339 ? -31.219 0.411 1.987 1 92.94 339 HIS B C 1
ATOM 6293 O O . HIS B 1 339 ? -30.5 0.719 2.947 1 92.94 339 HIS B O 1
ATOM 6299 N N . THR B 1 340 ? -31.328 1.103 0.872 1 94.06 340 THR B N 1
ATOM 6300 C CA . THR B 1 340 ? -30.812 2.463 0.763 1 94.06 340 THR B CA 1
ATOM 6301 C C . THR B 1 340 ? -31.922 3.43 0.349 1 94.06 340 THR B C 1
ATOM 6303 O O . THR B 1 340 ? -32.625 3.197 -0.643 1 94.06 340 THR B O 1
ATOM 6306 N N . SER B 1 341 ? -32.094 4.469 1.145 1 92.62 341 SER B N 1
ATOM 6307 C CA . SER B 1 341 ? -33.125 5.461 0.847 1 92.62 341 SER B CA 1
ATOM 6308 C C . SER B 1 341 ? -32.531 6.855 0.712 1 92.62 341 SER B C 1
ATOM 6310 O O . SER B 1 341 ? -31.578 7.207 1.431 1 92.62 341 SER B O 1
ATOM 6312 N N . THR B 1 342 ? -33.062 7.633 -0.177 1 91.75 342 THR B N 1
ATOM 6313 C CA . THR B 1 342 ? -32.656 9.031 -0.321 1 91.75 342 THR B CA 1
ATOM 6314 C C . THR B 1 342 ? -33.75 9.961 0.226 1 91.75 342 THR B C 1
ATOM 6316 O O . THR B 1 342 ? -33.531 11.172 0.336 1 91.75 342 THR B O 1
ATOM 6319 N N . ASP B 1 343 ? -34.875 9.453 0.576 1 88.81 343 ASP B N 1
ATOM 6320 C CA . ASP B 1 343 ? -36.031 10.273 0.95 1 88.81 343 ASP B CA 1
ATOM 6321 C C . ASP B 1 343 ? -36.094 10.477 2.463 1 88.81 343 ASP B C 1
ATOM 6323 O O . ASP B 1 343 ? -36.875 11.297 2.951 1 88.81 343 ASP B O 1
ATOM 6327 N N . GLY B 1 344 ? -35.344 9.758 3.186 1 90.44 344 GLY B N 1
ATOM 6328 C CA . GLY B 1 344 ? -35.375 9.898 4.633 1 90.44 344 GLY B CA 1
ATOM 6329 C C . GLY B 1 344 ? -34.969 8.625 5.359 1 90.44 344 GLY B C 1
ATOM 6330 O O . GLY B 1 344 ? -34.719 7.594 4.73 1 90.44 344 GLY B O 1
ATOM 6331 N N . PRO B 1 345 ? -34.969 8.742 6.691 1 92.62 345 PRO B N 1
ATOM 6332 C CA . PRO B 1 345 ? -34.562 7.59 7.5 1 92.62 345 PRO B CA 1
ATOM 6333 C C . PRO B 1 345 ? -35.656 6.523 7.59 1 92.62 345 PRO B C 1
ATOM 6335 O O . PRO B 1 345 ? -36.844 6.836 7.492 1 92.62 345 PRO B O 1
ATOM 6338 N N . CYS B 1 346 ? -35.156 5.281 7.73 1 90.75 346 CYS B N 1
ATOM 6339 C CA . CYS B 1 346 ? -36.062 4.156 8.008 1 90.75 346 CYS B CA 1
ATOM 6340 C C . CYS B 1 346 ? -36.25 3.992 9.508 1 90.75 346 CYS B C 1
ATOM 6342 O O . CYS B 1 346 ? -35.406 4.391 10.312 1 90.75 346 CYS B O 1
ATOM 6344 N N . ASP B 1 347 ? -37.406 3.496 9.898 1 90.25 347 ASP B N 1
ATOM 6345 C CA . ASP B 1 347 ? -37.656 3.209 11.305 1 90.25 347 ASP B CA 1
ATOM 6346 C C . ASP B 1 347 ? -36.969 1.912 11.734 1 90.25 347 ASP B C 1
ATOM 6348 O O . ASP B 1 347 ? -37.625 0.864 11.812 1 90.25 347 ASP B O 1
ATOM 6352 N N . VAL B 1 348 ? -35.812 2.041 12.07 1 91.94 348 VAL B N 1
ATOM 6353 C CA . VAL B 1 348 ? -35 0.886 12.43 1 91.94 348 VAL B CA 1
ATOM 6354 C C . VAL B 1 348 ? -35.5 0.285 13.742 1 91.94 348 VAL B C 1
ATOM 6356 O O . VAL B 1 348 ? -35.375 -0.924 13.953 1 91.94 348 VAL B O 1
ATOM 6359 N N . GLU B 1 349 ? -36.031 1.099 14.602 1 91.56 349 GLU B N 1
ATOM 6360 C CA . GLU B 1 349 ? -36.562 0.598 15.859 1 91.56 349 GLU B CA 1
ATOM 6361 C C . GLU B 1 349 ? -37.719 -0.38 15.609 1 91.56 349 GLU B C 1
ATOM 6363 O O . GLU B 1 349 ? -37.812 -1.412 16.281 1 91.56 349 GLU B O 1
ATOM 6368 N N . GLU B 1 350 ? -38.562 -0.005 14.758 1 90.31 350 GLU B N 1
ATOM 6369 C CA . GLU B 1 350 ? -39.656 -0.896 14.391 1 90.31 350 GLU B CA 1
ATOM 6370 C C . GLU B 1 350 ? -39.125 -2.209 13.82 1 90.31 350 GLU B C 1
ATOM 6372 O O . GLU B 1 350 ? -39.688 -3.275 14.094 1 90.31 350 GLU B O 1
ATOM 6377 N N . LEU B 1 351 ? -38.125 -2.078 13.008 1 90.69 351 LEU B N 1
ATOM 6378 C CA . LEU B 1 351 ? -37.531 -3.266 12.422 1 90.69 351 LEU B CA 1
ATOM 6379 C C . LEU B 1 351 ? -36.969 -4.176 13.508 1 90.69 351 LEU B C 1
ATOM 6381 O O . LEU B 1 351 ? -37.125 -5.395 13.453 1 90.69 351 LEU B O 1
ATOM 6385 N N . ASN B 1 352 ? -36.281 -3.59 14.43 1 93.38 352 ASN B N 1
ATOM 6386 C CA . ASN B 1 352 ? -35.688 -4.352 15.516 1 93.38 352 ASN B CA 1
ATOM 6387 C C . ASN B 1 352 ? -36.75 -5 16.406 1 93.38 352 ASN B C 1
ATOM 6389 O O . ASN B 1 352 ? -36.531 -6.09 16.938 1 93.38 352 ASN B O 1
ATOM 6393 N N . LYS B 1 353 ? -37.812 -4.34 16.609 1 90.56 353 LYS B N 1
ATOM 6394 C CA . LYS B 1 353 ? -38.938 -4.914 17.375 1 90.56 353 LYS B CA 1
ATOM 6395 C C . LYS B 1 353 ? -39.531 -6.121 16.672 1 90.56 353 LYS B C 1
ATOM 6397 O O . LYS B 1 353 ? -39.875 -7.109 17.312 1 90.56 353 LYS B O 1
ATOM 6402 N N . ARG B 1 354 ? -39.531 -6.082 15.43 1 88.5 354 ARG B N 1
ATOM 6403 C CA . ARG B 1 354 ? -40.219 -7.098 14.609 1 88.5 354 ARG B CA 1
ATOM 6404 C C . ARG B 1 354 ? -39.312 -8.336 14.461 1 88.5 354 ARG B C 1
ATOM 6406 O O . ARG B 1 354 ? -39.812 -9.469 14.531 1 88.5 354 ARG B O 1
ATOM 6413 N N . PHE B 1 355 ? -38.062 -8.211 14.172 1 87.75 355 PHE B N 1
ATOM 6414 C CA . PHE B 1 355 ? -37.25 -9.336 13.75 1 87.75 355 PHE B CA 1
ATOM 6415 C C . PHE B 1 355 ? -36.25 -9.711 14.844 1 87.75 355 PHE B C 1
ATOM 6417 O O . PHE B 1 355 ? -35.656 -10.781 14.789 1 87.75 355 PHE B O 1
ATOM 6424 N N . GLY B 1 356 ? -36.062 -8.977 15.82 1 78.31 356 GLY B N 1
ATOM 6425 C CA . GLY B 1 356 ? -35.094 -9.227 16.875 1 78.31 356 GLY B CA 1
ATOM 6426 C C . GLY B 1 356 ? -34.344 -7.98 17.328 1 78.31 356 GLY B C 1
ATOM 6427 O O . GLY B 1 356 ? -34.062 -7.098 16.516 1 78.31 356 GLY B O 1
ATOM 6428 N N . SER B 1 357 ? -33.969 -8.141 18.609 1 75.81 357 SER B N 1
ATOM 6429 C CA . SER B 1 357 ? -33.438 -6.938 19.25 1 75.81 357 SER B CA 1
ATOM 6430 C C . SER B 1 357 ? -31.984 -6.699 18.812 1 75.81 357 SER B C 1
ATOM 6432 O O . SER B 1 357 ? -31.156 -7.617 18.844 1 75.81 357 SER B O 1
ATOM 6434 N N . GLU B 1 358 ? -31.609 -5.574 18.188 1 85.69 358 GLU B N 1
ATOM 6435 C CA . GLU B 1 358 ? -30.328 -4.938 17.922 1 85.69 358 GLU B CA 1
ATOM 6436 C C . GLU B 1 358 ? -29.672 -5.535 16.672 1 85.69 358 GLU B C 1
ATOM 6438 O O . GLU B 1 358 ? -28.438 -5.562 16.578 1 85.69 358 GLU B O 1
ATOM 6443 N N . GLU B 1 359 ? -30.5 -6.125 15.859 1 91.56 359 GLU B N 1
ATOM 6444 C CA . GLU B 1 359 ? -29.953 -6.738 14.656 1 91.56 359 GLU B CA 1
ATOM 6445 C C . GLU B 1 359 ? -29.844 -5.73 13.523 1 91.56 359 GLU B C 1
ATOM 6447 O O . GLU B 1 359 ? -29.203 -5.992 12.508 1 91.56 359 GLU B O 1
ATOM 6452 N N . PHE B 1 360 ? -30.5 -4.621 13.766 1 95.25 360 PHE B N 1
ATOM 6453 C CA . PHE B 1 360 ? -30.531 -3.682 12.648 1 95.25 360 PHE B CA 1
ATOM 6454 C C . PHE B 1 360 ? -30.016 -2.314 13.078 1 95.25 360 PHE B C 1
ATOM 6456 O O . PHE B 1 360 ? -30.234 -1.891 14.219 1 95.25 360 PHE B O 1
ATOM 6463 N N . PHE B 1 361 ? -29.297 -1.681 12.195 1 95.62 361 PHE B N 1
ATOM 6464 C CA . PHE B 1 361 ? -28.875 -0.303 12.398 1 95.62 361 PHE B CA 1
ATOM 6465 C C . PHE B 1 361 ? -28.859 0.465 11.086 1 95.62 361 PHE B C 1
ATOM 6467 O O . PHE B 1 361 ? -29.016 -0.125 10.016 1 95.62 361 PHE B O 1
ATOM 6474 N N . GLN B 1 362 ? -28.859 1.725 11.156 1 96.12 362 GLN B N 1
ATOM 6475 C CA . GLN B 1 362 ? -28.859 2.572 9.969 1 96.12 362 GLN B CA 1
ATOM 6476 C C . GLN B 1 362 ? -27.703 3.578 10.016 1 96.12 362 GLN B C 1
ATOM 6478 O O . GLN B 1 362 ? -27.266 3.977 11.102 1 96.12 362 GLN B O 1
ATOM 6483 N N . VAL B 1 363 ? -27.172 3.869 8.883 1 95.81 363 VAL B N 1
ATOM 6484 C CA . VAL B 1 363 ? -26.125 4.879 8.75 1 95.81 363 VAL B CA 1
ATOM 6485 C C . VAL B 1 363 ? -26.594 5.992 7.812 1 95.81 363 VAL B C 1
ATOM 6487 O O . VAL B 1 363 ? -27.156 5.719 6.746 1 95.81 363 VAL B O 1
ATOM 6490 N N . ARG B 1 364 ? -26.453 7.199 8.266 1 95.31 364 ARG B N 1
ATOM 6491 C CA . ARG B 1 364 ? -26.75 8.352 7.43 1 95.31 364 ARG B CA 1
ATOM 6492 C C . ARG B 1 364 ? -25.5 8.852 6.715 1 95.31 364 ARG B C 1
ATOM 6494 O O . ARG B 1 364 ? -24.516 9.234 7.359 1 95.31 364 ARG B O 1
ATOM 6501 N N . LYS B 1 365 ? -25.516 8.742 5.449 1 94.62 365 LYS B N 1
ATOM 6502 C CA . LYS B 1 365 ? -24.469 9.32 4.602 1 94.62 365 LYS B CA 1
ATOM 6503 C C . LYS B 1 365 ? -24.859 10.719 4.137 1 94.62 365 LYS B C 1
ATOM 6505 O O . LYS B 1 365 ? -25.75 10.883 3.303 1 94.62 365 LYS B O 1
ATOM 6510 N N . ARG B 1 366 ? -24.297 11.719 4.723 1 96.12 366 ARG B N 1
ATOM 6511 C CA . ARG B 1 366 ? -24.516 13.102 4.309 1 96.12 366 ARG B CA 1
ATOM 6512 C C . ARG B 1 366 ? -23.203 13.773 3.924 1 96.12 366 ARG B C 1
ATOM 6514 O O . ARG B 1 366 ? -22.406 14.141 4.789 1 96.12 366 ARG B O 1
ATOM 6521 N N . ILE B 1 367 ? -22.984 13.992 2.658 1 97.31 367 ILE B N 1
ATOM 6522 C CA . ILE B 1 367 ? -21.734 14.5 2.109 1 97.31 367 ILE B CA 1
ATOM 6523 C C . ILE B 1 367 ? -21.984 15.82 1.381 1 97.31 367 ILE B C 1
ATOM 6525 O O . ILE B 1 367 ? -22.781 15.867 0.436 1 97.31 367 ILE B O 1
ATOM 6529 N N . PRO B 1 368 ? -21.406 16.859 1.864 1 97.44 368 PRO B N 1
ATOM 6530 C CA . PRO B 1 368 ? -21.578 18.125 1.132 1 97.44 368 PRO B CA 1
ATOM 6531 C C . PRO B 1 368 ? -20.922 18.094 -0.249 1 97.44 368 PRO B C 1
ATOM 6533 O O . PRO B 1 368 ? -19.812 17.578 -0.399 1 97.44 368 PRO B O 1
ATOM 6536 N N . TYR B 1 369 ? -21.609 18.594 -1.28 1 97.62 369 TYR B N 1
ATOM 6537 C CA . TYR B 1 369 ? -21 18.781 -2.592 1 97.62 369 TYR B CA 1
ATOM 6538 C C . TYR B 1 369 ? -20.031 19.953 -2.572 1 97.62 369 TYR B C 1
ATOM 6540 O O . TYR B 1 369 ? -19.969 20.703 -1.597 1 97.62 369 TYR B O 1
ATOM 6548 N N . ALA B 1 370 ? -19.25 20.062 -3.592 1 96.62 370 ALA B N 1
ATOM 6549 C CA . ALA B 1 370 ? -18.297 21.156 -3.711 1 96.62 370 ALA B CA 1
ATOM 6550 C C . ALA B 1 370 ? -19 22.516 -3.578 1 96.62 370 ALA B C 1
ATOM 6552 O O . ALA B 1 370 ? -18.438 23.469 -3.041 1 96.62 370 ALA B O 1
ATOM 6553 N N . SER B 1 371 ? -20.266 22.609 -4.047 1 96 371 SER B N 1
ATOM 6554 C CA . SER B 1 371 ? -21.047 23.828 -4 1 96 371 SER B CA 1
ATOM 6555 C C . SER B 1 371 ? -21.234 24.312 -2.566 1 96 371 SER B C 1
ATOM 6557 O O . SER B 1 371 ? -21.422 25.516 -2.33 1 96 371 SER B O 1
ATOM 6559 N N . GLN B 1 372 ? -21.141 23.406 -1.632 1 95.06 372 GLN B N 1
ATOM 6560 C CA . GLN B 1 372 ? -21.344 23.734 -0.225 1 95.06 372 GLN B CA 1
ATOM 6561 C C . GLN B 1 372 ? -20.016 23.906 0.505 1 95.06 372 GLN B C 1
ATOM 6563 O O . GLN B 1 372 ? -19.938 24.594 1.524 1 95.06 372 GLN B O 1
ATOM 6568 N N . MET B 1 373 ? -19 23.281 0.02 1 95.44 373 MET B N 1
ATOM 6569 C CA . MET B 1 373 ? -17.781 23.172 0.801 1 95.44 373 MET B CA 1
ATOM 6570 C C . MET B 1 373 ? -16.734 24.172 0.319 1 95.44 373 MET B C 1
ATOM 6572 O O . MET B 1 373 ? -15.93 24.672 1.112 1 95.44 373 MET B O 1
ATOM 6576 N N . ALA B 1 374 ? -16.703 24.391 -0.983 1 96.5 374 ALA B N 1
ATOM 6577 C CA . ALA B 1 374 ? -15.688 25.297 -1.53 1 96.5 374 ALA B CA 1
ATOM 6578 C C . ALA B 1 374 ? -15.828 26.703 -0.946 1 96.5 374 ALA B C 1
ATOM 6580 O O . ALA B 1 374 ? -16.953 27.203 -0.774 1 96.5 374 ALA B O 1
ATOM 6581 N N . PRO B 1 375 ? -14.711 27.281 -0.604 1 96.44 375 PRO B N 1
ATOM 6582 C CA . PRO B 1 375 ? -14.797 28.609 0.007 1 96.44 375 PRO B CA 1
ATOM 6583 C C . PRO B 1 375 ? -15.242 29.672 -0.98 1 96.44 375 PRO B C 1
ATOM 6585 O O . PRO B 1 375 ? -14.797 29.688 -2.129 1 96.44 375 PRO B O 1
ATOM 6588 N N . ARG B 1 376 ? -16.031 30.578 -0.519 1 95.69 376 ARG B N 1
ATOM 6589 C CA . ARG B 1 376 ? -16.547 31.656 -1.354 1 95.69 376 ARG B CA 1
ATOM 6590 C C . ARG B 1 376 ? -15.82 32.969 -1.053 1 95.69 376 ARG B C 1
ATOM 6592 O O . ARG B 1 376 ? -15.922 33.938 -1.816 1 95.69 376 ARG B O 1
ATOM 6599 N N . ASN B 1 377 ? -15.078 33 0.006 1 94 377 ASN B N 1
ATOM 6600 C CA . ASN B 1 377 ? -14.477 34.219 0.473 1 94 377 ASN B CA 1
ATOM 6601 C C . ASN B 1 377 ? -12.953 34.188 0.359 1 94 377 ASN B C 1
ATOM 6603 O O . ASN B 1 377 ? -12.258 34.938 1.054 1 94 377 ASN B O 1
ATOM 6607 N N . VAL B 1 378 ? -12.43 33.25 -0.397 1 96 378 VAL B N 1
ATOM 6608 C CA . VAL B 1 378 ? -10.984 33.156 -0.56 1 96 378 VAL B CA 1
ATOM 6609 C C . VAL B 1 378 ? -10.469 34.406 -1.266 1 96 378 VAL B C 1
ATOM 6611 O O . VAL B 1 378 ? -11.109 34.938 -2.189 1 96 378 VAL B O 1
ATOM 6614 N N . PRO B 1 379 ? -9.359 34.969 -0.755 1 96.94 379 PRO B N 1
ATOM 6615 C CA . PRO B 1 379 ? -8.812 36.156 -1.445 1 96.94 379 PRO B CA 1
ATOM 6616 C C . PRO B 1 379 ? -8.391 35.844 -2.883 1 96.94 379 PRO B C 1
ATOM 6618 O O . PRO B 1 379 ? -7.586 34.938 -3.117 1 96.94 379 PRO B O 1
ATOM 6621 N N . LEU B 1 380 ? -8.938 36.625 -3.799 1 97.25 380 LEU B N 1
ATOM 6622 C CA . LEU B 1 380 ? -8.609 36.469 -5.215 1 97.25 380 LEU B CA 1
ATOM 6623 C C . LEU B 1 380 ? -7.914 37.719 -5.746 1 97.25 380 LEU B C 1
ATOM 6625 O O . LEU B 1 380 ? -8.242 38.812 -5.352 1 97.25 380 LEU B O 1
ATOM 6629 N N . TYR B 1 381 ? -6.918 37.469 -6.523 1 96.38 381 TYR B N 1
ATOM 6630 C CA . TYR B 1 381 ? -6.219 38.594 -7.121 1 96.38 381 TYR B CA 1
ATOM 6631 C C . TYR B 1 381 ? -6.125 38.438 -8.633 1 96.38 381 TYR B C 1
ATOM 6633 O O . TYR B 1 381 ? -6.375 37.344 -9.172 1 96.38 381 TYR B O 1
ATOM 6641 N N . GLU B 1 382 ? -5.875 39.5 -9.328 1 94.5 382 GLU B N 1
ATOM 6642 C CA . GLU B 1 382 ? -5.523 39.562 -10.75 1 94.5 382 GLU B CA 1
ATOM 6643 C C . GLU B 1 382 ? -4.242 40.344 -10.969 1 94.5 382 GLU B C 1
ATOM 6645 O O . GLU B 1 382 ? -3.83 41.125 -10.109 1 94.5 382 GLU B O 1
ATOM 6650 N N . LEU B 1 383 ? -3.607 39.938 -11.984 1 89.94 383 LEU B N 1
ATOM 6651 C CA . LEU B 1 383 ? -2.439 40.719 -12.375 1 89.94 383 LEU B CA 1
ATOM 6652 C C . LEU B 1 383 ? -2.828 41.812 -13.344 1 89.94 383 LEU B C 1
ATOM 6654 O O . LEU B 1 383 ? -3.377 41.562 -14.414 1 89.94 383 LEU B O 1
ATOM 6658 N N . VAL B 1 384 ? -2.697 43.094 -12.859 1 88.44 384 VAL B N 1
ATOM 6659 C CA . VAL B 1 384 ? -2.924 44.25 -13.695 1 88.44 384 VAL B CA 1
ATOM 6660 C C . VAL B 1 384 ? -1.612 45 -13.891 1 88.44 384 VAL B C 1
ATOM 6662 O O . VAL B 1 384 ? -1.05 45.531 -12.93 1 88.44 384 VAL B O 1
ATOM 6665 N N . ASP B 1 385 ? -1.201 45.188 -15.117 1 88.25 385 ASP B N 1
ATOM 6666 C CA . ASP B 1 385 ? 0.077 45.844 -15.422 1 88.25 385 ASP B CA 1
ATOM 6667 C C . ASP B 1 385 ? 1.197 45.25 -14.562 1 88.25 385 ASP B C 1
ATOM 6669 O O . ASP B 1 385 ? 1.947 46 -13.93 1 88.25 385 ASP B O 1
ATOM 6673 N N . ASN B 1 386 ? 1.185 43.938 -14.367 1 83.69 386 ASN B N 1
ATOM 6674 C CA . ASN B 1 386 ? 2.184 43.156 -13.648 1 83.69 386 ASN B CA 1
ATOM 6675 C C . ASN B 1 386 ? 2.137 43.406 -12.148 1 83.69 386 ASN B C 1
ATOM 6677 O O . ASN B 1 386 ? 3.105 43.156 -11.43 1 83.69 386 ASN B O 1
ATOM 6681 N N . GLU B 1 387 ? 1.062 44.062 -11.812 1 87.94 387 GLU B N 1
ATOM 6682 C CA . GLU B 1 387 ? 0.863 44.312 -10.391 1 87.94 387 GLU B CA 1
ATOM 6683 C C . GLU B 1 387 ? -0.291 43.469 -9.836 1 87.94 387 GLU B C 1
ATOM 6685 O O . GLU B 1 387 ? -1.305 43.281 -10.516 1 87.94 387 GLU B O 1
ATOM 6690 N N . VAL B 1 388 ? -0.081 43.031 -8.648 1 90.06 388 VAL B N 1
ATOM 6691 C CA . VAL B 1 388 ? -1.077 42.188 -7.988 1 90.06 388 VAL B CA 1
ATOM 6692 C C . VAL B 1 388 ? -2.176 43.094 -7.391 1 90.06 388 VAL B C 1
ATOM 6694 O O . VAL B 1 388 ? -1.894 44 -6.617 1 90.06 388 VAL B O 1
ATOM 6697 N N . ARG B 1 389 ? -3.395 42.844 -7.812 1 91.88 389 ARG B N 1
ATOM 6698 C CA . ARG B 1 389 ? -4.543 43.594 -7.297 1 91.88 389 ARG B CA 1
ATOM 6699 C C . ARG B 1 389 ? -5.609 42.625 -6.762 1 91.88 389 ARG B C 1
ATOM 6701 O O . ARG B 1 389 ? -6.133 41.812 -7.504 1 91.88 389 ARG B O 1
ATOM 6708 N N . LEU B 1 390 ? -5.848 42.812 -5.492 1 94.25 390 LEU B N 1
ATOM 6709 C CA . LEU B 1 390 ? -6.961 42.062 -4.926 1 94.25 390 LEU B CA 1
ATOM 6710 C C . LEU B 1 390 ? -8.289 42.5 -5.527 1 94.25 390 LEU B C 1
ATOM 6712 O O . LEU B 1 390 ? -8.508 43.719 -5.73 1 94.25 390 LEU B O 1
ATOM 6716 N N . ILE B 1 391 ? -9.117 41.531 -5.824 1 93.25 391 ILE B N 1
ATOM 6717 C CA . ILE B 1 391 ? -10.391 41.906 -6.441 1 93.25 391 ILE B CA 1
ATOM 6718 C C . ILE B 1 391 ? -11.547 41.344 -5.609 1 93.25 391 ILE B C 1
ATOM 6720 O O . ILE B 1 391 ? -11.344 40.438 -4.777 1 93.25 391 ILE B O 1
ATOM 6724 N N . ASP B 1 392 ? -12.719 42.031 -5.816 1 91.88 392 ASP B N 1
ATOM 6725 C CA . ASP B 1 392 ? -13.953 41.406 -5.348 1 91.88 392 ASP B CA 1
ATOM 6726 C C . ASP B 1 392 ? -14.305 40.188 -6.199 1 91.88 392 ASP B C 1
ATOM 6728 O O . ASP B 1 392 ? -14.742 40.312 -7.34 1 91.88 392 ASP B O 1
ATOM 6732 N N . GLY B 1 393 ? -14.031 39.062 -5.734 1 90.62 393 GLY B N 1
ATOM 6733 C CA . GLY B 1 393 ? -14.172 37.812 -6.469 1 90.62 393 GLY B CA 1
ATOM 6734 C C . GLY B 1 393 ? -15.602 37.312 -6.543 1 90.62 393 GLY B C 1
ATOM 6735 O O . GLY B 1 393 ? -15.852 36.219 -7.012 1 90.62 393 GLY B O 1
ATOM 6736 N N . SER B 1 394 ? -16.594 38.094 -6.125 1 94.38 394 SER B N 1
ATOM 6737 C CA . SER B 1 394 ? -17.984 37.656 -6.008 1 94.38 394 SER B CA 1
ATOM 6738 C C . SER B 1 394 ? -18.531 37.188 -7.352 1 94.38 394 SER B C 1
ATOM 6740 O O . SER B 1 394 ? -19.234 36.156 -7.43 1 94.38 394 SER B O 1
ATOM 6742 N N . GLU B 1 395 ? -18.266 37.906 -8.406 1 94.75 395 GLU B N 1
ATOM 6743 C CA . GLU B 1 395 ? -18.766 37.562 -9.734 1 94.75 395 GLU B CA 1
ATOM 6744 C C . GLU B 1 395 ? -18.172 36.25 -10.219 1 94.75 395 GLU B C 1
ATOM 6746 O O . GLU B 1 395 ? -18.875 35.406 -10.766 1 94.75 395 GLU B O 1
ATOM 6751 N N . ILE B 1 396 ? -16.938 36.125 -10.078 1 95.44 396 ILE B N 1
ATOM 6752 C CA . ILE B 1 396 ? -16.234 34.906 -10.5 1 95.44 396 ILE B CA 1
ATOM 6753 C C . ILE B 1 396 ? -16.75 33.719 -9.703 1 95.44 396 ILE B C 1
ATOM 6755 O O . ILE B 1 396 ? -17 32.656 -10.273 1 95.44 396 ILE B O 1
ATOM 6759 N N . VAL B 1 397 ? -16.812 33.812 -8.398 1 96.56 397 VAL B N 1
ATOM 6760 C CA . VAL B 1 397 ? -17.281 32.781 -7.508 1 96.56 397 VAL B CA 1
ATOM 6761 C C . VAL B 1 397 ? -18.688 32.344 -7.922 1 96.56 397 VAL B C 1
ATOM 6763 O O . VAL B 1 397 ? -18.984 31.156 -8.039 1 96.56 397 VAL B O 1
ATOM 6766 N N . GLU B 1 398 ? -19.516 33.312 -8.125 1 95.75 398 GLU B N 1
ATOM 6767 C CA . GLU B 1 398 ? -20.891 33.031 -8.523 1 95.75 398 GLU B CA 1
ATOM 6768 C C . GLU B 1 398 ? -20.938 32.312 -9.867 1 95.75 398 GLU B C 1
ATOM 6770 O O . GLU B 1 398 ? -21.703 31.359 -10.047 1 95.75 398 GLU B O 1
ATOM 6775 N N . GLU B 1 399 ? -20.219 32.75 -10.781 1 95.94 399 GLU B N 1
ATOM 6776 C CA . GLU B 1 399 ? -20.172 32.125 -12.109 1 95.94 399 GLU B CA 1
ATOM 6777 C C . GLU B 1 399 ? -19.75 30.656 -12.023 1 95.94 399 GLU B C 1
ATOM 6779 O O . GLU B 1 399 ? -20.406 29.781 -12.602 1 95.94 399 GLU B O 1
ATOM 6784 N N . VAL B 1 400 ? -18.703 30.391 -11.273 1 96 400 VAL B N 1
ATOM 6785 C CA . VAL B 1 400 ? -18.156 29.031 -11.18 1 96 400 VAL B CA 1
ATOM 6786 C C . VAL B 1 400 ? -19.125 28.141 -10.391 1 96 400 VAL B C 1
ATOM 6788 O O . VAL B 1 400 ? -19.438 27.031 -10.805 1 96 400 VAL B O 1
ATOM 6791 N N . MET B 1 401 ? -19.625 28.656 -9.273 1 95.56 401 MET B N 1
ATOM 6792 C CA . MET B 1 401 ? -20.484 27.875 -8.383 1 95.56 401 MET B CA 1
ATOM 6793 C C . MET B 1 401 ? -21.812 27.578 -9.047 1 95.56 401 MET B C 1
ATOM 6795 O O . MET B 1 401 ? -22.359 26.484 -8.875 1 95.56 401 MET B O 1
ATOM 6799 N N . SER B 1 402 ? -22.328 28.531 -9.797 1 94.5 402 SER B N 1
ATOM 6800 C CA . SER B 1 402 ? -23.625 28.344 -10.445 1 94.5 402 SER B CA 1
ATOM 6801 C C . SER B 1 402 ? -23.531 27.328 -11.578 1 94.5 402 SER B C 1
ATOM 6803 O O . SER B 1 402 ? -24.547 26.719 -11.938 1 94.5 402 SER B O 1
ATOM 6805 N N . ALA B 1 403 ? -22.406 27.141 -12.117 1 94 403 ALA B N 1
ATOM 6806 C CA . ALA B 1 403 ? -22.219 26.234 -13.234 1 94 403 ALA B CA 1
ATOM 6807 C C . ALA B 1 403 ? -22.078 24.797 -12.758 1 94 403 ALA B C 1
ATOM 6809 O O . ALA B 1 403 ? -22.141 23.859 -13.562 1 94 403 ALA B O 1
ATOM 6810 N N . LEU B 1 404 ? -21.969 24.609 -11.461 1 95.12 404 LEU B N 1
ATOM 6811 C CA . LEU B 1 404 ? -21.844 23.25 -10.93 1 95.12 404 LEU B CA 1
ATOM 6812 C C . LEU B 1 404 ? -23.156 22.5 -11.062 1 95.12 404 LEU B C 1
ATOM 6814 O O . LEU B 1 404 ? -24.234 23.062 -10.836 1 95.12 404 LEU B O 1
ATOM 6818 N N . GLU B 1 405 ? -23.078 21.281 -11.445 1 91.88 405 GLU B N 1
ATOM 6819 C CA . GLU B 1 405 ? -24.266 20.453 -11.633 1 91.88 405 GLU B CA 1
ATOM 6820 C C . GLU B 1 405 ? -24.859 20.047 -10.289 1 91.88 405 GLU B C 1
ATOM 6822 O O . GLU B 1 405 ? -26.078 20.031 -10.125 1 91.88 405 GLU B O 1
ATOM 6827 N N . GLU B 1 406 ? -24.016 19.703 -9.391 1 92.75 406 GLU B N 1
ATOM 6828 C CA . GLU B 1 406 ? -24.469 19.219 -8.094 1 92.75 406 GLU B CA 1
ATOM 6829 C C . GLU B 1 406 ? -24.453 20.328 -7.047 1 92.75 406 GLU B C 1
ATOM 6831 O O . GLU B 1 406 ? -23.422 20.969 -6.816 1 92.75 406 GLU B O 1
ATOM 6836 N N . GLN B 1 407 ? -25.641 20.453 -6.41 1 94.62 407 GLN B N 1
ATOM 6837 C CA . GLN B 1 407 ? -25.797 21.469 -5.367 1 94.62 407 GLN B CA 1
ATOM 6838 C C . GLN B 1 407 ? -26.203 20.828 -4.043 1 94.62 407 GLN B C 1
ATOM 6840 O O . GLN B 1 407 ? -26.875 19.797 -4.027 1 94.62 407 GLN B O 1
ATOM 6845 N N . GLY B 1 408 ? -25.75 21.453 -3.029 1 95.31 408 GLY B N 1
ATOM 6846 C CA . GLY B 1 408 ? -26.172 21.016 -1.706 1 95.31 408 GLY B CA 1
ATOM 6847 C C . GLY B 1 408 ? -25.422 19.781 -1.216 1 95.31 408 GLY B C 1
ATOM 6848 O O . GLY B 1 408 ? -24.203 19.781 -1.165 1 95.31 408 GLY B O 1
ATOM 6849 N N . PHE B 1 409 ? -26.266 18.734 -0.8 1 96.69 409 PHE B N 1
ATOM 6850 C CA . PHE B 1 409 ? -25.656 17.578 -0.151 1 96.69 409 PHE B CA 1
ATOM 6851 C C . PHE B 1 409 ? -26.078 16.297 -0.848 1 96.69 409 PHE B C 1
ATOM 6853 O O . PHE B 1 409 ? -27.203 16.203 -1.372 1 96.69 409 PHE B O 1
ATOM 6860 N N . PHE B 1 410 ? -25.141 15.344 -0.958 1 96.38 410 PHE B N 1
ATOM 6861 C CA . PHE B 1 410 ? -25.469 13.953 -1.231 1 96.38 410 PHE B CA 1
ATOM 6862 C C . PHE B 1 410 ? -25.922 13.242 0.038 1 96.38 410 PHE B C 1
ATOM 6864 O O . PHE B 1 410 ? -25.172 13.164 1.013 1 96.38 410 PHE B O 1
ATOM 6871 N N . GLU B 1 411 ? -27.156 12.797 0.084 1 95.88 411 GLU B N 1
ATOM 6872 C CA . GLU B 1 411 ? -27.688 12.219 1.319 1 95.88 411 GLU B CA 1
ATOM 6873 C C . GLU B 1 411 ? -28.328 10.859 1.064 1 95.88 411 GLU B C 1
ATOM 6875 O O . GLU B 1 411 ? -29.094 10.703 0.106 1 95.88 411 GLU B O 1
ATOM 6880 N N . GLN B 1 412 ? -27.953 9.875 1.81 1 96.5 412 GLN B N 1
ATOM 6881 C CA . GLN B 1 412 ? -28.531 8.531 1.776 1 96.5 412 GLN B CA 1
ATOM 6882 C C . GLN B 1 412 ? -28.641 7.949 3.184 1 96.5 412 GLN B C 1
ATOM 6884 O O . GLN B 1 412 ? -27.844 8.281 4.066 1 96.5 412 GLN B O 1
ATOM 6889 N N . TYR B 1 413 ? -29.703 7.188 3.375 1 96.56 413 TYR B N 1
ATOM 6890 C CA . TYR B 1 413 ? -29.875 6.383 4.582 1 96.56 413 TYR B CA 1
ATOM 6891 C C . TYR B 1 413 ? -29.766 4.895 4.266 1 96.56 413 TYR B C 1
ATOM 6893 O O . TYR B 1 413 ? -30.531 4.371 3.455 1 96.56 413 TYR B O 1
ATOM 6901 N N . ILE B 1 414 ? -28.844 4.258 4.879 1 97.06 414 ILE B N 1
ATOM 6902 C CA . ILE B 1 414 ? -28.562 2.865 4.555 1 97.06 414 ILE B CA 1
ATOM 6903 C C . ILE B 1 414 ? -28.859 1.982 5.766 1 97.06 414 ILE B C 1
ATOM 6905 O O . ILE B 1 414 ? -28.312 2.201 6.852 1 97.06 414 ILE B O 1
ATOM 6909 N N . VAL B 1 415 ? -29.672 0.984 5.594 1 96.69 415 VAL B N 1
ATOM 6910 C CA . VAL B 1 415 ? -30.047 0.057 6.656 1 96.69 415 VAL B CA 1
ATOM 6911 C C . VAL B 1 415 ? -29.234 -1.232 6.523 1 96.69 415 VAL B C 1
ATOM 6913 O O . VAL B 1 415 ? -29.141 -1.809 5.438 1 96.69 415 VAL B O 1
ATOM 6916 N N . TYR B 1 416 ? -28.656 -1.613 7.66 1 97 416 TYR B N 1
ATOM 6917 C CA . TYR B 1 416 ? -27.844 -2.83 7.688 1 97 416 TYR B CA 1
ATOM 6918 C C . TYR B 1 416 ? -28.453 -3.865 8.625 1 97 416 TYR B C 1
ATOM 6920 O O . TYR B 1 416 ? -29.172 -3.516 9.57 1 97 416 TYR B O 1
ATOM 6928 N N . CYS B 1 417 ? -28.266 -5.094 8.312 1 96.25 417 CYS B N 1
ATOM 6929 C CA . CYS B 1 417 ? -28.609 -6.219 9.18 1 96.25 417 CYS B CA 1
ATOM 6930 C C . CYS B 1 417 ? -27.359 -6.914 9.695 1 96.25 417 CYS B C 1
ATOM 6932 O O . CYS B 1 417 ? -26.484 -7.293 8.906 1 96.25 417 CYS B O 1
ATOM 6934 N N . LYS B 1 418 ? -27.25 -7.141 11.016 1 94.94 418 LYS B N 1
ATOM 6935 C CA . LYS B 1 418 ? -26.094 -7.77 11.641 1 94.94 418 LYS B CA 1
ATOM 6936 C C . LYS B 1 418 ? -26.141 -9.289 11.492 1 94.94 418 LYS B C 1
ATOM 6938 O O . LYS B 1 418 ? -25.109 -9.945 11.453 1 94.94 418 LYS B O 1
ATOM 6943 N N . SER B 1 419 ? -27.328 -9.773 11.359 1 91.19 419 SER B N 1
ATOM 6944 C CA . SER B 1 419 ? -27.5 -11.219 11.273 1 91.19 419 SER B CA 1
ATOM 6945 C C . SER B 1 419 ? -27.047 -11.766 9.922 1 91.19 419 SER B C 1
ATOM 6947 O O . SER B 1 419 ? -27.25 -11.117 8.891 1 91.19 419 SER B O 1
ATOM 6949 N N . SER B 1 420 ? -26.5 -12.969 9.961 1 88.44 420 SER B N 1
ATOM 6950 C CA . SER B 1 420 ? -26.125 -13.641 8.727 1 88.44 420 SER B CA 1
ATOM 6951 C C . SER B 1 420 ? -27.203 -14.625 8.281 1 88.44 420 SER B C 1
ATOM 6953 O O . SER B 1 420 ? -27.047 -15.312 7.273 1 88.44 420 SER B O 1
ATOM 6955 N N . ASN B 1 421 ? -28.203 -14.695 9.07 1 88.62 421 ASN B N 1
ATOM 6956 C CA . ASN B 1 421 ? -29.297 -15.609 8.758 1 88.62 421 ASN B CA 1
ATOM 6957 C C . ASN B 1 421 ? -30.078 -15.148 7.531 1 88.62 421 ASN B C 1
ATOM 6959 O O . ASN B 1 421 ? -30.75 -14.117 7.57 1 88.62 421 ASN B O 1
ATOM 6963 N N . PRO B 1 422 ? -30.016 -15.984 6.52 1 91.69 422 PRO B N 1
ATOM 6964 C CA . PRO B 1 422 ? -30.688 -15.578 5.277 1 91.69 422 PRO B CA 1
ATOM 6965 C C . PRO B 1 422 ? -32.188 -15.352 5.453 1 91.69 422 PRO B C 1
ATOM 6967 O O . PRO B 1 422 ? -32.781 -14.508 4.77 1 91.69 422 PRO B O 1
ATOM 6970 N N . LYS B 1 423 ? -32.844 -16.125 6.324 1 91.31 423 LYS B N 1
ATOM 6971 C CA . LYS B 1 423 ? -34.281 -15.969 6.547 1 91.31 423 LYS B CA 1
ATOM 6972 C C . LYS B 1 423 ? -34.594 -14.578 7.102 1 91.31 423 LYS B C 1
ATOM 6974 O O . LYS B 1 423 ? -35.562 -13.945 6.676 1 91.31 423 LYS B O 1
ATOM 6979 N N . VAL B 1 424 ? -33.75 -14.172 8.047 1 90.69 424 VAL B N 1
ATOM 6980 C CA . VAL B 1 424 ? -33.938 -12.852 8.648 1 90.69 424 VAL B CA 1
ATOM 6981 C C . VAL B 1 424 ? -33.688 -11.766 7.602 1 90.69 424 VAL B C 1
ATOM 6983 O O . VAL B 1 424 ? -34.5 -10.82 7.484 1 90.69 424 VAL B O 1
ATOM 6986 N N . ILE B 1 425 ? -32.656 -11.852 6.82 1 93.12 425 ILE B N 1
ATOM 6987 C CA . ILE B 1 425 ? -32.25 -10.875 5.812 1 93.12 425 ILE B CA 1
ATOM 6988 C C . ILE B 1 425 ? -33.344 -10.742 4.762 1 93.12 425 ILE B C 1
ATOM 6990 O O . ILE B 1 425 ? -33.781 -9.633 4.445 1 93.12 425 ILE B O 1
ATOM 6994 N N . ASN B 1 426 ? -33.812 -11.883 4.312 1 93.44 426 ASN B N 1
ATOM 6995 C CA . ASN B 1 426 ? -34.812 -11.875 3.256 1 93.44 426 ASN B CA 1
ATOM 6996 C C . ASN B 1 426 ? -36.156 -11.328 3.758 1 93.44 426 ASN B C 1
ATOM 6998 O O . ASN B 1 426 ? -36.812 -10.57 3.051 1 93.44 426 ASN B O 1
ATOM 7002 N N . SER B 1 427 ? -36.5 -11.75 4.945 1 92.19 427 SER B N 1
ATOM 7003 C CA . SER B 1 427 ? -37.75 -11.266 5.527 1 92.19 427 SER B CA 1
ATOM 7004 C C . SER B 1 427 ? -37.719 -9.758 5.746 1 92.19 427 SER B C 1
ATOM 7006 O O . SER B 1 427 ? -38.688 -9.062 5.492 1 92.19 427 SER B O 1
ATOM 7008 N N . ALA B 1 428 ? -36.625 -9.305 6.242 1 92.25 428 ALA B N 1
ATOM 7009 C CA . ALA B 1 428 ? -36.469 -7.875 6.492 1 92.25 428 ALA B CA 1
ATOM 7010 C C . ALA B 1 428 ? -36.469 -7.09 5.184 1 92.25 428 ALA B C 1
ATOM 7012 O O . ALA B 1 428 ? -37.062 -6.004 5.105 1 92.25 428 ALA B O 1
ATOM 7013 N N . ARG B 1 429 ? -35.781 -7.59 4.156 1 92.38 429 ARG B N 1
ATOM 7014 C CA . ARG B 1 429 ? -35.75 -6.945 2.846 1 92.38 429 ARG B CA 1
ATOM 7015 C C . ARG B 1 429 ? -37.188 -6.805 2.283 1 92.38 429 ARG B C 1
ATOM 7017 O O . ARG B 1 429 ? -37.531 -5.762 1.725 1 92.38 429 ARG B O 1
ATOM 7024 N N . GLU B 1 430 ? -37.906 -7.871 2.408 1 91.44 430 GLU B N 1
ATOM 7025 C CA . GLU B 1 430 ? -39.281 -7.863 1.922 1 91.44 430 GLU B CA 1
ATOM 7026 C C . GLU B 1 430 ? -40.125 -6.844 2.678 1 91.44 430 GLU B C 1
ATOM 7028 O O . GLU B 1 430 ? -40.938 -6.145 2.078 1 91.44 430 GLU B O 1
ATOM 7033 N N . TYR B 1 431 ? -39.938 -6.852 3.896 1 90.75 431 TYR B N 1
ATOM 7034 C CA . TYR B 1 431 ? -40.656 -5.902 4.727 1 90.75 431 TYR B CA 1
ATOM 7035 C C . TYR B 1 431 ? -40.344 -4.469 4.32 1 90.75 431 TYR B C 1
ATOM 7037 O O . TYR B 1 431 ? -41.25 -3.645 4.172 1 90.75 431 TYR B O 1
ATOM 7045 N N . LEU B 1 432 ? -39.094 -4.109 4.066 1 90.31 432 LEU B N 1
ATOM 7046 C CA . LEU B 1 432 ? -38.656 -2.758 3.734 1 90.31 432 LEU B CA 1
ATOM 7047 C C . LEU B 1 432 ? -39.125 -2.367 2.336 1 90.31 432 LEU B C 1
ATOM 7049 O O . LEU B 1 432 ? -39.469 -1.205 2.088 1 90.31 432 LEU B O 1
ATOM 7053 N N . ARG B 1 433 ? -39.094 -3.355 1.463 1 87.44 433 ARG B N 1
ATOM 7054 C CA . ARG B 1 433 ? -39.594 -3.102 0.113 1 87.44 433 ARG B CA 1
ATOM 7055 C C . ARG B 1 433 ? -41.094 -2.766 0.128 1 87.44 433 ARG B C 1
ATOM 7057 O O . ARG B 1 433 ? -41.531 -1.911 -0.634 1 87.44 433 ARG B O 1
ATOM 7064 N N . SER B 1 434 ? -41.812 -3.457 0.902 1 85.06 434 SER B N 1
ATOM 7065 C CA . SER B 1 434 ? -43.25 -3.238 0.99 1 85.06 434 SER B CA 1
ATOM 7066 C C . SER B 1 434 ? -43.562 -1.863 1.567 1 85.06 434 SER B C 1
ATOM 7068 O O . SER B 1 434 ? -44.562 -1.231 1.176 1 85.06 434 SER B O 1
ATOM 7070 N N . LYS B 1 435 ? -42.781 -1.396 2.422 1 81.69 435 LYS B N 1
ATOM 7071 C CA . LYS B 1 435 ? -43 -0.087 3.037 1 81.69 435 LYS B CA 1
ATOM 7072 C C . LYS B 1 435 ? -42.625 1.037 2.068 1 81.69 435 LYS B C 1
ATOM 7074 O O . LYS B 1 435 ? -43.25 2.113 2.107 1 81.69 435 LYS B O 1
ATOM 7079 N N . SER B 1 436 ? -41.562 0.855 1.241 1 75.56 436 SER B N 1
ATOM 7080 C CA . SER B 1 436 ? -41.156 1.867 0.28 1 75.56 436 SER B CA 1
ATOM 7081 C C . SER B 1 436 ? -42.188 2.039 -0.835 1 75.56 436 SER B C 1
ATOM 7083 O O . SER B 1 436 ? -42.375 3.148 -1.327 1 75.56 436 SER B O 1
ATOM 7085 N N . THR B 1 437 ? -42.75 0.95 -1.275 1 65.69 437 THR B N 1
ATOM 7086 C CA . THR B 1 437 ? -43.781 0.997 -2.303 1 65.69 437 THR B CA 1
ATOM 7087 C C . THR B 1 437 ? -45.031 1.696 -1.778 1 65.69 437 THR B C 1
ATOM 7089 O O . THR B 1 437 ? -45.688 2.418 -2.52 1 65.69 437 THR B O 1
ATOM 7092 N N . ASN B 1 438 ? -45.281 1.531 -0.621 1 58.03 438 ASN B N 1
ATOM 7093 C CA . ASN B 1 438 ? -46.438 2.174 -0.042 1 58.03 438 ASN B CA 1
ATOM 7094 C C . ASN B 1 438 ? -46.25 3.676 0.128 1 58.03 438 ASN B C 1
ATOM 7096 O O . ASN B 1 438 ? -47.188 4.449 0.076 1 58.03 438 ASN B O 1
ATOM 7100 N N . GLN B 1 439 ? -45.062 4.098 0.307 1 53.5 439 GLN B N 1
ATOM 7101 C CA . GLN B 1 439 ? -44.781 5.523 0.425 1 53.5 439 GLN B CA 1
ATOM 7102 C C . GLN B 1 439 ? -44.812 6.203 -0.942 1 53.5 439 GLN B C 1
ATOM 7104 O O . GLN B 1 439 ? -45.156 7.379 -1.054 1 53.5 439 GLN B O 1
ATOM 7109 N N . SER B 1 440 ? -44.438 5.531 -2.016 1 45.66 440 SER B N 1
ATOM 7110 C CA . SER B 1 440 ? -44.531 6.098 -3.357 1 45.66 440 SER B CA 1
ATOM 7111 C C . SER B 1 440 ? -45.969 6.18 -3.846 1 45.66 440 SER B C 1
ATOM 7113 O O . SER B 1 440 ? -46.25 6.898 -4.801 1 45.66 440 SER B O 1
ATOM 7115 N N . VAL B 1 441 ? -46.875 5.438 -3.33 1 44.28 441 VAL B N 1
ATOM 7116 C CA . VAL B 1 441 ? -48.281 5.449 -3.744 1 44.28 441 VAL B CA 1
ATOM 7117 C C . VAL B 1 441 ? -49.062 6.461 -2.908 1 44.28 441 VAL B C 1
ATOM 7119 O O . VAL B 1 441 ? -50.156 6.879 -3.289 1 44.28 441 VAL B O 1
ATOM 7122 N N . GLN B 1 442 ? -48.562 6.785 -1.886 1 33.66 442 GLN B N 1
ATOM 7123 C CA . GLN B 1 442 ? -49.219 7.844 -1.143 1 33.66 442 GLN B CA 1
ATOM 7124 C C . GLN B 1 442 ? -48.719 9.219 -1.566 1 33.66 442 GLN B C 1
ATOM 7126 O O . GLN B 1 442 ? -49.5 10.18 -1.636 1 33.66 442 GLN B O 1
#

Nearest PDB structures (foldseek):
  7ltt-assembly1_C  TM=8.754E-01  e=1.137E-25  Homo sapiens
  4to1-assembly1_C  TM=8.603E-01  e=8.277E-26  Homo sapiens
  7a5y-assembly2_G  TM=8.698E-01  e=8.381E-25  Homo sapiens
  6txa-assembly4_M  TM=8.746E-01  e=2.381E-24  Homo sapiens
  5yhw-assembly2_C  TM=8.649E-01  e=4.704E-24  Sus scrofa

Foldseek 3Di:
DPVFPPQWDWDAAPLPGIFIDTNLLVLLCPFLLLVLQQQAQPLQCLCLVVVLSRHTVSSLLVQQLRQQLVLVVLQCVQAVDDDDPLLSLLLSVLSNQLQSQAFASGPLLLVLLCVDDDVDDDSLVLSLVLVVCSCVVSVPASDPDPVSSVLSSQSSSCLSVLPVVSLPVSDDLQCSQSSCERQHPPQRDYSSLLRVLSVSCVSSPPQDDADQLLNCLSNNWYWDADPVSHIHIAGALVSLLSLLSSQQSVLRCLVRGSVPPQVVQLSVLLSVLLVQLQVLPDDQVNHRPSCQSVPSVSSSPGYNCVLVVLLPDPVCVSSVVSNVSSVCVVVVVTWDWQDKDDPDEDPVVVLCVVLVDSFKDKDKDKGFHSLPRGGQPGFHWHQDPNDTGTDDSNVSSCVSSVPDPDHTIDIMMIMTGNDSDPVSSVVSSVVVVVVVVVVVVD/DPVFPPQWDWDAAPLPGIFIDTNLLVLLCPFLLLVLQQQAQPLFCLCLVVVLSRHTVSSLLVQQLRQQLVLVVLQCVQAVDDDDPLLSLLLSVLSNQLQSQAFASGPLLLVLLCVDDDVDDDSLVLSLVLVVCSCVVSVPASDPDPVSSVLSSQSSSCLSVLPVVSLPVSDDLQCSQSSCERQHPPQRDYSSLLRVLSVSCVSSPPQDDADQLLNCLSNNWYWDADPVSHIHIAGALVSLLSLLSSQQSVLRCVVRGSVPPQVVQLSVLLSVLLVQLQVLPDDQVNHRPSCQSVPSVSSSPGYNCVLVVLLPDPVCVSSVVSNVSSVCVVVVVTWDWQDKDPPDEDPVVVLCVVLHHPQKDKDKDKGFHSLPRGGQPGFHWHQDPNDTGTDDSNVSSCVSSVPDPDHTIDIMMIMTGNDSDPVSSVVSSVVVVVVVVVVVVD

Sequence (884 aa):
MESTTANAWTICDPVHGKVTYPAYVREIVDTLQFQRLRNLKQLGTSSKVFPSGTHTRFEHCLGVCHSADKLLKTLERNSGVQISHIHRKCVVLAGLLHDIGHGPFSHMWEDFVHSGSDKHWTHEQSSCDMARQLFANNEIQLSQEAYEHYYAEQLICALITGNQEALNTLLTPDTMYLAEIVHNKRYKIDVDKWDYLLRDVFYLSGVVQIGTEFVRLFDHARVVRDGSGITHIGYRASDYRAIVALFEARTKLHIECYQHPTILGLEKMMIEAFTLAEESGFRLRGTKISEAHLSPDIYLYLDDSIVNLIETSSESSQLLGAQQLLARIRLRKLYTRLHTSTDGPCDVEELNKRFGSEEFFQVRKRIPYASQMAPRNVPLYELVDNEVRLIDGSEIVEEVMSALEEQGFFEQYIVYCKSSNPKVINSAREYLRSKSTNQSVQMESTTANAWTICDPVHGKVTYPAYVREIVDTLQFQRLRNLKQLGTSSKVFPSGTHTRFEHCLGVCHSADKLLKTLERNSGVQISHIHRKCVVLAGLLHDIGHGPFSHMWEDFVHSGSDKHWTHEQSSCDMARQLFANNEIQLSQEAYEHYYAEQLICALITGNQEALNTLLTPDTMYLAEIVHNKRYKIDVDKWDYLLRDVFYLSGVVQIGTEFVRLFDHARVVRDGSGITHIGYRASDYRAIVALFEARTKLHIECYQHPTILGLEKMMIEAFTLAEESGFRLRGTKISEAHLSPDIYLYLDDSIVNLIETSSESSQLLGAQQLLARIRLRKLYTRLHTSTDGPCDVEELNKRFGSEEFFQVRKRIPYASQMAPRNVPLYELVDNEVRLIDGSEIVEEVMSALEEQGFFEQYIVYCKSSNPKVINSAREYLRSKSTNQSVQ

Organism: Aedes albopictus (NCBI:txid7160)

Radius of gyration: 29.43 Å; Cα contacts (8 Å, |Δi|>4): 1481; chains: 2; bounding box: 99×84×76 Å

Secondary structure (DSSP, 8-state):
--TTSTT-EEEEETTTEEEEE-HHHHHHHTSHHHHGGGGSBTTGGGGGTSTT---BHHHHHHHHHHHHHHHHHHHHHHH-----HHHHHHHHHHHHHTTTT--TTTHHHHHHHHHTT-SS--HHHHHHHHHHHHHHHTT--S-SSHHHHHHHHHHHHHHHHT-HHHHHHHS-TTTGGGGGTS--TTT---HHHHHHHHHHHHHTBTTB----GGGGTTTT-EEEE-TTS-EEEEEEGGGHHHHHHHHHHHHHHIIIIIT-HHHHHHHHHHHHHHHHHHHTT--BTTB-GGGGGG-HHHHTT-STTHHHHHHH-STHHHHHHHHHHHHHHHTT-PPEEEEEESS----HHHHHHHHSS--EEEEEEEEE-HHHHS-SS--EEEEETTEEEEE-THHHHHHHHHT-S--SEEEEEEEEE----HHHHHHHHHHHHHHHHHHHH-/--TTSTT-EEEEETTTEEEEE-HHHHHHHTSHHHHGGGGSBTTGGGGGTSTT---BHHHHHHHHHHHHHHHHHHHHHHH-----HHHHHHHHHHHHHTTTT--TTTHHHHHHHHHTT-SS--HHHHHHHHHHHHHHHTT--S-SSHHHHHHHHHHHHHHHHT-HHHHHHHS-TTTGGGGGTS--TTT---HHHHHHHHHHHHHTBTTB----GGGGTTTT-EEEE-TTS-EEEEEEGGGHHHHHHHHHHHHHHIIIIIT-HHHHHHHHHHHHHHHHHHHTT--BTTB-GGGGGG-HHHHTT-STTHHHHHHH-STHHHHHHHHHHHHHHHTT-PPEEEEEESS----HHHHHHHH-TT-EEEEEEEEE-HHHHS-SS--EEEEETTEEEEE-THHHHHHHHHT-S--SEEEEEEEEE----HHHHHHHHHHHHHHHHHHHH-